Protein AF-0000000080062038 (afdb_homodimer)

Secondary structure (DSSP, 8-state):
---------PPP---PPPP-S--S-HHHHHHHHHHHHHHSPEEE-TTSPP-TTEEE--HHHHHHHHHHHHHHS-STTHHHHHHHHHH--GGG-HHHHHHHHHIIIIIS-HHHHHHHHHHHHHHHSHHHHHHHHSSSS-GGGS-HHHHHHHHHHHTT-SSHHHHHHHHHHHHHHHHHHHHH-TTHHHHHT--SS-SSS------------PPP-SSPEEEEEEEEEE--SHHHHHHHHHHHHTT--EEEE-SS----GGGPSPPHHHHHHHHBGGGGTEE-TTS-EEE--B-STTTHHHHS--B-PPPPHHHHHHHHHTT-GGGGSHHHHHHHHHHHHHHTEESTT----HHHHHHHHHHHHHT--EEEPPEESTTS----S-GGG--SSS-S-SGGGTHHHHHHHTT-EEE-SEEEEEEEEEEETTEEEEEEEEEEEE---TTSSSS-TT--EEEEEEEEEEEEE-S-TTTHHHHHHHTT---TTTTEEEB---EEEEEEE-SS---TTSS-S--EEE-TTS-SSSSS--EEEEE----HHHHGGGSPP--HHHHHHHHTTGGGEEEEEEEE--SS-EEEEE-TTT--EEEE----HHHHHHHHHHHHHHHHHHHHTT-SEEEESBTTSPPEE--GGG--TT-TTGGG-HHHHHHHHHHHT----TTTB-EEE---B-TT-B-S-TTT-SB-TTSBBTTEESEEE-SGGG-SS--SS-HHHHHHHHHHHHHHHHHHHHHHHHT-----/---------PPP---PPPP-S--S-HHHHHHHHHHHHHHSPEEE-TTSPP-TTEEE--HHHHHHHHHHHHHHS-STTHHHHHHHHHH--GGG-HHHHHHHHHIIIIIS-HHHHHHHHHHHHHHHSHHHHHHHHSSSS-GGGS-HHHHHHHHHHHTT-SSHHHHHHHHHHHHHHHHHHHHH-TTHHHHHT--SS-SSS------------PPP-SSPEEEEEEEEEE--SHHHHHHHHHHHHTT--EEEE-SS----GGG-SPPHHHHHHHHBGGGGTEE-TTS-EEE--B-STTTHHHHS--B-PPPPHHHHHHHHHTT-GGGGSHHHHHHHHHHHHHHTEESTT----HHHHHHHHHHHHHT--EEEPPEESTTS----S-GGG--SSS-S-SGGGTHHHHHHHTT-EEE-SEEEEEEEEEEETTEEEEEEEEEEEE---TTSSSS-TT--EEEEEEEEEEEEE-S-TTTHHHHHHHTT---TTTTEEEB---EEEEEEE-SS---TTSS-S--EEE-TTS-SSSSS--EEEEE----HHHHGGGSPP--HHHHHHHHHTGGGEEEEEEEE--SS-EEEEE-TTT--EEEE----HHHHHHHHHHHHHHHHHHHHTT-SEEEESBTTSPPEE--GGG--TT-TTGGG-HHHHHHHHHHHT----TTTB-EEE---B-TT-B-S-TTT-SB-TTSBBTTEESEEE-SGGG-SS--SS-HHHHHHHHHHHHHHHHHHHHHHHHT-----

Nearest PDB structures (foldseek):
  5zu2-assembly3_C  TM=6.791E-01  e=5.320E-19  Aspergillus oryzae RIB40
  8il4-assembly2_B  TM=6.746E-01  e=1.238E-18  Polyporus arcularius HHB13444
  8il5-assembly1_B  TM=6.485E-01  e=7.303E-19  Phanerodontia chrysosporium
  6ze4-assembly1_A  TM=6.541E-01  e=8.288E-18  Thermochaetoides thermophila DSM 1495
  6o9n-assembly1_A  TM=6.243E-01  e=1.929E-17  Thermothelomyces thermophilus

Radius of gyration: 37.62 Å; Cα contacts (8 Å, |Δi|>4): 3472; chains: 2; bounding box: 90×112×85 Å

Solvent-accessible surface area (backbone atoms only — not comparable to full-atom values): 74384 Å² total; per-residue (Å²): 128,82,73,74,68,74,89,74,78,49,47,85,64,65,61,54,70,65,75,81,72,81,84,64,53,71,68,40,46,48,40,53,43,43,50,34,16,48,61,35,26,14,47,42,37,73,86,51,79,88,50,66,48,38,48,69,39,57,55,68,57,44,52,49,53,40,50,55,46,21,72,68,21,81,66,93,55,15,59,61,46,31,49,51,44,40,44,43,30,38,72,76,37,76,58,39,62,53,51,51,50,35,44,47,69,72,44,40,52,66,70,54,43,52,51,51,49,50,52,42,51,32,34,68,30,50,70,37,8,28,73,75,61,72,35,56,64,35,61,60,75,38,52,34,74,57,39,42,52,43,54,58,50,23,63,73,41,92,49,63,68,43,28,51,47,37,51,51,52,53,44,53,44,46,35,43,46,58,50,58,49,83,44,54,42,70,47,44,63,57,66,88,53,76,81,51,81,60,78,32,82,53,75,86,82,69,62,67,80,77,80,89,63,94,62,72,45,76,48,79,38,46,30,38,29,40,20,40,12,46,13,22,11,36,27,43,20,53,34,10,66,70,70,46,49,33,35,39,31,22,56,35,50,78,77,61,24,60,37,22,44,35,54,63,71,41,27,27,55,56,36,18,39,55,45,49,60,35,45,22,74,81,63,28,32,45,37,50,42,43,36,24,57,10,16,45,42,42,36,44,64,42,61,46,42,72,66,40,32,70,50,24,50,52,47,22,75,59,60,37,59,59,52,57,14,35,48,41,39,51,26,41,48,53,53,36,58,71,20,21,50,40,52,87,44,65,70,72,27,59,48,40,43,42,53,53,51,17,26,57,58,58,28,43,50,62,44,73,38,23,28,21,24,60,65,41,69,62,54,46,29,52,28,65,33,26,47,25,43,50,43,59,31,27,18,61,62,35,33,41,47,50,9,47,77,41,63,35,41,33,31,54,22,30,43,75,51,31,56,37,69,42,85,47,98,90,39,40,28,33,40,23,39,33,29,41,33,40,50,54,12,82,80,71,27,62,44,51,62,77,36,50,68,37,45,37,36,39,37,15,60,29,35,35,41,15,54,34,35,69,40,36,33,49,37,44,45,61,41,70,56,75,63,84,37,52,12,29,51,24,31,39,40,51,20,50,44,32,38,30,32,39,89,57,79,45,49,43,44,49,20,40,38,37,48,35,38,34,55,65,45,34,50,73,71,82,74,57,33,21,21,33,40,34,41,40,58,47,45,63,54,78,43,54,51,48,43,70,80,87,44,36,68,58,43,55,55,54,62,55,41,50,34,19,24,31,45,35,32,25,42,21,24,48,84,75,62,23,31,42,46,56,36,90,84,81,51,49,75,38,34,48,57,74,88,44,73,73,48,35,54,40,40,50,53,43,50,51,53,48,49,42,23,38,41,50,63,45,32,42,32,40,41,44,15,30,67,80,42,74,63,48,70,59,53,79,93,62,64,57,48,80,44,49,46,39,64,63,35,64,70,58,46,52,50,49,55,54,50,67,72,54,68,71,49,60,92,47,21,39,32,35,26,72,47,59,26,7,9,35,13,35,26,73,43,67,90,78,11,33,14,33,84,70,28,35,32,62,85,48,41,47,31,31,50,36,28,37,12,33,32,76,55,58,62,66,47,58,56,60,44,48,25,28,17,53,13,45,52,38,27,52,50,51,47,53,57,51,25,69,70,67,72,47,83,72,84,124,126,81,74,74,70,74,90,73,78,51,48,85,64,63,60,53,70,65,76,79,70,81,83,65,52,72,68,40,48,48,41,53,42,42,50,32,17,48,61,34,27,14,48,42,36,72,86,50,78,88,49,66,47,37,47,68,40,58,54,68,58,45,53,49,52,40,50,57,45,22,72,68,19,82,67,94,55,16,57,61,46,32,48,51,44,40,45,44,31,39,73,76,37,76,61,38,60,53,50,48,49,36,46,47,70,72,45,40,53,66,68,54,43,51,50,50,48,49,52,41,51,32,35,68,31,51,69,37,9,28,74,77,61,72,34,56,64,33,61,58,75,38,54,33,74,58,40,43,51,44,54,58,49,22,61,74,40,91,50,62,70,43,28,51,47,37,51,52,54,52,43,54,43,46,34,44,45,58,50,58,49,84,43,54,42,70,47,46,63,56,66,88,52,74,82,53,82,61,77,31,83,54,75,87,82,69,61,67,80,78,79,89,61,95,62,72,45,76,47,80,40,47,30,37,30,40,20,42,13,46,12,23,11,35,27,43,20,52,33,9,65,72,69,47,49,32,37,39,30,22,56,35,51,78,76,60,26,59,37,22,43,36,54,63,71,39,27,28,58,55,36,18,40,54,46,51,58,35,46,23,72,79,64,27,32,44,37,49,43,43,35,23,56,8,16,47,42,44,38,46,64,41,60,48,42,72,66,40,31,71,51,24,50,52,46,22,75,59,60,36,59,59,52,56,14,35,47,42,40,51,25,41,47,52,53,36,57,72,20,22,50,39,53,85,42,65,71,72,27,60,47,40,43,43,52,54,51,16,26,56,56,59,29,43,50,63,46,72,38,24,28,22,24,59,68,41,69,63,55,46,28,51,27,66,33,27,47,24,43,48,43,58,31,26,20,60,60,35,34,40,47,51,8,49,78,41,63,37,42,35,31,53,22,30,44,75,51,30,57,36,69,43,84,48,96,92,40,40,28,31,40,23,38,31,29,41,33,39,49,55,13,82,79,71,26,62,43,49,62,77,36,49,68,36,46,39,35,40,37,15,60,27,33,35,40,14,54,35,34,68,40,36,34,49,38,45,46,62,40,69,56,75,64,85,38,52,12,28,52,24,33,40,41,51,20,50,43,32,38,30,32,39,89,58,79,46,48,43,44,50,20,38,37,37,46,34,37,34,55,65,45,34,50,74,71,81,75,56,34,21,22,31,40,31,42,40,58,48,45,63,55,76,44,56,51,47,43,70,80,86,46,35,66,60,42,56,55,55,62,55,42,49,32,19,24,33,46,35,32,25,40,21,24,48,84,76,61,25,32,42,46,58,35,91,84,79,52,49,74,37,34,46,56,75,87,46,73,72,50,36,56,40,40,50,53,44,50,51,53,49,48,42,22,38,41,51,64,43,33,43,31,38,40,45,15,30,66,80,42,75,63,47,71,60,53,79,93,60,65,58,48,81,43,50,46,38,65,63,35,65,69,56,45,52,49,50,55,54,48,68,73,53,68,70,48,57,93,46,22,40,30,35,25,71,48,59,28,7,9,35,14,33,26,73,42,70,90,77,12,33,14,33,87,70,27,34,31,61,84,48,42,46,32,30,51,35,28,38,12,32,31,77,58,58,63,68,49,59,53,61,44,47,25,27,15,53,13,45,52,38,28,53,52,50,47,52,56,52,26,70,71,67,74,49,81,72,84,124

pLDDT: mean 94.18, std 9.08, range [22.02, 98.94]

InterPro domains:
  IPR000172 Glucose-methanol-choline oxidoreductase, N-terminal [PF00732] (270-495)
  IPR002938 FAD-binding domain [PF01494] (220-254)
  IPR007867 Glucose-methanol-choline oxidoreductase, C-terminal [PF05199] (567-727)
  IPR012400 Long-chain-alcohol oxidase [PIRSF028937] (99-740)
  IPR036188 FAD/NAD(P)-binding domain superfamily [G3DSA:3.50.50.60] (213-525)
  IPR036188 FAD/NAD(P)-binding domain superfamily [G3DSA:3.50.50.60] (620-741)
  IPR036188 FAD/NAD(P)-binding domain superfamily [SSF51905] (209-738)

Organism: NCBI:txid656916

Structure (mmCIF, N/CA/C/O backbone):
data_AF-0000000080062038-model_v1
#
loop_
_entity.id
_entity.type
_entity.pdbx_description
1 polymer 'Long-chain-alcohol oxidase'
#
loop_
_atom_site.group_PDB
_atom_site.id
_atom_site.type_symbol
_atom_site.label_atom_id
_atom_site.label_alt_id
_atom_site.label_comp_id
_atom_site.label_asym_id
_atom_site.label_entity_id
_atom_site.label_seq_id
_atom_site.pdbx_PDB_ins_code
_atom_site.Cartn_x
_atom_site.Cartn_y
_atom_site.Cartn_z
_atom_site.occupancy
_atom_site.B_iso_or_equiv
_atom_site.auth_seq_id
_atom_site.auth_comp_id
_atom_site.auth_asym_id
_atom_site.auth_atom_id
_atom_site.pdbx_PDB_model_num
ATOM 1 N N . MET A 1 1 ? 12.812 -28.312 25.141 1 22.22 1 MET A N 1
ATOM 2 C CA . MET A 1 1 ? 12.453 -29.625 24.609 1 22.22 1 MET A CA 1
ATOM 3 C C . MET A 1 1 ? 12.125 -29.547 23.125 1 22.22 1 MET A C 1
ATOM 5 O O . MET A 1 1 ? 11.203 -28.828 22.719 1 22.22 1 MET A O 1
ATOM 9 N N . ALA A 1 2 ? 13.133 -29.703 22.344 1 32.88 2 ALA A N 1
ATOM 10 C CA . ALA A 1 2 ? 12.977 -29.859 20.891 1 32.88 2 ALA A CA 1
ATOM 11 C C . ALA A 1 2 ? 11.844 -30.828 20.562 1 32.88 2 ALA A C 1
ATOM 13 O O . ALA A 1 2 ? 11.875 -32 20.953 1 32.88 2 ALA A O 1
ATOM 14 N N . GLU A 1 3 ? 10.648 -30.344 20.516 1 35.5 3 GLU A N 1
ATOM 15 C CA . GLU A 1 3 ? 9.508 -31.203 20.203 1 35.5 3 GLU A CA 1
ATOM 16 C C . GLU A 1 3 ? 9.852 -32.188 19.094 1 35.5 3 GLU A C 1
ATOM 18 O O . GLU A 1 3 ? 10.32 -31.812 18.031 1 35.5 3 GLU A O 1
ATOM 23 N N . GLN A 1 4 ? 10.219 -33.375 19.406 1 35.22 4 GLN A N 1
ATOM 24 C CA . GLN A 1 4 ? 10.5 -34.469 18.5 1 35.22 4 GLN A CA 1
ATOM 25 C C . GLN A 1 4 ? 9.453 -34.562 17.391 1 35.22 4 GLN A C 1
ATOM 27 O O . GLN A 1 4 ? 8.258 -34.719 17.672 1 35.22 4 GLN A O 1
ATOM 32 N N . ALA A 1 5 ? 9.727 -34.062 16.25 1 48.53 5 ALA A N 1
ATOM 33 C CA . ALA A 1 5 ? 8.898 -34.188 15.062 1 48.53 5 ALA A CA 1
ATOM 34 C C . ALA A 1 5 ? 8.5 -35.656 14.844 1 48.53 5 ALA A C 1
ATOM 36 O O . ALA A 1 5 ? 9.359 -36.531 14.758 1 48.53 5 ALA A O 1
ATOM 37 N N . VAL A 1 6 ? 7.43 -36.219 15.484 1 49.5 6 VAL A N 1
ATOM 38 C CA . VAL A 1 6 ? 6.906 -37.531 15.172 1 49.5 6 VAL A CA 1
ATOM 39 C C . VAL A 1 6 ? 6.938 -37.781 13.656 1 49.5 6 VAL A C 1
ATOM 41 O O . VAL A 1 6 ? 6.508 -36.906 12.891 1 49.5 6 VAL A O 1
ATOM 44 N N . ALA A 1 7 ? 7.488 -38.938 13.203 1 63 7 ALA A N 1
ATOM 45 C CA . ALA A 1 7 ? 7.676 -39.406 11.836 1 63 7 ALA A CA 1
ATOM 46 C C . ALA A 1 7 ? 6.332 -39.688 11.164 1 63 7 ALA A C 1
ATOM 48 O O . ALA A 1 7 ? 5.516 -40.469 11.688 1 63 7 ALA A O 1
ATOM 49 N N . TYR A 1 8 ? 5.609 -38.938 10.523 1 83.19 8 TYR A N 1
ATOM 50 C CA . TYR A 1 8 ? 4.391 -39.062 9.734 1 83.19 8 TYR A CA 1
ATOM 51 C C . TYR A 1 8 ? 4.711 -39.406 8.289 1 83.19 8 TYR A C 1
ATOM 53 O O . TYR A 1 8 ? 5.621 -38.844 7.688 1 83.19 8 TYR A O 1
ATOM 61 N N . THR A 1 9 ? 4.156 -40.656 7.848 1 88.06 9 THR A N 1
ATOM 62 C CA . THR A 1 9 ? 4.262 -41.031 6.441 1 88.06 9 THR A CA 1
ATOM 63 C C . THR A 1 9 ? 2.883 -41.062 5.785 1 88.06 9 THR A C 1
ATOM 65 O O . THR A 1 9 ? 2.029 -41.875 6.152 1 88.06 9 THR A O 1
ATOM 68 N N . PRO A 1 10 ? 2.654 -40.281 4.859 1 93 10 PRO A N 1
ATOM 69 C CA . PRO A 1 10 ? 1.359 -40.281 4.172 1 93 10 PRO A CA 1
ATOM 70 C C . PRO A 1 10 ? 1.058 -41.594 3.479 1 93 10 PRO A C 1
ATOM 72 O O . PRO A 1 10 ? 1.977 -42.281 3.035 1 93 10 PRO A O 1
ATOM 75 N N . LEU A 1 11 ? -0.188 -41.844 3.369 1 91.88 11 LEU A N 1
ATOM 76 C CA . LEU A 1 11 ? -0.609 -43.031 2.605 1 91.88 11 LEU A CA 1
ATOM 77 C C . LEU A 1 11 ? -0.362 -42.812 1.115 1 91.88 11 LEU A C 1
ATOM 79 O O . LEU A 1 11 ? -0.391 -41.688 0.626 1 91.88 11 LEU A O 1
ATOM 83 N N . GLU A 1 12 ? -0.109 -43.906 0.468 1 89.62 12 GLU A N 1
ATOM 84 C CA . GLU A 1 12 ? 0.071 -43.844 -0.98 1 89.62 12 GLU A CA 1
ATOM 85 C C . GLU A 1 12 ? -1.267 -43.688 -1.695 1 89.62 12 GLU A C 1
ATOM 87 O O . GLU A 1 12 ? -2.275 -44.25 -1.28 1 89.62 12 GLU A O 1
ATOM 92 N N . VAL A 1 13 ? -1.263 -42.969 -2.725 1 90.69 13 VAL A N 1
ATOM 93 C CA . VAL A 1 13 ? -2.443 -42.781 -3.559 1 90.69 13 VAL A CA 1
ATOM 94 C C . VAL A 1 13 ? -2.297 -43.562 -4.855 1 90.69 13 VAL A C 1
ATOM 96 O O . VAL A 1 13 ? -1.428 -43.281 -5.676 1 90.69 13 VAL A O 1
ATOM 99 N N . PRO A 1 14 ? -3.045 -44.531 -4.977 1 85.38 14 PRO A N 1
ATOM 100 C CA . PRO A 1 14 ? -2.963 -45.281 -6.238 1 85.38 14 PRO A CA 1
ATOM 101 C C . PRO A 1 14 ? -3.422 -44.438 -7.438 1 85.38 14 PRO A C 1
ATOM 103 O O . PRO A 1 14 ? -4.438 -43.75 -7.359 1 85.38 14 PRO A O 1
ATOM 106 N N . ILE A 1 15 ? -2.617 -44.469 -8.523 1 86 15 ILE A N 1
ATOM 107 C CA . ILE A 1 15 ? -2.99 -43.781 -9.742 1 86 15 ILE A CA 1
ATOM 108 C C . ILE A 1 15 ? -3.34 -44.781 -10.836 1 86 15 ILE A C 1
ATOM 110 O O . ILE A 1 15 ? -2.955 -45.969 -10.75 1 86 15 ILE A O 1
ATOM 114 N N . PRO A 1 16 ? -4.121 -44.375 -11.852 1 83.5 16 PRO A N 1
ATOM 115 C CA . PRO A 1 16 ? -4.453 -45.281 -12.938 1 83.5 16 PRO A CA 1
ATOM 116 C C . PRO A 1 16 ? -3.217 -45.844 -13.641 1 83.5 16 PRO A C 1
ATOM 118 O O . PRO A 1 16 ? -2.209 -45.156 -13.773 1 83.5 16 PRO A O 1
ATOM 121 N N . PRO A 1 17 ? -3.275 -47 -14.023 1 84.06 17 PRO A N 1
ATOM 122 C CA . PRO A 1 17 ? -2.141 -47.562 -14.773 1 84.06 17 PRO A CA 1
ATOM 123 C C . PRO A 1 17 ? -1.902 -46.844 -16.094 1 84.06 17 PRO A C 1
ATOM 125 O O . PRO A 1 17 ? -2.836 -46.25 -16.672 1 84.06 17 PRO A O 1
ATOM 128 N N . VAL A 1 18 ? -0.682 -46.875 -16.516 1 86.12 18 VAL A N 1
ATOM 129 C CA . VAL A 1 18 ? -0.349 -46.312 -17.828 1 86.12 18 VAL A CA 1
ATOM 130 C C . VAL A 1 18 ? -1.056 -47.094 -18.922 1 86.12 18 VAL A C 1
ATOM 132 O O . VAL A 1 18 ? -1.022 -48.312 -18.938 1 86.12 18 VAL A O 1
ATOM 135 N N . PRO A 1 19 ? -1.763 -46.375 -19.766 1 81.75 19 PRO A N 1
ATOM 136 C CA . PRO A 1 19 ? -2.439 -47.094 -20.844 1 81.75 19 PRO A CA 1
ATOM 137 C C . PRO A 1 19 ? -1.49 -48 -21.641 1 81.75 19 PRO A C 1
ATOM 139 O O . PRO A 1 19 ? -0.349 -47.594 -21.906 1 81.75 19 PRO A O 1
ATOM 142 N N . THR A 1 20 ? -1.939 -49.094 -22.016 1 80.12 20 THR A N 1
ATOM 143 C CA . THR A 1 20 ? -1.121 -50.094 -22.719 1 80.12 20 THR A CA 1
ATOM 144 C C . THR A 1 20 ? -1.135 -49.844 -24.219 1 80.12 20 THR A C 1
ATOM 146 O O . THR A 1 20 ? -0.332 -50.406 -24.969 1 80.12 20 THR A O 1
ATOM 149 N N . LYS A 1 21 ? -1.999 -48.969 -24.562 1 81.81 21 LYS A N 1
ATOM 150 C CA . LYS A 1 21 ? -2.049 -48.688 -26 1 81.81 21 LYS A CA 1
ATOM 151 C C . LYS A 1 21 ? -0.702 -48.156 -26.5 1 81.81 21 LYS A C 1
ATOM 153 O O . LYS A 1 21 ? -0.078 -47.312 -25.859 1 81.81 21 LYS A O 1
ATOM 158 N N . GLU A 1 22 ? -0.311 -48.812 -27.609 1 85.5 22 GLU A N 1
ATOM 159 C CA . GLU A 1 22 ? 0.961 -48.406 -28.203 1 85.5 22 GLU A CA 1
ATOM 160 C C . GLU A 1 22 ? 0.854 -47.031 -28.859 1 85.5 22 GLU A C 1
ATOM 162 O O . GLU A 1 22 ? 0.123 -46.875 -29.844 1 85.5 22 GLU A O 1
ATOM 167 N N . ILE A 1 23 ? 1.526 -46.125 -28.375 1 88.69 23 ILE A N 1
ATOM 168 C CA . ILE A 1 23 ? 1.473 -44.781 -28.922 1 88.69 23 ILE A CA 1
ATOM 169 C C . ILE A 1 23 ? 2.686 -44.531 -29.828 1 88.69 23 ILE A C 1
ATOM 171 O O . ILE A 1 23 ? 2.641 -43.688 -30.719 1 88.69 23 ILE A O 1
ATOM 175 N N . PHE A 1 24 ? 3.809 -45.219 -29.547 1 94.19 24 PHE A N 1
ATOM 176 C CA . PHE A 1 24 ? 5.031 -45.125 -30.328 1 94.19 24 PHE A CA 1
ATOM 177 C C . PHE A 1 24 ? 5.625 -46.5 -30.594 1 94.19 24 PHE A C 1
ATOM 179 O O . PHE A 1 24 ? 5.461 -47.438 -29.781 1 94.19 24 PHE A O 1
ATOM 186 N N . SER A 1 25 ? 6.301 -46.688 -31.672 1 94.94 25 SER A N 1
ATOM 187 C CA . SER A 1 25 ? 7.074 -47.906 -31.938 1 94.94 25 SER A CA 1
ATOM 188 C C . SER A 1 25 ? 8.32 -47.938 -31.062 1 94.94 25 SER A C 1
ATOM 190 O O . SER A 1 25 ? 8.703 -46.938 -30.453 1 94.94 25 SER A O 1
ATOM 192 N N . GLU A 1 26 ? 8.891 -49.125 -30.984 1 94.94 26 GLU A N 1
ATOM 193 C CA . GLU A 1 26 ? 10.102 -49.281 -30.188 1 94.94 26 GLU A CA 1
ATOM 194 C C . GLU A 1 26 ? 11.227 -48.375 -30.703 1 94.94 26 GLU A C 1
ATOM 196 O O . GLU A 1 26 ? 12.039 -47.875 -29.922 1 94.94 26 GLU A O 1
ATOM 201 N N . LEU A 1 27 ? 11.273 -48.281 -32 1 95.69 27 LEU A N 1
ATOM 202 C CA . LEU A 1 27 ? 12.297 -47.406 -32.562 1 95.69 27 LEU A CA 1
ATOM 203 C C . LEU A 1 27 ? 12.047 -45.938 -32.188 1 95.69 27 LEU A C 1
ATOM 205 O O . LEU A 1 27 ? 12.984 -45.219 -31.906 1 95.69 27 LEU A O 1
ATOM 209 N N . GLN A 1 28 ? 10.789 -45.531 -32.25 1 96 28 GLN A N 1
ATOM 210 C CA . GLN A 1 28 ? 10.43 -44.188 -31.828 1 96 28 GLN A CA 1
ATOM 211 C C . GLN A 1 28 ? 10.797 -43.938 -30.359 1 96 28 GLN A C 1
ATOM 213 O O . GLN A 1 28 ? 11.328 -42.906 -30 1 96 28 GLN A O 1
ATOM 218 N N . TRP A 1 29 ? 10.523 -44.906 -29.5 1 95.69 29 TRP A N 1
ATOM 219 C CA . TRP A 1 29 ? 10.883 -44.812 -28.094 1 95.69 29 TRP A CA 1
ATOM 220 C C . TRP A 1 29 ? 12.398 -44.719 -27.922 1 95.69 29 TRP A C 1
ATOM 222 O O . TRP A 1 29 ? 12.883 -43.938 -27.078 1 95.69 29 TRP A O 1
ATOM 232 N N . ALA A 1 30 ? 13.07 -45.562 -28.688 1 95.69 30 ALA A N 1
ATOM 233 C CA . ALA A 1 30 ? 14.531 -45.531 -28.609 1 95.69 30 ALA A CA 1
ATOM 234 C C . ALA A 1 30 ? 15.062 -44.125 -28.938 1 95.69 30 ALA A C 1
ATOM 236 O O . ALA A 1 30 ? 15.984 -43.625 -28.281 1 95.69 30 ALA A O 1
ATOM 237 N N . THR A 1 31 ? 14.531 -43.562 -29.984 1 96.25 31 THR A N 1
ATOM 238 C CA . THR A 1 31 ? 14.922 -42.219 -30.375 1 96.25 31 THR A CA 1
ATOM 239 C C . THR A 1 31 ? 14.578 -41.219 -29.281 1 96.25 31 THR A C 1
ATOM 241 O O . THR A 1 31 ? 15.422 -40.406 -28.906 1 96.25 31 THR A O 1
ATOM 244 N N . LEU A 1 32 ? 13.344 -41.25 -28.734 1 96.56 32 LEU A N 1
ATOM 245 C CA . LEU A 1 32 ? 12.898 -40.344 -27.688 1 96.56 32 LEU A CA 1
ATOM 246 C C . LEU A 1 32 ? 13.758 -40.469 -26.438 1 96.56 32 LEU A C 1
ATOM 248 O O . LEU A 1 32 ? 14.148 -39.469 -25.828 1 96.56 32 LEU A O 1
ATOM 252 N N . MET A 1 33 ? 14.086 -41.656 -26.031 1 96.88 33 MET A N 1
ATOM 253 C CA . MET A 1 33 ? 14.883 -41.906 -24.828 1 96.88 33 MET A CA 1
ATOM 254 C C . MET A 1 33 ? 16.312 -41.438 -25.031 1 96.88 33 MET A C 1
ATOM 256 O O . MET A 1 33 ? 16.969 -41 -24.094 1 96.88 33 MET A O 1
ATOM 260 N N . SER A 1 34 ? 16.797 -41.594 -26.281 1 96.81 34 SER A N 1
ATOM 261 C CA . SER A 1 34 ? 18.141 -41.062 -26.562 1 96.81 34 SER A CA 1
ATOM 262 C C . SER A 1 34 ? 18.172 -39.531 -26.391 1 96.81 34 SER A C 1
ATOM 264 O O . SER A 1 34 ? 19.172 -38.969 -25.922 1 96.81 34 SER A O 1
ATOM 266 N N . ILE A 1 35 ? 17.156 -38.875 -26.812 1 96.56 35 ILE A N 1
ATOM 267 C CA . ILE A 1 35 ? 17.047 -37.438 -26.609 1 96.56 35 ILE A CA 1
ATOM 268 C C . ILE A 1 35 ? 16.922 -37.125 -25.125 1 96.56 35 ILE A C 1
ATOM 270 O O . ILE A 1 35 ? 17.531 -36.156 -24.625 1 96.56 35 ILE A O 1
ATOM 274 N N . ALA A 1 36 ? 16.078 -37.906 -24.406 1 98 36 ALA A N 1
ATOM 275 C CA . ALA A 1 36 ? 15.945 -37.75 -22.969 1 98 36 ALA A CA 1
ATOM 276 C C . ALA A 1 36 ? 17.297 -37.844 -22.266 1 98 36 ALA A C 1
ATOM 278 O O . ALA A 1 36 ? 17.594 -37.062 -21.359 1 98 36 ALA A O 1
ATOM 279 N N . ASP A 1 37 ? 18.109 -38.781 -22.719 1 97.88 37 ASP A N 1
ATOM 280 C CA . ASP A 1 37 ? 19.438 -38.969 -22.156 1 97.88 37 ASP A CA 1
ATOM 281 C C . ASP A 1 37 ? 20.359 -37.812 -22.531 1 97.88 37 ASP A C 1
ATOM 283 O O . ASP A 1 37 ? 21.391 -37.594 -21.891 1 97.88 37 ASP A O 1
ATOM 287 N N . THR A 1 38 ? 20.078 -37.156 -23.609 1 97.19 38 THR A N 1
ATOM 288 C CA . THR A 1 38 ? 20.812 -35.938 -23.969 1 97.19 38 THR A CA 1
ATOM 289 C C . THR A 1 38 ? 20.484 -34.812 -23.016 1 97.19 38 THR A C 1
ATOM 291 O O . THR A 1 38 ? 21.375 -34.062 -22.594 1 97.19 38 THR A O 1
ATOM 294 N N . VAL A 1 39 ? 19.234 -34.656 -22.656 1 97.94 39 VAL A N 1
ATOM 295 C CA . VAL A 1 39 ? 18.766 -33.625 -21.75 1 97.94 39 VAL A CA 1
ATOM 296 C C . VAL A 1 39 ? 19.234 -33.938 -20.328 1 97.94 39 VAL A C 1
ATOM 298 O O . VAL A 1 39 ? 19.672 -33.031 -19.594 1 97.94 39 VAL A O 1
ATOM 301 N N . ILE A 1 40 ? 19.094 -35.219 -19.938 1 98.19 40 ILE A N 1
ATOM 302 C CA . ILE A 1 40 ? 19.531 -35.688 -18.625 1 98.19 40 ILE A CA 1
ATOM 303 C C . ILE A 1 40 ? 20.594 -36.781 -18.781 1 98.19 40 ILE A C 1
ATOM 305 O O . ILE A 1 40 ? 20.328 -37.938 -18.562 1 98.19 40 ILE A O 1
ATOM 309 N N . PRO A 1 41 ? 21.797 -36.406 -19 1 97.81 41 PRO A N 1
ATOM 310 C CA . PRO A 1 41 ? 22.859 -37.406 -19.234 1 97.81 41 PRO A CA 1
ATOM 311 C C . PRO A 1 41 ? 23.516 -37.906 -17.953 1 97.81 41 PRO A C 1
ATOM 313 O O . PRO A 1 41 ? 23.375 -37.25 -16.906 1 97.81 41 PRO A O 1
ATOM 316 N N . SER A 1 42 ? 24.141 -39.031 -18.109 1 97.38 42 SER A N 1
ATOM 317 C CA . SER A 1 42 ? 25.125 -39.438 -17.109 1 97.38 42 SER A CA 1
ATOM 318 C C . SER A 1 42 ? 26.406 -38.594 -17.266 1 97.38 42 SER A C 1
ATOM 320 O O . SER A 1 42 ? 26.922 -38.438 -18.375 1 97.38 42 SER A O 1
ATOM 322 N N . ILE A 1 43 ? 26.875 -38.031 -16.25 1 97.69 43 ILE A N 1
ATOM 323 C CA . ILE A 1 43 ? 28.094 -37.219 -16.266 1 97.69 43 ILE A CA 1
ATOM 324 C C . ILE A 1 43 ? 29.25 -38.031 -15.664 1 97.69 43 ILE A C 1
ATOM 326 O O . ILE A 1 43 ? 29.172 -38.469 -14.508 1 97.69 43 ILE A O 1
ATOM 330 N N . ARG A 1 44 ? 30.312 -38.156 -16.391 1 95.94 44 ARG A N 1
ATOM 331 C CA . ARG A 1 44 ? 31.453 -38.938 -15.93 1 95.94 44 ARG A CA 1
ATOM 332 C C . ARG A 1 44 ? 32.781 -38.344 -16.422 1 95.94 44 ARG A C 1
ATOM 334 O O . ARG A 1 44 ? 32.781 -37.5 -17.312 1 95.94 44 ARG A O 1
ATOM 341 N N . GLY A 1 45 ? 33.844 -38.812 -15.766 1 94.25 45 GLY A N 1
ATOM 342 C CA . GLY A 1 45 ? 35.156 -38.438 -16.203 1 94.25 45 GLY A CA 1
ATOM 343 C C . GLY A 1 45 ? 35.656 -39.25 -17.375 1 94.25 45 GLY A C 1
ATOM 344 O O . GLY A 1 45 ? 35 -40.219 -17.812 1 94.25 45 GLY A O 1
ATOM 345 N N . PRO A 1 46 ? 36.875 -38.875 -17.875 1 92.88 46 PRO A N 1
ATOM 346 C CA . PRO A 1 46 ? 37.406 -39.469 -19.109 1 92.88 46 PRO A CA 1
ATOM 347 C C . PRO A 1 46 ? 37.75 -40.969 -18.938 1 92.88 46 PRO A C 1
ATOM 349 O O . PRO A 1 46 ? 37.812 -41.688 -19.922 1 92.88 46 PRO A O 1
ATOM 352 N N . ASN A 1 47 ? 37.938 -41.438 -17.781 1 88.88 47 ASN A N 1
ATOM 353 C CA . ASN A 1 47 ? 38.312 -42.812 -17.562 1 88.88 47 ASN A CA 1
ATOM 354 C C . ASN A 1 47 ? 37.094 -43.75 -17.5 1 88.88 47 ASN A C 1
ATOM 356 O O . ASN A 1 47 ? 37.25 -44.969 -17.375 1 88.88 47 ASN A O 1
ATOM 360 N N . ALA A 1 48 ? 35.969 -43.188 -17.594 1 85.5 48 ALA A N 1
ATOM 361 C CA . ALA A 1 48 ? 34.75 -44 -17.531 1 85.5 48 ALA A CA 1
ATOM 362 C C . ALA A 1 48 ? 34.531 -44.75 -18.844 1 85.5 48 ALA A C 1
ATOM 364 O O . ALA A 1 48 ? 34.969 -44.312 -19.906 1 85.5 48 ALA A O 1
ATOM 365 N N . PRO A 1 49 ? 33.906 -45.844 -18.75 1 84 49 PRO A N 1
ATOM 366 C CA . PRO A 1 49 ? 33.562 -46.562 -19.984 1 84 49 PRO A CA 1
ATOM 367 C C . PRO A 1 49 ? 32.719 -45.75 -20.938 1 84 49 PRO A C 1
ATOM 369 O O . PRO A 1 49 ? 31.859 -45 -20.516 1 84 49 PRO A O 1
ATOM 372 N N . LYS A 1 50 ? 33.062 -45.969 -22.156 1 82 50 LYS A N 1
ATOM 373 C CA . LYS A 1 50 ? 32.312 -45.281 -23.203 1 82 50 LYS A CA 1
ATOM 374 C C . LYS A 1 50 ? 30.828 -45.688 -23.203 1 82 50 LYS A C 1
ATOM 376 O O . LYS A 1 50 ? 30.516 -46.875 -23.047 1 82 50 LYS A O 1
ATOM 381 N N . SER A 1 51 ? 30.031 -44.812 -23.203 1 87.44 51 SER A N 1
ATOM 382 C CA . SER A 1 51 ? 28.594 -45.031 -23.219 1 87.44 51 SER A CA 1
ATOM 383 C C . SER A 1 51 ? 27.891 -43.938 -24.047 1 87.44 51 SER A C 1
ATOM 385 O O . SER A 1 51 ? 28.297 -42.781 -24.031 1 87.44 51 SER A O 1
ATOM 387 N N . PHE A 1 52 ? 26.781 -44.312 -24.75 1 89.12 52 PHE A N 1
ATOM 388 C CA . PHE A 1 52 ? 26.016 -43.406 -25.578 1 89.12 52 PHE A CA 1
ATOM 389 C C . PHE A 1 52 ? 25.188 -42.469 -24.719 1 89.12 52 PHE A C 1
ATOM 391 O O . PHE A 1 52 ? 24.672 -41.438 -25.219 1 89.12 52 PHE A O 1
ATOM 398 N N . THR A 1 53 ? 25.109 -42.719 -23.438 1 90.88 53 THR A N 1
ATOM 399 C CA . THR A 1 53 ? 24.25 -41.906 -22.578 1 90.88 53 THR A CA 1
ATOM 400 C C . THR A 1 53 ? 25.109 -41 -21.672 1 90.88 53 THR A C 1
ATOM 402 O O . THR A 1 53 ? 24.578 -40.312 -20.797 1 90.88 53 THR A O 1
ATOM 405 N N . THR A 1 54 ? 26.391 -41.031 -21.891 1 94.25 54 THR A N 1
ATOM 406 C CA . THR A 1 54 ? 27.297 -40.406 -20.953 1 94.25 54 THR A CA 1
ATOM 407 C C . THR A 1 54 ? 27.938 -39.156 -21.562 1 94.25 54 THR A C 1
ATOM 409 O O . THR A 1 54 ? 28.484 -39.188 -22.656 1 94.25 54 THR A O 1
ATOM 412 N N . LYS A 1 55 ? 27.781 -38.062 -20.938 1 96.56 55 LYS A N 1
ATOM 413 C CA . LYS A 1 55 ? 28.594 -36.906 -21.203 1 96.56 55 LYS A CA 1
ATOM 414 C C . LYS A 1 55 ? 29.938 -36.969 -20.484 1 96.56 55 LYS A C 1
ATOM 416 O O . LYS A 1 55 ? 30 -36.844 -19.266 1 96.56 55 LYS A O 1
ATOM 421 N N . VAL A 1 56 ? 30.969 -37.125 -21.188 1 95.56 56 VAL A N 1
ATOM 422 C CA . VAL A 1 56 ? 32.312 -37.188 -20.625 1 95.56 56 VAL A CA 1
ATOM 423 C C . VAL A 1 56 ? 32.906 -35.781 -20.516 1 95.56 56 VAL A C 1
ATOM 425 O O . VAL A 1 56 ? 32.906 -35 -21.484 1 95.56 56 VAL A O 1
ATOM 428 N N . ILE A 1 57 ? 33.344 -35.406 -19.344 1 95.69 57 ILE A N 1
ATOM 429 C CA . ILE A 1 57 ? 33.906 -34.094 -19.125 1 95.69 57 ILE A CA 1
ATOM 430 C C . ILE A 1 57 ? 35.312 -34.219 -18.562 1 95.69 57 ILE A C 1
ATOM 432 O O . ILE A 1 57 ? 35.719 -35.312 -18.125 1 95.69 57 ILE A O 1
ATOM 436 N N . PRO A 1 58 ? 36.094 -33.156 -18.641 1 96 58 PRO A N 1
ATOM 437 C CA . PRO A 1 58 ? 37.469 -33.219 -18.078 1 96 58 PRO A CA 1
ATOM 438 C C . PRO A 1 58 ? 37.469 -33.594 -16.609 1 96 58 PRO A C 1
ATOM 440 O O . PRO A 1 58 ? 36.594 -33.188 -15.852 1 96 58 PRO A O 1
ATOM 443 N N . GLN A 1 59 ? 38.5 -34.375 -16.25 1 95.62 59 GLN A N 1
ATOM 444 C CA . GLN A 1 59 ? 38.562 -34.906 -14.898 1 95.62 59 GLN A CA 1
ATOM 445 C C . GLN A 1 59 ? 38.5 -33.781 -13.867 1 95.62 59 GLN A C 1
ATOM 447 O O . GLN A 1 59 ? 37.844 -33.906 -12.828 1 95.62 59 GLN A O 1
ATOM 452 N N . ALA A 1 60 ? 39.125 -32.719 -14.141 1 95.88 60 ALA A N 1
ATOM 453 C CA . ALA A 1 60 ? 39.156 -31.594 -13.211 1 95.88 60 ALA A CA 1
ATOM 454 C C . ALA A 1 60 ? 37.75 -31.047 -12.984 1 95.88 60 ALA A C 1
ATOM 456 O O . ALA A 1 60 ? 37.375 -30.672 -11.859 1 95.88 60 ALA A O 1
ATOM 457 N N . GLN A 1 61 ? 37.062 -30.922 -13.984 1 95.88 61 GLN A N 1
ATOM 458 C CA . GLN A 1 61 ? 35.688 -30.422 -13.906 1 95.88 61 GLN A CA 1
ATOM 459 C C . GLN A 1 61 ? 34.781 -31.406 -13.148 1 95.88 61 GLN A C 1
ATOM 461 O O . GLN A 1 61 ? 33.938 -30.984 -12.359 1 95.88 61 GLN A O 1
ATOM 466 N N . PHE A 1 62 ? 34.969 -32.656 -13.438 1 95.75 62 PHE A N 1
ATOM 467 C CA . PHE A 1 62 ? 34.188 -33.688 -12.75 1 95.75 62 PHE A CA 1
ATOM 468 C C . PHE A 1 62 ? 34.469 -33.656 -11.25 1 95.75 62 PHE A C 1
ATOM 470 O O . PHE A 1 62 ? 33.531 -33.656 -10.445 1 95.75 62 PHE A O 1
ATOM 477 N N . ASP A 1 63 ? 35.781 -33.531 -10.875 1 95.62 63 ASP A N 1
ATOM 478 C CA . ASP A 1 63 ? 36.156 -33.5 -9.469 1 95.62 63 ASP A CA 1
ATOM 479 C C . ASP A 1 63 ? 35.625 -32.25 -8.773 1 95.62 63 ASP A C 1
ATOM 481 O O . ASP A 1 63 ? 35.156 -32.344 -7.629 1 95.62 63 ASP A O 1
ATOM 485 N N . ALA A 1 64 ? 35.656 -31.188 -9.5 1 95.31 64 ALA A N 1
ATOM 486 C CA . ALA A 1 64 ? 35.125 -29.953 -8.938 1 95.31 64 ALA A CA 1
ATOM 487 C C . ALA A 1 64 ? 33.625 -30.031 -8.711 1 95.31 64 ALA A C 1
ATOM 489 O O . ALA A 1 64 ? 33.125 -29.547 -7.699 1 95.31 64 ALA A O 1
ATOM 490 N N . SER A 1 65 ? 32.906 -30.547 -9.688 1 95.31 65 SER A N 1
ATOM 491 C CA . SER A 1 65 ? 31.469 -30.703 -9.57 1 95.31 65 SER A CA 1
ATOM 492 C C . SER A 1 65 ? 31.109 -31.656 -8.43 1 95.31 65 SER A C 1
ATOM 494 O O . SER A 1 65 ? 30.188 -31.375 -7.656 1 95.31 65 SER A O 1
ATOM 496 N N . LEU A 1 66 ? 31.844 -32.719 -8.352 1 95.5 66 LEU A N 1
ATOM 497 C CA . LEU A 1 66 ? 31.609 -33.719 -7.297 1 95.5 66 LEU A CA 1
ATOM 498 C C . LEU A 1 66 ? 31.875 -33.094 -5.922 1 95.5 66 LEU A C 1
ATOM 500 O O . LEU A 1 66 ? 31.078 -33.281 -4.996 1 95.5 66 LEU A O 1
ATOM 504 N N . SER A 1 67 ? 32.969 -32.406 -5.812 1 94.94 67 SER A N 1
ATOM 505 C CA . SER A 1 67 ? 33.344 -31.781 -4.543 1 94.94 67 SER A CA 1
ATOM 506 C C . SER A 1 67 ? 32.312 -30.734 -4.109 1 94.94 67 SER A C 1
ATOM 508 O O . SER A 1 67 ? 31.984 -30.656 -2.93 1 94.94 67 SER A O 1
ATOM 510 N N . SER A 1 68 ? 31.969 -29.922 -5.055 1 93.25 68 SER A N 1
ATOM 511 C CA . SER A 1 68 ? 30.984 -28.891 -4.766 1 93.25 68 SER A CA 1
ATOM 512 C C . SER A 1 68 ? 29.656 -29.484 -4.324 1 93.25 68 SER A C 1
ATOM 514 O O . SER A 1 68 ? 29.047 -29.016 -3.361 1 93.25 68 SER A O 1
ATOM 516 N N . LEU A 1 69 ? 29.172 -30.469 -4.988 1 95 69 LEU A N 1
ATOM 517 C CA . LEU A 1 69 ? 27.906 -31.141 -4.652 1 95 69 LEU A CA 1
ATOM 518 C C . LEU A 1 69 ? 28 -31.828 -3.295 1 95 69 LEU A C 1
ATOM 520 O O . LEU A 1 69 ? 27.094 -31.703 -2.473 1 95 69 LEU A O 1
ATOM 524 N N . ALA A 1 70 ? 29.109 -32.531 -3.088 1 94.62 70 ALA A N 1
ATOM 525 C CA . ALA A 1 70 ? 29.297 -33.281 -1.842 1 94.62 70 ALA A CA 1
ATOM 526 C C . ALA A 1 70 ? 29.312 -32.344 -0.642 1 94.62 70 ALA A C 1
ATOM 528 O O . ALA A 1 70 ? 28.844 -32.688 0.44 1 94.62 70 ALA A O 1
ATOM 529 N N . ALA A 1 71 ? 29.828 -31.203 -0.846 1 91.44 71 ALA A N 1
ATOM 530 C CA . ALA A 1 71 ? 29.922 -30.219 0.229 1 91.44 71 ALA A CA 1
ATOM 531 C C . ALA A 1 71 ? 28.547 -29.734 0.656 1 91.44 71 ALA A C 1
ATOM 533 O O . ALA A 1 71 ? 28.344 -29.328 1.804 1 91.44 71 ALA A O 1
ATOM 534 N N . SER A 1 72 ? 27.625 -29.812 -0.222 1 88.75 72 SER A N 1
ATOM 535 C CA . SER A 1 72 ? 26.297 -29.281 0.043 1 88.75 72 SER A CA 1
ATOM 536 C C . SER A 1 72 ? 25.344 -30.391 0.512 1 88.75 72 SER A C 1
ATOM 538 O O . SER A 1 72 ? 24.219 -30.109 0.932 1 88.75 72 SER A O 1
ATOM 540 N N . ILE A 1 73 ? 25.703 -31.625 0.431 1 89.38 73 ILE A N 1
ATOM 541 C CA . ILE A 1 73 ? 24.859 -32.75 0.82 1 89.38 73 ILE A CA 1
ATOM 542 C C . ILE A 1 73 ? 25.156 -33.125 2.268 1 89.38 73 ILE A C 1
ATOM 544 O O . ILE A 1 73 ? 26.312 -33.406 2.627 1 89.38 73 ILE A O 1
ATOM 548 N N . PRO A 1 74 ? 24.125 -33.125 3.008 1 78.19 74 PRO A N 1
ATOM 549 C CA . PRO A 1 74 ? 24.375 -33.5 4.402 1 78.19 74 PRO A CA 1
ATOM 550 C C . PRO A 1 74 ? 24.609 -35 4.57 1 78.19 74 PRO A C 1
ATOM 552 O O . PRO A 1 74 ? 24.047 -35.812 3.824 1 78.19 74 PRO A O 1
ATOM 555 N N . GLY A 1 75 ? 25.391 -35.375 5.48 1 78.94 75 GLY A N 1
ATOM 556 C CA . GLY A 1 75 ? 25.531 -36.75 5.867 1 78.94 75 GLY A CA 1
ATOM 557 C C . GLY A 1 75 ? 26.828 -37.375 5.41 1 78.94 75 GLY A C 1
ATOM 558 O O . GLY A 1 75 ? 27.609 -36.75 4.703 1 78.94 75 GLY A O 1
ATOM 559 N N . SER A 1 76 ? 27.094 -38.656 5.816 1 83 76 SER A N 1
ATOM 560 C CA . SER A 1 76 ? 28.359 -39.375 5.598 1 83 76 SER A CA 1
ATOM 561 C C . SER A 1 76 ? 28.438 -39.938 4.184 1 83 76 SER A C 1
ATOM 563 O O . SER A 1 76 ? 29.531 -40.188 3.68 1 83 76 SER A O 1
ATOM 565 N N . ASP A 1 77 ? 27.359 -40 3.547 1 90.12 77 ASP A N 1
ATOM 566 C CA . ASP A 1 77 ? 27.344 -40.594 2.211 1 90.12 77 ASP A CA 1
ATOM 567 C C . ASP A 1 77 ? 27.297 -39.5 1.133 1 90.12 77 ASP A C 1
ATOM 569 O O . ASP A 1 77 ? 26.812 -39.75 0.025 1 90.12 77 ASP A O 1
ATOM 573 N N . ALA A 1 78 ? 27.781 -38.375 1.409 1 93.69 78 ALA A N 1
ATOM 574 C CA . ALA A 1 78 ? 27.656 -37.219 0.54 1 93.69 78 ALA A CA 1
ATOM 575 C C . ALA A 1 78 ? 28.312 -37.438 -0.811 1 93.69 78 ALA A C 1
ATOM 577 O O . ALA A 1 78 ? 27.734 -37.156 -1.858 1 93.69 78 ALA A O 1
ATOM 578 N N . THR A 1 79 ? 29.516 -37.969 -0.808 1 94.94 79 THR A N 1
ATOM 579 C CA . THR A 1 79 ? 30.25 -38.188 -2.043 1 94.94 79 THR A CA 1
ATOM 580 C C . THR A 1 79 ? 29.578 -39.25 -2.904 1 94.94 79 THR A C 1
ATOM 582 O O . THR A 1 79 ? 29.484 -39.125 -4.125 1 94.94 79 THR A O 1
ATOM 585 N N . SER A 1 80 ? 29.141 -40.344 -2.26 1 95.44 80 SER A N 1
ATOM 586 C CA . SER A 1 80 ? 28.438 -41.406 -2.982 1 95.44 80 SER A CA 1
ATOM 587 C C . SER A 1 80 ? 27.141 -40.875 -3.605 1 95.44 80 SER A C 1
ATOM 589 O O . SER A 1 80 ? 26.844 -41.156 -4.766 1 95.44 80 SER A O 1
ATOM 591 N N . LEU A 1 81 ? 26.391 -40.156 -2.867 1 95.38 81 LEU A N 1
ATOM 592 C CA . LEU A 1 81 ? 25.141 -39.594 -3.367 1 95.38 81 LEU A CA 1
ATOM 593 C C . LEU A 1 81 ? 25.406 -38.625 -4.504 1 95.38 81 LEU A C 1
ATOM 595 O O . LEU A 1 81 ? 24.672 -38.594 -5.492 1 95.38 81 LEU A O 1
ATOM 599 N N . ALA A 1 82 ? 26.453 -37.812 -4.328 1 97 82 ALA A N 1
ATOM 600 C CA . ALA A 1 82 ? 26.812 -36.844 -5.375 1 97 82 ALA A CA 1
ATOM 601 C C . ALA A 1 82 ? 27.188 -37.594 -6.664 1 97 82 ALA A C 1
ATOM 603 O O . ALA A 1 82 ? 26.812 -37.156 -7.758 1 97 82 ALA A O 1
ATOM 604 N N . THR A 1 83 ? 27.922 -38.656 -6.523 1 95.81 83 THR A N 1
ATOM 605 C CA . THR A 1 83 ? 28.312 -39.438 -7.68 1 95.81 83 THR A CA 1
ATOM 606 C C . THR A 1 83 ? 27.078 -40.062 -8.359 1 95.81 83 THR A C 1
ATOM 608 O O . THR A 1 83 ? 26.953 -40 -9.578 1 95.81 83 THR A O 1
ATOM 611 N N . GLN A 1 84 ? 26.234 -40.656 -7.598 1 96.38 84 GLN A N 1
ATOM 612 C CA . GLN A 1 84 ? 25.016 -41.25 -8.141 1 96.38 84 GLN A CA 1
ATOM 613 C C . GLN A 1 84 ? 24.156 -40.188 -8.852 1 96.38 84 GLN A C 1
ATOM 615 O O . GLN A 1 84 ? 23.594 -40.469 -9.914 1 96.38 84 GLN A O 1
ATOM 620 N N . TYR A 1 85 ? 24.078 -39.094 -8.219 1 97 85 TYR A N 1
ATOM 621 C CA . TYR A 1 85 ? 23.312 -37.969 -8.797 1 97 85 TYR A CA 1
ATOM 622 C C . TYR A 1 85 ? 23.875 -37.562 -10.148 1 97 85 TYR A C 1
ATOM 624 O O . TYR A 1 85 ? 23.125 -37.438 -11.125 1 97 85 TYR A O 1
ATOM 632 N N . LEU A 1 86 ? 25.188 -37.375 -10.266 1 97.19 86 LEU A N 1
ATOM 633 C CA . LEU A 1 86 ? 25.828 -37 -11.516 1 97.19 86 LEU A CA 1
ATOM 634 C C . LEU A 1 86 ? 25.703 -38.094 -12.555 1 97.19 86 LEU A C 1
ATOM 636 O O . LEU A 1 86 ? 25.531 -37.844 -13.742 1 97.19 86 LEU A O 1
ATOM 640 N N . GLU A 1 87 ? 25.703 -39.312 -12.125 1 96.06 87 GLU A N 1
ATOM 641 C CA . GLU A 1 87 ? 25.75 -40.438 -13.055 1 96.06 87 GLU A CA 1
ATOM 642 C C . GLU A 1 87 ? 24.359 -40.906 -13.445 1 96.06 87 GLU A C 1
ATOM 644 O O . GLU A 1 87 ? 24.203 -41.719 -14.367 1 96.06 87 GLU A O 1
ATOM 649 N N . GLU A 1 88 ? 23.375 -40.438 -12.797 1 96.94 88 GLU A N 1
ATOM 650 C CA . GLU A 1 88 ? 22.016 -40.75 -13.188 1 96.94 88 GLU A CA 1
ATOM 651 C C . GLU A 1 88 ? 21.672 -40.188 -14.555 1 96.94 88 GLU A C 1
ATOM 653 O O . GLU A 1 88 ? 22.016 -39.031 -14.867 1 96.94 88 GLU A O 1
ATOM 658 N N . ASN A 1 89 ? 21.125 -40.969 -15.375 1 97.12 89 ASN A N 1
ATOM 659 C CA . ASN A 1 89 ? 20.578 -40.469 -16.641 1 97.12 89 ASN A CA 1
ATOM 660 C C . ASN A 1 89 ? 19.109 -40.875 -16.812 1 97.12 89 ASN A C 1
ATOM 662 O O . ASN A 1 89 ? 18.594 -41.688 -16.047 1 97.12 89 ASN A O 1
ATOM 666 N N . ALA A 1 90 ? 18.406 -40.375 -17.797 1 97 90 ALA A N 1
ATOM 667 C CA . ALA A 1 90 ? 16.969 -40.531 -17.969 1 97 90 ALA A CA 1
ATOM 668 C C . ALA A 1 90 ? 16.594 -42 -18.156 1 97 90 ALA A C 1
ATOM 670 O O . ALA A 1 90 ? 15.727 -42.5 -17.453 1 97 90 ALA A O 1
ATOM 671 N N . SER A 1 91 ? 17.266 -42.688 -18.969 1 95 91 SER A N 1
ATOM 672 C CA . SER A 1 91 ? 16.859 -44.031 -19.375 1 95 91 SER A CA 1
ATOM 673 C C . SER A 1 91 ? 17.219 -45.062 -18.297 1 95 91 SER A C 1
ATOM 675 O O . SER A 1 91 ? 16.688 -46.156 -18.312 1 95 91 SER A O 1
ATOM 677 N N . SER A 1 92 ? 18.094 -44.656 -17.422 1 92.94 92 SER A N 1
ATOM 678 C CA . SER A 1 92 ? 18.453 -45.594 -16.359 1 92.94 92 SER A CA 1
ATOM 679 C C . SER A 1 92 ? 17.359 -45.688 -15.305 1 92.94 92 SER A C 1
ATOM 681 O O . SER A 1 92 ? 17.344 -46.625 -14.508 1 92.94 92 SER A O 1
ATOM 683 N N . ASN A 1 93 ? 16.547 -44.719 -15.242 1 94.62 93 ASN A N 1
ATOM 684 C CA . ASN A 1 93 ? 15.398 -44.719 -14.328 1 94.62 93 ASN A CA 1
ATOM 685 C C . ASN A 1 93 ? 14.195 -45.438 -14.93 1 94.62 93 ASN A C 1
ATOM 687 O O . ASN A 1 93 ? 13.594 -44.938 -15.891 1 94.62 93 ASN A O 1
ATOM 691 N N . PRO A 1 94 ? 13.836 -46.5 -14.359 1 92.25 94 PRO A N 1
ATOM 692 C CA . PRO A 1 94 ? 12.734 -47.281 -14.953 1 92.25 94 PRO A CA 1
ATOM 693 C C . PRO A 1 94 ? 11.406 -46.531 -14.914 1 92.25 94 PRO A C 1
ATOM 695 O O . PRO A 1 94 ? 10.516 -46.812 -15.719 1 92.25 94 PRO A O 1
ATOM 698 N N . ARG A 1 95 ? 11.219 -45.656 -14.047 1 94.38 95 ARG A N 1
ATOM 699 C CA . ARG A 1 95 ? 9.969 -44.906 -13.93 1 94.38 95 ARG A CA 1
ATOM 700 C C . ARG A 1 95 ? 9.906 -43.781 -14.93 1 94.38 95 ARG A C 1
ATOM 702 O O . ARG A 1 95 ? 8.836 -43.219 -15.195 1 94.38 95 ARG A O 1
ATOM 709 N N . PHE A 1 96 ? 11.055 -43.406 -15.484 1 96.06 96 PHE A N 1
ATOM 710 C CA . PHE A 1 96 ? 11.125 -42.281 -16.375 1 96.06 96 PHE A CA 1
ATOM 711 C C . PHE A 1 96 ? 10.281 -42.5 -17.625 1 96.06 96 PHE A C 1
ATOM 713 O O . PHE A 1 96 ? 9.422 -41.688 -17.969 1 96.06 96 PHE A O 1
ATOM 720 N N . ARG A 1 97 ? 10.5 -43.594 -18.297 1 94.31 97 ARG A N 1
ATOM 721 C CA . ARG A 1 97 ? 9.766 -43.906 -19.516 1 94.31 97 ARG A CA 1
ATOM 722 C C . ARG A 1 97 ? 8.273 -44.031 -19.25 1 94.31 97 ARG A C 1
ATOM 724 O O . ARG A 1 97 ? 7.449 -43.562 -20.047 1 94.31 97 ARG A O 1
ATOM 731 N N . LEU A 1 98 ? 7.934 -44.688 -18.141 1 93.44 98 LEU A N 1
ATOM 732 C CA . LEU A 1 98 ? 6.531 -44.812 -17.766 1 93.44 98 LEU A CA 1
ATOM 733 C C . LEU A 1 98 ? 5.879 -43.469 -17.547 1 93.44 98 LEU A C 1
ATOM 735 O O . LEU A 1 98 ? 4.73 -43.25 -17.938 1 93.44 98 LEU A O 1
ATOM 739 N N . GLY A 1 99 ? 6.633 -42.656 -16.891 1 93.62 99 GLY A N 1
ATOM 740 C CA . GLY A 1 99 ? 6.141 -41.281 -16.672 1 93.62 99 GLY A CA 1
ATOM 741 C C . GLY A 1 99 ? 5.898 -40.531 -17.969 1 93.62 99 GLY A C 1
ATOM 742 O O . GLY A 1 99 ? 4.891 -39.844 -18.109 1 93.62 99 GLY A O 1
ATOM 743 N N . LEU A 1 100 ? 6.781 -40.656 -18.938 1 94.31 100 LEU A N 1
ATOM 744 C CA . LEU A 1 100 ? 6.629 -40 -20.234 1 94.31 100 LEU A CA 1
ATOM 745 C C . LEU A 1 100 ? 5.441 -40.594 -21 1 94.31 100 LEU A C 1
ATOM 747 O O . LEU A 1 100 ? 4.703 -39.875 -21.656 1 94.31 100 LEU A O 1
ATOM 751 N N . GLN A 1 101 ? 5.367 -41.875 -20.922 1 93.88 101 GLN A N 1
ATOM 752 C CA . GLN A 1 101 ? 4.266 -42.562 -21.594 1 93.88 101 GLN A CA 1
ATOM 753 C C . GLN A 1 101 ? 2.918 -42.062 -21.078 1 93.88 101 GLN A C 1
ATOM 755 O O . GLN A 1 101 ? 1.991 -41.812 -21.859 1 93.88 101 GLN A O 1
ATOM 760 N N . ARG A 1 102 ? 2.793 -41.969 -19.828 1 93.19 102 ARG A N 1
ATOM 761 C CA . ARG A 1 102 ? 1.56 -41.438 -19.234 1 93.19 102 ARG A CA 1
ATOM 762 C C . ARG A 1 102 ? 1.279 -40.031 -19.719 1 93.19 102 ARG A C 1
ATOM 764 O O . ARG A 1 102 ? 0.159 -39.719 -20.141 1 93.19 102 ARG A O 1
ATOM 771 N N . LEU A 1 103 ? 2.318 -39.219 -19.656 1 94 103 LEU A N 1
ATOM 772 C CA . LEU A 1 103 ? 2.174 -37.844 -20.062 1 94 103 LEU A CA 1
ATOM 773 C C . LEU A 1 103 ? 1.681 -37.719 -21.5 1 94 103 LEU A C 1
ATOM 775 O O . LEU A 1 103 ? 0.695 -37.031 -21.766 1 94 103 LEU A O 1
ATOM 779 N N . ILE A 1 104 ? 2.289 -38.438 -22.422 1 93.62 104 ILE A N 1
ATOM 780 C CA . ILE A 1 104 ? 2.023 -38.312 -23.859 1 93.62 104 ILE A CA 1
ATOM 781 C C . ILE A 1 104 ? 0.687 -38.969 -24.188 1 93.62 104 ILE A C 1
ATOM 783 O O . ILE A 1 104 ? -0.087 -38.438 -25 1 93.62 104 ILE A O 1
ATOM 787 N N . SER A 1 105 ? 0.399 -40.031 -23.531 1 92.88 105 SER A N 1
ATOM 788 C CA . SER A 1 105 ? -0.815 -40.781 -23.844 1 92.88 105 SER A CA 1
ATOM 789 C C . SER A 1 105 ? -2.047 -40.094 -23.25 1 92.88 105 SER A C 1
ATOM 791 O O . SER A 1 105 ? -3.105 -40.062 -23.875 1 92.88 105 SER A O 1
ATOM 793 N N . GLU A 1 106 ? -1.917 -39.594 -22.047 1 92.06 106 GLU A N 1
ATOM 794 C CA . GLU A 1 106 ? -3.1 -39.156 -21.312 1 92.06 106 GLU A CA 1
ATOM 795 C C . GLU A 1 106 ? -3.279 -37.656 -21.359 1 92.06 106 GLU A C 1
ATOM 797 O O . GLU A 1 106 ? -4.406 -37.156 -21.312 1 92.06 106 GLU A O 1
ATOM 802 N N . TYR A 1 107 ? -2.23 -36.969 -21.5 1 92.69 107 TYR A N 1
ATOM 803 C CA . TYR A 1 107 ? -2.375 -35.562 -21.188 1 92.69 107 TYR A CA 1
ATOM 804 C C . TYR A 1 107 ? -1.979 -34.688 -22.375 1 92.69 107 TYR A C 1
ATOM 806 O O . TYR A 1 107 ? -2.211 -33.5 -22.375 1 92.69 107 TYR A O 1
ATOM 814 N N . VAL A 1 108 ? -1.349 -35.25 -23.391 1 91.69 108 VAL A N 1
ATOM 815 C CA . VAL A 1 108 ? -1.045 -34.531 -24.609 1 91.69 108 VAL A CA 1
ATOM 816 C C . VAL A 1 108 ? -2.17 -34.719 -25.625 1 91.69 108 VAL A C 1
ATOM 818 O O . VAL A 1 108 ? -2.686 -35.844 -25.781 1 91.69 108 VAL A O 1
ATOM 821 N N . HIS A 1 109 ? -2.619 -33.625 -26.25 1 92.19 109 HIS A N 1
ATOM 822 C CA . HIS A 1 109 ? -3.643 -33.719 -27.297 1 92.19 109 HIS A CA 1
ATOM 823 C C . HIS A 1 109 ? -3.189 -34.594 -28.453 1 92.19 109 HIS A C 1
ATOM 825 O O . HIS A 1 109 ? -1.989 -34.719 -28.703 1 92.19 109 HIS A O 1
ATOM 831 N N . GLU A 1 110 ? -4.168 -35.062 -29.141 1 92.5 110 GLU A N 1
ATOM 832 C CA . GLU A 1 110 ? -3.865 -35.969 -30.266 1 92.5 110 GLU A CA 1
ATOM 833 C C . GLU A 1 110 ? -2.965 -35.281 -31.281 1 92.5 110 GLU A C 1
ATOM 835 O O . GLU A 1 110 ? -2.031 -35.875 -31.812 1 92.5 110 GLU A O 1
ATOM 840 N N . GLU A 1 111 ? -3.318 -34.094 -31.531 1 90.62 111 GLU A N 1
ATOM 841 C CA . GLU A 1 111 ? -2.502 -33.344 -32.469 1 90.62 111 GLU A CA 1
ATOM 842 C C . GLU A 1 111 ? -1.043 -33.281 -32.031 1 90.62 111 GLU A C 1
ATOM 844 O O . GLU A 1 111 ? -0.134 -33.469 -32.844 1 90.62 111 GLU A O 1
ATOM 849 N N . GLY A 1 112 ? -0.835 -33.094 -30.75 1 89.94 112 GLY A N 1
ATOM 850 C CA . GLY A 1 112 ? 0.514 -33.062 -30.203 1 89.94 112 GLY A CA 1
ATOM 851 C C . GLY A 1 112 ? 1.2 -34.438 -30.25 1 89.94 112 GLY A C 1
ATOM 852 O O . GLY A 1 112 ? 2.385 -34.5 -30.594 1 89.94 112 GLY A O 1
ATOM 853 N N . ARG A 1 113 ? 0.503 -35.406 -29.953 1 91.75 113 ARG A N 1
ATOM 854 C CA . ARG A 1 113 ? 1.039 -36.781 -29.984 1 91.75 113 ARG A CA 1
ATOM 855 C C . ARG A 1 113 ? 1.436 -37.156 -31.406 1 91.75 113 ARG A C 1
ATOM 857 O O . ARG A 1 113 ? 2.512 -37.719 -31.625 1 91.75 113 ARG A O 1
ATOM 864 N N . ASN A 1 114 ? 0.543 -36.844 -32.312 1 92.19 114 ASN A N 1
ATOM 865 C CA . ASN A 1 114 ? 0.828 -37.125 -33.719 1 92.19 114 ASN A CA 1
ATOM 866 C C . ASN A 1 114 ? 2.018 -36.344 -34.219 1 92.19 114 ASN A C 1
ATOM 868 O O . ASN A 1 114 ? 2.836 -36.844 -35 1 92.19 114 ASN A O 1
ATOM 872 N N . GLY A 1 115 ? 2.002 -35.125 -33.781 1 91.44 115 GLY A N 1
ATOM 873 C CA . GLY A 1 115 ? 3.146 -34.312 -34.156 1 91.44 115 GLY A CA 1
ATOM 874 C C . GLY A 1 115 ? 4.465 -34.875 -33.656 1 91.44 115 GLY A C 1
ATOM 875 O O . GLY A 1 115 ? 5.453 -34.875 -34.375 1 91.44 115 GLY A O 1
ATOM 876 N N . LEU A 1 116 ? 4.512 -35.312 -32.438 1 92.5 116 LEU A N 1
ATOM 877 C CA . LEU A 1 116 ? 5.703 -35.938 -31.875 1 92.5 116 LEU A CA 1
ATOM 878 C C . LEU A 1 116 ? 6.062 -37.219 -32.625 1 92.5 116 LEU A C 1
ATOM 880 O O . LEU A 1 116 ? 7.234 -37.469 -32.906 1 92.5 116 LEU A O 1
ATOM 884 N N . GLY A 1 117 ? 5.066 -37.969 -32.875 1 93.25 117 GLY A N 1
ATOM 885 C CA . GLY A 1 117 ? 5.297 -39.188 -33.656 1 93.25 117 GLY A CA 1
ATOM 886 C C . GLY A 1 117 ? 5.914 -38.906 -35 1 93.25 117 GLY A C 1
ATOM 887 O O . GLY A 1 117 ? 6.816 -39.625 -35.438 1 93.25 117 GLY A O 1
ATOM 888 N N . PHE A 1 118 ? 5.406 -37.938 -35.656 1 93.19 118 PHE A N 1
ATOM 889 C CA . PHE A 1 118 ? 5.914 -37.562 -36.969 1 93.19 118 PHE A CA 1
ATOM 890 C C . PHE A 1 118 ? 7.383 -37.156 -36.875 1 93.19 118 PHE A C 1
ATOM 892 O O . PHE A 1 118 ? 8.188 -37.594 -37.719 1 93.19 118 PHE A O 1
ATOM 899 N N . ILE A 1 119 ? 7.715 -36.406 -35.938 1 92.25 119 ILE A N 1
ATOM 900 C CA . ILE A 1 119 ? 9.086 -35.938 -35.781 1 92.25 119 ILE A CA 1
ATOM 901 C C . ILE A 1 119 ? 10.008 -37.125 -35.5 1 92.25 119 ILE A C 1
ATOM 903 O O . ILE A 1 119 ? 11.102 -37.219 -36.031 1 92.25 119 ILE A O 1
ATOM 907 N N . LEU A 1 120 ? 9.578 -38 -34.625 1 94.56 120 LEU A N 1
ATOM 908 C CA . LEU A 1 120 ? 10.367 -39.188 -34.281 1 94.56 120 LEU A CA 1
ATOM 909 C C . LEU A 1 120 ? 10.57 -40.094 -35.5 1 94.56 120 LEU A C 1
ATOM 911 O O . LEU A 1 120 ? 11.656 -40.625 -35.719 1 94.56 120 LEU A O 1
ATOM 915 N N . ASN A 1 121 ? 9.57 -40.188 -36.344 1 94.5 121 ASN A N 1
ATOM 916 C CA . ASN A 1 121 ? 9.68 -40.938 -37.562 1 94.5 121 ASN A CA 1
ATOM 917 C C . ASN A 1 121 ? 10.664 -40.281 -38.531 1 94.5 121 ASN A C 1
ATOM 919 O O . ASN A 1 121 ? 11.453 -40.969 -39.188 1 94.5 121 ASN A O 1
ATOM 923 N N . THR A 1 122 ? 10.523 -39.062 -38.625 1 94 122 THR A N 1
ATOM 924 C CA . THR A 1 122 ? 11.398 -38.312 -39.5 1 94 122 THR A CA 1
ATOM 925 C C . THR A 1 122 ? 12.859 -38.438 -39.094 1 94 122 THR A C 1
ATOM 927 O O . THR A 1 122 ? 13.742 -38.625 -39.906 1 94 122 THR A O 1
ATOM 930 N N . LEU A 1 123 ? 13.125 -38.438 -37.844 1 93.44 123 LEU A N 1
ATOM 931 C CA . LEU A 1 123 ? 14.469 -38.562 -37.281 1 93.44 123 LEU A CA 1
ATOM 932 C C . LEU A 1 123 ? 15.016 -39.969 -37.562 1 93.44 123 LEU A C 1
ATOM 934 O O . LEU A 1 123 ? 16.234 -40.188 -37.594 1 93.44 123 LEU A O 1
ATOM 938 N N . ASN A 1 124 ? 14.117 -40.906 -37.75 1 93.06 124 ASN A N 1
ATOM 939 C CA . ASN A 1 124 ? 14.5 -42.312 -37.938 1 93.06 124 ASN A CA 1
ATOM 940 C C . ASN A 1 124 ? 14.68 -42.656 -39.406 1 93.06 124 ASN A C 1
ATOM 942 O O . ASN A 1 124 ? 15.117 -43.75 -39.781 1 93.06 124 ASN A O 1
ATOM 946 N N . SER A 1 125 ? 14.344 -41.688 -40.281 1 92.62 125 SER A N 1
ATOM 947 C CA . SER A 1 125 ? 14.578 -41.875 -41.688 1 92.62 125 SER A CA 1
ATOM 948 C C . SER A 1 125 ? 15.883 -41.219 -42.125 1 92.62 125 SER A C 1
ATOM 950 O O . SER A 1 125 ? 16.312 -40.219 -41.531 1 92.62 125 SER A O 1
ATOM 952 N N . LYS A 1 126 ? 16.484 -41.781 -43.156 1 91.81 126 LYS A N 1
ATOM 953 C CA . LYS A 1 126 ? 17.75 -41.219 -43.625 1 91.81 126 LYS A CA 1
ATOM 954 C C . LYS A 1 126 ? 17.578 -39.781 -44.094 1 91.81 126 LYS A C 1
ATOM 956 O O . LYS A 1 126 ? 18.344 -38.906 -43.719 1 91.81 126 LYS A O 1
ATOM 961 N N . ALA A 1 127 ? 16.562 -39.594 -44.906 1 90.44 127 ALA A N 1
ATOM 962 C CA . ALA A 1 127 ? 16.297 -38.25 -45.469 1 90.44 127 ALA A CA 1
ATOM 963 C C . ALA A 1 127 ? 15.883 -37.281 -44.344 1 90.44 127 ALA A C 1
ATOM 965 O O . ALA A 1 127 ? 16.328 -36.125 -44.312 1 90.44 127 ALA A O 1
ATOM 966 N N . GLY A 1 128 ? 15.047 -37.688 -43.531 1 90.25 128 GLY A N 1
ATOM 967 C CA . GLY A 1 128 ? 14.586 -36.844 -42.438 1 90.25 128 GLY A CA 1
ATOM 968 C C . GLY A 1 128 ? 15.68 -36.5 -41.438 1 90.25 128 GLY A C 1
ATOM 969 O O . GLY A 1 128 ? 15.766 -35.375 -40.969 1 90.25 128 GLY A O 1
ATOM 970 N N . SER A 1 129 ? 16.406 -37.531 -41.094 1 92.5 129 SER A N 1
ATOM 971 C CA . SER A 1 129 ? 17.531 -37.312 -40.188 1 92.5 129 SER A CA 1
ATOM 972 C C . SER A 1 129 ? 18.484 -36.25 -40.75 1 92.5 129 SER A C 1
ATOM 974 O O . SER A 1 129 ? 18.969 -35.375 -40.031 1 92.5 129 SER A O 1
ATOM 976 N N . LEU A 1 130 ? 18.781 -36.375 -42.062 1 91.06 130 LEU A N 1
ATOM 977 C CA . LEU A 1 130 ? 19.656 -35.406 -42.719 1 91.06 130 LEU A CA 1
ATOM 978 C C . LEU A 1 130 ? 19.094 -34 -42.594 1 91.06 130 LEU A C 1
ATOM 980 O O . LEU A 1 130 ? 19.844 -33.062 -42.312 1 91.06 130 LEU A O 1
ATOM 984 N N . ILE A 1 131 ? 17.859 -33.781 -42.719 1 87.81 131 ILE A N 1
ATOM 985 C CA . ILE A 1 131 ? 17.203 -32.5 -42.719 1 87.81 131 ILE A CA 1
ATOM 986 C C . ILE A 1 131 ? 17.188 -31.906 -41.312 1 87.81 131 ILE A C 1
ATOM 988 O O . ILE A 1 131 ? 17.438 -30.719 -41.125 1 87.81 131 ILE A O 1
ATOM 992 N N . LEU A 1 132 ? 16.938 -32.781 -40.375 1 90.62 132 LEU A N 1
ATOM 993 C CA . LEU A 1 132 ? 16.703 -32.281 -39.031 1 90.62 132 LEU A CA 1
ATOM 994 C C . LEU A 1 132 ? 18.016 -32.219 -38.25 1 90.62 132 LEU A C 1
ATOM 996 O O . LEU A 1 132 ? 18.125 -31.484 -37.25 1 90.62 132 LEU A O 1
ATOM 1000 N N . THR A 1 133 ? 19.031 -33 -38.656 1 92.19 133 THR A N 1
ATOM 1001 C CA . THR A 1 133 ? 20.234 -33.094 -37.844 1 92.19 133 THR A CA 1
ATOM 1002 C C . THR A 1 133 ? 21.469 -32.75 -38.656 1 92.19 133 THR A C 1
ATOM 1004 O O . THR A 1 133 ? 22.547 -32.5 -38.094 1 92.19 133 THR A O 1
ATOM 1007 N N . GLY A 1 134 ? 21.391 -32.781 -39.969 1 88.5 134 GLY A N 1
ATOM 1008 C CA . GLY A 1 134 ? 22.547 -32.594 -40.844 1 88.5 134 GLY A CA 1
ATOM 1009 C C . GLY A 1 134 ? 23.297 -33.875 -41.125 1 88.5 134 GLY A C 1
ATOM 1010 O O . GLY A 1 134 ? 24.344 -33.875 -41.781 1 88.5 134 GLY A O 1
ATOM 1011 N N . SER A 1 135 ? 22.812 -35 -40.594 1 92.56 135 SER A N 1
ATOM 1012 C CA . SER A 1 135 ? 23.453 -36.312 -40.781 1 92.56 135 SER A CA 1
ATOM 1013 C C . SER A 1 135 ? 22.438 -37.375 -41.188 1 92.56 135 SER A C 1
ATOM 1015 O O . SER A 1 135 ? 21.266 -37.312 -40.781 1 92.56 135 SER A O 1
ATOM 1017 N N . THR A 1 136 ? 22.875 -38.375 -41.875 1 92.5 136 THR A N 1
ATOM 1018 C CA . THR A 1 136 ? 22 -39.469 -42.25 1 92.5 136 THR A CA 1
ATOM 1019 C C . THR A 1 136 ? 21.953 -40.5 -41.156 1 92.5 136 THR A C 1
ATOM 1021 O O . THR A 1 136 ? 21.078 -41.375 -41.156 1 92.5 136 THR A O 1
ATOM 1024 N N . THR A 1 137 ? 22.875 -40.438 -40.25 1 93.5 137 THR A N 1
ATOM 1025 C CA . THR A 1 137 ? 22.844 -41.312 -39.094 1 93.5 137 THR A CA 1
ATOM 1026 C C . THR A 1 137 ? 21.75 -40.906 -38.125 1 93.5 137 THR A C 1
ATOM 1028 O O . THR A 1 137 ? 21.688 -39.781 -37.688 1 93.5 137 THR A O 1
ATOM 1031 N N . PRO A 1 138 ? 20.891 -41.906 -37.844 1 94.06 138 PRO A N 1
ATOM 1032 C CA . PRO A 1 138 ? 19.844 -41.562 -36.906 1 94.06 138 PRO A CA 1
ATOM 1033 C C . PRO A 1 138 ? 20.391 -41.062 -35.562 1 94.06 138 PRO A C 1
ATOM 1035 O O . PRO A 1 138 ? 21.438 -41.531 -35.094 1 94.06 138 PRO A O 1
ATOM 1038 N N . ILE A 1 139 ? 19.656 -40.188 -34.906 1 94.38 139 ILE A N 1
ATOM 1039 C CA . ILE A 1 139 ? 20.125 -39.438 -33.75 1 94.38 139 ILE A CA 1
ATOM 1040 C C . ILE A 1 139 ? 20.422 -40.406 -32.625 1 94.38 139 ILE A C 1
ATOM 1042 O O . ILE A 1 139 ? 21.359 -40.219 -31.828 1 94.38 139 ILE A O 1
ATOM 1046 N N . GLN A 1 140 ? 19.656 -41.562 -32.406 1 94.12 140 GLN A N 1
ATOM 1047 C CA . GLN A 1 140 ? 19.859 -42.5 -31.328 1 94.12 140 GLN A CA 1
ATOM 1048 C C . GLN A 1 140 ? 21.156 -43.281 -31.516 1 94.12 140 GLN A C 1
ATOM 1050 O O . GLN A 1 140 ? 21.641 -43.938 -30.578 1 94.12 140 GLN A O 1
ATOM 1055 N N . ASP A 1 141 ? 21.656 -43.25 -32.719 1 94.06 141 ASP A N 1
ATOM 1056 C CA . ASP A 1 141 ? 22.891 -43.969 -33.031 1 94.06 141 ASP A CA 1
ATOM 1057 C C . ASP A 1 141 ? 24.094 -43.062 -33 1 94.06 141 ASP A C 1
ATOM 1059 O O . ASP A 1 141 ? 25.234 -43.5 -33.188 1 94.06 141 ASP A O 1
ATOM 1063 N N . GLN A 1 142 ? 23.859 -41.875 -32.75 1 94.44 142 GLN A N 1
ATOM 1064 C CA . GLN A 1 142 ? 24.953 -40.906 -32.688 1 94.44 142 GLN A CA 1
ATOM 1065 C C . GLN A 1 142 ? 25.641 -40.938 -31.328 1 94.44 142 GLN A C 1
ATOM 1067 O O . GLN A 1 142 ? 24.984 -41.188 -30.312 1 94.44 142 GLN A O 1
ATOM 1072 N N . PRO A 1 143 ? 26.969 -40.656 -31.312 1 94.19 143 PRO A N 1
ATOM 1073 C CA . PRO A 1 143 ? 27.609 -40.469 -30 1 94.19 143 PRO A CA 1
ATOM 1074 C C . PRO A 1 143 ? 27.016 -39.312 -29.234 1 94.19 143 PRO A C 1
ATOM 1076 O O . PRO A 1 143 ? 26.422 -38.406 -29.828 1 94.19 143 PRO A O 1
ATOM 1079 N N . PHE A 1 144 ? 27.172 -39.281 -27.953 1 95.06 144 PHE A N 1
ATOM 1080 C CA . PHE A 1 144 ? 26.531 -38.312 -27.078 1 95.06 144 PHE A CA 1
ATOM 1081 C C . PHE A 1 144 ? 26.859 -36.875 -27.531 1 95.06 144 PHE A C 1
ATOM 1083 O O . PHE A 1 144 ? 25.969 -36.031 -27.625 1 95.06 144 PHE A O 1
ATOM 1090 N N . HIS A 1 145 ? 28.172 -36.562 -27.781 1 93.69 145 HIS A N 1
ATOM 1091 C CA . HIS A 1 145 ? 28.594 -35.219 -28.078 1 93.69 145 HIS A CA 1
ATOM 1092 C C . HIS A 1 145 ? 27.938 -34.688 -29.359 1 93.69 145 HIS A C 1
ATOM 1094 O O . HIS A 1 145 ? 27.656 -33.5 -29.484 1 93.69 145 HIS A O 1
ATOM 1100 N N . VAL A 1 146 ? 27.703 -35.594 -30.312 1 95.38 146 VAL A N 1
ATOM 1101 C CA . VAL A 1 146 ? 27.047 -35.219 -31.547 1 95.38 146 VAL A CA 1
ATOM 1102 C C . VAL A 1 146 ? 25.562 -34.969 -31.297 1 95.38 146 VAL A C 1
ATOM 1104 O O . VAL A 1 146 ? 25 -34 -31.797 1 95.38 146 VAL A O 1
ATOM 1107 N N . ARG A 1 147 ? 24.938 -35.812 -30.516 1 95.56 147 ARG A N 1
ATOM 1108 C CA . ARG A 1 147 ? 23.531 -35.625 -30.188 1 95.56 147 ARG A CA 1
ATOM 1109 C C . ARG A 1 147 ? 23.297 -34.312 -29.438 1 95.56 147 ARG A C 1
ATOM 1111 O O . ARG A 1 147 ? 22.312 -33.625 -29.703 1 95.56 147 ARG A O 1
ATOM 1118 N N . GLU A 1 148 ? 24.141 -34.062 -28.469 1 96 148 GLU A N 1
ATOM 1119 C CA . GLU A 1 148 ? 24.031 -32.844 -27.703 1 96 148 GLU A CA 1
ATOM 1120 C C . GLU A 1 148 ? 24.141 -31.625 -28.625 1 96 148 GLU A C 1
ATOM 1122 O O . GLU A 1 148 ? 23.375 -30.656 -28.469 1 96 148 GLU A O 1
ATOM 1127 N N . ARG A 1 149 ? 25.062 -31.578 -29.516 1 95.31 149 ARG A N 1
ATOM 1128 C CA . ARG A 1 149 ? 25.234 -30.484 -30.453 1 95.31 149 ARG A CA 1
ATOM 1129 C C . ARG A 1 149 ? 24 -30.297 -31.328 1 95.31 149 ARG A C 1
ATOM 1131 O O . ARG A 1 149 ? 23.578 -29.172 -31.594 1 95.31 149 ARG A O 1
ATOM 1138 N N . ILE A 1 150 ? 23.531 -31.438 -31.828 1 94.81 150 ILE A N 1
ATOM 1139 C CA . ILE A 1 150 ? 22.328 -31.406 -32.656 1 94.81 150 ILE A CA 1
ATOM 1140 C C . ILE A 1 150 ? 21.172 -30.812 -31.875 1 94.81 150 ILE A C 1
ATOM 1142 O O . ILE A 1 150 ? 20.516 -29.875 -32.344 1 94.81 150 ILE A O 1
ATOM 1146 N N . PHE A 1 151 ? 20.922 -31.312 -30.703 1 95.25 151 PHE A N 1
ATOM 1147 C CA . PHE A 1 151 ? 19.812 -30.859 -29.875 1 95.25 151 PHE A CA 1
ATOM 1148 C C . PHE A 1 151 ? 19.938 -29.375 -29.562 1 95.25 151 PHE A C 1
ATOM 1150 O O . PHE A 1 151 ? 18.969 -28.625 -29.672 1 95.25 151 PHE A O 1
ATOM 1157 N N . CYS A 1 152 ? 21.109 -28.938 -29.203 1 95.12 152 CYS A N 1
ATOM 1158 C CA . CYS A 1 152 ? 21.359 -27.531 -28.875 1 95.12 152 CYS A CA 1
ATOM 1159 C C . CYS A 1 152 ? 21.109 -26.641 -30.078 1 95.12 152 CYS A C 1
ATOM 1161 O O . CYS A 1 152 ? 20.656 -25.5 -29.938 1 95.12 152 CYS A O 1
ATOM 1163 N N . SER A 1 153 ? 21.453 -27.125 -31.25 1 94.44 153 SER A N 1
ATOM 1164 C CA . SER A 1 153 ? 21.281 -26.328 -32.469 1 94.44 153 SER A CA 1
ATOM 1165 C C . SER A 1 153 ? 19.812 -26.062 -32.75 1 94.44 153 SER A C 1
ATOM 1167 O O . SER A 1 153 ? 19.484 -25.109 -33.469 1 94.44 153 SER A O 1
ATOM 1169 N N . TRP A 1 154 ? 18.953 -26.953 -32.281 1 94.88 154 TRP A N 1
ATOM 1170 C CA . TRP A 1 154 ? 17.516 -26.797 -32.531 1 94.88 154 TRP A CA 1
ATOM 1171 C C . TRP A 1 154 ? 16.984 -25.562 -31.797 1 94.88 154 TRP A C 1
ATOM 1173 O O . TRP A 1 154 ? 15.977 -24.984 -32.188 1 94.88 154 TRP A O 1
ATOM 1183 N N . GLU A 1 155 ? 17.625 -25.172 -30.734 1 93.62 155 GLU A N 1
ATOM 1184 C CA . GLU A 1 155 ? 17.188 -24.062 -29.906 1 93.62 155 GLU A CA 1
ATOM 1185 C C . GLU A 1 155 ? 17.094 -22.766 -30.719 1 93.62 155 GLU A C 1
ATOM 1187 O O . GLU A 1 155 ? 16.172 -21.969 -30.531 1 93.62 155 GLU A O 1
ATOM 1192 N N . THR A 1 156 ? 18.047 -22.516 -31.594 1 91.12 156 THR A N 1
ATOM 1193 C CA . THR A 1 156 ? 18.141 -21.266 -32.344 1 91.12 156 THR A CA 1
ATOM 1194 C C . THR A 1 156 ? 17.953 -21.516 -33.844 1 91.12 156 THR A C 1
ATOM 1196 O O . THR A 1 156 ? 18.406 -20.719 -34.656 1 91.12 156 THR A O 1
ATOM 1199 N N . SER A 1 157 ? 17.391 -22.562 -34.125 1 93.12 157 SER A N 1
ATOM 1200 C CA . SER A 1 157 ? 17.203 -22.906 -35.531 1 93.12 157 SER A CA 1
ATOM 1201 C C . SER A 1 157 ? 16.359 -21.844 -36.219 1 93.12 157 SER A C 1
ATOM 1203 O O . SER A 1 157 ? 15.484 -21.234 -35.625 1 93.12 157 SER A O 1
ATOM 1205 N N . ARG A 1 158 ? 16.562 -21.625 -37.562 1 91.81 158 ARG A N 1
ATOM 1206 C CA . ARG A 1 158 ? 15.75 -20.734 -38.375 1 91.81 158 ARG A CA 1
ATOM 1207 C C . ARG A 1 158 ? 14.367 -21.328 -38.625 1 91.81 158 ARG A C 1
ATOM 1209 O O . ARG A 1 158 ? 13.422 -20.609 -38.906 1 91.81 158 ARG A O 1
ATOM 1216 N N . LEU A 1 159 ? 14.344 -22.672 -38.469 1 90.06 159 LEU A N 1
ATOM 1217 C CA . LEU A 1 159 ? 13.078 -23.375 -38.656 1 90.06 159 LEU A CA 1
ATOM 1218 C C . LEU A 1 159 ? 12.273 -23.406 -37.375 1 90.06 159 LEU A C 1
ATOM 1220 O O . LEU A 1 159 ? 12.688 -24.031 -36.406 1 90.06 159 LEU A O 1
ATOM 1224 N N . LYS A 1 160 ? 11.117 -22.891 -37.375 1 90.06 160 LYS A N 1
ATOM 1225 C CA . LYS A 1 160 ? 10.266 -22.75 -36.219 1 90.06 160 LYS A CA 1
ATOM 1226 C C . LYS A 1 160 ? 9.898 -24.109 -35.625 1 90.06 160 LYS A C 1
ATOM 1228 O O . LYS A 1 160 ? 9.93 -24.297 -34.406 1 90.06 160 LYS A O 1
ATOM 1233 N N . PRO A 1 161 ? 9.625 -25.109 -36.406 1 87.5 161 PRO A N 1
ATOM 1234 C CA . PRO A 1 161 ? 9.25 -26.406 -35.844 1 87.5 161 PRO A CA 1
ATOM 1235 C C . PRO A 1 161 ? 10.367 -27.016 -35 1 87.5 161 PRO A C 1
ATOM 1237 O O . PRO A 1 161 ? 10.086 -27.688 -34 1 87.5 161 PRO A O 1
ATOM 1240 N N . LEU A 1 162 ? 11.602 -26.766 -35.375 1 91.62 162 LEU A N 1
ATOM 1241 C CA . LEU A 1 162 ? 12.711 -27.312 -34.594 1 91.62 162 LEU A CA 1
ATOM 1242 C C . LEU A 1 162 ? 12.812 -26.625 -33.25 1 91.62 162 LEU A C 1
ATOM 1244 O O . LEU A 1 162 ? 13.109 -27.266 -32.219 1 91.62 162 LEU A O 1
ATOM 1248 N N . ARG A 1 163 ? 12.539 -25.359 -33.25 1 93.38 163 ARG A N 1
ATOM 1249 C CA . ARG A 1 163 ? 12.555 -24.625 -31.984 1 93.38 163 ARG A CA 1
ATOM 1250 C C . ARG A 1 163 ? 11.438 -25.125 -31.078 1 93.38 163 ARG A C 1
ATOM 1252 O O . ARG A 1 163 ? 11.633 -25.219 -29.859 1 93.38 163 ARG A O 1
ATOM 1259 N N . VAL A 1 164 ? 10.328 -25.422 -31.656 1 90.5 164 VAL A N 1
ATOM 1260 C CA . VAL A 1 164 ? 9.18 -25.906 -30.906 1 90.5 164 VAL A CA 1
ATOM 1261 C C . VAL A 1 164 ? 9.508 -27.281 -30.297 1 90.5 164 VAL A C 1
ATOM 1263 O O . VAL A 1 164 ? 9.172 -27.547 -29.141 1 90.5 164 VAL A O 1
ATOM 1266 N N . ILE A 1 165 ? 10.148 -28.062 -31.078 1 90.06 165 ILE A N 1
ATOM 1267 C CA . ILE A 1 165 ? 10.5 -29.406 -30.625 1 90.06 165 ILE A CA 1
ATOM 1268 C C . ILE A 1 165 ? 11.523 -29.312 -29.5 1 90.06 165 ILE A C 1
ATOM 1270 O O . ILE A 1 165 ? 11.43 -30.047 -28.5 1 90.06 165 ILE A O 1
ATOM 1274 N N . TYR A 1 166 ? 12.484 -28.516 -29.703 1 94.31 166 TYR A N 1
ATOM 1275 C CA . TYR A 1 166 ? 13.484 -28.328 -28.656 1 94.31 166 TYR A CA 1
ATOM 1276 C C . TYR A 1 166 ? 12.82 -27.938 -27.328 1 94.31 166 TYR A C 1
ATOM 1278 O O . TYR A 1 166 ? 13.125 -28.531 -26.297 1 94.31 166 TYR A O 1
ATOM 1286 N N . ARG A 1 167 ? 11.93 -27.016 -27.375 1 93.69 167 ARG A N 1
ATOM 1287 C CA . ARG A 1 167 ? 11.258 -26.531 -26.172 1 93.69 167 ARG A CA 1
ATOM 1288 C C . ARG A 1 167 ? 10.414 -27.625 -25.531 1 93.69 167 ARG A C 1
ATOM 1290 O O . ARG A 1 167 ? 10.453 -27.812 -24.312 1 93.69 167 ARG A O 1
ATOM 1297 N N . ALA A 1 168 ? 9.672 -28.234 -26.312 1 92.38 168 ALA A N 1
ATOM 1298 C CA . ALA A 1 168 ? 8.758 -29.266 -25.812 1 92.38 168 ALA A CA 1
ATOM 1299 C C . ALA A 1 168 ? 9.523 -30.422 -25.188 1 92.38 168 ALA A C 1
ATOM 1301 O O . ALA A 1 168 ? 9.188 -30.875 -24.078 1 92.38 168 ALA A O 1
ATOM 1302 N N . LEU A 1 169 ? 10.555 -30.906 -25.859 1 94.62 169 LEU A N 1
ATOM 1303 C CA . LEU A 1 169 ? 11.297 -32.062 -25.391 1 94.62 169 LEU A CA 1
ATOM 1304 C C . LEU A 1 169 ? 12.133 -31.703 -24.156 1 94.62 169 LEU A C 1
ATOM 1306 O O . LEU A 1 169 ? 12.258 -32.5 -23.234 1 94.62 169 LEU A O 1
ATOM 1310 N N . SER A 1 170 ? 12.703 -30.5 -24.188 1 95.62 170 SER A N 1
ATOM 1311 C CA . SER A 1 170 ? 13.398 -30.062 -23 1 95.62 170 SER A CA 1
ATOM 1312 C C . SER A 1 170 ? 12.461 -30.016 -21.797 1 95.62 170 SER A C 1
ATOM 1314 O O . SER A 1 170 ? 12.812 -30.484 -20.703 1 95.62 170 SER A O 1
ATOM 1316 N N . ALA A 1 171 ? 11.289 -29.484 -22 1 94.62 171 ALA A N 1
ATOM 1317 C CA . ALA A 1 171 ? 10.328 -29.281 -20.906 1 94.62 171 ALA A CA 1
ATOM 1318 C C . ALA A 1 171 ? 9.859 -30.625 -20.359 1 94.62 171 ALA A C 1
ATOM 1320 O O . ALA A 1 171 ? 9.852 -30.828 -19.141 1 94.62 171 ALA A O 1
ATOM 1321 N N . ILE A 1 172 ? 9.484 -31.562 -21.188 1 94.5 172 ILE A N 1
ATOM 1322 C CA . ILE A 1 172 ? 8.891 -32.812 -20.703 1 94.5 172 ILE A CA 1
ATOM 1323 C C . ILE A 1 172 ? 9.969 -33.656 -20.062 1 94.5 172 ILE A C 1
ATOM 1325 O O . ILE A 1 172 ? 9.703 -34.375 -19.062 1 94.5 172 ILE A O 1
ATOM 1329 N N . CYS A 1 173 ? 11.195 -33.625 -20.594 1 96.94 173 CYS A N 1
ATOM 1330 C CA . CYS A 1 173 ? 12.273 -34.438 -20.016 1 96.94 173 CYS A CA 1
ATOM 1331 C C . CYS A 1 173 ? 12.664 -33.875 -18.641 1 96.94 173 CYS A C 1
ATOM 1333 O O . CYS A 1 173 ? 12.867 -34.656 -17.703 1 96.94 173 CYS A O 1
ATOM 1335 N N . LYS A 1 174 ? 12.766 -32.562 -18.547 1 97.38 174 LYS A N 1
ATOM 1336 C CA . LYS A 1 174 ? 13.086 -31.953 -17.266 1 97.38 174 LYS A CA 1
ATOM 1337 C C . LYS A 1 174 ? 12.016 -32.281 -16.219 1 97.38 174 LYS A C 1
ATOM 1339 O O . LYS A 1 174 ? 12.336 -32.719 -15.125 1 97.38 174 LYS A O 1
ATOM 1344 N N . ARG A 1 175 ? 10.82 -32.062 -16.562 1 96 175 ARG A N 1
ATOM 1345 C CA . ARG A 1 175 ? 9.719 -32.281 -15.633 1 96 175 ARG A CA 1
ATOM 1346 C C . ARG A 1 175 ? 9.656 -33.719 -15.18 1 96 175 ARG A C 1
ATOM 1348 O O . ARG A 1 175 ? 9.477 -34 -13.992 1 96 175 ARG A O 1
ATOM 1355 N N . THR A 1 176 ? 9.781 -34.594 -16.109 1 97 176 THR A N 1
ATOM 1356 C CA . THR A 1 176 ? 9.711 -36 -15.797 1 97 176 THR A CA 1
ATOM 1357 C C . THR A 1 176 ? 10.852 -36.406 -14.867 1 97 176 THR A C 1
ATOM 1359 O O . THR A 1 176 ? 10.633 -37.125 -13.891 1 97 176 THR A O 1
ATOM 1362 N N . TRP A 1 177 ? 12 -36 -15.195 1 97.94 177 TRP A N 1
ATOM 1363 C CA . TRP A 1 177 ? 13.148 -36.312 -14.352 1 97.94 177 TRP A CA 1
ATOM 1364 C C . TRP A 1 177 ? 12.961 -35.75 -12.945 1 97.94 177 TRP A C 1
ATOM 1366 O O . TRP A 1 177 ? 13.195 -36.438 -11.961 1 97.94 177 TRP A O 1
ATOM 1376 N N . LEU A 1 178 ? 12.523 -34.531 -12.797 1 97.69 178 LEU A N 1
ATOM 1377 C CA . LEU A 1 178 ? 12.328 -33.875 -11.508 1 97.69 178 LEU A CA 1
ATOM 1378 C C . LEU A 1 178 ? 11.266 -34.594 -10.688 1 97.69 178 LEU A C 1
ATOM 1380 O O . LEU A 1 178 ? 11.281 -34.531 -9.453 1 97.69 178 LEU A O 1
ATOM 1384 N N . THR A 1 179 ? 10.352 -35.25 -11.359 1 96.69 179 THR A N 1
ATOM 1385 C CA . THR A 1 179 ? 9.242 -35.938 -10.695 1 96.69 179 THR A CA 1
ATOM 1386 C C . THR A 1 179 ? 9.656 -37.312 -10.219 1 96.69 179 THR A C 1
ATOM 1388 O O . THR A 1 179 ? 9.211 -37.781 -9.156 1 96.69 179 THR A O 1
ATOM 1391 N N . TYR A 1 180 ? 10.641 -38 -10.977 1 96.25 180 TYR A N 1
ATOM 1392 C CA . TYR A 1 180 ? 10.797 -39.406 -10.75 1 96.25 180 TYR A CA 1
ATOM 1393 C C . TYR A 1 180 ? 12.227 -39.75 -10.344 1 96.25 180 TYR A C 1
ATOM 1395 O O . TYR A 1 180 ? 12.523 -40.875 -9.969 1 96.25 180 TYR A O 1
ATOM 1403 N N . SER A 1 181 ? 13.133 -38.844 -10.398 1 97 181 SER A N 1
ATOM 1404 C CA . SER A 1 181 ? 14.523 -39.125 -10.062 1 97 181 SER A CA 1
ATOM 1405 C C . SER A 1 181 ? 14.656 -39.656 -8.648 1 97 181 SER A C 1
ATOM 1407 O O . SER A 1 181 ? 14.172 -39.062 -7.691 1 97 181 SER A O 1
ATOM 1409 N N . PRO A 1 182 ? 15.297 -40.75 -8.477 1 95.25 182 PRO A N 1
ATOM 1410 C CA . PRO A 1 182 ? 15.508 -41.312 -7.129 1 95.25 182 PRO A CA 1
ATOM 1411 C C . PRO A 1 182 ? 16.641 -40.594 -6.383 1 95.25 182 PRO A C 1
ATOM 1413 O O . PRO A 1 182 ? 16.75 -40.719 -5.16 1 95.25 182 PRO A O 1
ATOM 1416 N N . THR A 1 183 ? 17.5 -39.906 -7.055 1 95.5 183 THR A N 1
ATOM 1417 C CA . THR A 1 183 ? 18.688 -39.312 -6.438 1 95.5 183 THR A CA 1
ATOM 1418 C C . THR A 1 183 ? 18.5 -37.844 -6.137 1 95.5 183 THR A C 1
ATOM 1420 O O . THR A 1 183 ? 19.219 -37.25 -5.316 1 95.5 183 THR A O 1
ATOM 1423 N N . LEU A 1 184 ? 17.531 -37.188 -6.762 1 95.75 184 LEU A N 1
ATOM 1424 C CA . LEU A 1 184 ? 17.391 -35.75 -6.68 1 95.75 184 LEU A CA 1
ATOM 1425 C C . LEU A 1 184 ? 17.094 -35.312 -5.246 1 95.75 184 LEU A C 1
ATOM 1427 O O . LEU A 1 184 ? 17.828 -34.5 -4.672 1 95.75 184 LEU A O 1
ATOM 1431 N N . CYS A 1 185 ? 16 -35.781 -4.613 1 94.94 185 CYS A N 1
ATOM 1432 C CA . CYS A 1 185 ? 15.539 -35.344 -3.309 1 94.94 185 CYS A CA 1
ATOM 1433 C C . CYS A 1 185 ? 16.578 -35.625 -2.23 1 94.94 185 CYS A C 1
ATOM 1435 O O . CYS A 1 185 ? 16.875 -34.75 -1.405 1 94.94 185 CYS A O 1
ATOM 1437 N N . PRO A 1 186 ? 17.234 -36.812 -2.242 1 93.94 186 PRO A N 1
ATOM 1438 C CA . PRO A 1 186 ? 18.312 -37.031 -1.28 1 93.94 186 PRO A CA 1
ATOM 1439 C C . PRO A 1 186 ? 19.484 -36.062 -1.474 1 93.94 186 PRO A C 1
ATOM 1441 O O . PRO A 1 186 ? 20.094 -35.625 -0.496 1 93.94 186 PRO A O 1
ATOM 1444 N N . THR A 1 187 ? 19.781 -35.75 -2.701 1 94.94 187 THR A N 1
ATOM 1445 C CA . THR A 1 187 ? 20.906 -34.875 -3.004 1 94.94 187 THR A CA 1
ATOM 1446 C C . THR A 1 187 ? 20.641 -33.469 -2.506 1 94.94 187 THR A C 1
ATOM 1448 O O . THR A 1 187 ? 21.516 -32.844 -1.92 1 94.94 187 THR A O 1
ATOM 1451 N N . ILE A 1 188 ? 19.453 -32.969 -2.703 1 94.94 188 ILE A N 1
ATOM 1452 C CA . ILE A 1 188 ? 19.188 -31.578 -2.344 1 94.94 188 ILE A CA 1
ATOM 1453 C C . ILE A 1 188 ? 18.672 -31.516 -0.904 1 94.94 188 ILE A C 1
ATOM 1455 O O . ILE A 1 188 ? 18.516 -30.422 -0.344 1 94.94 188 ILE A O 1
ATOM 1459 N N . GLY A 1 189 ? 18.422 -32.625 -0.32 1 92.88 189 GLY A N 1
ATOM 1460 C CA . GLY A 1 189 ? 17.953 -32.656 1.06 1 92.88 189 GLY A CA 1
ATOM 1461 C C . GLY A 1 189 ? 16.5 -32.281 1.215 1 92.88 189 GLY A C 1
ATOM 1462 O O . GLY A 1 189 ? 16.094 -31.766 2.264 1 92.88 189 GLY A O 1
ATOM 1463 N N . PHE A 1 190 ? 15.703 -32.438 0.177 1 94.75 190 PHE A N 1
ATOM 1464 C CA . PHE A 1 190 ? 14.273 -32.156 0.238 1 94.75 190 PHE A CA 1
ATOM 1465 C C . PHE A 1 190 ? 13.539 -33.25 1.019 1 94.75 190 PHE A C 1
ATOM 1467 O O . PHE A 1 190 ? 13.602 -34.438 0.66 1 94.75 190 PHE A O 1
ATOM 1474 N N . PRO A 1 191 ? 12.773 -32.812 2.045 1 93.62 191 PRO A N 1
ATOM 1475 C CA . PRO A 1 191 ? 12.062 -33.844 2.826 1 93.62 191 PRO A CA 1
ATOM 1476 C C . PRO A 1 191 ? 10.75 -34.281 2.18 1 93.62 191 PRO A C 1
ATOM 1478 O O . PRO A 1 191 ? 10.031 -33.438 1.628 1 93.62 191 PRO A O 1
ATOM 1481 N N . ARG A 1 192 ? 10.461 -35.5 2.303 1 91.69 192 ARG A N 1
ATOM 1482 C CA . ARG A 1 192 ? 9.227 -36.062 1.759 1 91.69 192 ARG A CA 1
ATOM 1483 C C . ARG A 1 192 ? 8 -35.438 2.402 1 91.69 192 ARG A C 1
ATOM 1485 O O . ARG A 1 192 ? 6.961 -35.281 1.758 1 91.69 192 ARG A O 1
ATOM 1492 N N . VAL A 1 193 ? 8.109 -35.125 3.645 1 92.62 193 VAL A N 1
ATOM 1493 C CA . VAL A 1 193 ? 7.035 -34.5 4.41 1 92.62 193 VAL A CA 1
ATOM 1494 C C . VAL A 1 193 ? 7.57 -33.281 5.141 1 92.62 193 VAL A C 1
ATOM 1496 O O . VAL A 1 193 ? 8.781 -33.156 5.367 1 92.62 193 VAL A O 1
ATOM 1499 N N . PRO A 1 194 ? 6.629 -32.344 5.492 1 91.5 194 PRO A N 1
ATOM 1500 C CA . PRO A 1 194 ? 7.105 -31.156 6.219 1 91.5 194 PRO A CA 1
ATOM 1501 C C . PRO A 1 194 ? 7.824 -31.516 7.516 1 91.5 194 PRO A C 1
ATOM 1503 O O . PRO A 1 194 ? 7.379 -32.406 8.25 1 91.5 194 PRO A O 1
ATOM 1506 N N . VAL A 1 195 ? 8.898 -30.734 7.77 1 89.56 195 VAL A N 1
ATOM 1507 C CA . VAL A 1 195 ? 9.688 -30.984 8.977 1 89.56 195 VAL A CA 1
ATOM 1508 C C . VAL A 1 195 ? 9.016 -30.312 10.172 1 89.56 195 VAL A C 1
ATOM 1510 O O . VAL A 1 195 ? 9.219 -30.719 11.32 1 89.56 195 VAL A O 1
ATOM 1513 N N . HIS A 1 196 ? 8.203 -29.344 9.812 1 86.56 196 HIS A N 1
ATOM 1514 C CA . HIS A 1 196 ? 7.496 -28.625 10.859 1 86.56 196 HIS A CA 1
ATOM 1515 C C . HIS A 1 196 ? 5.996 -28.906 10.812 1 86.56 196 HIS A C 1
ATOM 1517 O O . HIS A 1 196 ? 5.469 -29.297 9.766 1 86.56 196 HIS A O 1
ATOM 1523 N N . GLY A 1 197 ? 5.324 -28.781 11.922 1 82.75 197 GLY A N 1
ATOM 1524 C CA . GLY A 1 197 ? 3.885 -28.969 11.992 1 82.75 197 GLY A CA 1
ATOM 1525 C C . GLY A 1 197 ? 3.484 -30.391 12.359 1 82.75 197 GLY A C 1
ATOM 1526 O O . GLY A 1 197 ? 4.34 -31.266 12.508 1 82.75 197 GLY A O 1
ATOM 1527 N N . SER A 1 198 ? 2.164 -30.484 12.602 1 86.94 198 SER A N 1
ATOM 1528 C CA . SER A 1 198 ? 1.616 -31.781 12.969 1 86.94 198 SER A CA 1
ATOM 1529 C C . SER A 1 198 ? 0.419 -32.156 12.102 1 86.94 198 SER A C 1
ATOM 1531 O O . SER A 1 198 ? -0.457 -31.312 11.859 1 86.94 198 SER A O 1
ATOM 1533 N N . PRO A 1 199 ? 0.533 -33.375 11.617 1 91.38 199 PRO A N 1
ATOM 1534 C CA . PRO A 1 199 ? -0.641 -33.812 10.859 1 91.38 199 PRO A CA 1
ATOM 1535 C C . PRO A 1 199 ? -1.926 -33.75 11.688 1 91.38 199 PRO A C 1
ATOM 1537 O O . PRO A 1 199 ? -1.889 -33.938 12.906 1 91.38 199 PRO A O 1
ATOM 1540 N N . ALA A 1 200 ? -2.982 -33.469 11.07 1 93.12 200 ALA A N 1
ATOM 1541 C CA . ALA A 1 200 ? -4.309 -33.469 11.688 1 93.12 200 ALA A CA 1
ATOM 1542 C C . ALA A 1 200 ? -5.348 -34.062 10.734 1 93.12 200 ALA A C 1
ATOM 1544 O O . ALA A 1 200 ? -5.234 -33.938 9.516 1 93.12 200 ALA A O 1
ATOM 1545 N N . ASP A 1 201 ? -6.328 -34.719 11.344 1 93.25 201 ASP A N 1
ATOM 1546 C CA . ASP A 1 201 ? -7.41 -35.25 10.539 1 93.25 201 ASP A CA 1
ATOM 1547 C C . ASP A 1 201 ? -8.352 -34.156 10.047 1 93.25 201 ASP A C 1
ATOM 1549 O O . ASP A 1 201 ? -8.648 -33.219 10.781 1 93.25 201 ASP A O 1
ATOM 1553 N N . GLY A 1 202 ? -8.695 -34.281 8.797 1 93.31 202 GLY A N 1
ATOM 1554 C CA . GLY A 1 202 ? -9.734 -33.406 8.266 1 93.31 202 GLY A CA 1
ATOM 1555 C C . GLY A 1 202 ? -11.133 -33.938 8.5 1 93.31 202 GLY A C 1
ATOM 1556 O O . GLY A 1 202 ? -11.328 -34.875 9.281 1 93.31 202 GLY A O 1
ATOM 1557 N N . PHE A 1 203 ? -12.047 -33.25 7.922 1 95.81 203 PHE A N 1
ATOM 1558 C CA . PHE A 1 203 ? -13.445 -33.656 8.023 1 95.81 203 PHE A CA 1
ATOM 1559 C C . PHE A 1 203 ? -13.703 -34.938 7.285 1 95.81 203 PHE A C 1
ATOM 1561 O O . PHE A 1 203 ? -13.148 -35.188 6.207 1 95.81 203 PHE A O 1
ATOM 1568 N N . GLY A 1 204 ? -14.484 -35.812 7.863 1 96.19 204 GLY A N 1
ATOM 1569 C CA . GLY A 1 204 ? -14.852 -37.062 7.223 1 96.19 204 GLY A CA 1
ATOM 1570 C C . GLY A 1 204 ? -16.062 -36.938 6.316 1 96.19 204 GLY A C 1
ATOM 1571 O O . GLY A 1 204 ? -17.203 -37 6.781 1 96.19 204 GLY A O 1
ATOM 1572 N N . TYR A 1 205 ? -15.891 -36.875 5.062 1 97.06 205 TYR A N 1
ATOM 1573 C CA . TYR A 1 205 ? -16.969 -36.719 4.094 1 97.06 205 TYR A CA 1
ATOM 1574 C C . TYR A 1 205 ? -17.578 -38.094 3.74 1 97.0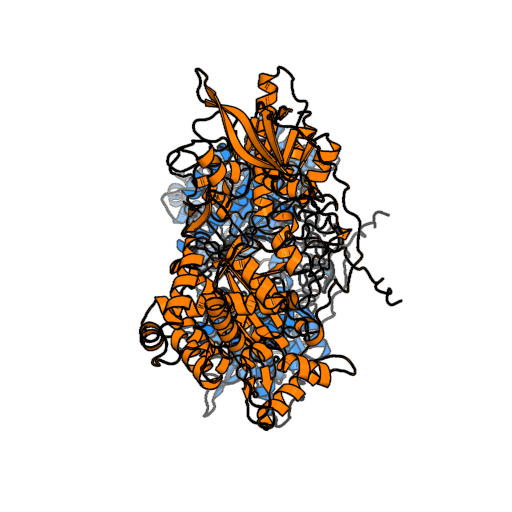6 205 TYR A C 1
ATOM 1576 O O . TYR A 1 205 ? -16.875 -39.094 3.723 1 97.06 205 TYR A O 1
ATOM 1584 N N . GLU A 1 206 ? -18.812 -38.062 3.494 1 96.38 206 GLU A N 1
ATOM 1585 C CA . GLU A 1 206 ? -19.531 -39.188 2.943 1 96.38 206 GLU A CA 1
ATOM 1586 C C . GLU A 1 206 ? -20.047 -38.906 1.539 1 96.38 206 GLU A C 1
ATOM 1588 O O . GLU A 1 206 ? -20.516 -37.812 1.266 1 96.38 206 GLU A O 1
ATOM 1593 N N . PHE A 1 207 ? -19.922 -39.906 0.689 1 96.94 207 PHE A N 1
ATOM 1594 C CA . PHE A 1 207 ? -20.328 -39.719 -0.697 1 96.94 207 PHE A CA 1
ATOM 1595 C C . PHE A 1 207 ? -21.391 -40.75 -1.093 1 96.94 207 PHE A C 1
ATOM 1597 O O . PHE A 1 207 ? -21.328 -41.906 -0.682 1 96.94 207 PHE A O 1
ATOM 1604 N N . LEU A 1 208 ? -22.312 -40.25 -1.834 1 95.88 208 LEU A N 1
ATOM 1605 C CA . LEU A 1 208 ? -23.375 -41.125 -2.336 1 95.88 208 LEU A CA 1
ATOM 1606 C C . LEU A 1 208 ? -22.812 -42.219 -3.244 1 95.88 208 LEU A C 1
ATOM 1608 O O . LEU A 1 208 ? -21.969 -41.938 -4.102 1 95.88 208 LEU A O 1
ATOM 1612 N N . GLN A 1 209 ? -23.234 -43.438 -3.049 1 93.06 209 GLN A N 1
ATOM 1613 C CA . GLN A 1 209 ? -22.891 -44.562 -3.912 1 93.06 209 GLN A CA 1
ATOM 1614 C C . GLN A 1 209 ? -24.062 -44.969 -4.805 1 93.06 209 GLN A C 1
ATOM 1616 O O . GLN A 1 209 ? -25.219 -44.969 -4.359 1 93.06 209 GLN A O 1
ATOM 1621 N N . ILE A 1 210 ? -23.75 -45.219 -6.031 1 92.38 210 ILE A N 1
ATOM 1622 C CA . ILE A 1 210 ? -24.766 -45.625 -6.984 1 92.38 210 ILE A CA 1
ATOM 1623 C C . ILE A 1 210 ? -24.703 -47.125 -7.211 1 92.38 210 ILE A C 1
ATOM 1625 O O . ILE A 1 210 ? -23.641 -47.656 -7.539 1 92.38 210 ILE A O 1
ATOM 1629 N N . PRO A 1 211 ? -25.781 -47.844 -7.043 1 87.81 211 PRO A N 1
ATOM 1630 C CA . PRO A 1 211 ? -25.781 -49.312 -7.27 1 87.81 211 PRO A CA 1
ATOM 1631 C C . PRO A 1 211 ? -25.422 -49.656 -8.703 1 87.81 211 PRO A C 1
ATOM 1633 O O . PRO A 1 211 ? -25.719 -48.906 -9.633 1 87.81 211 PRO A O 1
ATOM 1636 N N . PRO A 1 212 ? -24.719 -50.812 -8.82 1 86.31 212 PRO A N 1
ATOM 1637 C CA . PRO A 1 212 ? -24.438 -51.25 -10.195 1 86.31 212 PRO A CA 1
ATOM 1638 C C . PRO A 1 212 ? -25.719 -51.531 -10.992 1 86.31 212 PRO A C 1
ATOM 1640 O O . PRO A 1 212 ? -26.75 -51.844 -10.422 1 86.31 212 PRO A O 1
ATOM 1643 N N . GLY A 1 213 ? -25.719 -51.312 -12.344 1 85.19 213 GLY A N 1
ATOM 1644 C CA . GLY A 1 213 ? -26.859 -51.531 -13.219 1 85.19 213 GLY A CA 1
ATOM 1645 C C . GLY A 1 213 ? -26.625 -51 -14.625 1 85.19 213 GLY A C 1
ATOM 1646 O O . GLY A 1 213 ? -25.641 -50.312 -14.891 1 85.19 213 GLY A O 1
ATOM 1647 N N . ASP A 1 214 ? -27.484 -51.469 -15.617 1 83.38 214 ASP A N 1
ATOM 1648 C CA . ASP A 1 214 ? -27.312 -51.125 -17.031 1 83.38 214 ASP A CA 1
ATOM 1649 C C . ASP A 1 214 ? -28.016 -49.844 -17.375 1 83.38 214 ASP A C 1
ATOM 1651 O O . ASP A 1 214 ? -27.578 -49.094 -18.25 1 83.38 214 ASP A O 1
ATOM 1655 N N . GLY A 1 215 ? -29.109 -49.438 -16.656 1 86.81 215 GLY A N 1
ATOM 1656 C CA . GLY A 1 215 ? -29.844 -48.219 -16.984 1 86.81 215 GLY A CA 1
ATOM 1657 C C . GLY A 1 215 ? -29.469 -47.031 -16.141 1 86.81 215 GLY A C 1
ATOM 1658 O O . GLY A 1 215 ? -28.781 -47.188 -15.125 1 86.81 215 GLY A O 1
ATOM 1659 N N . PRO A 1 216 ? -29.781 -45.844 -16.719 1 92.62 216 PRO A N 1
ATOM 1660 C CA . PRO A 1 216 ? -29.5 -44.656 -15.938 1 92.62 216 PRO A CA 1
ATOM 1661 C C . PRO A 1 216 ? -30.188 -44.625 -14.578 1 92.62 216 PRO A C 1
ATOM 1663 O O . PRO A 1 216 ? -31.297 -45.156 -14.445 1 92.62 216 PRO A O 1
ATOM 1666 N N . GLU A 1 217 ? -29.453 -44.219 -13.555 1 95.25 217 GLU A N 1
ATOM 1667 C CA . GLU A 1 217 ? -30.031 -43.938 -12.242 1 95.25 217 GLU A CA 1
ATOM 1668 C C . GLU A 1 217 ? -30.469 -42.469 -12.141 1 95.25 217 GLU A C 1
ATOM 1670 O O . GLU A 1 217 ? -29.797 -41.562 -12.656 1 95.25 217 GLU A O 1
ATOM 1675 N N . THR A 1 218 ? -31.656 -42.219 -11.531 1 96.94 218 THR A N 1
ATOM 1676 C CA . THR A 1 218 ? -32.156 -40.875 -11.406 1 96.94 218 THR A CA 1
ATOM 1677 C C . THR A 1 218 ? -32.312 -40.469 -9.938 1 96.94 218 THR A C 1
ATOM 1679 O O . THR A 1 218 ? -32.844 -41.219 -9.133 1 96.94 218 THR A O 1
ATOM 1682 N N . ILE A 1 219 ? -31.797 -39.344 -9.625 1 96.31 219 ILE A N 1
ATOM 1683 C CA . ILE A 1 219 ? -32 -38.781 -8.305 1 96.31 219 ILE A CA 1
ATOM 1684 C C . ILE A 1 219 ? -32.594 -37.375 -8.43 1 96.31 219 ILE A C 1
ATOM 1686 O O . ILE A 1 219 ? -32.469 -36.75 -9.477 1 96.31 219 ILE A O 1
ATOM 1690 N N . GLU A 1 220 ? -33.312 -36.906 -7.375 1 97.75 220 GLU A N 1
ATOM 1691 C CA . GLU A 1 220 ? -33.969 -35.625 -7.387 1 97.75 220 GLU A CA 1
ATOM 1692 C C . GLU A 1 220 ? -33.469 -34.719 -6.242 1 97.75 220 GLU A C 1
ATOM 1694 O O . GLU A 1 220 ? -33.219 -35.219 -5.137 1 97.75 220 GLU A O 1
ATOM 1699 N N . THR A 1 221 ? -33.312 -33.5 -6.484 1 98.38 221 THR A N 1
ATOM 1700 C CA . THR A 1 221 ? -32.875 -32.5 -5.508 1 98.38 221 THR A CA 1
ATOM 1701 C C . THR A 1 221 ? -33.438 -31.125 -5.84 1 98.38 221 THR A C 1
ATOM 1703 O O . THR A 1 221 ? -34.062 -30.953 -6.887 1 98.38 221 THR A O 1
ATOM 1706 N N . ASP A 1 222 ? -33.406 -30.156 -4.914 1 98.12 222 ASP A N 1
ATOM 1707 C CA . ASP A 1 222 ? -33.781 -28.781 -5.211 1 98.12 222 ASP A CA 1
ATOM 1708 C C . ASP A 1 222 ? -32.719 -28.094 -6.059 1 98.12 222 ASP A C 1
ATOM 1710 O O . ASP A 1 222 ? -33.062 -27.375 -7.012 1 98.12 222 ASP A O 1
ATOM 1714 N N . VAL A 1 223 ? -31.453 -28.281 -5.668 1 98.75 223 VAL A N 1
ATOM 1715 C CA . VAL A 1 223 ? -30.344 -27.641 -6.363 1 98.75 223 VAL A CA 1
ATOM 1716 C C . VAL A 1 223 ? -29.219 -28.641 -6.598 1 98.75 223 VAL A C 1
ATOM 1718 O O . VAL A 1 223 ? -28.812 -29.359 -5.68 1 98.75 223 VAL A O 1
ATOM 1721 N N . VAL A 1 224 ? -28.703 -28.766 -7.773 1 98.88 224 VAL A N 1
ATOM 1722 C CA . VAL A 1 224 ? -27.484 -29.5 -8.062 1 98.88 224 VAL A CA 1
ATOM 1723 C C . VAL A 1 224 ? -26.359 -28.531 -8.375 1 98.88 224 VAL A C 1
ATOM 1725 O O . VAL A 1 224 ? -26.547 -27.562 -9.133 1 98.88 224 VAL A O 1
ATOM 1728 N N . ILE A 1 225 ? -25.281 -28.656 -7.699 1 98.94 225 ILE A N 1
ATOM 1729 C CA . ILE A 1 225 ? -24.078 -27.844 -7.902 1 98.94 225 ILE A CA 1
ATOM 1730 C C . ILE A 1 225 ? -23 -28.688 -8.555 1 98.94 225 ILE A C 1
ATOM 1732 O O . ILE A 1 225 ? -22.562 -29.703 -7.996 1 98.94 225 ILE A O 1
ATOM 1736 N N . VAL A 1 226 ? -22.531 -28.328 -9.766 1 98.94 226 VAL A N 1
ATOM 1737 C CA . VAL A 1 226 ? -21.5 -29.062 -10.477 1 98.94 226 VAL A CA 1
ATOM 1738 C C . VAL A 1 226 ? -20.141 -28.438 -10.195 1 98.94 226 VAL A C 1
ATOM 1740 O O . VAL A 1 226 ? -19.734 -27.469 -10.844 1 98.94 226 VAL A O 1
ATOM 1743 N N . GLY A 1 227 ? -19.328 -29.078 -9.359 1 98.81 227 GLY A N 1
ATOM 1744 C CA . GLY A 1 227 ? -18.047 -28.578 -8.898 1 98.81 227 GLY A CA 1
ATOM 1745 C C . GLY A 1 227 ? -18.031 -28.25 -7.422 1 98.81 227 GLY A C 1
ATOM 1746 O O . GLY A 1 227 ? -18.938 -27.594 -6.914 1 98.81 227 GLY A O 1
ATOM 1747 N N . SER A 1 228 ? -17 -28.656 -6.719 1 98.81 228 SER A N 1
ATOM 1748 C CA . SER A 1 228 ? -16.906 -28.516 -5.27 1 98.81 228 SER A CA 1
ATOM 1749 C C . SER A 1 228 ? -15.891 -27.438 -4.887 1 98.81 228 SER A C 1
ATOM 1751 O O . SER A 1 228 ? -15.516 -27.312 -3.719 1 98.81 228 SER A O 1
ATOM 1753 N N . GLY A 1 229 ? -15.414 -26.641 -5.832 1 98.5 229 GLY A N 1
ATOM 1754 C CA . GLY A 1 229 ? -14.359 -25.656 -5.613 1 98.5 229 GLY A CA 1
ATOM 1755 C C . GLY A 1 229 ? -14.805 -24.469 -4.801 1 98.5 229 GLY A C 1
ATOM 1756 O O . GLY A 1 229 ? -15.773 -24.547 -4.043 1 98.5 229 GLY A O 1
ATOM 1757 N N . CYS A 1 230 ? -14.141 -23.344 -4.938 1 98.56 230 CYS A N 1
ATOM 1758 C CA . CYS A 1 230 ? -14.32 -22.156 -4.121 1 98.56 230 CYS A CA 1
ATOM 1759 C C . CYS A 1 230 ? -15.742 -21.609 -4.242 1 98.56 230 CYS A C 1
ATOM 1761 O O . CYS A 1 230 ? -16.391 -21.328 -3.236 1 98.56 230 CYS A O 1
ATOM 1763 N N . GLY A 1 231 ? -16.203 -21.453 -5.441 1 98.69 231 GLY A N 1
ATOM 1764 C CA . GLY A 1 231 ? -17.547 -20.953 -5.645 1 98.69 231 GLY A CA 1
ATOM 1765 C C . GLY A 1 231 ? -18.625 -21.969 -5.238 1 98.69 231 GLY A C 1
ATOM 1766 O O . GLY A 1 231 ? -19.562 -21.609 -4.527 1 98.69 231 GLY A O 1
ATOM 1767 N N . GLY A 1 232 ? -18.438 -23.234 -5.652 1 98.88 232 GLY A N 1
ATOM 1768 C CA . GLY A 1 232 ? -19.406 -24.281 -5.363 1 98.88 232 GLY A CA 1
ATOM 1769 C C . GLY A 1 232 ? -19.562 -24.547 -3.881 1 98.88 232 GLY A C 1
ATOM 1770 O O . GLY A 1 232 ? -20.672 -24.828 -3.412 1 98.88 232 GLY A O 1
ATOM 1771 N N . SER A 1 233 ? -18.516 -24.469 -3.164 1 98.88 233 SER A N 1
ATOM 1772 C CA . SER A 1 233 ? -18.547 -24.797 -1.741 1 98.88 233 SER A CA 1
ATOM 1773 C C . SER A 1 233 ? -19.359 -23.766 -0.962 1 98.88 233 SER A C 1
ATOM 1775 O O . SER A 1 233 ? -20.172 -24.141 -0.114 1 98.88 233 SER A O 1
ATOM 1777 N N . VAL A 1 234 ? -19.125 -22.484 -1.269 1 98.88 234 VAL A N 1
ATOM 1778 C CA . VAL A 1 234 ? -19.875 -21.422 -0.596 1 98.88 234 VAL A CA 1
ATOM 1779 C C . VAL A 1 234 ? -21.359 -21.531 -0.958 1 98.88 234 VAL A C 1
ATOM 1781 O O . VAL A 1 234 ? -22.219 -21.391 -0.094 1 98.88 234 VAL A O 1
ATOM 1784 N N . THR A 1 235 ? -21.656 -21.781 -2.223 1 98.94 235 THR A N 1
ATOM 1785 C CA . THR A 1 235 ? -23.016 -21.953 -2.703 1 98.94 235 THR A CA 1
ATOM 1786 C C . THR A 1 235 ? -23.703 -23.109 -1.979 1 98.94 235 THR A C 1
ATOM 1788 O O . THR A 1 235 ? -24.844 -22.984 -1.534 1 98.94 235 THR A O 1
ATOM 1791 N N . ALA A 1 236 ? -23 -24.219 -1.878 1 98.94 236 ALA A N 1
ATOM 1792 C CA . ALA A 1 236 ? -23.531 -25.406 -1.21 1 98.94 236 ALA A CA 1
ATOM 1793 C C . ALA A 1 236 ? -23.875 -25.109 0.246 1 98.94 236 ALA A C 1
ATOM 1795 O O . ALA A 1 236 ? -24.953 -25.469 0.725 1 98.94 236 ALA A O 1
ATOM 1796 N N . LYS A 1 237 ? -22.969 -24.469 0.935 1 98.88 237 LYS A N 1
ATOM 1797 C CA . LYS A 1 237 ? -23.188 -24.109 2.33 1 98.88 237 LYS A CA 1
ATOM 1798 C C . LYS A 1 237 ? -24.438 -23.25 2.48 1 98.88 237 LYS A C 1
ATOM 1800 O O . LYS A 1 237 ? -25.344 -23.578 3.262 1 98.88 237 LYS A O 1
ATOM 1805 N N . ASN A 1 238 ? -24.484 -22.141 1.748 1 98.81 238 ASN A N 1
ATOM 1806 C CA . ASN A 1 238 ? -25.562 -21.172 1.912 1 98.81 238 ASN A CA 1
ATOM 1807 C C . ASN A 1 238 ? -26.922 -21.797 1.591 1 98.81 238 ASN A C 1
ATOM 1809 O O . ASN A 1 238 ? -27.891 -21.578 2.316 1 98.81 238 ASN A O 1
ATOM 1813 N N . LEU A 1 239 ? -27.062 -22.578 0.536 1 98.75 239 LEU A N 1
ATOM 1814 C CA . LEU A 1 239 ? -28.328 -23.156 0.113 1 98.75 239 LEU A CA 1
ATOM 1815 C C . LEU A 1 239 ? -28.75 -24.266 1.056 1 98.75 239 LEU A C 1
ATOM 1817 O O . LEU A 1 239 ? -29.938 -24.406 1.362 1 98.75 239 LEU A O 1
ATOM 1821 N N . ALA A 1 240 ? -27.766 -25.109 1.47 1 98.75 240 ALA A N 1
ATOM 1822 C CA . ALA A 1 240 ? -28.078 -26.156 2.438 1 98.75 240 ALA A CA 1
ATOM 1823 C C . ALA A 1 240 ? -28.562 -25.562 3.756 1 98.75 240 ALA A C 1
ATOM 1825 O O . ALA A 1 240 ? -29.547 -26.031 4.336 1 98.75 240 ALA A O 1
ATOM 1826 N N . GLU A 1 241 ? -27.875 -24.562 4.23 1 98.44 241 GLU A N 1
ATOM 1827 C CA . GLU A 1 241 ? -28.25 -23.906 5.48 1 98.44 241 GLU A CA 1
ATOM 1828 C C . GLU A 1 241 ? -29.609 -23.219 5.363 1 98.44 241 GLU A C 1
ATOM 1830 O O . GLU A 1 241 ? -30.312 -23.047 6.359 1 98.44 241 GLU A O 1
ATOM 1835 N N . ALA A 1 242 ? -29.938 -22.797 4.168 1 98.06 242 ALA A N 1
ATOM 1836 C CA . ALA A 1 242 ? -31.234 -22.203 3.93 1 98.06 242 ALA A CA 1
ATOM 1837 C C . ALA A 1 242 ? -32.344 -23.25 3.938 1 98.06 242 ALA A C 1
ATOM 1839 O O . ALA A 1 242 ? -33.531 -22.922 3.85 1 98.06 242 ALA A O 1
ATOM 1840 N N . GLY A 1 243 ? -32.031 -24.531 3.967 1 97.38 243 GLY A N 1
ATOM 1841 C CA . GLY A 1 243 ? -33.031 -25.594 4.141 1 97.38 243 GLY A CA 1
ATOM 1842 C C . GLY A 1 243 ? -33.344 -26.344 2.852 1 97.38 243 GLY A C 1
ATOM 1843 O O . GLY A 1 243 ? -34.219 -27.203 2.822 1 97.38 243 GLY A O 1
ATOM 1844 N N . TYR A 1 244 ? -32.625 -26.156 1.811 1 98.38 244 TYR A N 1
ATOM 1845 C CA . TYR A 1 244 ? -32.906 -26.797 0.531 1 98.38 244 TYR A CA 1
ATOM 1846 C C . TYR A 1 244 ? -32.125 -28.094 0.398 1 98.38 244 TYR A C 1
ATOM 1848 O O . TYR A 1 244 ? -31.078 -28.266 1.023 1 98.38 244 TYR A O 1
ATOM 1856 N N . LYS A 1 245 ? -32.625 -29 -0.35 1 98.44 245 LYS A N 1
ATOM 1857 C CA . LYS A 1 245 ? -31.906 -30.219 -0.71 1 98.44 245 LYS A CA 1
ATOM 1858 C C . LYS A 1 245 ? -30.844 -29.906 -1.767 1 98.44 245 LYS A C 1
ATOM 1860 O O . LYS A 1 245 ? -31.172 -29.531 -2.891 1 98.44 245 LYS A O 1
ATOM 1865 N N . VAL A 1 246 ? -29.594 -30.109 -1.383 1 98.81 246 VAL A N 1
ATOM 1866 C CA . VAL A 1 246 ? -28.484 -29.75 -2.254 1 98.81 246 VAL A CA 1
ATOM 1867 C C . VAL A 1 246 ? -27.641 -30.984 -2.561 1 98.81 246 VAL A C 1
ATOM 1869 O O . VAL A 1 246 ? -27.281 -31.734 -1.652 1 98.81 246 VAL A O 1
ATOM 1872 N N . VAL A 1 247 ? -27.312 -31.234 -3.82 1 98.81 247 VAL A N 1
ATOM 1873 C CA . VAL A 1 247 ? -26.359 -32.25 -4.246 1 98.81 247 VAL A CA 1
ATOM 1874 C C . VAL A 1 247 ? -25.156 -31.578 -4.906 1 98.81 247 VAL A C 1
ATOM 1876 O O . VAL A 1 247 ? -25.297 -30.828 -5.867 1 98.81 247 VAL A O 1
ATOM 1879 N N . VAL A 1 248 ? -23.984 -31.812 -4.336 1 98.94 248 VAL A N 1
ATOM 1880 C CA . VAL A 1 248 ? -22.734 -31.344 -4.934 1 98.94 248 VAL A CA 1
ATOM 1881 C C . VAL A 1 248 ? -22.047 -32.5 -5.66 1 98.94 248 VAL A C 1
ATOM 1883 O O . VAL A 1 248 ? -21.766 -33.531 -5.062 1 98.94 248 VAL A O 1
ATOM 1886 N N . VAL A 1 249 ? -21.75 -32.281 -6.926 1 98.75 249 VAL A N 1
ATOM 1887 C CA . VAL A 1 249 ? -21.094 -33.344 -7.691 1 98.75 249 VAL A CA 1
ATOM 1888 C C . VAL A 1 249 ? -19.703 -32.875 -8.117 1 98.75 249 VAL A C 1
ATOM 1890 O O . VAL A 1 249 ? -19.484 -31.688 -8.383 1 98.75 249 VAL A O 1
ATOM 1893 N N . GLU A 1 250 ? -18.766 -33.781 -8.117 1 98.44 250 GLU A N 1
ATOM 1894 C CA . GLU A 1 250 ? -17.359 -33.531 -8.453 1 98.44 250 GLU A CA 1
ATOM 1895 C C . GLU A 1 250 ? -16.812 -34.625 -9.352 1 98.44 250 GLU A C 1
ATOM 1897 O O . GLU A 1 250 ? -17.031 -35.812 -9.102 1 98.44 250 GLU A O 1
ATOM 1902 N N . LYS A 1 251 ? -16.141 -34.188 -10.422 1 97.31 251 LYS A N 1
ATOM 1903 C CA . LYS A 1 251 ? -15.594 -35.188 -11.344 1 97.31 251 LYS A CA 1
ATOM 1904 C C . LYS A 1 251 ? -14.43 -35.938 -10.719 1 97.31 251 LYS A C 1
ATOM 1906 O O . LYS A 1 251 ? -14.164 -37.094 -11.07 1 97.31 251 LYS A O 1
ATOM 1911 N N . ALA A 1 252 ? -13.711 -35.281 -9.867 1 96.12 252 ALA A N 1
ATOM 1912 C CA . ALA A 1 252 ? -12.555 -35.875 -9.195 1 96.12 252 ALA A CA 1
ATOM 1913 C C . ALA A 1 252 ? -12.961 -36.531 -7.883 1 96.12 252 ALA A C 1
ATOM 1915 O O . ALA A 1 252 ? -14.141 -36.812 -7.668 1 96.12 252 ALA A O 1
ATOM 1916 N N . TYR A 1 253 ? -11.969 -36.844 -7.031 1 95.56 253 TYR A N 1
ATOM 1917 C CA . TYR A 1 253 ? -12.227 -37.625 -5.82 1 95.56 253 TYR A CA 1
ATOM 1918 C C . TYR A 1 253 ? -11.68 -36.906 -4.59 1 95.56 253 TYR A C 1
ATOM 1920 O O . TYR A 1 253 ? -10.836 -36 -4.707 1 95.56 253 TYR A O 1
ATOM 1928 N N . GLN A 1 254 ? -12.281 -37.219 -3.484 1 96.19 254 GLN A N 1
ATOM 1929 C CA . GLN A 1 254 ? -11.836 -36.688 -2.197 1 96.19 254 GLN A CA 1
ATOM 1930 C C . GLN A 1 254 ? -10.711 -37.562 -1.616 1 96.19 254 GLN A C 1
ATOM 1932 O O . GLN A 1 254 ? -10.75 -38.781 -1.698 1 96.19 254 GLN A O 1
ATOM 1937 N N . TYR A 1 255 ? -9.703 -36.906 -1.055 1 95 255 TYR A N 1
ATOM 1938 C CA . TYR A 1 255 ? -8.648 -37.562 -0.294 1 95 255 TYR A CA 1
ATOM 1939 C C . TYR A 1 255 ? -8.523 -36.969 1.1 1 95 255 TYR A C 1
ATOM 1941 O O . TYR A 1 255 ? -8.484 -35.75 1.252 1 95 255 TYR A O 1
ATOM 1949 N N . SER A 1 256 ? -8.484 -37.812 2.09 1 93.38 256 SER A N 1
ATOM 1950 C CA . SER A 1 256 ? -8.312 -37.312 3.451 1 93.38 256 SER A CA 1
ATOM 1951 C C . SER A 1 256 ? -6.883 -36.875 3.695 1 93.38 256 SER A C 1
ATOM 1953 O O . SER A 1 256 ? -5.988 -37.156 2.895 1 93.38 256 SER A O 1
ATOM 1955 N N . THR A 1 257 ? -6.707 -36.219 4.84 1 94.5 257 THR A N 1
ATOM 1956 C CA . THR A 1 257 ? -5.402 -35.656 5.172 1 94.5 257 THR A CA 1
ATOM 1957 C C . THR A 1 257 ? -4.363 -36.75 5.355 1 94.5 257 THR A C 1
ATOM 1959 O O . THR A 1 257 ? -3.16 -36.5 5.293 1 94.5 257 THR A O 1
ATOM 1962 N N . LYS A 1 258 ? -4.734 -37.969 5.48 1 93.88 258 LYS A N 1
ATOM 1963 C CA . LYS A 1 258 ? -3.816 -39.094 5.652 1 93.88 258 LYS A CA 1
ATOM 1964 C C . LYS A 1 258 ? -3.004 -39.312 4.383 1 93.88 258 LYS A C 1
ATOM 1966 O O . LYS A 1 258 ? -1.954 -39.969 4.43 1 93.88 258 LYS A O 1
ATOM 1971 N N . TYR A 1 259 ? -3.549 -38.812 3.287 1 94.25 259 TYR A N 1
ATOM 1972 C CA . TYR A 1 259 ? -2.859 -39 2.016 1 94.25 259 TYR A CA 1
ATOM 1973 C C . TYR A 1 259 ? -1.944 -37.844 1.712 1 94.25 259 TYR A C 1
ATOM 1975 O O . TYR A 1 259 ? -1.197 -37.844 0.731 1 94.25 259 TYR A O 1
ATOM 1983 N N . PHE A 1 260 ? -1.995 -36.781 2.51 1 95.44 260 PHE A N 1
ATOM 1984 C CA . PHE A 1 260 ? -1.288 -35.531 2.197 1 95.44 260 PHE A CA 1
ATOM 1985 C C . PHE A 1 260 ? -0.035 -35.406 3.055 1 95.44 260 PHE A C 1
ATOM 1987 O O . PHE A 1 260 ? -0.01 -35.844 4.203 1 95.44 260 PHE A O 1
ATOM 1994 N N . PRO A 1 261 ? 1.092 -34.781 2.557 1 96 261 PRO A N 1
ATOM 1995 C CA . PRO A 1 261 ? 1.175 -34.375 1.15 1 96 261 PRO A CA 1
ATOM 1996 C C . PRO A 1 261 ? 1.42 -35.562 0.213 1 96 261 PRO A C 1
ATOM 1998 O O . PRO A 1 261 ? 2.143 -36.5 0.567 1 96 261 PRO A O 1
ATOM 2001 N N . MET A 1 262 ? 0.886 -35.469 -0.967 1 96.19 262 MET A N 1
ATOM 2002 C CA . MET A 1 262 ? 1.106 -36.531 -1.949 1 96.19 262 MET A CA 1
ATOM 2003 C C . MET A 1 262 ? 2.498 -36.406 -2.562 1 96.19 262 MET A C 1
ATOM 2005 O O . MET A 1 262 ? 3.092 -35.344 -2.578 1 96.19 262 MET A O 1
ATOM 2009 N N . ASN A 1 263 ? 2.941 -37.656 -3.014 1 93.94 263 ASN A N 1
ATOM 2010 C CA . ASN A 1 263 ? 4.125 -37.594 -3.863 1 93.94 263 ASN A CA 1
ATOM 2011 C C . ASN A 1 263 ? 3.848 -36.875 -5.176 1 93.94 263 ASN A C 1
ATOM 2013 O O . ASN A 1 263 ? 2.709 -36.844 -5.645 1 93.94 263 ASN A O 1
ATOM 2017 N N . PHE A 1 264 ? 4.914 -36.438 -5.766 1 93.62 264 PHE A N 1
ATOM 2018 C CA . PHE A 1 264 ? 4.773 -35.594 -6.945 1 93.62 264 PHE A CA 1
ATOM 2019 C C . PHE A 1 264 ? 4.086 -36.344 -8.07 1 93.62 264 PHE A C 1
ATOM 2021 O O . PHE A 1 264 ? 3.25 -35.812 -8.789 1 93.62 264 PHE A O 1
ATOM 2028 N N . SER A 1 265 ? 4.426 -37.594 -8.242 1 91.94 265 SER A N 1
ATOM 2029 C CA . SER A 1 265 ? 3.869 -38.406 -9.312 1 91.94 265 SER A CA 1
ATOM 2030 C C . SER A 1 265 ? 2.393 -38.688 -9.07 1 91.94 265 SER A C 1
ATOM 2032 O O . SER A 1 265 ? 1.611 -38.781 -10.023 1 91.94 265 SER A O 1
ATOM 2034 N N . GLU A 1 266 ? 1.982 -38.781 -7.84 1 92.94 266 GLU A N 1
ATOM 2035 C CA . GLU A 1 266 ? 0.597 -39.062 -7.465 1 92.94 266 GLU A CA 1
ATOM 2036 C C . GLU A 1 266 ? -0.234 -37.781 -7.477 1 92.94 266 GLU A C 1
ATOM 2038 O O . GLU A 1 266 ? -1.339 -37.75 -8.023 1 92.94 266 GLU A O 1
ATOM 2043 N N . GLY A 1 267 ? 0.321 -36.781 -6.859 1 95.12 267 GLY A N 1
ATOM 2044 C CA . GLY A 1 267 ? -0.399 -35.531 -6.691 1 95.12 267 GLY A CA 1
ATOM 2045 C C . GLY A 1 267 ? -0.723 -34.844 -8.008 1 95.12 267 GLY A C 1
ATOM 2046 O O . GLY A 1 267 ? -1.804 -34.281 -8.164 1 95.12 267 GLY A O 1
ATOM 2047 N N . SER A 1 268 ? 0.221 -34.906 -8.938 1 94.75 268 SER A N 1
ATOM 2048 C CA . SER A 1 268 ? -0.017 -34.281 -10.234 1 94.75 268 SER A CA 1
ATOM 2049 C C . SER A 1 268 ? -1.208 -34.906 -10.945 1 94.75 268 SER A C 1
ATOM 2051 O O . SER A 1 268 ? -2.025 -34.219 -11.547 1 94.75 268 SER A O 1
ATOM 2053 N N . VAL A 1 269 ? -1.363 -36.188 -10.797 1 93.44 269 VAL A N 1
ATOM 2054 C CA . VAL A 1 269 ? -2.406 -36.938 -11.477 1 93.44 269 VAL A CA 1
ATOM 2055 C C . VAL A 1 269 ? -3.73 -36.781 -10.734 1 93.44 269 VAL A C 1
ATOM 2057 O O . VAL A 1 269 ? -4.781 -36.594 -11.352 1 93.44 269 VAL A O 1
ATOM 2060 N N . SER A 1 270 ? -3.688 -36.75 -9.453 1 94.94 270 SER A N 1
ATOM 2061 C CA . SER A 1 270 ? -4.891 -36.875 -8.641 1 94.94 270 SER A CA 1
ATOM 2062 C C . SER A 1 270 ? -5.477 -35.531 -8.289 1 94.94 270 SER A C 1
ATOM 2064 O O . SER A 1 270 ? -6.668 -35.406 -7.98 1 94.94 270 SER A O 1
ATOM 2066 N N . MET A 1 271 ? -4.641 -34.5 -8.391 1 97 271 MET A N 1
ATOM 2067 C CA . MET A 1 271 ? -5.133 -33.281 -7.789 1 97 271 MET A CA 1
ATOM 2068 C C . MET A 1 271 ? -5.121 -32.125 -8.805 1 97 271 MET A C 1
ATOM 2070 O O . MET A 1 271 ? -5.633 -31.047 -8.531 1 97 271 MET A O 1
ATOM 2074 N N . PHE A 1 272 ? -4.594 -32.344 -10.039 1 97.06 272 PHE A N 1
ATOM 2075 C CA . PHE A 1 272 ? -4.477 -31.25 -10.992 1 97.06 272 PHE A CA 1
ATOM 2076 C C . PHE A 1 272 ? -5.125 -31.609 -12.32 1 97.06 272 PHE A C 1
ATOM 2078 O O . PHE A 1 272 ? -5.125 -32.781 -12.719 1 97.06 272 PHE A O 1
ATOM 2085 N N . GLU A 1 273 ? -5.68 -30.547 -12.992 1 96.88 273 GLU A N 1
ATOM 2086 C CA . GLU A 1 273 ? -6.242 -30.703 -14.328 1 96.88 273 GLU A CA 1
ATOM 2087 C C . GLU A 1 273 ? -5.18 -31.156 -15.328 1 96.88 273 GLU A C 1
ATOM 2089 O O . GLU A 1 273 ? -4.082 -30.609 -15.367 1 96.88 273 GLU A O 1
ATOM 2094 N N . GLY A 1 274 ? -5.453 -32.156 -16.078 1 94.12 274 GLY A N 1
ATOM 2095 C CA . GLY A 1 274 ? -4.527 -32.688 -17.078 1 94.12 274 GLY A CA 1
ATOM 2096 C C . GLY A 1 274 ? -3.236 -33.219 -16.484 1 94.12 274 GLY A C 1
ATOM 2097 O O . GLY A 1 274 ? -2.176 -33.125 -17.109 1 94.12 274 GLY A O 1
ATOM 2098 N N . GLY A 1 275 ? -3.277 -33.656 -15.219 1 92.88 275 GLY A N 1
ATOM 2099 C CA . GLY A 1 275 ? -2.074 -34.156 -14.57 1 92.88 275 GLY A CA 1
ATOM 2100 C C . GLY A 1 275 ? -1.045 -33.062 -14.312 1 92.88 275 GLY A C 1
ATOM 2101 O O . GLY A 1 275 ? 0.146 -33.344 -14.18 1 92.88 275 GLY A O 1
ATOM 2102 N N . GLY A 1 276 ? -1.496 -31.859 -14.359 1 92.81 276 GLY A N 1
ATOM 2103 C CA . GLY A 1 276 ? -0.594 -30.734 -14.164 1 92.81 276 GLY A CA 1
ATOM 2104 C C . GLY A 1 276 ? 0.124 -30.328 -15.438 1 92.81 276 GLY A C 1
ATOM 2105 O O . GLY A 1 276 ? 1.096 -29.562 -15.383 1 92.81 276 GLY A O 1
ATOM 2106 N N . ALA A 1 277 ? -0.349 -30.75 -16.578 1 91.81 277 ALA A N 1
ATOM 2107 C CA . ALA A 1 277 ? 0.37 -30.516 -17.828 1 91.81 277 ALA A CA 1
ATOM 2108 C C . ALA A 1 277 ? -0.451 -29.656 -18.781 1 91.81 277 ALA A C 1
ATOM 2110 O O . ALA A 1 277 ? -0.186 -29.625 -19.984 1 91.81 277 ALA A O 1
ATOM 2111 N N . VAL A 1 278 ? -1.461 -28.922 -18.219 1 95.81 278 VAL A N 1
ATOM 2112 C CA . VAL A 1 278 ? -2.25 -28.047 -19.062 1 95.81 278 VAL A CA 1
ATOM 2113 C C . VAL A 1 278 ? -1.398 -26.844 -19.5 1 95.81 278 VAL A C 1
ATOM 2115 O O . VAL A 1 278 ? -0.677 -26.266 -18.688 1 95.81 278 VAL A O 1
ATOM 2118 N N . SER A 1 279 ? -1.385 -26.547 -20.828 1 96.31 279 SER A N 1
ATOM 2119 C CA . SER A 1 279 ? -0.632 -25.422 -21.375 1 96.31 279 SER A CA 1
ATOM 2120 C C . SER A 1 279 ? -1.43 -24.688 -22.453 1 96.31 279 SER A C 1
ATOM 2122 O O . SER A 1 279 ? -2.428 -25.203 -22.953 1 96.31 279 SER A O 1
ATOM 2124 N N . THR A 1 280 ? -1.067 -23.484 -22.703 1 97.56 280 THR A N 1
ATOM 2125 C CA . THR A 1 280 ? -1.672 -22.766 -23.812 1 97.56 280 THR A CA 1
ATOM 2126 C C . THR A 1 280 ? -1.309 -23.422 -25.141 1 97.56 280 THR A C 1
ATOM 2128 O O . THR A 1 280 ? -0.345 -24.188 -25.219 1 97.56 280 THR A O 1
ATOM 2131 N N . ASN A 1 281 ? -2.053 -23.062 -26.172 1 95.81 281 ASN A N 1
ATOM 2132 C CA . ASN A 1 281 ? -1.86 -23.656 -27.484 1 95.81 281 ASN A CA 1
ATOM 2133 C C . ASN A 1 281 ? -0.456 -23.391 -28.016 1 95.81 281 ASN A C 1
ATOM 2135 O O . ASN A 1 281 ? 0.128 -24.234 -28.703 1 95.81 281 ASN A O 1
ATOM 2139 N N . ASP A 1 282 ? 0.093 -22.25 -27.688 1 94.19 282 ASP A N 1
ATOM 2140 C CA . ASP A 1 282 ? 1.416 -21.906 -28.188 1 94.19 282 ASP A CA 1
ATOM 2141 C C . ASP A 1 282 ? 2.514 -22.453 -27.281 1 94.19 282 ASP A C 1
ATOM 2143 O O . ASP A 1 282 ? 3.701 -22.234 -27.531 1 94.19 282 ASP A O 1
ATOM 2147 N N . GLY A 1 283 ? 2.129 -23.094 -26.188 1 94.12 283 GLY A N 1
ATOM 2148 C CA . GLY A 1 283 ? 3.074 -23.75 -25.297 1 94.12 283 GLY A CA 1
ATOM 2149 C C . GLY A 1 283 ? 3.838 -22.797 -24.406 1 94.12 283 GLY A C 1
ATOM 2150 O O . GLY A 1 283 ? 4.762 -23.188 -23.703 1 94.12 283 GLY A O 1
ATOM 2151 N N . SER A 1 284 ? 3.422 -21.547 -24.328 1 96 284 SER A N 1
ATOM 2152 C CA . SER A 1 284 ? 4.215 -20.547 -23.625 1 96 284 SER A CA 1
ATOM 2153 C C . SER A 1 284 ? 3.84 -20.469 -22.141 1 96 284 SER A C 1
ATOM 2155 O O . SER A 1 284 ? 4.625 -20 -21.328 1 96 284 SER A O 1
ATOM 2157 N N . ILE A 1 285 ? 2.65 -20.953 -21.812 1 97.88 285 ILE A N 1
ATOM 2158 C CA . ILE A 1 285 ? 2.209 -20.828 -20.422 1 97.88 285 ILE A CA 1
ATOM 2159 C C . ILE A 1 285 ? 1.837 -22.203 -19.875 1 97.88 285 ILE A C 1
ATOM 2161 O O . ILE A 1 285 ? 0.982 -22.891 -20.438 1 97.88 285 ILE A O 1
ATOM 2165 N N . GLY A 1 286 ? 2.578 -22.641 -18.797 1 97.31 286 GLY A N 1
ATOM 2166 C CA . GLY A 1 286 ? 2.092 -23.75 -18 1 97.31 286 GLY A CA 1
ATOM 2167 C C . GLY A 1 286 ? 0.988 -23.375 -17.031 1 97.31 286 GLY A C 1
ATOM 2168 O O . GLY A 1 286 ? 1.138 -22.422 -16.266 1 97.31 286 GLY A O 1
ATOM 2169 N N . ILE A 1 287 ? -0.166 -24.047 -17.078 1 97.88 287 ILE A N 1
ATOM 2170 C CA . ILE A 1 287 ? -1.333 -23.688 -16.281 1 97.88 287 ILE A CA 1
ATOM 2171 C C . ILE A 1 287 ? -1.53 -24.703 -15.156 1 97.88 287 ILE A C 1
ATOM 2173 O O . ILE A 1 287 ? -1.716 -25.891 -15.414 1 97.88 287 ILE A O 1
ATOM 2177 N N . PHE A 1 288 ? -1.478 -24.234 -13.938 1 96.38 288 PHE A N 1
ATOM 2178 C CA . PHE A 1 288 ? -1.765 -25.047 -12.766 1 96.38 288 PHE A CA 1
ATOM 2179 C C . PHE A 1 288 ? -3.207 -24.859 -12.312 1 96.38 288 PHE A C 1
ATOM 2181 O O . PHE A 1 288 ? -3.564 -23.797 -11.789 1 96.38 288 PHE A O 1
ATOM 2188 N N . ALA A 1 289 ? -4.012 -25.828 -12.492 1 97.38 289 ALA A N 1
ATOM 2189 C CA . ALA A 1 289 ? -5.418 -25.797 -12.102 1 97.38 289 ALA A CA 1
ATOM 2190 C C . ALA A 1 289 ? -5.781 -27.016 -11.258 1 97.38 289 ALA A C 1
ATOM 2192 O O . ALA A 1 289 ? -5.527 -28.156 -11.664 1 97.38 289 ALA A O 1
ATOM 2193 N N . GLY A 1 290 ? -6.355 -26.797 -10.141 1 97 290 GLY A N 1
ATOM 2194 C CA . GLY A 1 290 ? -6.762 -27.891 -9.273 1 97 290 GLY A CA 1
ATOM 2195 C C . GLY A 1 290 ? -7.953 -28.656 -9.812 1 97 290 GLY A C 1
ATOM 2196 O O . GLY A 1 290 ? -8.891 -28.062 -10.359 1 97 290 GLY A O 1
ATOM 2197 N N . ALA A 1 291 ? -7.879 -29.906 -9.781 1 96.81 291 ALA A N 1
ATOM 2198 C CA . ALA A 1 291 ? -8.961 -30.828 -10.117 1 96.81 291 ALA A CA 1
ATOM 2199 C C . ALA A 1 291 ? -9.078 -31.938 -9.07 1 96.81 291 ALA A C 1
ATOM 2201 O O . ALA A 1 291 ? -8.578 -33.062 -9.273 1 96.81 291 ALA A O 1
ATOM 2202 N N . THR A 1 292 ? -9.648 -31.672 -8.023 1 97.38 292 THR A N 1
ATOM 2203 C CA . THR A 1 292 ? -9.852 -32.5 -6.855 1 97.38 292 THR A CA 1
ATOM 2204 C C . THR A 1 292 ? -11 -31.984 -6 1 97.38 292 THR A C 1
ATOM 2206 O O . THR A 1 292 ? -11.531 -30.906 -6.266 1 97.38 292 THR A O 1
ATOM 2209 N N . TRP A 1 293 ? -11.477 -32.812 -5.039 1 97.94 293 TRP A N 1
ATOM 2210 C CA . TRP A 1 293 ? -12.492 -32.344 -4.098 1 97.94 293 TRP A CA 1
ATOM 2211 C C . TRP A 1 293 ? -12.039 -31.047 -3.418 1 97.94 293 TRP A C 1
ATOM 2213 O O . TRP A 1 293 ? -10.945 -30.969 -2.863 1 97.94 293 TRP A O 1
ATOM 2223 N N . GLY A 1 294 ? -12.766 -29.984 -3.578 1 98 294 GLY A N 1
ATOM 2224 C CA . GLY A 1 294 ? -12.406 -28.672 -3.068 1 98 294 GLY A CA 1
ATOM 2225 C C . GLY A 1 294 ? -11.789 -27.781 -4.125 1 98 294 GLY A C 1
ATOM 2226 O O . GLY A 1 294 ? -11.633 -26.578 -3.908 1 98 294 GLY A O 1
ATOM 2227 N N . GLY A 1 295 ? -11.414 -28.391 -5.266 1 97.56 295 GLY A N 1
ATOM 2228 C CA . GLY A 1 295 ? -10.898 -27.641 -6.406 1 97.56 295 GLY A CA 1
ATOM 2229 C C . GLY A 1 295 ? -9.602 -26.906 -6.109 1 97.56 295 GLY A C 1
ATOM 2230 O O . GLY A 1 295 ? -8.734 -27.438 -5.418 1 97.56 295 GLY A O 1
ATOM 2231 N N . GLY A 1 296 ? -9.438 -25.703 -6.691 1 96.75 296 GLY A N 1
ATOM 2232 C CA . GLY A 1 296 ? -8.234 -24.906 -6.531 1 96.75 296 GLY A CA 1
ATOM 2233 C C . GLY A 1 296 ? -7.949 -24.531 -5.086 1 96.75 296 GLY A C 1
ATOM 2234 O O . GLY A 1 296 ? -6.793 -24.359 -4.703 1 96.75 296 GLY A O 1
ATOM 2235 N N . GLY A 1 297 ? -8.969 -24.469 -4.266 1 96.75 297 GLY A N 1
ATOM 2236 C CA . GLY A 1 297 ? -8.797 -24.125 -2.859 1 96.75 297 GLY A CA 1
ATOM 2237 C C . GLY A 1 297 ? -8.062 -25.203 -2.074 1 96.75 297 GLY A C 1
ATOM 2238 O O . GLY A 1 297 ? -7.516 -24.938 -1.006 1 96.75 297 GLY A O 1
ATOM 2239 N N . THR A 1 298 ? -8.055 -26.406 -2.607 1 97.12 298 THR A N 1
ATOM 2240 C CA . THR A 1 298 ? -7.375 -27.531 -1.962 1 97.12 298 THR A CA 1
ATOM 2241 C C . THR A 1 298 ? -5.871 -27.469 -2.219 1 97.12 298 THR A C 1
ATOM 2243 O O . THR A 1 298 ? -5.074 -27.828 -1.354 1 97.12 298 THR A O 1
ATOM 2246 N N . VAL A 1 299 ? -5.48 -26.922 -3.357 1 96.94 299 VAL A N 1
ATOM 2247 C CA . VAL A 1 299 ? -4.074 -27.031 -3.742 1 96.94 299 VAL A CA 1
ATOM 2248 C C . VAL A 1 299 ? -3.406 -25.656 -3.645 1 96.94 299 VAL A C 1
ATOM 2250 O O . VAL A 1 299 ? -2.197 -25.531 -3.852 1 96.94 299 VAL A O 1
ATOM 2253 N N . ASN A 1 300 ? -4.145 -24.562 -3.332 1 96.75 300 ASN A N 1
ATOM 2254 C CA . ASN A 1 300 ? -3.566 -23.234 -3.303 1 96.75 300 ASN A CA 1
ATOM 2255 C C . ASN A 1 300 ? -2.691 -23.031 -2.068 1 96.75 300 ASN A C 1
ATOM 2257 O O . ASN A 1 300 ? -2.41 -23.984 -1.337 1 96.75 300 ASN A O 1
ATOM 2261 N N . TRP A 1 301 ? -2.16 -21.812 -1.856 1 96.5 301 TRP A N 1
ATOM 2262 C CA . TRP A 1 301 ? -1.126 -21.562 -0.857 1 96.5 301 TRP A CA 1
ATOM 2263 C C . TRP A 1 301 ? -1.642 -20.641 0.239 1 96.5 301 TRP A C 1
ATOM 2265 O O . TRP A 1 301 ? -0.876 -19.859 0.812 1 96.5 301 TRP A O 1
ATOM 2275 N N . SER A 1 302 ? -2.918 -20.516 0.393 1 96.69 302 SER A N 1
ATOM 2276 C CA . SER A 1 302 ? -3.582 -19.875 1.527 1 96.69 302 SER A CA 1
ATOM 2277 C C . SER A 1 302 ? -3.594 -18.359 1.382 1 96.69 302 SER A C 1
ATOM 2279 O O . SER A 1 302 ? -4.074 -17.656 2.268 1 96.69 302 SER A O 1
ATOM 2281 N N . ALA A 1 303 ? -3.088 -17.797 0.309 1 97.5 303 ALA A N 1
ATOM 2282 C CA . ALA A 1 303 ? -3.141 -16.359 0.114 1 97.5 303 ALA A CA 1
ATOM 2283 C C . ALA A 1 303 ? -4.582 -15.867 -0.02 1 97.5 303 ALA A C 1
ATOM 2285 O O . ALA A 1 303 ? -5.348 -16.406 -0.829 1 97.5 303 ALA A O 1
ATOM 2286 N N . ALA A 1 304 ? -4.965 -14.93 0.798 1 98.19 304 ALA A N 1
ATOM 2287 C CA . ALA A 1 304 ? -6.344 -14.453 0.823 1 98.19 304 ALA A CA 1
ATOM 2288 C C . ALA A 1 304 ? -6.398 -12.93 0.749 1 98.19 304 ALA A C 1
ATOM 2290 O O . ALA A 1 304 ? -6.539 -12.258 1.773 1 98.19 304 ALA A O 1
ATOM 2291 N N . LEU A 1 305 ? -6.336 -12.367 -0.4 1 98.06 305 LEU A N 1
ATOM 2292 C CA . LEU A 1 305 ? -6.402 -10.93 -0.634 1 98.06 305 LEU A CA 1
ATOM 2293 C C . LEU A 1 305 ? -7.777 -10.523 -1.145 1 98.06 305 LEU A C 1
ATOM 2295 O O . LEU A 1 305 ? -8.367 -11.227 -1.971 1 98.06 305 LEU A O 1
ATOM 2299 N N . GLN A 1 306 ? -8.297 -9.461 -0.665 1 98.12 306 GLN A N 1
ATOM 2300 C CA . GLN A 1 306 ? -9.586 -8.953 -1.121 1 98.12 306 GLN A CA 1
ATOM 2301 C C . GLN A 1 306 ? -9.43 -8.141 -2.404 1 98.12 306 GLN A C 1
ATOM 2303 O O . GLN A 1 306 ? -8.336 -7.656 -2.711 1 98.12 306 GLN A O 1
ATOM 2308 N N . THR A 1 307 ? -10.531 -8.055 -3.168 1 98.31 307 THR A N 1
ATOM 2309 C CA . THR A 1 307 ? -10.562 -7.281 -4.402 1 98.31 307 THR A CA 1
ATOM 2310 C C . THR A 1 307 ? -10.344 -5.801 -4.117 1 98.31 307 THR A C 1
ATOM 2312 O O . THR A 1 307 ? -11.039 -5.215 -3.285 1 98.31 307 THR A O 1
ATOM 2315 N N . GLN A 1 308 ? -9.461 -5.176 -4.797 1 97.38 308 GLN A N 1
ATOM 2316 C CA . GLN A 1 308 ? -9.078 -3.795 -4.531 1 97.38 308 GLN A CA 1
ATOM 2317 C C . GLN A 1 308 ? -10.023 -2.818 -5.227 1 97.38 308 GLN A C 1
ATOM 2319 O O . GLN A 1 308 ? -10.719 -3.189 -6.172 1 97.38 308 GLN A O 1
ATOM 2324 N N . ASN A 1 309 ? -10.031 -1.558 -4.836 1 96.56 309 ASN A N 1
ATOM 2325 C CA . ASN A 1 309 ? -10.984 -0.53 -5.242 1 96.56 309 ASN A CA 1
ATOM 2326 C C . ASN A 1 309 ? -10.953 -0.301 -6.75 1 96.56 309 ASN A C 1
ATOM 2328 O O . ASN A 1 309 ? -12 -0.135 -7.379 1 96.56 309 ASN A O 1
ATOM 2332 N N . TYR A 1 310 ? -9.789 -0.212 -7.309 1 95.38 310 TYR A N 1
ATOM 2333 C CA . TYR A 1 310 ? -9.727 0.152 -8.719 1 95.38 310 TYR A CA 1
ATOM 2334 C C . TYR A 1 310 ? -10.375 -0.92 -9.586 1 95.38 310 TYR A C 1
ATOM 2336 O O . TYR A 1 310 ? -10.938 -0.618 -10.648 1 95.38 310 TYR A O 1
ATOM 2344 N N . VAL A 1 311 ? -10.352 -2.197 -9.141 1 97.94 311 VAL A N 1
ATOM 2345 C CA . VAL A 1 311 ? -11.031 -3.27 -9.852 1 97.94 311 VAL A CA 1
ATOM 2346 C C . VAL A 1 311 ? -12.539 -3.188 -9.594 1 97.94 311 VAL A C 1
ATOM 2348 O O . VAL A 1 311 ? -13.344 -3.367 -10.516 1 97.94 311 VAL A O 1
ATOM 2351 N N . ARG A 1 312 ? -12.906 -2.943 -8.352 1 98.12 312 ARG A N 1
ATOM 2352 C CA . ARG A 1 312 ? -14.32 -2.773 -8.016 1 98.12 312 ARG A CA 1
ATOM 2353 C C . ARG A 1 312 ? -14.953 -1.679 -8.867 1 98.12 312 ARG A C 1
ATOM 2355 O O . ARG A 1 312 ? -16.047 -1.861 -9.406 1 98.12 312 ARG A O 1
ATOM 2362 N N . GLU A 1 313 ? -14.25 -0.54 -8.977 1 96.81 313 GLU A N 1
ATOM 2363 C CA . GLU A 1 313 ? -14.734 0.591 -9.758 1 96.81 313 GLU A CA 1
ATOM 2364 C C . GLU A 1 313 ? -14.836 0.23 -11.242 1 96.81 313 GLU A C 1
ATOM 2366 O O . GLU A 1 313 ? -15.781 0.638 -11.922 1 96.81 313 GLU A O 1
ATOM 2371 N N . GLU A 1 314 ? -13.852 -0.502 -11.734 1 97.25 314 GLU A N 1
ATOM 2372 C CA . GLU A 1 314 ? -13.867 -0.954 -13.125 1 97.25 314 GLU A CA 1
ATOM 2373 C C . GLU A 1 314 ? -15.109 -1.785 -13.414 1 97.25 314 GLU A C 1
ATOM 2375 O O . GLU A 1 314 ? -15.797 -1.553 -14.414 1 97.25 314 GLU A O 1
ATOM 2380 N N . TRP A 1 315 ? -15.383 -2.756 -12.578 1 98.25 315 TRP A N 1
ATOM 2381 C CA . TRP A 1 315 ? -16.516 -3.645 -12.773 1 98.25 315 TRP A CA 1
ATOM 2382 C C . TRP A 1 315 ? -17.828 -2.881 -12.641 1 98.25 315 TRP A C 1
ATOM 2384 O O . TRP A 1 315 ? -18.766 -3.1 -13.414 1 98.25 315 TRP A O 1
ATOM 2394 N N . ALA A 1 316 ? -17.875 -1.957 -11.703 1 97.88 316 ALA A N 1
ATOM 2395 C CA . ALA A 1 316 ? -19.078 -1.144 -11.523 1 97.88 316 ALA A CA 1
ATOM 2396 C C . ALA A 1 316 ? -19.328 -0.266 -12.742 1 97.88 316 ALA A C 1
ATOM 2398 O O . ALA A 1 316 ? -20.469 -0.129 -13.188 1 97.88 316 ALA A O 1
ATOM 2399 N N . LYS A 1 317 ? -18.344 0.352 -13.281 1 96.31 317 LYS A N 1
ATOM 2400 C CA . LYS A 1 317 ? -18.438 1.188 -14.477 1 96.31 317 LYS A CA 1
ATOM 2401 C C . LYS A 1 317 ? -18.938 0.379 -15.664 1 96.31 317 LYS A C 1
ATOM 2403 O O . LYS A 1 317 ? -19.562 0.928 -16.578 1 96.31 317 LYS A O 1
ATOM 2408 N N . GLY A 1 318 ? -18.672 -0.939 -15.57 1 95.88 318 GLY A N 1
ATOM 2409 C CA . GLY A 1 318 ? -19.141 -1.83 -16.625 1 95.88 318 GLY A CA 1
ATOM 2410 C C . GLY A 1 318 ? -20.594 -2.242 -16.453 1 95.88 318 GLY A C 1
ATOM 2411 O O . GLY A 1 318 ? -21.094 -3.102 -17.172 1 95.88 318 GLY A O 1
ATOM 2412 N N . GLY A 1 319 ? -21.25 -1.662 -15.555 1 96.81 319 GLY A N 1
ATOM 2413 C CA . GLY A 1 319 ? -22.672 -1.914 -15.391 1 96.81 319 GLY A CA 1
ATOM 2414 C C . GLY A 1 319 ? -22.969 -2.867 -14.25 1 96.81 319 GLY A C 1
ATOM 2415 O O . GLY A 1 319 ? -24.031 -3.486 -14.227 1 96.81 319 GLY A O 1
ATOM 2416 N N . LEU A 1 320 ? -22.047 -3.025 -13.336 1 98.19 320 LEU A N 1
ATOM 2417 C CA . LEU A 1 320 ? -22.234 -3.93 -12.211 1 98.19 320 LEU A CA 1
ATOM 2418 C C . LEU A 1 320 ? -22.031 -3.201 -10.891 1 98.19 320 LEU A C 1
ATOM 2420 O O . LEU A 1 320 ? -21.062 -3.455 -10.18 1 98.19 320 LEU A O 1
ATOM 2424 N N . PRO A 1 321 ? -22.984 -2.367 -10.422 1 97.25 321 PRO A N 1
ATOM 2425 C CA . PRO A 1 321 ? -22.828 -1.505 -9.242 1 97.25 321 PRO A CA 1
ATOM 2426 C C . PRO A 1 321 ? -22.688 -2.297 -7.949 1 97.25 321 PRO A C 1
ATOM 2428 O O . PRO A 1 321 ? -22.266 -1.744 -6.93 1 97.25 321 PRO A O 1
ATOM 2431 N N . PHE A 1 322 ? -23 -3.641 -7.977 1 97.5 322 PHE A N 1
ATOM 2432 C CA . PHE A 1 322 ? -22.797 -4.52 -6.828 1 97.5 322 PHE A CA 1
ATOM 2433 C C . PHE A 1 322 ? -21.391 -4.379 -6.266 1 97.5 322 PHE A C 1
ATOM 2435 O O . PHE A 1 322 ? -21.203 -4.352 -5.047 1 97.5 322 PHE A O 1
ATOM 2442 N N . PHE A 1 323 ? -20.422 -4.176 -7.121 1 98.56 323 PHE A N 1
ATOM 2443 C CA . PHE A 1 323 ? -19.016 -4.305 -6.73 1 98.56 323 PHE A CA 1
ATOM 2444 C C . PHE A 1 323 ? -18.547 -3.057 -5.996 1 98.56 323 PHE A C 1
ATOM 2446 O O . PHE A 1 323 ? -17.5 -3.074 -5.344 1 98.56 323 PHE A O 1
ATOM 2453 N N . THR A 1 324 ? -19.219 -1.898 -6.078 1 97.62 324 THR A N 1
ATOM 2454 C CA . THR A 1 324 ? -18.891 -0.716 -5.289 1 97.62 324 THR A CA 1
ATOM 2455 C C . THR A 1 324 ? -19.891 -0.537 -4.145 1 97.62 324 THR A C 1
ATOM 2457 O O . THR A 1 324 ? -19.891 0.495 -3.473 1 97.62 324 THR A O 1
ATOM 2460 N N . SER A 1 325 ? -20.75 -1.535 -3.92 1 97.56 325 SER A N 1
ATOM 2461 C CA . SER A 1 325 ? -21.734 -1.479 -2.844 1 97.56 325 SER A CA 1
ATOM 2462 C C . SER A 1 325 ? -21.156 -1.989 -1.532 1 97.56 325 SER A C 1
ATOM 2464 O O . SER A 1 325 ? -20.094 -2.627 -1.523 1 97.56 325 SER A O 1
ATOM 2466 N N . LEU A 1 326 ? -21.812 -1.687 -0.436 1 97.25 326 LEU A N 1
ATOM 2467 C CA . LEU A 1 326 ? -21.438 -2.236 0.861 1 97.25 326 LEU A CA 1
ATOM 2468 C C . LEU A 1 326 ? -21.75 -3.729 0.931 1 97.25 326 LEU A C 1
ATOM 2470 O O . LEU A 1 326 ? -21.062 -4.477 1.64 1 97.25 326 LEU A O 1
ATOM 2474 N N . GLU A 1 327 ? -22.734 -4.156 0.127 1 97 327 GLU A N 1
ATOM 2475 C CA . GLU A 1 327 ? -23.094 -5.57 0.074 1 97 327 GLU A CA 1
ATOM 2476 C C . GLU A 1 327 ? -21.922 -6.43 -0.375 1 97 327 GLU A C 1
ATOM 2478 O O . GLU A 1 327 ? -21.703 -7.52 0.155 1 97 327 GLU A O 1
ATOM 2483 N N . PHE A 1 328 ? -21.219 -5.965 -1.328 1 98.38 328 PHE A N 1
ATOM 2484 C CA . PHE A 1 328 ? -20.047 -6.711 -1.799 1 98.38 328 PHE A CA 1
ATOM 2485 C C . PHE A 1 328 ? -19.016 -6.844 -0.696 1 98.38 328 PHE A C 1
ATOM 2487 O O . PHE A 1 328 ? -18.453 -7.926 -0.486 1 98.38 328 PHE A O 1
ATOM 2494 N N . GLN A 1 329 ? -18.703 -5.742 -0.041 1 98.44 329 GLN A N 1
ATOM 2495 C CA . GLN A 1 329 ? -17.75 -5.793 1.057 1 98.44 329 GLN A CA 1
ATOM 2496 C C . GLN A 1 329 ? -18.219 -6.742 2.156 1 98.44 329 GLN A C 1
ATOM 2498 O O . GLN A 1 329 ? -17.406 -7.473 2.736 1 98.44 329 GLN A O 1
ATOM 2503 N N . ASN A 1 330 ? -19.5 -6.66 2.465 1 98.19 330 ASN A N 1
ATOM 2504 C CA . ASN A 1 330 ? -20.047 -7.582 3.459 1 98.19 330 ASN A CA 1
ATOM 2505 C C . ASN A 1 330 ? -19.797 -9.039 3.064 1 98.19 330 ASN A C 1
ATOM 2507 O O . ASN A 1 330 ? -19.5 -9.875 3.916 1 98.19 330 ASN A O 1
ATOM 2511 N N . SER A 1 331 ? -19.953 -9.352 1.784 1 98.69 331 SER A N 1
ATOM 2512 C CA . SER A 1 331 ? -19.703 -10.703 1.297 1 98.69 331 SER A CA 1
ATOM 2513 C C . SER A 1 331 ? -18.234 -11.07 1.449 1 98.69 331 SER A C 1
ATOM 2515 O O . SER A 1 331 ? -17.906 -12.188 1.864 1 98.69 331 SER A O 1
ATOM 2517 N N . LEU A 1 332 ? -17.328 -10.125 1.084 1 98.75 332 LEU A N 1
ATOM 2518 C CA . LEU A 1 332 ? -15.898 -10.344 1.268 1 98.75 332 LEU A CA 1
ATOM 2519 C C . LEU A 1 332 ? -15.578 -10.625 2.729 1 98.75 332 LEU A C 1
ATOM 2521 O O . LEU A 1 332 ? -14.812 -11.547 3.031 1 98.75 332 LEU A O 1
ATOM 2525 N N . ASP A 1 333 ? -16.172 -9.883 3.627 1 98.5 333 ASP A N 1
ATOM 2526 C CA . ASP A 1 333 ? -15.891 -10.016 5.055 1 98.5 333 ASP A CA 1
ATOM 2527 C C . ASP A 1 333 ? -16.438 -11.336 5.598 1 98.5 333 ASP A C 1
ATOM 2529 O O . ASP A 1 333 ? -15.781 -11.992 6.41 1 98.5 333 ASP A O 1
ATOM 2533 N N . ARG A 1 334 ? -17.641 -11.719 5.172 1 98.44 334 ARG A N 1
ATOM 2534 C CA . ARG A 1 334 ? -18.234 -12.969 5.641 1 98.44 334 ARG A CA 1
ATOM 2535 C C . ARG A 1 334 ? -17.359 -14.164 5.273 1 98.44 334 ARG A C 1
ATOM 2537 O O . ARG A 1 334 ? -17.125 -15.047 6.098 1 98.44 334 ARG A O 1
ATOM 2544 N N . VAL A 1 335 ? -16.891 -14.188 4.055 1 98.69 335 VAL A N 1
ATOM 2545 C CA . VAL A 1 335 ? -16.078 -15.297 3.586 1 98.69 335 VAL A CA 1
ATOM 2546 C C . VAL A 1 335 ? -14.742 -15.305 4.324 1 98.69 335 VAL A C 1
ATOM 2548 O O . VAL A 1 335 ? -14.273 -16.359 4.766 1 98.69 335 VAL A O 1
ATOM 2551 N N . CYS A 1 336 ? -14.125 -14.141 4.484 1 98.69 336 CYS A N 1
ATOM 2552 C CA . CYS A 1 336 ? -12.844 -14.039 5.176 1 98.69 336 CYS A CA 1
ATOM 2553 C C . CYS A 1 336 ? -12.984 -14.422 6.645 1 98.69 336 CYS A C 1
ATOM 2555 O O . CYS A 1 336 ? -12.117 -15.102 7.199 1 98.69 336 CYS A O 1
ATOM 2557 N N . ASP A 1 337 ? -14.086 -13.969 7.25 1 98.5 337 ASP A N 1
ATOM 2558 C CA . ASP A 1 337 ? -14.328 -14.289 8.656 1 98.5 337 ASP A CA 1
ATOM 2559 C C . ASP A 1 337 ? -14.477 -15.797 8.859 1 98.5 337 ASP A C 1
ATOM 2561 O O . ASP A 1 337 ? -13.914 -16.359 9.805 1 98.5 337 ASP A O 1
ATOM 2565 N N . ARG A 1 338 ? -15.164 -16.438 7.988 1 98.56 338 ARG A N 1
ATOM 2566 C CA . ARG A 1 338 ? -15.398 -17.875 8.117 1 98.56 338 ARG A CA 1
ATOM 2567 C C . ARG A 1 338 ? -14.086 -18.656 8.008 1 98.56 338 ARG A C 1
ATOM 2569 O O . ARG A 1 338 ? -13.914 -19.688 8.672 1 98.56 338 ARG A O 1
ATOM 2576 N N . MET A 1 339 ? -13.195 -18.172 7.203 1 98.62 339 MET A N 1
ATOM 2577 C CA . MET A 1 339 ? -11.938 -18.891 6.98 1 98.62 339 MET A CA 1
ATOM 2578 C C . MET A 1 339 ? -10.875 -18.438 7.973 1 98.62 339 MET A C 1
ATOM 2580 O O . MET A 1 339 ? -9.766 -18.969 7.98 1 98.62 339 MET A O 1
ATOM 2584 N N . GLY A 1 340 ? -11.219 -17.453 8.828 1 98.38 340 GLY A N 1
ATOM 2585 C CA . GLY A 1 340 ? -10.25 -16.922 9.773 1 98.38 340 GLY A CA 1
ATOM 2586 C C . GLY A 1 340 ? -9.078 -16.234 9.094 1 98.38 340 GLY A C 1
ATOM 2587 O O . GLY A 1 340 ? -7.926 -16.438 9.484 1 98.38 340 GLY A O 1
ATOM 2588 N N . VAL A 1 341 ? -9.312 -15.461 8.062 1 98.5 341 VAL A N 1
ATOM 2589 C CA . VAL A 1 341 ? -8.273 -14.805 7.273 1 98.5 341 VAL A CA 1
ATOM 2590 C C . VAL A 1 341 ? -7.586 -13.734 8.117 1 98.5 341 VAL A C 1
ATOM 2592 O O . VAL A 1 341 ? -8.25 -12.883 8.711 1 98.5 341 VAL A O 1
ATOM 2595 N N . SER A 1 342 ? -6.289 -13.805 8.227 1 97.44 342 SER A N 1
ATOM 2596 C CA . SER A 1 342 ? -5.527 -12.828 8.992 1 97.44 342 SER A CA 1
ATOM 2597 C C . SER A 1 342 ? -4.051 -12.852 8.617 1 97.44 342 SER A C 1
ATOM 2599 O O . SER A 1 342 ? -3.531 -13.883 8.188 1 97.44 342 SER A O 1
ATOM 2601 N N . ALA A 1 343 ? -3.4 -11.781 8.75 1 96.12 343 ALA A N 1
ATOM 2602 C CA . ALA A 1 343 ? -1.951 -11.703 8.578 1 96.12 343 ALA A CA 1
ATOM 2603 C C . ALA A 1 343 ? -1.238 -11.75 9.93 1 96.12 343 ALA A C 1
ATOM 2605 O O . ALA A 1 343 ? -0.008 -11.812 9.984 1 96.12 343 ALA A O 1
ATOM 2606 N N . ASP A 1 344 ? -1.933 -11.734 11.016 1 93.81 344 ASP A N 1
ATOM 2607 C CA . ASP A 1 344 ? -1.39 -11.5 12.344 1 93.81 344 ASP A CA 1
ATOM 2608 C C . ASP A 1 344 ? -0.677 -12.742 12.875 1 93.81 344 ASP A C 1
ATOM 2610 O O . ASP A 1 344 ? 0.136 -12.656 13.797 1 93.81 344 ASP A O 1
ATOM 2614 N N . HIS A 1 345 ? -0.949 -13.914 12.289 1 94.69 345 HIS A N 1
ATOM 2615 C CA . HIS A 1 345 ? -0.422 -15.164 12.82 1 94.69 345 HIS A CA 1
ATOM 2616 C C . HIS A 1 345 ? 0.572 -15.797 11.859 1 94.69 345 HIS A C 1
ATOM 2618 O O . HIS A 1 345 ? 0.703 -17.031 11.812 1 94.69 345 HIS A O 1
ATOM 2624 N N . THR A 1 346 ? 1.233 -15 11.141 1 95.69 346 THR A N 1
ATOM 2625 C CA . THR A 1 346 ? 2.098 -15.523 10.086 1 95.69 346 THR A CA 1
ATOM 2626 C C . THR A 1 346 ? 3.562 -15.469 10.508 1 95.69 346 THR A C 1
ATOM 2628 O O . THR A 1 346 ? 4.047 -14.43 10.953 1 95.69 346 THR A O 1
ATOM 2631 N N . THR A 1 347 ? 4.211 -16.547 10.469 1 96.31 347 THR A N 1
ATOM 2632 C CA . THR A 1 347 ? 5.668 -16.578 10.508 1 96.31 347 THR A CA 1
ATOM 2633 C C . THR A 1 347 ? 6.242 -16.656 9.094 1 96.31 347 THR A C 1
ATOM 2635 O O . THR A 1 347 ? 6.078 -17.656 8.398 1 96.31 347 THR A O 1
ATOM 2638 N N . HIS A 1 348 ? 6.891 -15.625 8.672 1 97.44 348 HIS A N 1
ATOM 2639 C CA . HIS A 1 348 ? 7.469 -15.586 7.332 1 97.44 348 HIS A CA 1
ATOM 2640 C C . HIS A 1 348 ? 8.695 -16.484 7.23 1 97.44 348 HIS A C 1
ATOM 2642 O O . HIS A 1 348 ? 9.578 -16.438 8.094 1 97.44 348 HIS A O 1
ATOM 2648 N N . ASN A 1 349 ? 8.789 -17.328 6.258 1 96.88 349 ASN A N 1
ATOM 2649 C CA . ASN A 1 349 ? 10 -18.094 6.012 1 96.88 349 ASN A CA 1
ATOM 2650 C C . ASN A 1 349 ? 11.078 -17.234 5.359 1 96.88 349 ASN A C 1
ATOM 2652 O O . ASN A 1 349 ? 10.891 -16.031 5.172 1 96.88 349 ASN A O 1
ATOM 2656 N N . LYS A 1 350 ? 12.195 -17.797 5.027 1 96 350 LYS A N 1
ATOM 2657 C CA . LYS A 1 350 ? 13.344 -17.047 4.543 1 96 350 LYS A CA 1
ATOM 2658 C C . LYS A 1 350 ? 13.016 -16.328 3.236 1 96 350 LYS A C 1
ATOM 2660 O O . LYS A 1 350 ? 13.383 -15.164 3.051 1 96 350 LYS A O 1
ATOM 2665 N N . GLN A 1 351 ? 12.43 -17 2.301 1 96.56 351 GLN A N 1
ATOM 2666 C CA . GLN A 1 351 ? 12.172 -16.391 1.002 1 96.56 351 GLN A CA 1
ATOM 2667 C C . GLN A 1 351 ? 11.266 -15.164 1.138 1 96.56 351 GLN A C 1
ATOM 2669 O O . GLN A 1 351 ? 11.523 -14.125 0.53 1 96.56 351 GLN A O 1
ATOM 2674 N N . ASN A 1 352 ? 10.18 -15.266 1.921 1 98.25 352 ASN A N 1
ATOM 2675 C CA . ASN A 1 352 ? 9.281 -14.141 2.121 1 98.25 352 ASN A CA 1
ATOM 2676 C C . ASN A 1 352 ? 9.961 -13.008 2.895 1 98.25 352 ASN A C 1
ATOM 2678 O O . ASN A 1 352 ? 9.672 -11.836 2.666 1 98.25 352 ASN A O 1
ATOM 2682 N N . ARG A 1 353 ? 10.828 -13.312 3.783 1 98 353 ARG A N 1
ATOM 2683 C CA . ARG A 1 353 ? 11.609 -12.289 4.48 1 98 353 ARG A CA 1
ATOM 2684 C C . ARG A 1 353 ? 12.523 -11.539 3.514 1 98 353 ARG A C 1
ATOM 2686 O O . ARG A 1 353 ? 12.695 -10.328 3.637 1 98 353 ARG A O 1
ATOM 2693 N N . VAL A 1 354 ? 13.117 -12.336 2.598 1 97.88 354 VAL A N 1
ATOM 2694 C CA . VAL A 1 354 ? 13.961 -11.711 1.583 1 97.88 354 VAL A CA 1
ATOM 2695 C C . VAL A 1 354 ? 13.148 -10.695 0.791 1 97.88 354 VAL A C 1
ATOM 2697 O O . VAL A 1 354 ? 13.633 -9.594 0.499 1 97.88 354 VAL A O 1
ATOM 2700 N N . LEU A 1 355 ? 11.953 -11.078 0.471 1 98.25 355 LEU A N 1
ATOM 2701 C CA . LEU A 1 355 ? 11.07 -10.188 -0.275 1 98.25 355 LEU A CA 1
ATOM 2702 C C . LEU A 1 355 ? 10.75 -8.938 0.536 1 98.25 355 LEU A C 1
ATOM 2704 O O . LEU A 1 355 ? 10.898 -7.82 0.044 1 98.25 355 LEU A O 1
ATOM 2708 N N . LEU A 1 356 ? 10.344 -9.062 1.801 1 98.12 356 LEU A N 1
ATOM 2709 C CA . LEU A 1 356 ? 9.953 -7.953 2.66 1 98.12 356 LEU A CA 1
ATOM 2710 C C . LEU A 1 356 ? 11.156 -7.07 2.98 1 98.12 356 LEU A C 1
ATOM 2712 O O . LEU A 1 356 ? 11.062 -5.84 2.922 1 98.12 356 LEU A O 1
ATOM 2716 N N . GLU A 1 357 ? 12.258 -7.668 3.311 1 97.38 357 GLU A N 1
ATOM 2717 C CA . GLU A 1 357 ? 13.453 -6.914 3.664 1 97.38 357 GLU A CA 1
ATOM 2718 C C . GLU A 1 357 ? 14.016 -6.168 2.455 1 97.38 357 GLU A C 1
ATOM 2720 O O . GLU A 1 357 ? 14.453 -5.023 2.574 1 97.38 357 GLU A O 1
ATOM 2725 N N . GLY A 1 358 ? 14.062 -6.914 1.359 1 98.12 358 GLY A N 1
ATOM 2726 C CA . GLY A 1 358 ? 14.5 -6.242 0.144 1 98.12 358 GLY A CA 1
ATOM 2727 C C . GLY A 1 358 ? 13.641 -5.043 -0.212 1 98.12 358 GLY A C 1
ATOM 2728 O O . GLY A 1 358 ? 14.164 -3.992 -0.594 1 98.12 358 GLY A O 1
ATOM 2729 N N . ALA A 1 359 ? 12.328 -5.203 -0.101 1 98.56 359 ALA A N 1
ATOM 2730 C CA . ALA A 1 359 ? 11.406 -4.098 -0.363 1 98.56 359 ALA A CA 1
ATOM 2731 C C . ALA A 1 359 ? 11.664 -2.928 0.579 1 98.56 359 ALA A C 1
ATOM 2733 O O . ALA A 1 359 ? 11.664 -1.77 0.155 1 98.56 359 ALA A O 1
ATOM 2734 N N . HIS A 1 360 ? 11.898 -3.227 1.812 1 97.88 360 HIS A N 1
ATOM 2735 C CA . HIS A 1 360 ? 12.203 -2.203 2.805 1 97.88 360 HIS A CA 1
ATOM 2736 C C . HIS A 1 360 ? 13.461 -1.423 2.426 1 97.88 360 HIS A C 1
ATOM 2738 O O . HIS A 1 360 ? 13.453 -0.189 2.428 1 97.88 360 HIS A O 1
ATOM 2744 N N . LYS A 1 361 ? 14.492 -2.105 2.078 1 97.88 361 LYS A N 1
ATOM 2745 C CA . LYS A 1 361 ? 15.781 -1.484 1.774 1 97.88 361 LYS A CA 1
ATOM 2746 C C . LYS A 1 361 ? 15.68 -0.59 0.542 1 97.88 361 LYS A C 1
ATOM 2748 O O . LYS A 1 361 ? 16.453 0.364 0.398 1 97.88 361 LYS A O 1
ATOM 2753 N N . LEU A 1 362 ? 14.727 -0.893 -0.305 1 98 362 LEU A N 1
ATOM 2754 C CA . LEU A 1 362 ? 14.617 -0.158 -1.561 1 98 362 LEU A CA 1
ATOM 2755 C C . LEU A 1 362 ? 13.492 0.87 -1.494 1 98 362 LEU A C 1
ATOM 2757 O O . LEU A 1 362 ? 13.312 1.658 -2.424 1 98 362 LEU A O 1
ATOM 2761 N N . GLY A 1 363 ? 12.695 0.853 -0.411 1 97.44 363 GLY A N 1
ATOM 2762 C CA . GLY A 1 363 ? 11.57 1.767 -0.277 1 97.44 363 GLY A CA 1
ATOM 2763 C C . GLY A 1 363 ? 10.359 1.346 -1.087 1 97.44 363 GLY A C 1
ATOM 2764 O O . GLY A 1 363 ? 9.555 2.188 -1.491 1 97.44 363 GLY A O 1
ATOM 2765 N N . TYR A 1 364 ? 10.227 0.068 -1.407 1 98.06 364 TYR A N 1
ATOM 2766 C CA . TYR A 1 364 ? 9.078 -0.449 -2.137 1 98.06 364 TYR A CA 1
ATOM 2767 C C . TYR A 1 364 ? 7.887 -0.657 -1.202 1 98.06 364 TYR A C 1
ATOM 2769 O O . TYR A 1 364 ? 8.062 -1.065 -0.051 1 98.06 364 TYR A O 1
ATOM 2777 N N . ALA A 1 365 ? 6.695 -0.341 -1.748 1 96.88 365 ALA A N 1
ATOM 2778 C CA . ALA A 1 365 ? 5.484 -0.73 -1.027 1 96.88 365 ALA A CA 1
ATOM 2779 C C . ALA A 1 365 ? 5.367 -2.248 -0.936 1 96.88 365 ALA A C 1
ATOM 2781 O O . ALA A 1 365 ? 5.484 -2.949 -1.944 1 96.88 365 ALA A O 1
ATOM 2782 N N . ALA A 1 366 ? 5.219 -2.789 0.265 1 97.69 366 ALA A N 1
ATOM 2783 C CA . ALA A 1 366 ? 5.074 -4.223 0.514 1 97.69 366 ALA A CA 1
ATOM 2784 C C . ALA A 1 366 ? 4.191 -4.48 1.732 1 97.69 366 ALA A C 1
ATOM 2786 O O . ALA A 1 366 ? 4.07 -3.621 2.609 1 97.69 366 ALA A O 1
ATOM 2787 N N . ASN A 1 367 ? 3.549 -5.641 1.743 1 96.75 367 ASN A N 1
ATOM 2788 C CA . ASN A 1 367 ? 2.656 -6.004 2.838 1 96.75 367 ASN A CA 1
ATOM 2789 C C . ASN A 1 367 ? 2.672 -7.508 3.096 1 96.75 367 ASN A C 1
ATOM 2791 O O . ASN A 1 367 ? 2.939 -8.297 2.188 1 96.75 367 ASN A O 1
ATOM 2795 N N . PRO A 1 368 ? 2.418 -7.875 4.422 1 97.5 368 PRO A N 1
ATOM 2796 C CA . PRO A 1 368 ? 2.059 -9.281 4.629 1 97.5 368 PRO A CA 1
ATOM 2797 C C . PRO A 1 368 ? 0.761 -9.672 3.924 1 97.5 368 PRO A C 1
ATOM 2799 O O . PRO A 1 368 ? -0.158 -8.852 3.822 1 97.5 368 PRO A O 1
ATOM 2802 N N . VAL A 1 369 ? 0.706 -10.812 3.451 1 98.19 369 VAL A N 1
ATOM 2803 C CA . VAL A 1 369 ? -0.493 -11.336 2.805 1 98.19 369 VAL A CA 1
ATOM 2804 C C . VAL A 1 369 ? -1.346 -12.086 3.826 1 98.19 369 VAL A C 1
ATOM 2806 O O . VAL A 1 369 ? -0.879 -13.039 4.453 1 98.19 369 VAL A O 1
ATOM 2809 N N . PRO A 1 370 ? -2.619 -11.688 4.027 1 98.19 370 PRO A N 1
ATOM 2810 C CA . PRO A 1 370 ? -3.48 -12.477 4.91 1 98.19 370 PRO A CA 1
ATOM 2811 C C . PRO A 1 370 ? -3.613 -13.93 4.453 1 98.19 370 PRO A C 1
ATOM 2813 O O . PRO A 1 370 ? -3.646 -14.203 3.252 1 98.19 370 PRO A O 1
ATOM 2816 N N . GLN A 1 371 ? -3.668 -14.828 5.438 1 98.25 371 GLN A N 1
ATOM 2817 C CA . GLN A 1 371 ? -3.754 -16.266 5.184 1 98.25 371 GLN A CA 1
ATOM 2818 C C . GLN A 1 371 ? -5.082 -16.828 5.672 1 98.25 371 GLN A C 1
ATOM 2820 O O . GLN A 1 371 ? -5.578 -16.438 6.734 1 98.25 371 GLN A O 1
ATOM 2825 N N . ASN A 1 372 ? -5.691 -17.656 4.945 1 98.19 372 ASN A N 1
ATOM 2826 C CA . ASN A 1 372 ? -6.902 -18.328 5.402 1 98.19 372 ASN A CA 1
ATOM 2827 C C . ASN A 1 372 ? -6.57 -19.562 6.238 1 98.19 372 ASN A C 1
ATOM 2829 O O . ASN A 1 372 ? -6.781 -20.703 5.793 1 98.19 372 ASN A O 1
ATOM 2833 N N . THR A 1 373 ? -6.129 -19.391 7.484 1 97.62 373 THR A N 1
ATOM 2834 C CA . THR A 1 373 ? -5.645 -20.484 8.32 1 97.62 373 THR A CA 1
ATOM 2835 C C . THR A 1 373 ? -6.41 -20.547 9.633 1 97.62 373 THR A C 1
ATOM 2837 O O . THR A 1 373 ? -5.852 -20.906 10.672 1 97.62 373 THR A O 1
ATOM 2840 N N . GLY A 1 374 ? -7.609 -19.984 9.672 1 97.12 374 GLY A N 1
ATOM 2841 C CA . GLY A 1 374 ? -8.477 -20.109 10.828 1 97.12 374 GLY A CA 1
ATOM 2842 C C . GLY A 1 374 ? -8.039 -19.25 12 1 97.12 374 GLY A C 1
ATOM 2843 O O . GLY A 1 374 ? -8.352 -19.562 13.156 1 97.12 374 GLY A O 1
ATOM 2844 N N . GLY A 1 375 ? -7.23 -18.25 11.68 1 95.38 375 GLY A N 1
ATOM 2845 C CA . GLY A 1 375 ? -6.723 -17.391 12.734 1 95.38 375 GLY A CA 1
ATOM 2846 C C . GLY A 1 375 ? -5.594 -18.016 13.523 1 95.38 375 GLY A C 1
ATOM 2847 O O . GLY A 1 375 ? -5.379 -17.672 14.688 1 95.38 375 GLY A O 1
ATOM 2848 N N . THR A 1 376 ? -4.945 -18.953 12.875 1 94.88 376 THR A N 1
ATOM 2849 C CA . THR A 1 376 ? -3.832 -19.625 13.531 1 94.88 376 THR A CA 1
ATOM 2850 C C . THR A 1 376 ? -2.604 -19.641 12.625 1 94.88 376 THR A C 1
ATOM 2852 O O . THR A 1 376 ? -2.695 -19.312 11.438 1 94.88 376 THR A O 1
ATOM 2855 N N . GLU A 1 377 ? -1.507 -20.031 13.242 1 93.81 377 GLU A N 1
ATOM 2856 C CA . GLU A 1 377 ? -0.271 -20.141 12.469 1 93.81 377 GLU A CA 1
ATOM 2857 C C . GLU A 1 377 ? -0.281 -21.375 11.578 1 93.81 377 GLU A C 1
ATOM 2859 O O . GLU A 1 377 ? -0.761 -22.438 11.992 1 93.81 377 GLU A O 1
ATOM 2864 N N . HIS A 1 378 ? 0.197 -21.266 10.414 1 93.56 378 HIS A N 1
ATOM 2865 C CA . HIS A 1 378 ? 0.388 -22.344 9.453 1 93.56 378 HIS A CA 1
ATOM 2866 C C . HIS A 1 378 ? 1.747 -22.234 8.766 1 93.56 378 HIS A C 1
ATOM 2868 O O . HIS A 1 378 ? 1.964 -21.344 7.941 1 93.56 378 HIS A O 1
ATOM 2874 N N . TYR A 1 379 ? 2.682 -23.078 9.148 1 93.69 379 TYR A N 1
ATOM 2875 C CA . TYR A 1 379 ? 4.047 -23.047 8.641 1 93.69 379 TYR A CA 1
ATOM 2876 C C . TYR A 1 379 ? 4.363 -24.297 7.832 1 93.69 379 TYR A C 1
ATOM 2878 O O . TYR A 1 379 ? 5.078 -25.188 8.312 1 93.69 379 TYR A O 1
ATOM 2886 N N . CYS A 1 380 ? 3.812 -24.375 6.551 1 92.56 380 CYS A N 1
ATOM 2887 C CA . CYS A 1 380 ? 3.969 -25.547 5.711 1 92.56 380 CYS A CA 1
ATOM 2888 C C . CYS A 1 380 ? 4.266 -25.156 4.266 1 92.56 380 CYS A C 1
ATOM 2890 O O . CYS A 1 380 ? 3.553 -24.344 3.684 1 92.56 380 CYS A O 1
ATOM 2892 N N . GLY A 1 381 ? 5.273 -25.797 3.695 1 93.81 381 GLY A N 1
ATOM 2893 C CA . GLY A 1 381 ? 5.633 -25.516 2.314 1 93.81 381 GLY A CA 1
ATOM 2894 C C . GLY A 1 381 ? 5.148 -26.578 1.342 1 93.81 381 GLY A C 1
ATOM 2895 O O . GLY A 1 381 ? 5.352 -26.453 0.132 1 93.81 381 GLY A O 1
ATOM 2896 N N . HIS A 1 382 ? 4.363 -27.578 1.771 1 95.25 382 HIS A N 1
ATOM 2897 C CA . HIS A 1 382 ? 3.988 -28.719 0.959 1 95.25 382 HIS A CA 1
ATOM 2898 C C . HIS A 1 382 ? 2.518 -28.656 0.561 1 95.25 382 HIS A C 1
ATOM 2900 O O . HIS A 1 382 ? 1.996 -29.594 -0.051 1 95.25 382 HIS A O 1
ATOM 2906 N N . CYS A 1 383 ? 1.846 -27.547 0.746 1 94.38 383 CYS A N 1
ATOM 2907 C CA . CYS A 1 383 ? 0.398 -27.453 0.6 1 94.38 383 CYS A CA 1
ATOM 2908 C C . CYS A 1 383 ? -0.023 -27.703 -0.843 1 94.38 383 CYS A C 1
ATOM 2910 O O . CYS A 1 383 ? -1.161 -28.094 -1.104 1 94.38 383 CYS A O 1
ATOM 2912 N N . THR A 1 384 ? 0.881 -27.516 -1.751 1 96.12 384 THR A N 1
ATOM 2913 C CA . THR A 1 384 ? 0.568 -27.734 -3.16 1 96.12 384 THR A CA 1
ATOM 2914 C C . THR A 1 384 ? 0.143 -29.172 -3.404 1 96.12 384 THR A C 1
ATOM 2916 O O . THR A 1 384 ? -0.659 -29.453 -4.301 1 96.12 384 THR A O 1
ATOM 2919 N N . MET A 1 385 ? 0.677 -30.062 -2.584 1 96.56 385 MET A N 1
ATOM 2920 C CA . MET A 1 385 ? 0.376 -31.484 -2.725 1 96.56 385 MET A CA 1
ATOM 2921 C C . MET A 1 385 ? -0.59 -31.938 -1.638 1 96.56 385 MET A C 1
ATOM 2923 O O . MET A 1 385 ? -0.633 -33.125 -1.301 1 96.56 385 MET A O 1
ATOM 2927 N N . GLY A 1 386 ? -1.302 -30.984 -1.117 1 95.44 386 GLY A N 1
ATOM 2928 C CA . GLY A 1 386 ? -2.262 -31.266 -0.06 1 95.44 386 GLY A CA 1
ATOM 2929 C C . GLY A 1 386 ? -1.749 -30.906 1.32 1 95.44 386 GLY A C 1
ATOM 2930 O O . GLY A 1 386 ? -0.572 -31.109 1.626 1 95.44 386 GLY A O 1
ATOM 2931 N N . CYS A 1 387 ? -2.627 -30.406 2.094 1 94.62 387 CYS A N 1
ATOM 2932 C CA . CYS A 1 387 ? -2.256 -29.953 3.432 1 94.62 387 CYS A CA 1
ATOM 2933 C C . CYS A 1 387 ? -2.453 -31.078 4.453 1 94.62 387 CYS A C 1
ATOM 2935 O O . CYS A 1 387 ? -3.572 -31.547 4.656 1 94.62 387 CYS A O 1
ATOM 2937 N N . HIS A 1 388 ? -1.451 -31.391 5.188 1 93.38 388 HIS A N 1
ATOM 2938 C CA . HIS A 1 388 ? -1.52 -32.531 6.102 1 93.38 388 HIS A CA 1
ATOM 2939 C C . HIS A 1 388 ? -2.096 -32.125 7.453 1 93.38 388 HIS A C 1
ATOM 2941 O O . HIS A 1 388 ? -2.529 -32.969 8.234 1 93.38 388 HIS A O 1
ATOM 2947 N N . SER A 1 389 ? -2.1 -30.812 7.68 1 92.75 389 SER A N 1
ATOM 2948 C CA . SER A 1 389 ? -2.498 -30.359 9.008 1 92.75 389 SER A CA 1
ATOM 2949 C C . SER A 1 389 ? -3.945 -29.875 9.016 1 92.75 389 SER A C 1
ATOM 2951 O O . SER A 1 389 ? -4.496 -29.578 10.07 1 92.75 389 SER A O 1
ATOM 2953 N N . ALA A 1 390 ? -4.559 -29.75 7.875 1 93.44 390 ALA A N 1
ATOM 2954 C CA . ALA A 1 390 ? -5.898 -29.188 7.75 1 93.44 390 ALA A CA 1
ATOM 2955 C C . ALA A 1 390 ? -5.922 -27.734 8.227 1 93.44 390 ALA A C 1
ATOM 2957 O O . ALA A 1 390 ? -6.988 -27.188 8.523 1 93.44 390 ALA A O 1
ATOM 2958 N N . GLY A 1 391 ? -4.734 -27.188 8.352 1 94.12 391 GLY A N 1
ATOM 2959 C CA . GLY A 1 391 ? -4.625 -25.812 8.789 1 94.12 391 GLY A CA 1
ATOM 2960 C C . GLY A 1 391 ? -5.094 -24.812 7.75 1 94.12 391 GLY A C 1
ATOM 2961 O O . GLY A 1 391 ? -5.59 -23.734 8.094 1 94.12 391 GLY A O 1
ATOM 2962 N N . LYS A 1 392 ? -4.852 -25.078 6.516 1 96.12 392 LYS A N 1
ATOM 2963 C CA . LYS A 1 392 ? -5.395 -24.25 5.441 1 96.12 392 LYS A CA 1
ATOM 2964 C C . LYS A 1 392 ? -6.906 -24.406 5.34 1 96.12 392 LYS A C 1
ATOM 2966 O O . LYS A 1 392 ? -7.414 -25.516 5.121 1 96.12 392 LYS A O 1
ATOM 2971 N N . LYS A 1 393 ? -7.586 -23.297 5.535 1 97.62 393 LYS A N 1
ATOM 2972 C CA . LYS A 1 393 ? -9.047 -23.344 5.574 1 97.62 393 LYS A CA 1
ATOM 2973 C C . LYS A 1 393 ? -9.641 -23.031 4.207 1 97.62 393 LYS A C 1
ATOM 2975 O O . LYS A 1 393 ? -10.375 -22.047 4.055 1 97.62 393 LYS A O 1
ATOM 2980 N N . GLY A 1 394 ? -9.391 -23.953 3.244 1 96.31 394 GLY A N 1
ATOM 2981 C CA . GLY A 1 394 ? -10.039 -23.891 1.944 1 96.31 394 GLY A CA 1
ATOM 2982 C C . GLY A 1 394 ? -11.43 -24.5 1.947 1 96.31 394 GLY A C 1
ATOM 2983 O O . GLY A 1 394 ? -12.023 -24.703 3.01 1 96.31 394 GLY A O 1
ATOM 2984 N N . PRO A 1 395 ? -12.016 -24.781 0.777 1 98.12 395 PRO A N 1
ATOM 2985 C CA . PRO A 1 395 ? -13.375 -25.328 0.687 1 98.12 395 PRO A CA 1
ATOM 2986 C C . PRO A 1 395 ? -13.555 -26.578 1.528 1 98.12 395 PRO A C 1
ATOM 2988 O O . PRO A 1 395 ? -14.578 -26.734 2.207 1 98.12 395 PRO A O 1
ATOM 2991 N N . THR A 1 396 ? -12.562 -27.484 1.604 1 97.94 396 THR A N 1
ATOM 2992 C CA . THR A 1 396 ? -12.695 -28.797 2.225 1 97.94 396 THR A CA 1
ATOM 2993 C C . THR A 1 396 ? -12.664 -28.688 3.744 1 97.94 396 THR A C 1
ATOM 2995 O O . THR A 1 396 ? -13.109 -29.594 4.449 1 97.94 396 THR A O 1
ATOM 2998 N N . GLU A 1 397 ? -12.125 -27.594 4.227 1 97.75 397 GLU A N 1
ATOM 2999 C CA . GLU A 1 397 ? -11.961 -27.453 5.672 1 97.75 397 GLU A CA 1
ATOM 3000 C C . GLU A 1 397 ? -12.867 -26.359 6.223 1 97.75 397 GLU A C 1
ATOM 3002 O O . GLU A 1 397 ? -12.789 -26.016 7.406 1 97.75 397 GLU A O 1
ATOM 3007 N N . SER A 1 398 ? -13.688 -25.781 5.41 1 98.06 398 SER A N 1
ATOM 3008 C CA . SER A 1 398 ? -14.57 -24.719 5.863 1 98.06 398 SER A CA 1
ATOM 3009 C C . SER A 1 398 ? -15.977 -24.891 5.289 1 98.06 398 SER A C 1
ATOM 3011 O O . SER A 1 398 ? -16.797 -25.609 5.855 1 98.06 398 SER A O 1
ATOM 3013 N N . PHE A 1 399 ? -16.219 -24.5 4.082 1 98.75 399 PHE A N 1
ATOM 3014 C CA . PHE A 1 399 ? -17.562 -24.312 3.541 1 98.75 399 PHE A CA 1
ATOM 3015 C C . PHE A 1 399 ? -18.203 -25.672 3.215 1 98.75 399 PHE A C 1
ATOM 3017 O O . PHE A 1 399 ? -19.406 -25.859 3.4 1 98.75 399 PHE A O 1
ATOM 3024 N N . LEU A 1 400 ? -17.438 -26.594 2.693 1 98.81 400 LEU A N 1
ATOM 3025 C CA . LEU A 1 400 ? -17.984 -27.922 2.412 1 98.81 400 LEU A CA 1
ATOM 3026 C C . LEU A 1 400 ? -18.328 -28.656 3.703 1 98.81 400 LEU A C 1
ATOM 3028 O O . LEU A 1 400 ? -19.266 -29.453 3.736 1 98.81 400 LEU A O 1
ATOM 3032 N N . VAL A 1 401 ? -17.547 -28.391 4.758 1 98.69 401 VAL A N 1
ATOM 3033 C CA . VAL A 1 401 ? -17.875 -28.922 6.07 1 98.69 401 VAL A CA 1
ATOM 3034 C C . VAL A 1 401 ? -19.25 -28.406 6.512 1 98.69 401 VAL A C 1
ATOM 3036 O O . VAL A 1 401 ? -20.094 -29.188 6.957 1 98.69 401 VAL A O 1
ATOM 3039 N N . ASP A 1 402 ? -19.406 -27.125 6.395 1 98.81 402 ASP A N 1
ATOM 3040 C CA . ASP A 1 402 ? -20.672 -26.5 6.762 1 98.81 402 ASP A CA 1
ATOM 3041 C C . ASP A 1 402 ? -21.828 -27.078 5.941 1 98.81 402 ASP A C 1
ATOM 3043 O O . ASP A 1 402 ? -22.922 -27.312 6.473 1 98.81 402 ASP A O 1
ATOM 3047 N N . ALA A 1 403 ? -21.594 -27.25 4.656 1 98.81 403 ALA A N 1
ATOM 3048 C CA . ALA A 1 403 ? -22.625 -27.828 3.789 1 98.81 403 ALA A CA 1
ATOM 3049 C C . ALA A 1 403 ? -23 -29.25 4.242 1 98.81 403 ALA A C 1
ATOM 3051 O O . ALA A 1 403 ? -24.172 -29.594 4.293 1 98.81 403 ALA A O 1
ATOM 3052 N N . ALA A 1 404 ? -21.984 -30.031 4.555 1 98.75 404 ALA A N 1
ATOM 3053 C CA . ALA A 1 404 ? -22.203 -31.391 5.035 1 98.75 404 ALA A CA 1
ATOM 3054 C C . ALA A 1 404 ? -23.047 -31.391 6.305 1 98.75 404 ALA A C 1
ATOM 3056 O O . ALA A 1 404 ? -24 -32.156 6.43 1 98.75 404 ALA A O 1
ATOM 3057 N N . GLN A 1 405 ? -22.688 -30.562 7.207 1 98.56 405 GLN A N 1
ATOM 3058 C CA . GLN A 1 405 ? -23.375 -30.469 8.492 1 98.56 405 GLN A CA 1
ATOM 3059 C C . GLN A 1 405 ? -24.812 -29.984 8.305 1 98.56 405 GLN A C 1
ATOM 3061 O O . GLN A 1 405 ? -25.688 -30.312 9.117 1 98.56 405 GLN A O 1
ATOM 3066 N N . ALA A 1 406 ? -25.031 -29.266 7.172 1 98.56 406 ALA A N 1
ATOM 3067 C CA . ALA A 1 406 ? -26.359 -28.734 6.891 1 98.56 406 ALA A CA 1
ATOM 3068 C C . ALA A 1 406 ? -27.172 -29.719 6.062 1 98.56 406 ALA A C 1
ATOM 3070 O O . ALA A 1 406 ? -28.312 -29.438 5.684 1 98.56 406 ALA A O 1
ATOM 3071 N N . GLY A 1 407 ? -26.625 -30.859 5.699 1 98.19 407 GLY A N 1
ATOM 3072 C CA . GLY A 1 407 ? -27.406 -31.938 5.105 1 98.19 407 GLY A CA 1
ATOM 3073 C C . GLY A 1 407 ? -27.172 -32.094 3.613 1 98.19 407 GLY A C 1
ATOM 3074 O O . GLY A 1 407 ? -27.891 -32.844 2.945 1 98.19 407 GLY A O 1
ATOM 3075 N N . ALA A 1 408 ? -26.219 -31.438 3.049 1 98.69 408 ALA A N 1
ATOM 3076 C CA . ALA A 1 408 ? -25.938 -31.578 1.624 1 98.69 408 ALA A CA 1
ATOM 3077 C C . ALA A 1 408 ? -25.453 -32.969 1.3 1 98.69 408 ALA A C 1
ATOM 3079 O O . ALA A 1 408 ? -24.781 -33.625 2.121 1 98.69 408 ALA A O 1
ATOM 3080 N N . THR A 1 409 ? -25.75 -33.406 0.132 1 98.5 409 THR A N 1
ATOM 3081 C CA . THR A 1 409 ? -25.281 -34.688 -0.38 1 98.5 409 THR A CA 1
ATOM 3082 C C . THR A 1 409 ? -24.141 -34.5 -1.38 1 98.5 409 THR A C 1
ATOM 3084 O O . THR A 1 409 ? -24.172 -33.562 -2.174 1 98.5 409 THR A O 1
ATOM 3087 N N . PHE A 1 410 ? -23.219 -35.438 -1.276 1 98.75 410 PHE A N 1
ATOM 3088 C CA . PHE A 1 410 ? -22.031 -35.312 -2.121 1 98.75 410 PHE A CA 1
ATOM 3089 C C . PHE A 1 410 ? -21.859 -36.5 -3.029 1 98.75 410 PHE A C 1
ATOM 3091 O O . PHE A 1 410 ? -22.141 -37.625 -2.623 1 98.75 410 PHE A O 1
ATOM 3098 N N . VAL A 1 411 ? -21.438 -36.219 -4.273 1 98.25 411 VAL A N 1
ATOM 3099 C CA . VAL A 1 411 ? -21.109 -37.281 -5.238 1 98.25 411 VAL A CA 1
ATOM 3100 C C . VAL A 1 411 ? -19.734 -37 -5.844 1 98.25 411 VAL A C 1
ATOM 3102 O O . VAL A 1 411 ? -19.547 -36 -6.539 1 98.25 411 VAL A O 1
ATOM 3105 N N . GLU A 1 412 ? -18.734 -37.844 -5.551 1 97.44 412 GLU A N 1
ATOM 3106 C CA . GLU A 1 412 ? -17.453 -37.781 -6.23 1 97.44 412 GLU A CA 1
ATOM 3107 C C . GLU A 1 412 ? -17.438 -38.688 -7.457 1 97.44 412 GLU A C 1
ATOM 3109 O O . GLU A 1 412 ? -18.312 -39.531 -7.621 1 97.44 412 GLU A O 1
ATOM 3114 N N . GLY A 1 413 ? -16.531 -38.438 -8.406 1 96.19 413 GLY A N 1
ATOM 3115 C CA . GLY A 1 413 ? -16.375 -39.281 -9.578 1 96.19 413 GLY A CA 1
ATOM 3116 C C . GLY A 1 413 ? -17.469 -39.062 -10.609 1 96.19 413 GLY A C 1
ATOM 3117 O O . GLY A 1 413 ? -17.688 -39.938 -11.477 1 96.19 413 GLY A O 1
ATOM 3118 N N . PHE A 1 414 ? -18.203 -38 -10.508 1 97.62 414 PHE A N 1
ATOM 3119 C CA . PHE A 1 414 ? -19.281 -37.75 -11.453 1 97.62 414 PHE A CA 1
ATOM 3120 C C . PHE A 1 414 ? -18.844 -36.719 -12.484 1 97.62 414 PHE A C 1
ATOM 3122 O O . PHE A 1 414 ? -18.672 -35.531 -12.164 1 97.62 414 PHE A O 1
ATOM 3129 N N . ARG A 1 415 ? -18.688 -37.094 -13.68 1 97.38 415 ARG A N 1
ATOM 3130 C CA . ARG A 1 415 ? -18.406 -36.188 -14.789 1 97.38 415 ARG A CA 1
ATOM 3131 C C . ARG A 1 415 ? -19.703 -35.719 -15.453 1 97.38 415 ARG A C 1
ATOM 3133 O O . ARG A 1 415 ? -20.328 -36.5 -16.188 1 97.38 415 ARG A O 1
ATOM 3140 N N . ALA A 1 416 ? -20.094 -34.469 -15.211 1 98.38 416 ALA A N 1
ATOM 3141 C CA . ALA A 1 416 ? -21.281 -33.906 -15.844 1 98.38 416 ALA A CA 1
ATOM 3142 C C . ALA A 1 416 ? -21.078 -33.75 -17.344 1 98.38 416 ALA A C 1
ATOM 3144 O O . ALA A 1 416 ? -20.109 -33.125 -17.797 1 98.38 416 ALA A O 1
ATOM 3145 N N . GLU A 1 417 ? -22.016 -34.219 -18.109 1 97.75 417 GLU A N 1
ATOM 3146 C CA . GLU A 1 417 ? -21.906 -34.156 -19.562 1 97.75 417 GLU A CA 1
ATOM 3147 C C . GLU A 1 417 ? -22.734 -33 -20.125 1 97.75 417 GLU A C 1
ATOM 3149 O O . GLU A 1 417 ? -22.281 -32.312 -21.031 1 97.75 417 GLU A O 1
ATOM 3154 N N . LYS A 1 418 ? -23.953 -32.906 -19.625 1 97.75 418 LYS A N 1
ATOM 3155 C CA . LYS A 1 418 ? -24.766 -31.781 -20.125 1 97.75 418 LYS A CA 1
ATOM 3156 C C . LYS A 1 418 ? -25.828 -31.391 -19.109 1 97.75 418 LYS A C 1
ATOM 3158 O O . LYS A 1 418 ? -26.234 -32.219 -18.281 1 97.75 418 LYS A O 1
ATOM 3163 N N . VAL A 1 419 ? -26.219 -30.156 -19.172 1 98.69 419 VAL A N 1
ATOM 3164 C CA . VAL A 1 419 ? -27.359 -29.641 -18.438 1 98.69 419 VAL A CA 1
ATOM 3165 C C . VAL A 1 419 ? -28.656 -29.984 -19.188 1 98.69 419 VAL A C 1
ATOM 3167 O O . VAL A 1 419 ? -28.703 -29.891 -20.406 1 98.69 419 VAL A O 1
ATOM 3170 N N . LEU A 1 420 ? -29.641 -30.344 -18.422 1 98.19 420 LEU A N 1
ATOM 3171 C CA . LEU A 1 420 ? -30.938 -30.656 -19 1 98.19 420 LEU A CA 1
ATOM 3172 C C . LEU A 1 420 ? -31.875 -29.453 -18.922 1 98.19 420 LEU A C 1
ATOM 3174 O O . LEU A 1 420 ? -31.828 -28.688 -17.953 1 98.19 420 LEU A O 1
ATOM 3178 N N . PHE A 1 421 ? -32.719 -29.328 -20 1 97.81 421 PHE A N 1
ATOM 3179 C CA . PHE A 1 421 ? -33.625 -28.203 -20.062 1 97.81 421 PHE A CA 1
ATOM 3180 C C . PHE A 1 421 ? -35.062 -28.672 -20.328 1 97.81 421 PHE A C 1
ATOM 3182 O O . PHE A 1 421 ? -35.25 -29.672 -21 1 97.81 421 PHE A O 1
ATOM 3189 N N . THR A 1 422 ? -35.938 -28 -19.734 1 95.94 422 THR A N 1
ATOM 3190 C CA . THR A 1 422 ? -37.344 -28.094 -20.109 1 95.94 422 THR A CA 1
ATOM 3191 C C . THR A 1 422 ? -37.812 -26.828 -20.844 1 95.94 422 THR A C 1
ATOM 3193 O O . THR A 1 422 ? -37.562 -25.719 -20.375 1 95.94 422 THR A O 1
ATOM 3196 N N . GLU A 1 423 ? -38.406 -27.062 -21.969 1 92.56 423 GLU A N 1
ATOM 3197 C CA . GLU A 1 423 ? -38.938 -25.922 -22.734 1 92.56 423 GLU A CA 1
ATOM 3198 C C . GLU A 1 423 ? -40.281 -25.469 -22.203 1 92.56 423 GLU A C 1
ATOM 3200 O O . GLU A 1 423 ? -41.188 -26.281 -22.047 1 92.56 423 GLU A O 1
ATOM 3205 N N . THR A 1 424 ? -40.25 -24.234 -21.859 1 90.12 424 THR A N 1
ATOM 3206 C CA . THR A 1 424 ? -41.5 -23.656 -21.391 1 90.12 424 THR A CA 1
ATOM 3207 C C . THR A 1 424 ? -41.875 -22.438 -22.234 1 90.12 424 THR A C 1
ATOM 3209 O O . THR A 1 424 ? -41.094 -21.984 -23.062 1 90.12 424 THR A O 1
ATOM 3212 N N . LYS A 1 425 ? -43.094 -21.891 -22.031 1 84.88 425 LYS A N 1
ATOM 3213 C CA . LYS A 1 425 ? -43.562 -20.672 -22.719 1 84.88 425 LYS A CA 1
ATOM 3214 C C . LYS A 1 425 ? -42.656 -19.5 -22.391 1 84.88 425 LYS A C 1
ATOM 3216 O O . LYS A 1 425 ? -42.469 -18.594 -23.219 1 84.88 425 LYS A O 1
ATOM 3221 N N . GLY A 1 426 ? -42.062 -19.516 -21.25 1 81.06 426 GLY A N 1
ATOM 3222 C CA . GLY A 1 426 ? -41.188 -18.438 -20.812 1 81.06 426 GLY A CA 1
ATOM 3223 C C . GLY A 1 426 ? -39.719 -18.656 -21.172 1 81.06 426 GLY A C 1
ATOM 3224 O O . GLY A 1 426 ? -38.875 -17.844 -20.812 1 81.06 426 GLY A O 1
ATOM 3225 N N . GLY A 1 427 ? -39.5 -19.75 -21.859 1 85.56 427 GLY A N 1
ATOM 3226 C CA . GLY A 1 427 ? -38.125 -19.984 -22.281 1 85.56 427 GLY A CA 1
ATOM 3227 C C . GLY A 1 427 ? -37.531 -21.266 -21.734 1 85.56 427 GLY A C 1
ATOM 3228 O O . GLY A 1 427 ? -38.25 -22.109 -21.203 1 85.56 427 GLY A O 1
ATOM 3229 N N . ARG A 1 428 ? -36.312 -21.453 -21.859 1 94 428 ARG A N 1
ATOM 3230 C CA . ARG A 1 428 ? -35.562 -22.656 -21.469 1 94 428 ARG A CA 1
ATOM 3231 C C . ARG A 1 428 ? -35.281 -22.656 -19.969 1 94 428 ARG A C 1
ATOM 3233 O O . ARG A 1 428 ? -34.625 -21.75 -19.453 1 94 428 ARG A O 1
ATOM 3240 N N . VAL A 1 429 ? -35.812 -23.703 -19.297 1 96.88 429 VAL A N 1
ATOM 3241 C CA . VAL A 1 429 ? -35.625 -23.812 -17.859 1 96.88 429 VAL A CA 1
ATOM 3242 C C . VAL A 1 429 ? -34.719 -25.016 -17.547 1 96.88 429 VAL A C 1
ATOM 3244 O O . VAL A 1 429 ? -35 -26.125 -18 1 96.88 429 VAL A O 1
ATOM 3247 N N . ALA A 1 430 ? -33.656 -24.781 -16.812 1 98.12 430 ALA A N 1
ATOM 3248 C CA . ALA A 1 430 ? -32.781 -25.875 -16.391 1 98.12 430 ALA A CA 1
ATOM 3249 C C . ALA A 1 430 ? -33.531 -26.859 -15.5 1 98.12 430 ALA A C 1
ATOM 3251 O O . ALA A 1 430 ? -34.281 -26.438 -14.602 1 98.12 430 ALA A O 1
ATOM 3252 N N . SER A 1 431 ? -33.375 -28.141 -15.758 1 98.19 431 SER A N 1
ATOM 3253 C CA . SER A 1 431 ? -34.156 -29.125 -15.023 1 98.19 431 SER A CA 1
ATOM 3254 C C . SER A 1 431 ? -33.25 -30.203 -14.43 1 98.19 431 SER A C 1
ATOM 3256 O O . SER A 1 431 ? -33.75 -31.188 -13.867 1 98.19 431 SER A O 1
ATOM 3258 N N . GLY A 1 432 ? -31.984 -30.109 -14.562 1 98.5 432 GLY A N 1
ATOM 3259 C CA . GLY A 1 432 ? -31.047 -31.078 -13.984 1 98.5 432 GLY A CA 1
ATOM 3260 C C . GLY A 1 432 ? -29.766 -31.234 -14.797 1 98.5 432 GLY A C 1
ATOM 3261 O O . GLY A 1 432 ? -29.438 -30.359 -15.609 1 98.5 432 GLY A O 1
ATOM 3262 N N . VAL A 1 433 ? -29 -32.312 -14.438 1 98.81 433 VAL A N 1
ATOM 3263 C CA . VAL A 1 433 ? -27.766 -32.625 -15.148 1 98.81 433 VAL A CA 1
ATOM 3264 C C . VAL A 1 433 ? -27.688 -34.125 -15.391 1 98.81 433 VAL A C 1
ATOM 3266 O O . VAL A 1 433 ? -28.266 -34.906 -14.633 1 98.81 433 VAL A O 1
ATOM 3269 N N . GLU A 1 434 ? -27.078 -34.469 -16.406 1 98.38 434 GLU A N 1
ATOM 3270 C CA . GLU A 1 434 ? -26.781 -35.875 -16.672 1 98.38 434 GLU A CA 1
ATOM 3271 C C . GLU A 1 434 ? -25.281 -36.062 -16.875 1 98.38 434 GLU A C 1
ATOM 3273 O O . GLU A 1 434 ? -24.562 -35.156 -17.297 1 98.38 434 GLU A O 1
ATOM 3278 N N . GLY A 1 435 ? -24.828 -37.25 -16.469 1 97.81 435 GLY A N 1
ATOM 3279 C CA . GLY A 1 435 ? -23.406 -37.562 -16.609 1 97.81 435 GLY A CA 1
ATOM 3280 C C . GLY A 1 435 ? -23.078 -39 -16.25 1 97.81 435 GLY A C 1
ATOM 3281 O O . GLY A 1 435 ? -23.969 -39.844 -16.219 1 97.81 435 GLY A O 1
ATOM 3282 N N . THR A 1 436 ? -21.844 -39.188 -16.125 1 96.25 436 THR A N 1
ATOM 3283 C CA . THR A 1 436 ? -21.344 -40.531 -15.812 1 96.25 436 THR A CA 1
ATOM 3284 C C . THR A 1 436 ? -20.672 -40.531 -14.445 1 96.25 436 THR A C 1
ATOM 3286 O O . THR A 1 436 ? -19.812 -39.719 -14.156 1 96.25 436 THR A O 1
ATOM 3289 N N . TRP A 1 437 ? -21.109 -41.406 -13.578 1 96.31 437 TRP A N 1
ATOM 3290 C CA . TRP A 1 437 ? -20.5 -41.656 -12.273 1 96.31 437 TRP A CA 1
ATOM 3291 C C . TRP A 1 437 ? -19.562 -42.844 -12.328 1 96.31 437 TRP A C 1
ATOM 3293 O O . TRP A 1 437 ? -19.906 -43.906 -12.891 1 96.31 437 TRP A O 1
ATOM 3303 N N . THR A 1 438 ? -18.359 -42.688 -11.891 1 93.88 438 THR A N 1
ATOM 3304 C CA . THR A 1 438 ? -17.391 -43.781 -11.773 1 93.88 438 THR A CA 1
ATOM 3305 C C . THR A 1 438 ? -17.016 -44 -10.312 1 93.88 438 THR A C 1
ATOM 3307 O O . THR A 1 438 ? -16.516 -43.094 -9.648 1 93.88 438 THR A O 1
ATOM 3310 N N . SER A 1 439 ? -17.219 -45.188 -9.812 1 91.88 439 SER A N 1
ATOM 3311 C CA . SER A 1 439 ? -16.891 -45.531 -8.43 1 91.88 439 SER A CA 1
ATOM 3312 C C . SER A 1 439 ? -15.391 -45.656 -8.219 1 91.88 439 SER A C 1
ATOM 3314 O O . SER A 1 439 ? -14.633 -45.75 -9.188 1 91.88 439 SER A O 1
ATOM 3316 N N . ARG A 1 440 ? -15.016 -45.531 -6.98 1 89.81 440 ARG A N 1
ATOM 3317 C CA . ARG A 1 440 ? -13.656 -45.969 -6.652 1 89.81 440 ARG A CA 1
ATOM 3318 C C . ARG A 1 440 ? -13.461 -47.469 -6.938 1 89.81 440 ARG A C 1
ATOM 3320 O O . ARG A 1 440 ? -14.438 -48.219 -7.004 1 89.81 440 ARG A O 1
ATOM 3327 N N . ASP A 1 441 ? -12.18 -47.781 -7.121 1 82.19 441 ASP A N 1
ATOM 3328 C CA . ASP A 1 441 ? -11.906 -49.188 -7.426 1 82.19 441 ASP A CA 1
ATOM 3329 C C . ASP A 1 441 ? -11.945 -50.031 -6.16 1 82.19 441 ASP A C 1
ATOM 3331 O O . ASP A 1 441 ? -12.312 -49.562 -5.09 1 82.19 441 ASP A O 1
ATOM 3335 N N . ALA A 1 442 ? -11.625 -51.312 -6.344 1 68.25 442 ALA A N 1
ATOM 3336 C CA . ALA A 1 442 ? -11.781 -52.281 -5.281 1 68.25 442 ALA A CA 1
ATOM 3337 C C . ALA A 1 442 ? -10.875 -51.969 -4.094 1 68.25 442 ALA A C 1
ATOM 3339 O O . ALA A 1 442 ? -11.141 -52.406 -2.971 1 68.25 442 ALA A O 1
ATOM 3340 N N . TYR A 1 443 ? -9.953 -51.219 -4.418 1 63.34 443 TYR A N 1
ATOM 3341 C CA . TYR A 1 443 ? -9.023 -50.875 -3.35 1 63.34 443 TYR A CA 1
ATOM 3342 C C . TYR A 1 443 ? -9.195 -49.406 -2.924 1 63.34 443 TYR A C 1
ATOM 3344 O O . TYR A 1 443 ? -8.25 -48.781 -2.43 1 63.34 443 TYR A O 1
ATOM 3352 N N . LEU A 1 444 ? -10.273 -48.938 -3.289 1 62.78 444 LEU A N 1
ATOM 3353 C CA . LEU A 1 444 ? -10.711 -47.594 -2.877 1 62.78 444 LEU A CA 1
ATOM 3354 C C . LEU A 1 444 ? -9.852 -46.531 -3.525 1 62.78 444 LEU A C 1
ATOM 3356 O O . LEU A 1 444 ? -9.742 -45.406 -3.002 1 62.78 444 LEU A O 1
ATOM 3360 N N . GLY A 1 445 ? -9.234 -47.062 -4.574 1 71.44 445 GLY A N 1
ATOM 3361 C CA . GLY A 1 445 ? -8.461 -46.125 -5.363 1 71.44 445 GLY A CA 1
ATOM 3362 C C . GLY A 1 445 ? -9.141 -45.75 -6.668 1 71.44 445 GLY A C 1
ATOM 3363 O O . GLY A 1 445 ? -10.359 -45.875 -6.801 1 71.44 445 GLY A O 1
ATOM 3364 N N . VAL A 1 446 ? -8.461 -45.094 -7.508 1 73 446 VAL A N 1
ATOM 3365 C CA . VAL A 1 446 ? -9.008 -44.594 -8.773 1 73 446 VAL A CA 1
ATOM 3366 C C . VAL A 1 446 ? -8.297 -45.281 -9.938 1 73 446 VAL A C 1
ATOM 3368 O O . VAL A 1 446 ? -8.219 -44.75 -11.039 1 73 446 VAL A O 1
ATOM 3371 N N . SER A 1 447 ? -7.699 -46.438 -9.656 1 68.25 447 SER A N 1
ATOM 3372 C CA . SER A 1 447 ? -6.902 -47.156 -10.648 1 68.25 447 SER A CA 1
ATOM 3373 C C . SER A 1 447 ? -7.789 -47.781 -11.711 1 68.25 447 SER A C 1
ATOM 3375 O O . SER A 1 447 ? -7.312 -48.156 -12.789 1 68.25 447 SER A O 1
ATOM 3377 N N . GLY A 1 448 ? -9.039 -47.938 -11.5 1 67.06 448 GLY A N 1
ATOM 3378 C CA . GLY A 1 448 ? -10 -48.406 -12.5 1 67.06 448 GLY A CA 1
ATOM 3379 C C . GLY A 1 448 ? -10.344 -49.875 -12.391 1 67.06 448 GLY A C 1
ATOM 3380 O O . GLY A 1 448 ? -11.391 -50.312 -12.875 1 67.06 448 GLY A O 1
ATOM 3381 N N . VAL A 1 449 ? -9.43 -50.562 -11.797 1 69.62 449 VAL A N 1
ATOM 3382 C CA . VAL A 1 449 ? -9.719 -52 -11.75 1 69.62 449 VAL A CA 1
ATOM 3383 C C . VAL A 1 449 ? -10.945 -52.25 -10.883 1 69.62 449 VAL A C 1
ATOM 3385 O O . VAL A 1 449 ? -10.938 -51.938 -9.688 1 69.62 449 VAL A O 1
ATOM 3388 N N . GLY A 1 450 ? -12.008 -52.688 -11.555 1 74.56 450 GLY A N 1
ATOM 3389 C CA . GLY A 1 450 ? -13.211 -53.031 -10.805 1 74.56 450 GLY A CA 1
ATOM 3390 C C . GLY A 1 450 ? -14.133 -51.844 -10.578 1 74.56 450 GLY A C 1
ATOM 3391 O O . GLY A 1 450 ? -15.148 -51.969 -9.898 1 74.56 450 GLY A O 1
ATOM 3392 N N . ALA A 1 451 ? -13.766 -50.719 -11.062 1 85.25 451 ALA A N 1
ATOM 3393 C CA . ALA A 1 451 ? -14.625 -49.562 -10.922 1 85.25 451 ALA A CA 1
ATOM 3394 C C . ALA A 1 451 ? -15.93 -49.719 -11.695 1 85.25 451 ALA A C 1
ATOM 3396 O O . ALA A 1 451 ? -15.938 -50.312 -12.789 1 85.25 451 ALA A O 1
ATOM 3397 N N . VAL A 1 452 ? -16.984 -49.312 -11.094 1 87.94 452 VAL A N 1
ATOM 3398 C CA . VAL A 1 452 ? -18.312 -49.344 -11.711 1 87.94 452 VAL A CA 1
ATOM 3399 C C . VAL A 1 452 ? -18.609 -47.969 -12.336 1 87.94 452 VAL A C 1
ATOM 3401 O O . VAL A 1 452 ? -18.344 -46.938 -11.734 1 87.94 452 VAL A O 1
ATOM 3404 N N . LYS A 1 453 ? -19.031 -48.031 -13.57 1 91.81 453 LYS A N 1
ATOM 3405 C CA . LYS A 1 453 ? -19.484 -46.812 -14.258 1 91.81 453 LYS A CA 1
ATOM 3406 C C . LYS A 1 453 ? -21 -46.844 -14.469 1 91.81 453 LYS A C 1
ATOM 3408 O O . LYS A 1 453 ? -21.562 -47.875 -14.852 1 91.81 453 LYS A O 1
ATOM 3413 N N . ARG A 1 454 ? -21.641 -45.75 -14.094 1 93.81 454 ARG A N 1
ATOM 3414 C CA . ARG A 1 454 ? -23.094 -45.656 -14.219 1 93.81 454 ARG A CA 1
ATOM 3415 C C . ARG A 1 454 ? -23.5 -44.281 -14.773 1 93.81 454 ARG A C 1
ATOM 3417 O O . ARG A 1 454 ? -22.922 -43.281 -14.406 1 93.81 454 ARG A O 1
ATOM 3424 N N . LYS A 1 455 ? -24.469 -44.344 -15.742 1 96.12 455 LYS A N 1
ATOM 3425 C CA . LYS A 1 455 ? -25.094 -43.094 -16.125 1 96.12 455 LYS A CA 1
ATOM 3426 C C . LYS A 1 455 ? -26.016 -42.562 -15.016 1 96.12 455 LYS A C 1
ATOM 3428 O O . LYS A 1 455 ? -26.781 -43.344 -14.445 1 96.12 455 LYS A O 1
ATOM 3433 N N . LEU A 1 456 ? -25.875 -41.344 -14.664 1 97.12 456 LEU A N 1
ATOM 3434 C CA . LEU A 1 456 ? -26.641 -40.75 -13.578 1 97.12 456 LEU A CA 1
ATOM 3435 C C . LEU A 1 456 ? -27.344 -39.469 -14.039 1 97.12 456 LEU A C 1
ATOM 3437 O O . LEU A 1 456 ? -26.734 -38.625 -14.695 1 97.12 456 LEU A O 1
ATOM 3441 N N . ILE A 1 457 ? -28.672 -39.406 -13.836 1 98.19 457 ILE A N 1
ATOM 3442 C CA . ILE A 1 457 ? -29.484 -38.219 -14.078 1 98.19 457 ILE A CA 1
ATOM 3443 C C . ILE A 1 457 ? -29.891 -37.594 -12.75 1 98.19 457 ILE A C 1
ATOM 3445 O O . ILE A 1 457 ? -30.5 -38.25 -11.906 1 98.19 457 ILE A O 1
ATOM 3449 N N . ILE A 1 458 ? -29.547 -36.344 -12.547 1 98.62 458 ILE A N 1
ATOM 3450 C CA . ILE A 1 458 ? -29.938 -35.625 -11.352 1 98.62 458 ILE A CA 1
ATOM 3451 C C . ILE A 1 458 ? -30.938 -34.531 -11.719 1 98.62 458 ILE A C 1
ATOM 3453 O O . ILE A 1 458 ? -30.578 -33.531 -12.305 1 98.62 458 ILE A O 1
ATOM 3457 N N . LYS A 1 459 ? -32.156 -34.688 -11.383 1 98.44 459 LYS A N 1
ATOM 3458 C CA . LYS A 1 459 ? -33.188 -33.656 -11.602 1 98.44 459 LYS A CA 1
ATOM 3459 C C . LYS A 1 459 ? -33.156 -32.594 -10.508 1 98.44 459 LYS A C 1
ATOM 3461 O O . LYS A 1 459 ? -33 -32.906 -9.328 1 98.44 459 LYS A O 1
ATOM 3466 N N . ALA A 1 460 ? -33.25 -31.391 -10.906 1 98.44 460 ALA A N 1
ATOM 3467 C CA . ALA A 1 460 ? -33.156 -30.297 -9.938 1 98.44 460 ALA A CA 1
ATOM 3468 C C . ALA A 1 460 ? -33.906 -29.062 -10.422 1 98.44 460 ALA A C 1
ATOM 3470 O O . ALA A 1 460 ? -34.031 -28.844 -11.625 1 98.44 460 ALA A O 1
ATOM 3471 N N . LYS A 1 461 ? -34.406 -28.219 -9.508 1 96.88 461 LYS A N 1
ATOM 3472 C CA . LYS A 1 461 ? -35.094 -26.969 -9.82 1 96.88 461 LYS A CA 1
ATOM 3473 C C . LYS A 1 461 ? -34.094 -25.906 -10.289 1 96.88 461 LYS A C 1
ATOM 3475 O O . LYS A 1 461 ? -34.469 -25.031 -11.086 1 96.88 461 LYS A O 1
ATOM 3480 N N . ARG A 1 462 ? -32.938 -25.906 -9.695 1 98.19 462 ARG A N 1
ATOM 3481 C CA . ARG A 1 462 ? -31.859 -25 -10.078 1 98.19 462 ARG A CA 1
ATOM 3482 C C . ARG A 1 462 ? -30.578 -25.781 -10.352 1 98.19 462 ARG A C 1
ATOM 3484 O O . ARG A 1 462 ? -30.281 -26.766 -9.664 1 98.19 462 ARG A O 1
ATOM 3491 N N . VAL A 1 463 ? -29.875 -25.359 -11.328 1 98.88 463 VAL A N 1
ATOM 3492 C CA . VAL A 1 463 ? -28.562 -25.906 -11.664 1 98.88 463 VAL A CA 1
ATOM 3493 C C . VAL A 1 463 ? -27.484 -24.828 -11.516 1 98.88 463 VAL A C 1
ATOM 3495 O O . VAL A 1 463 ? -27.609 -23.75 -12.086 1 98.88 463 VAL A O 1
ATOM 3498 N N . VAL A 1 464 ? -26.484 -25.094 -10.695 1 98.94 464 VAL A N 1
ATOM 3499 C CA . VAL A 1 464 ? -25.359 -24.188 -10.523 1 98.94 464 VAL A CA 1
ATOM 3500 C C . VAL A 1 464 ? -24.094 -24.812 -11.109 1 98.94 464 VAL A C 1
ATOM 3502 O O . VAL A 1 464 ? -23.641 -25.844 -10.633 1 98.94 464 VAL A O 1
ATOM 3505 N N . VAL A 1 465 ? -23.578 -24.203 -12.117 1 98.94 465 VAL A N 1
ATOM 3506 C CA . VAL A 1 465 ? -22.328 -24.625 -12.742 1 98.94 465 VAL A CA 1
ATOM 3507 C C . VAL A 1 465 ? -21.156 -23.953 -12.031 1 98.94 465 VAL A C 1
ATOM 3509 O O . VAL A 1 465 ? -21.047 -22.734 -12.023 1 98.94 465 VAL A O 1
ATOM 3512 N N . SER A 1 466 ? -20.297 -24.719 -11.43 1 98.88 466 SER A N 1
ATOM 3513 C CA . SER A 1 466 ? -19.094 -24.281 -10.727 1 98.88 466 SER A CA 1
ATOM 3514 C C . SER A 1 466 ? -17.906 -25.172 -11.047 1 98.88 466 SER A C 1
ATOM 3516 O O . SER A 1 466 ? -17.203 -25.625 -10.141 1 98.88 466 SER A O 1
ATOM 3518 N N . CYS A 1 467 ? -17.703 -25.453 -12.312 1 98.38 467 CYS A N 1
ATOM 3519 C CA . CYS A 1 467 ? -16.672 -26.375 -12.781 1 98.38 467 CYS A CA 1
ATOM 3520 C C . CYS A 1 467 ? -15.32 -25.703 -12.883 1 98.38 467 CYS A C 1
ATOM 3522 O O . CYS A 1 467 ? -14.297 -26.359 -13.062 1 98.38 467 CYS A O 1
ATOM 3524 N N . GLY A 1 468 ? -15.266 -24.406 -12.75 1 98.25 468 GLY A N 1
ATOM 3525 C CA . GLY A 1 468 ? -14.039 -23.641 -12.93 1 98.25 468 GLY A CA 1
ATOM 3526 C C . GLY A 1 468 ? -13.93 -23.016 -14.305 1 98.25 468 GLY A C 1
ATOM 3527 O O . GLY A 1 468 ? -14.609 -23.438 -15.242 1 98.25 468 GLY A O 1
ATOM 3528 N N . THR A 1 469 ? -13.016 -22.109 -14.477 1 98.69 469 THR A N 1
ATOM 3529 C CA . THR A 1 469 ? -12.867 -21.25 -15.648 1 98.69 469 THR A CA 1
ATOM 3530 C C . THR A 1 469 ? -12.516 -22.078 -16.891 1 98.69 469 THR A C 1
ATOM 3532 O O . THR A 1 469 ? -12.883 -21.719 -18 1 98.69 469 THR A O 1
ATOM 3535 N N . LEU A 1 470 ? -11.891 -23.219 -16.703 1 98.56 470 LEU A N 1
ATOM 3536 C CA . LEU A 1 470 ? -11.477 -24.047 -17.828 1 98.56 470 LEU A CA 1
ATOM 3537 C C . LEU A 1 470 ? -12.609 -24.969 -18.266 1 98.56 470 LEU A C 1
ATOM 3539 O O . LEU A 1 470 ? -12.688 -25.359 -19.422 1 98.56 470 LEU A O 1
ATOM 3543 N N . GLN A 1 471 ? -13.531 -25.281 -17.344 1 98.5 471 GLN A N 1
ATOM 3544 C CA . GLN A 1 471 ? -14.469 -26.359 -17.625 1 98.5 471 GLN A CA 1
ATOM 3545 C C . GLN A 1 471 ? -15.898 -25.844 -17.703 1 98.5 471 GLN A C 1
ATOM 3547 O O . GLN A 1 471 ? -16.734 -26.406 -18.438 1 98.5 471 GLN A O 1
ATOM 3552 N N . SER A 1 472 ? -16.266 -24.719 -17.016 1 98.88 472 SER A N 1
ATOM 3553 C CA . SER A 1 472 ? -17.625 -24.203 -17 1 98.88 472 SER A CA 1
ATOM 3554 C C . SER A 1 472 ? -18.094 -23.859 -18.406 1 98.88 472 SER A C 1
ATOM 3556 O O . SER A 1 472 ? -19.203 -24.234 -18.812 1 98.88 472 SER A O 1
ATOM 3558 N N . PRO A 1 473 ? -17.25 -23.141 -19.203 1 98.81 473 PRO A N 1
ATOM 3559 C CA . PRO A 1 473 ? -17.734 -22.844 -20.562 1 98.81 473 PRO A CA 1
ATOM 3560 C C . PRO A 1 473 ? -17.953 -24.094 -21.391 1 98.81 473 PRO A C 1
ATOM 3562 O O . PRO A 1 473 ? -18.875 -24.156 -22.219 1 98.81 473 PRO A O 1
ATOM 3565 N N . LEU A 1 474 ? -17.125 -25.109 -21.188 1 98.62 474 LEU A N 1
ATOM 3566 C CA . LEU A 1 474 ? -17.25 -26.344 -21.969 1 98.62 474 LEU A CA 1
ATOM 3567 C C . LEU A 1 474 ? -18.547 -27.062 -21.625 1 98.62 474 LEU A C 1
ATOM 3569 O O . LEU A 1 474 ? -19.203 -27.625 -22.5 1 98.62 474 LEU A O 1
ATOM 3573 N N . LEU A 1 475 ? -18.891 -27.078 -20.328 1 98.75 475 LEU A N 1
ATOM 3574 C CA . LEU A 1 475 ? -20.156 -27.688 -19.938 1 98.75 475 LEU A CA 1
ATOM 3575 C C . LEU A 1 475 ? -21.328 -26.938 -20.578 1 98.75 475 LEU A C 1
ATOM 3577 O O . LEU A 1 475 ? -22.281 -27.547 -21.062 1 98.75 475 LEU A O 1
ATOM 3581 N N . LEU A 1 476 ? -21.281 -25.594 -20.562 1 98.81 476 LEU A N 1
ATOM 3582 C CA . LEU A 1 476 ? -22.344 -24.797 -21.172 1 98.81 476 LEU A CA 1
ATOM 3583 C C . LEU A 1 476 ? -22.453 -25.094 -22.656 1 98.81 476 LEU A C 1
ATOM 3585 O O . LEU A 1 476 ? -23.562 -25.234 -23.188 1 98.81 476 LEU A O 1
ATOM 3589 N N . LEU A 1 477 ? -21.312 -25.203 -23.312 1 98.5 477 LEU A N 1
ATOM 3590 C CA . LEU A 1 477 ? -21.312 -25.469 -24.75 1 98.5 477 LEU A CA 1
ATOM 3591 C C . LEU A 1 477 ? -21.875 -26.844 -25.047 1 98.5 477 LEU A C 1
ATOM 3593 O O . LEU A 1 477 ? -22.703 -27 -25.953 1 98.5 477 LEU A O 1
ATOM 3597 N N . ARG A 1 478 ? -21.5 -27.891 -24.266 1 97.69 478 ARG A N 1
ATOM 3598 C CA . ARG A 1 478 ? -22.016 -29.25 -24.438 1 97.69 478 ARG A CA 1
ATOM 3599 C C . ARG A 1 478 ? -23.516 -29.297 -24.172 1 97.69 478 ARG A C 1
ATOM 3601 O O . ARG A 1 478 ? -24.203 -30.219 -24.609 1 97.69 478 ARG A O 1
ATOM 3608 N N . SER A 1 479 ? -24.016 -28.312 -23.484 1 98.25 479 SER A N 1
ATOM 3609 C CA . SER A 1 479 ? -25.438 -28.25 -23.109 1 98.25 479 SER A CA 1
ATOM 3610 C C . SER A 1 479 ? -26.266 -27.547 -24.188 1 98.25 479 SER A C 1
ATOM 3612 O O . SER A 1 479 ? -27.453 -27.297 -23.984 1 98.25 479 SER A O 1
ATOM 3614 N N . GLY A 1 480 ? -25.641 -27.109 -25.25 1 96.56 480 GLY A N 1
ATOM 3615 C CA . GLY A 1 480 ? -26.344 -26.578 -26.406 1 96.56 480 GLY A CA 1
ATOM 3616 C C . GLY A 1 480 ? -26.5 -25.062 -26.359 1 96.56 480 GLY A C 1
ATOM 3617 O O . GLY A 1 480 ? -27.234 -24.484 -27.172 1 96.56 480 GLY A O 1
ATOM 3618 N N . LEU A 1 481 ? -25.875 -24.375 -25.438 1 97.62 481 LEU A N 1
ATOM 3619 C CA . LEU A 1 481 ? -25.953 -22.922 -25.359 1 97.62 481 LEU A CA 1
ATOM 3620 C C . LEU A 1 481 ? -25.062 -22.281 -26.406 1 97.62 481 LEU A C 1
ATOM 3622 O O . LEU A 1 481 ? -23.969 -22.766 -26.688 1 97.62 481 LEU A O 1
ATOM 3626 N N . LYS A 1 482 ? -25.484 -21.109 -27 1 95.94 482 LYS A N 1
ATOM 3627 C CA . LYS A 1 482 ? -24.844 -20.578 -28.203 1 95.94 482 LYS A CA 1
ATOM 3628 C C . LYS A 1 482 ? -24.328 -19.156 -27.984 1 95.94 482 LYS A C 1
ATOM 3630 O O . LYS A 1 482 ? -23.844 -18.516 -28.922 1 95.94 482 LYS A O 1
ATOM 3635 N N . ASN A 1 483 ? -24.469 -18.625 -26.781 1 97.62 483 ASN A N 1
ATOM 3636 C CA . ASN A 1 483 ? -23.922 -17.297 -26.484 1 97.62 483 ASN A CA 1
ATOM 3637 C C . ASN A 1 483 ? -22.469 -17.203 -26.938 1 97.62 483 ASN A C 1
ATOM 3639 O O . ASN A 1 483 ? -21.625 -17.984 -26.5 1 97.62 483 ASN A O 1
ATOM 3643 N N . PRO A 1 484 ? -22.109 -16.219 -27.828 1 97.56 484 PRO A N 1
ATOM 3644 C CA . PRO A 1 484 ? -20.766 -16.156 -28.422 1 97.56 484 PRO A CA 1
ATOM 3645 C C . PRO A 1 484 ? -19.688 -15.805 -27.406 1 97.56 484 PRO A C 1
ATOM 3647 O O . PRO A 1 484 ? -18.484 -15.945 -27.688 1 97.56 484 PRO A O 1
ATOM 3650 N N . GLN A 1 485 ? -20.109 -15.367 -26.234 1 98.62 485 GLN A N 1
ATOM 3651 C CA . GLN A 1 485 ? -19.141 -14.945 -25.234 1 98.62 485 GLN A CA 1
ATOM 3652 C C . GLN A 1 485 ? -18.656 -16.141 -24.406 1 98.62 485 GLN A C 1
ATOM 3654 O O . GLN A 1 485 ? -17.656 -16.031 -23.688 1 98.62 485 GLN A O 1
ATOM 3659 N N . ILE A 1 486 ? -19.281 -17.297 -24.531 1 98.88 486 ILE A N 1
ATOM 3660 C CA . ILE A 1 486 ? -18.875 -18.484 -23.781 1 98.88 486 ILE A CA 1
ATOM 3661 C C . ILE A 1 486 ? -17.469 -18.891 -24.172 1 98.88 486 ILE A C 1
ATOM 3663 O O . ILE A 1 486 ? -17.172 -19.094 -25.359 1 98.88 486 ILE A O 1
ATOM 3667 N N . GLY A 1 487 ? -16.562 -18.984 -23.203 1 98.81 487 GLY A N 1
ATOM 3668 C CA . GLY A 1 487 ? -15.195 -19.406 -23.438 1 98.81 487 GLY A CA 1
ATOM 3669 C C . GLY A 1 487 ? -14.266 -18.25 -23.75 1 98.81 487 GLY A C 1
ATOM 3670 O O . GLY A 1 487 ? -13.039 -18.422 -23.797 1 98.81 487 GLY A O 1
ATOM 3671 N N . ARG A 1 488 ? -14.805 -17.047 -23.906 1 98.62 488 ARG A N 1
ATOM 3672 C CA . ARG A 1 488 ? -14 -15.875 -24.234 1 98.62 488 ARG A CA 1
ATOM 3673 C C . ARG A 1 488 ? -13.641 -15.086 -22.984 1 98.62 488 ARG A C 1
ATOM 3675 O O . ARG A 1 488 ? -14.125 -15.383 -21.891 1 98.62 488 ARG A O 1
ATOM 3682 N N . ASN A 1 489 ? -12.695 -14.125 -23.125 1 98.69 489 ASN A N 1
ATOM 3683 C CA . ASN A 1 489 ? -12.281 -13.195 -22.078 1 98.69 489 ASN A CA 1
ATOM 3684 C C . ASN A 1 489 ? -11.484 -13.906 -20.984 1 98.69 489 ASN A C 1
ATOM 3686 O O . ASN A 1 489 ? -11.609 -13.578 -19.797 1 98.69 489 ASN A O 1
ATOM 3690 N N . LEU A 1 490 ? -10.719 -14.898 -21.375 1 98.88 490 LEU A N 1
ATOM 3691 C CA . LEU A 1 490 ? -9.867 -15.625 -20.438 1 98.88 490 LEU A CA 1
ATOM 3692 C C . LEU A 1 490 ? -8.75 -14.734 -19.922 1 98.88 490 LEU A C 1
ATOM 3694 O O . LEU A 1 490 ? -8.023 -14.109 -20.703 1 98.88 490 LEU A O 1
ATOM 3698 N N . HIS A 1 491 ? -8.633 -14.617 -18.656 1 98.81 491 HIS A N 1
ATOM 3699 C CA . HIS A 1 491 ? -7.492 -14 -17.984 1 98.81 491 HIS A CA 1
ATOM 3700 C C . HIS A 1 491 ? -6.746 -15.016 -17.125 1 98.81 491 HIS A C 1
ATOM 3702 O O . HIS A 1 491 ? -7.363 -15.906 -16.531 1 98.81 491 HIS A O 1
ATOM 3708 N N . LEU A 1 492 ? -5.355 -14.812 -16.984 1 98.81 492 LEU A N 1
ATOM 3709 C CA . LEU A 1 492 ? -4.586 -15.898 -16.391 1 98.81 492 LEU A CA 1
ATOM 3710 C C . LEU A 1 492 ? -3.623 -15.375 -15.336 1 98.81 492 LEU A C 1
ATOM 3712 O O . LEU A 1 492 ? -2.953 -16.156 -14.656 1 98.81 492 LEU A O 1
ATOM 3716 N N . HIS A 1 493 ? -3.479 -14.062 -15.125 1 98.62 493 HIS A N 1
ATOM 3717 C CA . HIS A 1 493 ? -2.398 -13.547 -14.297 1 98.62 493 HIS A CA 1
ATOM 3718 C C . HIS A 1 493 ? -1.066 -14.195 -14.648 1 98.62 493 HIS A C 1
ATOM 3720 O O . HIS A 1 493 ? -0.41 -14.789 -13.789 1 98.62 493 HIS A O 1
ATOM 3726 N N . PRO A 1 494 ? -0.573 -14 -15.836 1 98.69 494 PRO A N 1
ATOM 3727 C CA . PRO A 1 494 ? 0.667 -14.695 -16.203 1 98.69 494 PRO A CA 1
ATOM 3728 C C . PRO A 1 494 ? 1.862 -14.234 -15.367 1 98.69 494 PRO A C 1
ATOM 3730 O O . PRO A 1 494 ? 1.96 -13.055 -15.016 1 98.69 494 PRO A O 1
ATOM 3733 N N . VAL A 1 495 ? 2.744 -15.18 -15.086 1 98.5 495 VAL A N 1
ATOM 3734 C CA . VAL A 1 495 ? 3.926 -14.852 -14.297 1 98.5 495 VAL A CA 1
ATOM 3735 C C . VAL A 1 495 ? 5.18 -15.336 -15.016 1 98.5 495 VAL A C 1
ATOM 3737 O O . VAL A 1 495 ? 5.133 -16.312 -15.773 1 98.5 495 VAL A O 1
ATOM 3740 N N . VAL A 1 496 ? 6.266 -14.625 -14.812 1 98.62 496 VAL A N 1
ATOM 3741 C CA . VAL A 1 496 ? 7.609 -15.148 -15.023 1 98.62 496 VAL A CA 1
ATOM 3742 C C . VAL A 1 496 ? 8.219 -15.57 -13.688 1 98.62 496 VAL A C 1
ATOM 3744 O O . VAL A 1 496 ? 8.086 -14.859 -12.688 1 98.62 496 VAL A O 1
ATOM 374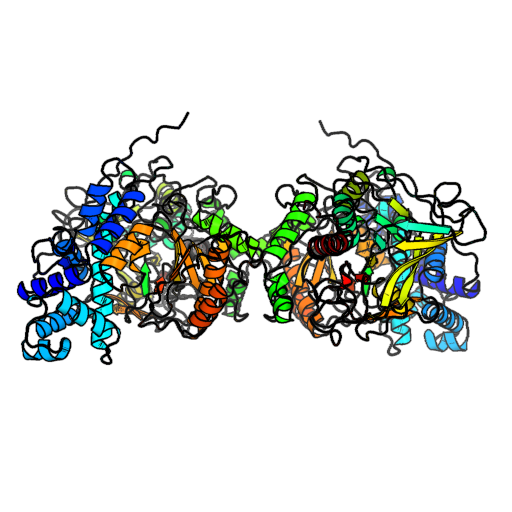7 N N . ILE A 1 497 ? 8.781 -16.719 -13.688 1 98.56 497 ILE A N 1
ATOM 3748 C CA . ILE A 1 497 ? 9.398 -17.266 -12.484 1 98.56 497 ILE A CA 1
ATOM 3749 C C . ILE A 1 497 ? 10.867 -16.828 -12.414 1 98.56 497 ILE A C 1
ATOM 3751 O O . ILE A 1 497 ? 11.555 -16.797 -13.438 1 98.56 497 ILE A O 1
ATOM 3755 N N . SER A 1 498 ? 11.281 -16.469 -11.234 1 98.75 498 SER A N 1
ATOM 3756 C CA . SER A 1 498 ? 12.688 -16.141 -11.016 1 98.75 498 SER A CA 1
ATOM 3757 C C . SER A 1 498 ? 13.211 -16.766 -9.727 1 98.75 498 SER A C 1
ATOM 3759 O O . SER A 1 498 ? 12.43 -17.141 -8.852 1 98.75 498 SER A O 1
ATOM 3761 N N . GLY A 1 499 ? 14.508 -17 -9.727 1 98.69 499 GLY A N 1
ATOM 3762 C CA . GLY A 1 499 ? 15.172 -17.594 -8.57 1 98.69 499 GLY A CA 1
ATOM 3763 C C . GLY A 1 499 ? 16.484 -16.906 -8.227 1 98.69 499 GLY A C 1
ATOM 3764 O O . GLY A 1 499 ? 17.281 -16.594 -9.109 1 98.69 499 GLY A O 1
ATOM 3765 N N . ALA A 1 500 ? 16.625 -16.578 -6.938 1 98.75 500 ALA A N 1
ATOM 3766 C CA . ALA A 1 500 ? 17.875 -16.062 -6.402 1 98.75 500 ALA A CA 1
ATOM 3767 C C . ALA A 1 500 ? 18.641 -17.141 -5.641 1 98.75 500 ALA A C 1
ATOM 3769 O O . ALA A 1 500 ? 18.031 -17.969 -4.945 1 98.75 500 ALA A O 1
ATOM 3770 N N . VAL A 1 501 ? 19.969 -17.172 -5.781 1 98.19 501 VAL A N 1
ATOM 3771 C CA . VAL A 1 501 ? 20.812 -18.141 -5.082 1 98.19 501 VAL A CA 1
ATOM 3772 C C . VAL A 1 501 ? 21.656 -17.422 -4.023 1 98.19 501 VAL A C 1
ATOM 3774 O O . VAL A 1 501 ? 22.25 -16.375 -4.301 1 98.19 501 VAL A O 1
ATOM 3777 N N . PHE A 1 502 ? 21.641 -17.953 -2.885 1 97.19 502 PHE A N 1
ATOM 3778 C CA . PHE A 1 502 ? 22.406 -17.406 -1.771 1 97.19 502 PHE A CA 1
ATOM 3779 C C . PHE A 1 502 ? 23.516 -18.359 -1.351 1 97.19 502 PHE A C 1
ATOM 3781 O O . PHE A 1 502 ? 23.5 -19.531 -1.719 1 97.19 502 PHE A O 1
ATOM 3788 N N . ASP A 1 503 ? 24.5 -17.812 -0.579 1 94.38 503 ASP A N 1
ATOM 3789 C CA . ASP A 1 503 ? 25.562 -18.641 -0.012 1 94.38 503 ASP A CA 1
ATOM 3790 C C . ASP A 1 503 ? 25.016 -19.516 1.115 1 94.38 503 ASP A C 1
ATOM 3792 O O . ASP A 1 503 ? 25.375 -20.688 1.224 1 94.38 503 ASP A O 1
ATOM 3796 N N . GLU A 1 504 ? 24.188 -18.969 1.845 1 94.19 504 GLU A N 1
ATOM 3797 C CA . GLU A 1 504 ? 23.609 -19.703 2.965 1 94.19 504 GLU A CA 1
ATOM 3798 C C . GLU A 1 504 ? 22.453 -20.578 2.508 1 94.19 504 GLU A C 1
ATOM 3800 O O . GLU A 1 504 ? 21.781 -20.266 1.527 1 94.19 504 GLU A O 1
ATOM 3805 N N . GLN A 1 505 ? 22.234 -21.688 3.229 1 95.19 505 GLN A N 1
ATOM 3806 C CA . GLN A 1 505 ? 21.078 -22.531 2.967 1 95.19 505 GLN A CA 1
ATOM 3807 C C . GLN A 1 505 ? 19.781 -21.844 3.383 1 95.19 505 GLN A C 1
ATOM 3809 O O . GLN A 1 505 ? 19.672 -21.359 4.508 1 95.19 505 GLN A O 1
ATOM 3814 N N . THR A 1 506 ? 18.828 -21.797 2.461 1 96.44 506 THR A N 1
ATOM 3815 C CA . THR A 1 506 ? 17.547 -21.156 2.721 1 96.44 506 THR A CA 1
ATOM 3816 C C . THR A 1 506 ? 16.469 -22.188 3.018 1 96.44 506 THR A C 1
ATOM 3818 O O . THR A 1 506 ? 15.43 -21.859 3.602 1 96.44 506 THR A O 1
ATOM 3821 N N . ARG A 1 507 ? 16.609 -23.469 2.572 1 95.44 507 ARG A N 1
ATOM 3822 C CA . ARG A 1 507 ? 15.578 -24.484 2.678 1 95.44 507 ARG A CA 1
ATOM 3823 C C . ARG A 1 507 ? 14.211 -23.938 2.303 1 95.44 507 ARG A C 1
ATOM 3825 O O . ARG A 1 507 ? 13.273 -23.969 3.105 1 95.44 507 ARG A O 1
ATOM 3832 N N . PRO A 1 508 ? 14.133 -23.5 1.03 1 95.94 508 PRO A N 1
ATOM 3833 C CA . PRO A 1 508 ? 13 -22.672 0.628 1 95.94 508 PRO A CA 1
ATOM 3834 C C . PRO A 1 508 ? 11.672 -23.422 0.66 1 95.94 508 PRO A C 1
ATOM 3836 O O . PRO A 1 508 ? 10.609 -22.812 0.577 1 95.94 508 PRO A O 1
ATOM 3839 N N . TRP A 1 509 ? 11.688 -24.766 0.884 1 96.06 509 TRP A N 1
ATOM 3840 C CA . TRP A 1 509 ? 10.484 -25.594 0.952 1 96.06 509 TRP A CA 1
ATOM 3841 C C . TRP A 1 509 ? 9.883 -25.562 2.355 1 96.06 509 TRP A C 1
ATOM 3843 O O . TRP A 1 509 ? 8.828 -26.156 2.598 1 96.06 509 TRP A O 1
ATOM 3853 N N . GLU A 1 510 ? 10.523 -24.922 3.279 1 95.38 510 GLU A N 1
ATOM 3854 C CA . GLU A 1 510 ? 10.008 -24.828 4.641 1 95.38 510 GLU A CA 1
ATOM 3855 C C . GLU A 1 510 ? 9.148 -23.578 4.816 1 95.38 510 GLU A C 1
ATOM 3857 O O . GLU A 1 510 ? 9.508 -22.5 4.348 1 95.38 510 GLU A O 1
ATOM 3862 N N . GLY A 1 511 ? 8.008 -23.781 5.488 1 95 511 GLY A N 1
ATOM 3863 C CA . GLY A 1 511 ? 7.113 -22.656 5.77 1 95 511 GLY A CA 1
ATOM 3864 C C . GLY A 1 511 ? 6.16 -22.359 4.629 1 95 511 GLY A C 1
ATOM 3865 O O . GLY A 1 511 ? 6.27 -22.953 3.547 1 95 511 GLY A O 1
ATOM 3866 N N . ALA A 1 512 ? 5.23 -21.484 4.871 1 95.06 512 ALA A N 1
ATOM 3867 C CA . ALA A 1 512 ? 4.215 -21.125 3.883 1 95.06 512 ALA A CA 1
ATOM 3868 C C . ALA A 1 512 ? 4.852 -20.484 2.65 1 95.06 512 ALA A C 1
ATOM 3870 O O . ALA A 1 512 ? 5.77 -19.672 2.77 1 95.06 512 ALA A O 1
ATOM 3871 N N . ALA A 1 513 ? 4.402 -20.844 1.508 1 94.81 513 ALA A N 1
ATOM 3872 C CA . ALA A 1 513 ? 5.012 -20.453 0.239 1 94.81 513 ALA A CA 1
ATOM 3873 C C . ALA A 1 513 ? 4.836 -18.953 -0.02 1 94.81 513 ALA A C 1
ATOM 3875 O O . ALA A 1 513 ? 5.73 -18.312 -0.565 1 94.81 513 ALA A O 1
ATOM 3876 N N . LEU A 1 514 ? 3.73 -18.422 0.328 1 97.75 514 LEU A N 1
ATOM 3877 C CA . LEU A 1 514 ? 3.365 -17.062 -0.067 1 97.75 514 LEU A CA 1
ATOM 3878 C C . LEU A 1 514 ? 2.73 -16.312 1.098 1 97.75 514 LEU A C 1
ATOM 3880 O O . LEU A 1 514 ? 1.538 -16.469 1.369 1 97.75 514 LEU A O 1
ATOM 3884 N N . THR A 1 515 ? 3.498 -15.438 1.774 1 98.25 515 THR A N 1
ATOM 3885 C CA . THR A 1 515 ? 2.982 -14.711 2.93 1 98.25 515 THR A CA 1
ATOM 3886 C C . THR A 1 515 ? 3.322 -13.227 2.828 1 98.25 515 THR A C 1
ATOM 3888 O O . THR A 1 515 ? 3.082 -12.469 3.768 1 98.25 515 THR A O 1
ATOM 3891 N N . ALA A 1 516 ? 3.9 -12.812 1.705 1 98.25 516 ALA A N 1
ATOM 3892 C CA . ALA A 1 516 ? 4.262 -11.414 1.483 1 98.25 516 ALA A CA 1
ATOM 3893 C C . ALA A 1 516 ? 3.988 -10.992 0.041 1 98.25 516 ALA A C 1
ATOM 3895 O O . ALA A 1 516 ? 3.953 -11.836 -0.858 1 98.25 516 ALA A O 1
ATOM 3896 N N . VAL A 1 517 ? 3.752 -9.703 -0.169 1 98.56 517 VAL A N 1
ATOM 3897 C CA . VAL A 1 517 ? 3.51 -9.18 -1.511 1 98.56 517 VAL A CA 1
ATOM 3898 C C . VAL A 1 517 ? 4.133 -7.789 -1.644 1 98.56 517 VAL A C 1
ATO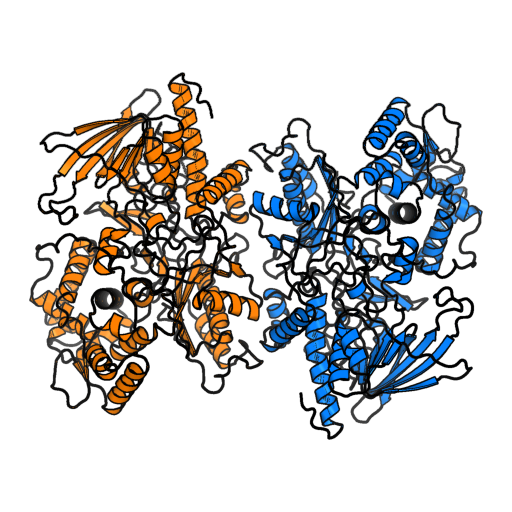M 3900 O O . VAL A 1 517 ? 4.086 -6.988 -0.706 1 98.56 517 VAL A O 1
ATOM 3903 N N . VAL A 1 518 ? 4.891 -7.539 -2.699 1 98.5 518 VAL A N 1
ATOM 3904 C CA . VAL A 1 518 ? 5.324 -6.203 -3.1 1 98.5 518 VAL A CA 1
ATOM 3905 C C . VAL A 1 518 ? 4.359 -5.637 -4.137 1 98.5 518 VAL A C 1
ATOM 3907 O O . VAL A 1 518 ? 4.254 -6.16 -5.25 1 98.5 518 VAL A O 1
ATOM 3910 N N . ASN A 1 519 ? 3.631 -4.621 -3.785 1 96.75 519 ASN A N 1
ATOM 3911 C CA . ASN A 1 519 ? 2.611 -4.062 -4.668 1 96.75 519 ASN A CA 1
ATOM 3912 C C . ASN A 1 519 ? 3.021 -2.693 -5.203 1 96.75 519 ASN A C 1
ATOM 3914 O O . ASN A 1 519 ? 2.172 -1.903 -5.617 1 96.75 519 ASN A O 1
ATOM 3918 N N . GLU A 1 520 ? 4.316 -2.414 -5.184 1 95.81 520 GLU A N 1
ATOM 3919 C CA . GLU A 1 520 ? 4.898 -1.175 -5.691 1 95.81 520 GLU A CA 1
ATOM 3920 C C . GLU A 1 520 ? 4.547 -0.964 -7.16 1 95.81 520 GLU A C 1
ATOM 3922 O O . GLU A 1 520 ? 4.387 0.173 -7.609 1 95.81 520 GLU A O 1
ATOM 3927 N N . PHE A 1 521 ? 4.348 -2.012 -7.957 1 96.38 521 PHE A N 1
ATOM 3928 C CA . PHE A 1 521 ? 4.238 -1.944 -9.406 1 96.38 521 PHE A CA 1
ATOM 3929 C C . PHE A 1 521 ? 2.865 -2.408 -9.867 1 96.38 521 PHE A C 1
ATOM 3931 O O . PHE A 1 521 ? 2.693 -2.807 -11.023 1 96.38 521 PHE A O 1
ATOM 3938 N N . GLU A 1 522 ? 1.875 -2.393 -9.023 1 95.56 522 GLU A N 1
ATOM 3939 C CA . GLU A 1 522 ? 0.599 -3.045 -9.297 1 95.56 522 GLU A CA 1
ATOM 3940 C C . GLU A 1 522 ? -0.246 -2.219 -10.266 1 95.56 522 GLU A C 1
ATOM 3942 O O . GLU A 1 522 ? -1.209 -2.725 -10.844 1 95.56 522 GLU A O 1
ATOM 3947 N N . ASN A 1 523 ? 0.065 -0.946 -10.516 1 93.31 523 ASN A N 1
ATOM 3948 C CA . ASN A 1 523 ? -0.696 -0.07 -11.398 1 93.31 523 ASN A CA 1
ATOM 3949 C C . ASN A 1 523 ? 0.222 0.794 -12.258 1 93.31 523 ASN A C 1
ATOM 3951 O O . ASN A 1 523 ? 0.29 2.01 -12.078 1 93.31 523 ASN A O 1
ATOM 3955 N N . LEU A 1 524 ? 0.764 0.205 -13.328 1 93.25 524 LEU A N 1
ATOM 3956 C CA . LEU A 1 524 ? 1.807 0.851 -14.117 1 93.25 524 LEU A CA 1
ATOM 3957 C C . LEU A 1 524 ? 1.2 1.65 -15.266 1 93.25 524 LEU A C 1
ATOM 3959 O O . LEU A 1 524 ? 1.888 2.457 -15.898 1 93.25 524 LEU A O 1
ATOM 3963 N N . ASP A 1 525 ? -0.175 1.501 -15.555 1 90.88 525 ASP A N 1
ATOM 3964 C CA . ASP A 1 525 ? -0.798 2.24 -16.656 1 90.88 525 ASP A CA 1
ATOM 3965 C C . ASP A 1 525 ? -1.879 3.184 -16.125 1 90.88 525 ASP A C 1
ATOM 3967 O O . ASP A 1 525 ? -2.633 3.766 -16.906 1 90.88 525 ASP A O 1
ATOM 3971 N N . LYS A 1 526 ? -2.123 3.277 -14.812 1 83.44 526 LYS A N 1
ATOM 3972 C CA . LYS A 1 526 ? -3.119 4.094 -14.125 1 83.44 526 LYS A CA 1
ATOM 3973 C C . LYS A 1 526 ? -4.531 3.572 -14.383 1 83.44 526 LYS A C 1
ATOM 3975 O O . LYS A 1 526 ? -5.512 4.266 -14.117 1 83.44 526 LYS A O 1
ATOM 3980 N N . GLN A 1 527 ? -4.59 2.41 -14.984 1 88.94 527 GLN A N 1
ATOM 3981 C CA . GLN A 1 527 ? -5.875 1.749 -15.203 1 88.94 527 GLN A CA 1
ATOM 3982 C C . GLN A 1 527 ? -5.938 0.411 -14.477 1 88.94 527 GLN A C 1
ATOM 3984 O O . GLN A 1 527 ? -6.746 -0.453 -14.82 1 88.94 527 GLN A O 1
ATOM 3989 N N . GLY A 1 528 ? -4.98 0.269 -13.578 1 91.94 528 GLY A N 1
ATOM 3990 C CA . GLY A 1 528 ? -5.02 -0.903 -12.719 1 91.94 528 GLY A CA 1
ATOM 3991 C C . GLY A 1 528 ? -4.211 -2.066 -13.266 1 91.94 528 GLY A C 1
ATOM 3992 O O . GLY A 1 528 ? -4.23 -3.16 -12.695 1 91.94 528 GLY A O 1
ATOM 3993 N N . HIS A 1 529 ? -3.494 -1.88 -14.391 1 97 529 HIS A N 1
ATOM 3994 C CA . HIS A 1 529 ? -2.66 -2.951 -14.922 1 97 529 HIS A CA 1
ATOM 3995 C C . HIS A 1 529 ? -1.216 -2.809 -14.453 1 97 529 HIS A C 1
ATOM 3997 O O . HIS A 1 529 ? -0.65 -1.714 -14.492 1 97 529 HIS A O 1
ATOM 4003 N N . GLY A 1 530 ? -0.661 -3.852 -13.953 1 97.19 530 GLY A N 1
ATOM 4004 C CA . GLY A 1 530 ? 0.685 -3.943 -13.414 1 97.19 530 GLY A CA 1
ATOM 4005 C C . GLY A 1 530 ? 1.01 -5.312 -12.852 1 97.19 530 GLY A C 1
ATOM 4006 O O . GLY A 1 530 ? 0.52 -6.328 -13.352 1 97.19 530 GLY A O 1
ATOM 4007 N N . VAL A 1 531 ? 2.006 -5.293 -11.891 1 98.31 531 VAL A N 1
ATOM 4008 C CA . VAL A 1 531 ? 2.5 -6.586 -11.438 1 98.31 531 VAL A CA 1
ATOM 4009 C C . VAL A 1 531 ? 2.682 -6.566 -9.914 1 98.31 531 VAL A C 1
ATOM 4011 O O . VAL A 1 531 ? 3.076 -5.543 -9.344 1 98.31 531 VAL A O 1
ATOM 4014 N N . LYS A 1 532 ? 2.303 -7.574 -9.305 1 98.56 532 LYS A N 1
ATOM 4015 C CA . LYS A 1 532 ? 2.668 -7.855 -7.922 1 98.56 532 LYS A CA 1
ATOM 4016 C C . LYS A 1 532 ? 3.791 -8.891 -7.848 1 98.56 532 LYS A C 1
ATOM 4018 O O . LYS A 1 532 ? 3.799 -9.859 -8.602 1 98.56 532 LYS A O 1
ATOM 4023 N N . ILE A 1 533 ? 4.758 -8.711 -6.961 1 98.75 533 ILE A N 1
ATOM 4024 C CA . ILE A 1 533 ? 5.84 -9.664 -6.758 1 98.75 533 ILE A CA 1
ATOM 4025 C C . ILE A 1 533 ? 5.57 -10.5 -5.504 1 98.75 533 ILE A C 1
ATOM 4027 O O . ILE A 1 533 ? 5.355 -9.945 -4.422 1 98.75 533 ILE A O 1
ATOM 4031 N N . GLU A 1 534 ? 5.508 -11.758 -5.664 1 98.62 534 GLU A N 1
ATOM 4032 C CA . GLU A 1 534 ? 5.25 -12.703 -4.586 1 98.62 534 GLU A CA 1
ATOM 4033 C C . GLU A 1 534 ? 6.238 -13.867 -4.621 1 98.62 534 GLU A C 1
ATOM 4035 O O . GLU A 1 534 ? 7.039 -13.977 -5.551 1 98.62 534 GLU A O 1
ATOM 4040 N N . CYS A 1 535 ? 6.234 -14.625 -3.564 1 98.25 535 CYS A N 1
ATOM 4041 C CA . CYS A 1 535 ? 7.023 -15.852 -3.537 1 98.25 535 CYS A CA 1
ATOM 4042 C C . CYS A 1 535 ? 6.203 -17.047 -4.023 1 98.25 535 CYS A C 1
ATOM 4044 O O . CYS A 1 535 ? 4.988 -16.922 -4.207 1 98.25 535 CYS A O 1
ATOM 4046 N N . VAL A 1 536 ? 6.859 -18.094 -4.297 1 97.62 536 VAL A N 1
ATOM 4047 C CA . VAL A 1 536 ? 6.219 -19.234 -4.953 1 97.62 536 VAL A CA 1
ATOM 4048 C C . VAL A 1 536 ? 6.586 -20.531 -4.227 1 97.62 536 VAL A C 1
ATOM 4050 O O . VAL A 1 536 ? 7.504 -20.547 -3.402 1 97.62 536 VAL A O 1
ATOM 4053 N N . THR A 1 537 ? 5.84 -21.594 -4.492 1 97.31 537 THR A N 1
ATOM 4054 C CA . THR A 1 537 ? 6.164 -22.906 -3.961 1 97.31 537 THR A CA 1
ATOM 4055 C C . THR A 1 537 ? 7.535 -23.359 -4.445 1 97.31 537 THR A C 1
ATOM 4057 O O . THR A 1 537 ? 7.914 -23.109 -5.59 1 97.31 537 THR A O 1
ATOM 4060 N N . MET A 1 538 ? 8.234 -23.984 -3.555 1 97.88 538 MET A N 1
ATOM 4061 C CA . MET A 1 538 ? 9.594 -24.406 -3.889 1 97.88 538 MET A CA 1
ATOM 4062 C C . MET A 1 538 ? 9.719 -25.922 -3.908 1 97.88 538 MET A C 1
ATOM 4064 O O . MET A 1 538 ? 10.758 -26.469 -3.557 1 97.88 538 MET A O 1
ATOM 4068 N N . LEU A 1 539 ? 8.57 -26.562 -4.207 1 97.19 539 LEU A N 1
ATOM 4069 C CA . LEU A 1 539 ? 8.656 -27.969 -4.539 1 97.19 539 LEU A CA 1
ATOM 4070 C C . LEU A 1 539 ? 9.422 -28.172 -5.844 1 97.19 539 LEU A C 1
ATOM 4072 O O . LEU A 1 539 ? 9.164 -27.5 -6.836 1 97.19 539 LEU A O 1
ATOM 4076 N N . PRO A 1 540 ? 10.305 -29.125 -5.902 1 97.06 540 PRO A N 1
ATOM 4077 C CA . PRO A 1 540 ? 11.219 -29.219 -7.039 1 97.06 540 PRO A CA 1
ATOM 4078 C C . PRO A 1 540 ? 10.492 -29.328 -8.375 1 97.06 540 PRO A C 1
ATOM 4080 O O . PRO A 1 540 ? 10.758 -28.547 -9.289 1 97.06 540 PRO A O 1
ATOM 4083 N N . PRO A 1 541 ? 9.539 -30.203 -8.562 1 96.38 541 PRO A N 1
ATOM 4084 C CA . PRO A 1 541 ? 8.922 -30.297 -9.883 1 96.38 541 PRO A CA 1
ATOM 4085 C C . PRO A 1 541 ? 7.957 -29.156 -10.172 1 96.38 541 PRO A C 1
ATOM 4087 O O . PRO A 1 541 ? 7.5 -29 -11.305 1 96.38 541 PRO A O 1
ATOM 4090 N N . ALA A 1 542 ? 7.574 -28.391 -9.156 1 95.88 542 ALA A N 1
ATOM 4091 C CA . ALA A 1 542 ? 6.672 -27.266 -9.367 1 95.88 542 ALA A CA 1
ATOM 4092 C C . ALA A 1 542 ? 7.441 -26 -9.758 1 95.88 542 ALA A C 1
ATOM 4094 O O . ALA A 1 542 ? 6.957 -25.188 -10.539 1 95.88 542 ALA A O 1
ATOM 4095 N N . PHE A 1 543 ? 8.656 -25.875 -9.297 1 97.56 543 PHE A N 1
ATOM 4096 C CA . PHE A 1 543 ? 9.43 -24.641 -9.43 1 97.56 543 PHE A CA 1
ATOM 4097 C C . PHE A 1 543 ? 10.469 -24.766 -10.531 1 97.56 543 PHE A C 1
ATOM 4099 O O . PHE A 1 543 ? 10.562 -23.906 -11.414 1 97.56 543 PHE A O 1
ATOM 4106 N N . LEU A 1 544 ? 11.188 -25.766 -10.617 1 98.06 544 LEU A N 1
ATOM 4107 C CA . LEU A 1 544 ? 12.445 -25.859 -11.352 1 98.06 544 LEU A CA 1
ATOM 4108 C C . LEU A 1 544 ? 12.188 -26.031 -12.844 1 98.06 544 LEU A C 1
ATOM 4110 O O . LEU A 1 544 ? 12.977 -25.562 -13.672 1 98.06 544 LEU A O 1
ATOM 4114 N N . PRO A 1 545 ? 11.133 -26.703 -13.25 1 96.75 545 PRO A N 1
ATOM 4115 C CA . PRO A 1 545 ? 10.969 -26.969 -14.68 1 96.75 545 PRO A CA 1
ATOM 4116 C C . PRO A 1 545 ? 10.93 -25.703 -15.516 1 96.75 545 PRO A C 1
ATOM 4118 O O . PRO A 1 545 ? 11.219 -25.734 -16.719 1 96.75 545 PRO A O 1
ATOM 4121 N N . ALA A 1 546 ? 10.602 -24.641 -14.969 1 95.75 546 ALA A N 1
ATOM 4122 C CA . ALA A 1 546 ? 10.391 -23.391 -15.703 1 95.75 546 ALA A CA 1
ATOM 4123 C C . ALA A 1 546 ? 11.719 -22.828 -16.203 1 95.75 546 ALA A C 1
ATOM 4125 O O . ALA A 1 546 ? 11.742 -22.047 -17.156 1 95.75 546 ALA A O 1
ATOM 4126 N N . PHE A 1 547 ? 12.805 -23.156 -15.641 1 97.88 547 PHE A N 1
ATOM 4127 C CA . PHE A 1 547 ? 14.078 -22.516 -15.938 1 97.88 547 PHE A CA 1
ATOM 4128 C C . PHE A 1 547 ? 14.711 -23.109 -17.188 1 97.88 547 PHE A C 1
ATOM 4130 O O . PHE A 1 547 ? 14.484 -24.281 -17.516 1 97.88 547 PHE A O 1
ATOM 4137 N N . PRO A 1 548 ? 15.508 -22.375 -17.875 1 95.62 548 PRO A N 1
ATOM 4138 C CA . PRO A 1 548 ? 16.094 -22.812 -19.141 1 95.62 548 PRO A CA 1
ATOM 4139 C C . PRO A 1 548 ? 17.125 -23.938 -18.969 1 95.62 548 PRO A C 1
ATOM 4141 O O . PRO A 1 548 ? 17.844 -23.953 -17.969 1 95.62 548 PRO A O 1
ATOM 4144 N N . TRP A 1 549 ? 17.141 -24.797 -19.969 1 95.88 549 TRP A N 1
ATOM 4145 C CA . TRP A 1 549 ? 18.172 -25.812 -20.125 1 95.88 549 TRP A CA 1
ATOM 4146 C C . TRP A 1 549 ? 19.234 -25.359 -21.109 1 95.88 549 TRP A C 1
ATOM 4148 O O . TRP A 1 549 ? 18.922 -24.891 -22.203 1 95.88 549 TRP A O 1
ATOM 4158 N N . ARG A 1 550 ? 20.484 -25.516 -20.703 1 89.88 550 ARG A N 1
ATOM 4159 C CA . ARG A 1 550 ? 21.578 -25.172 -21.609 1 89.88 550 ARG A CA 1
ATOM 4160 C C . ARG A 1 550 ? 22.453 -26.391 -21.891 1 89.88 550 ARG A C 1
ATOM 4162 O O . ARG A 1 550 ? 22.875 -26.594 -23.031 1 89.88 550 ARG A O 1
ATOM 4169 N N . ASP A 1 551 ? 22.812 -27.141 -20.906 1 92.56 551 ASP A N 1
ATOM 4170 C CA . ASP A 1 551 ? 23.5 -28.406 -21 1 92.56 551 ASP A CA 1
ATOM 4171 C C . ASP A 1 551 ? 23.203 -29.297 -19.781 1 92.56 551 ASP A C 1
ATOM 4173 O O . ASP A 1 551 ? 22.734 -28.797 -18.75 1 92.56 551 ASP A O 1
ATOM 4177 N N . GLY A 1 552 ? 23.422 -30.562 -19.984 1 95.69 552 GLY A N 1
ATOM 4178 C CA . GLY A 1 552 ? 23.047 -31.531 -18.953 1 95.69 552 GLY A CA 1
ATOM 4179 C C . GLY A 1 552 ? 23.766 -31.297 -17.641 1 95.69 552 GLY A C 1
ATOM 4180 O O . GLY A 1 552 ? 23.156 -31.453 -16.562 1 95.69 552 GLY A O 1
ATOM 4181 N N . LEU A 1 553 ? 25.078 -31 -17.656 1 96.12 553 LEU A N 1
ATOM 4182 C CA . LEU A 1 553 ? 25.844 -30.781 -16.438 1 96.12 553 LEU A CA 1
ATOM 4183 C C . LEU A 1 553 ? 25.375 -29.516 -15.734 1 96.12 553 LEU A C 1
ATOM 4185 O O . LEU A 1 553 ? 25.156 -29.516 -14.523 1 96.12 553 LEU A O 1
ATOM 4189 N N . GLU A 1 554 ? 25.234 -28.438 -16.5 1 95.62 554 GLU A N 1
ATOM 4190 C CA . GLU A 1 554 ? 24.781 -27.172 -15.922 1 95.62 554 GLU A CA 1
ATOM 4191 C C . GLU A 1 554 ? 23.391 -27.328 -15.297 1 95.62 554 GLU A C 1
ATOM 4193 O O . GLU A 1 554 ? 23.125 -26.75 -14.234 1 95.62 554 GLU A O 1
ATOM 4198 N N . TRP A 1 555 ? 22.531 -28.031 -15.961 1 97.25 555 TRP A N 1
ATOM 4199 C CA . TRP A 1 555 ? 21.188 -28.25 -15.445 1 97.25 555 TRP A CA 1
ATOM 4200 C C . TRP A 1 555 ? 21.234 -28.969 -14.094 1 97.25 555 TRP A C 1
ATOM 4202 O O . TRP A 1 555 ? 20.578 -28.531 -13.141 1 97.25 555 TRP A O 1
ATOM 4212 N N . LYS A 1 556 ? 21.984 -30.047 -14.016 1 97.44 556 LYS A N 1
ATOM 4213 C CA . LYS A 1 556 ? 22.094 -30.812 -12.773 1 97.44 556 LYS A CA 1
ATOM 4214 C C . LYS A 1 556 ? 22.688 -29.953 -11.656 1 97.44 556 LYS A C 1
ATOM 4216 O O . LYS A 1 556 ? 22.25 -30.047 -10.5 1 97.44 556 LYS A O 1
ATOM 4221 N N . ARG A 1 557 ? 23.656 -29.125 -12.008 1 96.56 557 ARG A N 1
ATOM 4222 C CA . ARG A 1 557 ? 24.266 -28.234 -11.023 1 96.56 557 ARG A CA 1
ATOM 4223 C C . ARG A 1 557 ? 23.266 -27.188 -10.555 1 96.56 557 ARG A C 1
ATOM 4225 O O . ARG A 1 557 ? 23.203 -26.875 -9.359 1 96.56 557 ARG A O 1
ATOM 4232 N N . PHE A 1 558 ? 22.562 -26.641 -11.469 1 96.94 558 PHE A N 1
ATOM 4233 C CA . PHE A 1 558 ? 21.547 -25.641 -11.148 1 96.94 558 PHE A CA 1
ATOM 4234 C C . PHE A 1 558 ? 20.5 -26.203 -10.203 1 96.94 558 PHE A C 1
ATOM 4236 O O . PHE A 1 558 ? 20.172 -25.578 -9.188 1 96.94 558 PHE A O 1
ATOM 4243 N N . VAL A 1 559 ? 19.938 -27.328 -10.539 1 97.75 559 VAL A N 1
ATOM 4244 C CA . VAL A 1 559 ? 18.891 -27.969 -9.75 1 97.75 559 VAL A CA 1
ATOM 4245 C C . VAL A 1 559 ? 19.391 -28.234 -8.336 1 97.75 559 VAL A C 1
ATOM 4247 O O . VAL A 1 559 ? 18.656 -28.078 -7.367 1 97.75 559 VAL A O 1
ATOM 4250 N N . ALA A 1 560 ? 20.656 -28.578 -8.203 1 96.88 560 ALA A N 1
ATOM 4251 C CA . ALA A 1 560 ? 21.25 -28.922 -6.906 1 96.88 560 ALA A CA 1
ATOM 4252 C C . ALA A 1 560 ? 21.391 -27.672 -6.027 1 96.88 560 ALA A C 1
ATOM 4254 O O . ALA A 1 560 ? 21.609 -27.781 -4.816 1 96.88 560 ALA A O 1
ATOM 4255 N N . LYS A 1 561 ? 21.188 -26.5 -6.547 1 96.94 561 LYS A N 1
ATOM 4256 C CA . LYS A 1 561 ? 21.297 -25.25 -5.781 1 96.94 561 LYS A CA 1
ATOM 4257 C C . LYS A 1 561 ? 19.984 -24.953 -5.062 1 96.94 561 LYS A C 1
ATOM 4259 O O . LYS A 1 561 ? 19.906 -24 -4.273 1 96.94 561 LYS A O 1
ATOM 4264 N N . LEU A 1 562 ? 18.938 -25.719 -5.258 1 97.81 562 LEU A N 1
ATOM 4265 C CA . LEU A 1 562 ? 17.609 -25.438 -4.758 1 97.81 562 LEU A CA 1
ATOM 4266 C C . LEU A 1 562 ? 17.625 -25.156 -3.26 1 97.81 562 LEU A C 1
ATOM 4268 O O . LEU A 1 562 ? 16.969 -24.234 -2.785 1 97.81 562 LEU A O 1
ATOM 4272 N N . PRO A 1 563 ? 18.406 -25.859 -2.434 1 97 563 PRO A N 1
ATOM 4273 C CA . PRO A 1 563 ? 18.406 -25.594 -0.991 1 97 563 PRO A CA 1
ATOM 4274 C C . PRO A 1 563 ? 18.891 -24.203 -0.64 1 97 563 PRO A C 1
ATOM 4276 O O . PRO A 1 563 ? 18.703 -23.734 0.491 1 97 563 PRO A O 1
ATOM 4279 N N . HIS A 1 564 ? 19.5 -23.516 -1.624 1 97.31 564 HIS A N 1
ATOM 4280 C CA . HIS A 1 564 ? 20.062 -22.188 -1.396 1 97.31 564 HIS A CA 1
ATOM 4281 C C . HIS A 1 564 ? 19.266 -21.125 -2.148 1 97.31 564 HIS A C 1
ATOM 4283 O O . HIS A 1 564 ? 19.719 -19.984 -2.271 1 97.31 564 HIS A O 1
ATOM 4289 N N . MET A 1 565 ? 18.109 -21.484 -2.613 1 98.31 565 MET A N 1
ATOM 4290 C CA . MET A 1 565 ? 17.375 -20.562 -3.482 1 98.31 565 MET A CA 1
ATOM 4291 C C . MET A 1 565 ? 16.219 -19.922 -2.736 1 98.31 565 MET A C 1
ATOM 4293 O O . MET A 1 565 ? 15.805 -20.391 -1.676 1 98.31 565 MET A O 1
ATOM 4297 N N . THR A 1 566 ? 15.828 -18.797 -3.211 1 98.44 566 THR A N 1
ATOM 4298 C CA . THR A 1 566 ? 14.5 -18.219 -3.016 1 98.44 566 THR A CA 1
ATOM 4299 C C . THR A 1 566 ? 13.797 -18.016 -4.355 1 98.44 566 THR A C 1
ATOM 4301 O O . THR A 1 566 ? 14.43 -17.688 -5.352 1 98.44 566 THR A O 1
ATOM 4304 N N . GLY A 1 567 ? 12.531 -18.375 -4.395 1 98.56 567 GLY A N 1
ATOM 4305 C CA . GLY A 1 567 ? 11.773 -18.281 -5.633 1 98.56 567 GLY A CA 1
ATOM 4306 C C . GLY A 1 567 ? 10.719 -17.188 -5.602 1 98.56 567 GLY A C 1
ATOM 4307 O O . GLY A 1 567 ? 10.094 -16.953 -4.566 1 98.56 567 GLY A O 1
ATOM 4308 N N . PHE A 1 568 ? 10.57 -16.5 -6.781 1 98.56 568 PHE A N 1
ATOM 4309 C CA . PHE A 1 568 ? 9.656 -15.375 -6.91 1 98.56 568 PHE A CA 1
ATOM 4310 C C . PHE A 1 568 ? 8.789 -15.516 -8.156 1 98.56 568 PHE A C 1
ATOM 4312 O O . PHE A 1 568 ? 9.148 -16.25 -9.086 1 98.56 568 PHE A O 1
ATOM 4319 N N . ILE A 1 569 ? 7.621 -14.812 -8.078 1 98.44 569 ILE A N 1
ATOM 4320 C CA . ILE A 1 569 ? 6.785 -14.688 -9.266 1 98.44 569 ILE A CA 1
ATOM 4321 C C . ILE A 1 569 ? 6.383 -13.227 -9.461 1 98.44 569 ILE A C 1
ATOM 4323 O O . ILE A 1 569 ? 6.266 -12.477 -8.492 1 98.44 569 ILE A O 1
ATOM 4327 N N . SER A 1 570 ? 6.238 -12.812 -10.688 1 97.94 570 SER A N 1
ATOM 4328 C CA . SER A 1 570 ? 5.68 -11.523 -11.094 1 97.94 570 SER A CA 1
ATOM 4329 C C . SER A 1 570 ? 4.23 -11.672 -11.547 1 97.94 570 SER A C 1
ATOM 4331 O O . SER A 1 570 ? 3.957 -11.812 -12.742 1 97.94 570 SER A O 1
ATOM 4333 N N . LEU A 1 571 ? 3.318 -11.609 -10.609 1 98.12 571 LEU A N 1
ATOM 4334 C CA . LEU A 1 571 ? 1.901 -11.82 -10.891 1 98.12 571 LEU A CA 1
ATOM 4335 C C . LEU A 1 571 ? 1.307 -10.617 -11.609 1 98.12 571 LEU A C 1
ATOM 4337 O O . LEU A 1 571 ? 1.156 -9.539 -11.023 1 98.12 571 LEU A O 1
ATOM 4341 N N . THR A 1 572 ? 0.852 -10.797 -12.844 1 98.56 572 THR A N 1
ATOM 4342 C CA . THR A 1 572 ? 0.448 -9.695 -13.719 1 98.56 572 THR A CA 1
ATOM 4343 C C . THR A 1 572 ? -1.07 -9.648 -13.859 1 98.56 572 THR A C 1
ATOM 4345 O O . THR A 1 572 ? -1.703 -10.648 -14.195 1 98.56 572 THR A O 1
ATOM 4348 N N . LYS A 1 573 ? -1.654 -8.516 -13.5 1 98.62 573 LYS A N 1
ATOM 4349 C CA . LYS A 1 573 ? -3.037 -8.297 -13.914 1 98.62 573 LYS A CA 1
ATOM 4350 C C . LYS A 1 573 ? -3.127 -8.016 -15.414 1 98.62 573 LYS A C 1
ATOM 4352 O O . LYS A 1 573 ? -3.027 -6.867 -15.844 1 98.62 573 LYS A O 1
ATOM 4357 N N . ASP A 1 574 ? -3.355 -9.023 -16.188 1 98.44 574 ASP A N 1
ATOM 4358 C CA . ASP A 1 574 ? -3.27 -8.938 -17.641 1 98.44 574 ASP A CA 1
ATOM 4359 C C . ASP A 1 574 ? -4.434 -8.133 -18.219 1 98.44 574 ASP A C 1
ATOM 4361 O O . ASP A 1 574 ? -5.559 -8.219 -17.719 1 98.44 574 ASP A O 1
ATOM 4365 N N . ARG A 1 575 ? -4.102 -7.371 -19.188 1 98.06 575 ARG A N 1
ATOM 4366 C CA . ARG A 1 575 ? -5.074 -6.531 -19.875 1 98.06 575 ARG A CA 1
ATOM 4367 C C . ARG A 1 575 ? -5.766 -7.305 -21 1 98.06 575 ARG A C 1
ATOM 4369 O O . ARG A 1 575 ? -6.98 -7.203 -21.172 1 98.06 575 ARG A O 1
ATOM 4376 N N . ASP A 1 576 ? -4.988 -8.07 -21.828 1 97.88 576 ASP A N 1
ATOM 4377 C CA . ASP A 1 576 ? -5.496 -8.742 -23.016 1 97.88 576 ASP A CA 1
ATOM 4378 C C . ASP A 1 576 ? -5.902 -10.18 -22.703 1 97.88 576 ASP A C 1
ATOM 4380 O O . ASP A 1 576 ? -5.223 -10.875 -21.953 1 97.88 576 ASP A O 1
ATOM 4384 N N . SER A 1 577 ? -6.992 -10.602 -23.281 1 98.06 577 SER A N 1
ATOM 4385 C CA . SER A 1 577 ? -7.605 -11.867 -22.875 1 98.06 577 SER A CA 1
ATOM 4386 C C . SER A 1 577 ? -7.422 -12.938 -23.953 1 98.06 577 SER A C 1
ATOM 4388 O O . SER A 1 577 ? -6.934 -12.648 -25.047 1 98.06 577 SER A O 1
ATOM 4390 N N . GLY A 1 578 ? -7.68 -14.195 -23.547 1 98.62 578 GLY A N 1
ATOM 4391 C CA . GLY A 1 578 ? -7.742 -15.344 -24.438 1 98.62 578 GLY A CA 1
ATOM 4392 C C . GLY A 1 578 ? -9.078 -16.062 -24.391 1 98.62 578 GLY A C 1
ATOM 4393 O O . GLY A 1 578 ? -10.117 -15.422 -24.188 1 98.62 578 GLY A O 1
ATOM 4394 N N . ARG A 1 579 ? -9.023 -17.312 -24.781 1 98.56 579 ARG A N 1
ATOM 4395 C CA . ARG A 1 579 ? -10.266 -18.078 -24.766 1 98.56 579 ARG A CA 1
ATOM 4396 C C . ARG A 1 579 ? -10 -19.547 -24.469 1 98.56 579 ARG A C 1
ATOM 4398 O O . ARG A 1 579 ? -8.867 -20.016 -24.594 1 98.56 579 ARG A O 1
ATOM 4405 N N . VAL A 1 580 ? -11.016 -20.219 -23.984 1 98.75 580 VAL A N 1
ATOM 4406 C CA . VAL A 1 580 ? -11.07 -21.672 -23.781 1 98.75 580 VAL A CA 1
ATOM 4407 C C . VAL A 1 580 ? -12.133 -22.281 -24.688 1 98.75 580 VAL A C 1
ATOM 4409 O O . VAL A 1 580 ? -13.219 -21.734 -24.844 1 98.75 580 VAL A O 1
ATOM 4412 N N . TYR A 1 581 ? -11.805 -23.328 -25.312 1 98.31 581 TYR A N 1
ATOM 4413 C CA . TYR A 1 581 ? -12.727 -24.016 -26.203 1 98.31 581 TYR A CA 1
ATOM 4414 C C . TYR A 1 581 ? -12.453 -25.516 -26.219 1 98.31 581 TYR A C 1
ATOM 4416 O O . TYR A 1 581 ? -11.375 -25.953 -25.797 1 98.31 581 TYR A O 1
ATOM 4424 N N . PRO A 1 582 ? -13.438 -26.344 -26.5 1 97.56 582 PRO A N 1
ATOM 4425 C CA . PRO A 1 582 ? -13.25 -27.797 -26.484 1 97.56 582 PRO A CA 1
ATOM 4426 C C . PRO A 1 582 ? -12.391 -28.312 -27.625 1 97.56 582 PRO A C 1
ATOM 4428 O O . PRO A 1 582 ? -12.555 -27.875 -28.766 1 97.56 582 PRO A O 1
ATOM 4431 N N . ASP A 1 583 ? -11.477 -29.203 -27.281 1 97.19 583 ASP A N 1
ATOM 4432 C CA . ASP A 1 583 ? -10.719 -29.906 -28.312 1 97.19 583 ASP A CA 1
ATOM 4433 C C . ASP A 1 583 ? -11.656 -30.641 -29.266 1 97.19 583 ASP A C 1
ATOM 4435 O O . ASP A 1 583 ? -12.609 -31.297 -28.828 1 97.19 583 ASP A O 1
ATOM 4439 N N . PRO A 1 584 ? -11.43 -30.562 -30.516 1 94.88 584 PRO A N 1
ATOM 4440 C CA . PRO A 1 584 ? -12.359 -31.156 -31.469 1 94.88 584 PRO A CA 1
ATOM 4441 C C . PRO A 1 584 ? -12.375 -32.688 -31.406 1 94.88 584 PRO A C 1
ATOM 4443 O O . PRO A 1 584 ? -13.336 -33.312 -31.859 1 94.88 584 PRO A O 1
ATOM 4446 N N . VAL A 1 585 ? -11.367 -33.25 -30.859 1 94.25 585 VAL A N 1
ATOM 4447 C CA . VAL A 1 585 ? -11.242 -34.719 -30.891 1 94.25 585 VAL A CA 1
ATOM 4448 C C . VAL A 1 585 ? -11.828 -35.312 -29.609 1 94.25 585 VAL A C 1
ATOM 4450 O O . VAL A 1 585 ? -12.648 -36.219 -29.672 1 94.25 585 VAL A O 1
ATOM 4453 N N . ASP A 1 586 ? -11.445 -34.781 -28.5 1 93.5 586 ASP A N 1
ATOM 4454 C CA . ASP A 1 586 ? -11.867 -35.469 -27.281 1 93.5 586 ASP A CA 1
ATOM 4455 C C . ASP A 1 586 ? -12.57 -34.5 -26.312 1 93.5 586 ASP A C 1
ATOM 4457 O O . ASP A 1 586 ? -12.938 -34.906 -25.203 1 93.5 586 ASP A O 1
ATOM 4461 N N . GLY A 1 587 ? -12.656 -33.312 -26.609 1 95.5 587 GLY A N 1
ATOM 4462 C CA . GLY A 1 587 ? -13.484 -32.375 -25.875 1 95.5 587 GLY A CA 1
ATOM 4463 C C . GLY A 1 587 ? -12.773 -31.766 -24.688 1 95.5 587 GLY A C 1
ATOM 4464 O O . GLY A 1 587 ? -13.328 -30.906 -24 1 95.5 587 GLY A O 1
ATOM 4465 N N . ARG A 1 588 ? -11.555 -32.125 -24.422 1 95.44 588 ARG A N 1
ATOM 4466 C CA . ARG A 1 588 ? -10.828 -31.531 -23.297 1 95.44 588 ARG A CA 1
ATOM 4467 C C . ARG A 1 588 ? -10.547 -30.062 -23.562 1 95.44 588 ARG A C 1
ATOM 4469 O O . ARG A 1 588 ? -10.656 -29.594 -24.703 1 95.44 588 ARG A O 1
ATOM 4476 N N . PRO A 1 589 ? -10.234 -29.312 -22.578 1 96.94 589 PRO A N 1
ATOM 4477 C CA . PRO A 1 589 ? -10.055 -27.875 -22.766 1 96.94 589 PRO A CA 1
ATOM 4478 C C . PRO A 1 589 ? -8.82 -27.531 -23.609 1 96.94 589 PRO A C 1
ATOM 4480 O O . PRO A 1 589 ? -7.758 -28.141 -23.422 1 96.94 589 PRO A O 1
ATOM 4483 N N . ARG A 1 590 ? -8.977 -26.672 -24.547 1 97.75 590 ARG A N 1
ATOM 4484 C CA . ARG A 1 590 ? -7.914 -25.969 -25.25 1 97.75 590 ARG A CA 1
ATOM 4485 C C . ARG A 1 590 ? -7.824 -24.516 -24.797 1 97.75 590 ARG A C 1
ATOM 4487 O O . ARG A 1 590 ? -8.852 -23.859 -24.562 1 97.75 590 ARG A O 1
ATOM 4494 N N . VAL A 1 591 ? -6.656 -24.062 -24.625 1 98.5 591 VAL A N 1
ATOM 4495 C CA . VAL A 1 591 ? -6.469 -22.703 -24.125 1 98.5 591 VAL A CA 1
ATOM 4496 C C . VAL A 1 591 ? -5.707 -21.875 -25.156 1 98.5 591 VAL A C 1
ATOM 4498 O O . VAL A 1 591 ? -4.543 -22.156 -25.453 1 98.5 591 VAL A O 1
ATOM 4501 N N . ASP A 1 592 ? -6.383 -20.922 -25.719 1 98.62 592 ASP A N 1
ATOM 4502 C CA . ASP A 1 592 ? -5.773 -19.938 -26.625 1 98.62 592 ASP A CA 1
ATOM 4503 C C . ASP A 1 592 ? -5.465 -18.641 -25.891 1 98.62 592 ASP A C 1
ATOM 4505 O O . ASP A 1 592 ? -6.367 -17.844 -25.641 1 98.62 592 ASP A O 1
ATOM 4509 N N . TYR A 1 593 ? -4.238 -18.438 -25.562 1 98.62 593 TYR A N 1
ATOM 4510 C CA . TYR A 1 593 ? -3.775 -17.297 -24.781 1 98.62 593 TYR A CA 1
ATOM 4511 C C . TYR A 1 593 ? -2.277 -17.078 -24.984 1 98.62 593 TYR A C 1
ATOM 4513 O O . TYR A 1 593 ? -1.492 -18.016 -24.875 1 98.62 593 TYR A O 1
ATOM 4521 N N . THR A 1 594 ? -1.837 -15.875 -25.312 1 98.44 594 THR A N 1
ATOM 4522 C CA . THR A 1 594 ? -0.444 -15.438 -25.359 1 98.44 594 THR A CA 1
ATOM 4523 C C . THR A 1 594 ? -0.255 -14.133 -24.594 1 98.44 594 THR A C 1
ATOM 4525 O O . THR A 1 594 ? -1.021 -13.188 -24.781 1 98.44 594 THR A O 1
ATOM 4528 N N . VAL A 1 595 ? 0.712 -14.094 -23.766 1 98.56 595 VAL A N 1
ATOM 4529 C CA . VAL A 1 595 ? 0.952 -12.859 -23.016 1 98.56 595 VAL A CA 1
ATOM 4530 C C . VAL A 1 595 ? 1.252 -11.719 -23.984 1 98.56 595 VAL A C 1
ATOM 4532 O O . VAL A 1 595 ? 2.152 -11.82 -24.812 1 98.56 595 VAL A O 1
ATOM 4535 N N . SER A 1 596 ? 0.571 -10.633 -23.906 1 98.5 596 SER A N 1
ATOM 4536 C CA . SER A 1 596 ? 0.716 -9.508 -24.828 1 98.5 596 SER A CA 1
ATOM 4537 C C . SER A 1 596 ? 2.02 -8.758 -24.578 1 98.5 596 SER A C 1
ATOM 4539 O O . SER A 1 596 ? 2.613 -8.867 -23.5 1 98.5 596 SER A O 1
ATOM 4541 N N . ALA A 1 597 ? 2.471 -8.016 -25.609 1 98.31 597 ALA A N 1
ATOM 4542 C CA . ALA A 1 597 ? 3.643 -7.16 -25.453 1 98.31 597 ALA A CA 1
ATOM 4543 C C . ALA A 1 597 ? 3.434 -6.16 -24.312 1 98.31 597 ALA A C 1
ATOM 4545 O O . ALA A 1 597 ? 4.379 -5.816 -23.594 1 98.31 597 ALA A O 1
ATOM 4546 N N . PHE A 1 598 ? 2.199 -5.691 -24.219 1 98.12 598 PHE A N 1
ATOM 4547 C CA . PHE A 1 598 ? 1.824 -4.762 -23.156 1 98.12 598 PHE A CA 1
ATOM 4548 C C . PHE A 1 598 ? 2.117 -5.359 -21.781 1 98.12 598 PHE A C 1
ATOM 4550 O O . PHE A 1 598 ? 2.785 -4.73 -20.953 1 98.12 598 PHE A O 1
ATOM 4557 N N . ASP A 1 599 ? 1.653 -6.52 -21.516 1 98.5 599 ASP A N 1
ATOM 4558 C CA . ASP A 1 599 ? 1.806 -7.176 -20.219 1 98.5 599 ASP A CA 1
ATOM 4559 C C . ASP A 1 599 ? 3.256 -7.594 -19.984 1 98.5 599 ASP A C 1
ATOM 4561 O O . ASP A 1 599 ? 3.738 -7.566 -18.859 1 98.5 599 ASP A O 1
ATOM 4565 N N . ARG A 1 600 ? 3.982 -8 -21.031 1 98.62 600 ARG A N 1
ATOM 4566 C CA . ARG A 1 600 ? 5.371 -8.43 -20.891 1 98.62 600 ARG A CA 1
ATOM 4567 C C . ARG A 1 600 ? 6.258 -7.27 -20.453 1 98.62 600 ARG A C 1
ATOM 4569 O O . ARG A 1 600 ? 7.227 -7.469 -19.703 1 98.62 600 ARG A O 1
ATOM 4576 N N . LYS A 1 601 ? 5.953 -6.09 -20.859 1 98.12 601 LYS A N 1
ATOM 4577 C CA . LYS A 1 601 ? 6.711 -4.922 -20.422 1 98.12 601 LYS A CA 1
ATOM 4578 C C . LYS A 1 601 ? 6.582 -4.719 -18.906 1 98.12 601 LYS A C 1
ATOM 4580 O O . LYS A 1 601 ? 7.551 -4.359 -18.25 1 98.12 601 LYS A O 1
ATOM 4585 N N . HIS A 1 602 ? 5.387 -4.914 -18.438 1 98 602 HIS A N 1
ATOM 4586 C CA . HIS A 1 602 ? 5.164 -4.801 -17 1 98 602 HIS A CA 1
ATOM 4587 C C . HIS A 1 602 ? 5.906 -5.895 -16.234 1 98 602 HIS A C 1
ATOM 4589 O O . HIS A 1 602 ? 6.484 -5.637 -15.172 1 98 602 HIS A O 1
ATOM 4595 N N . ILE A 1 603 ? 5.902 -7.086 -16.75 1 98.75 603 ILE A N 1
ATOM 4596 C CA . ILE A 1 603 ? 6.59 -8.211 -16.125 1 98.75 603 ILE A CA 1
ATOM 4597 C C . ILE A 1 603 ? 8.086 -7.918 -16.047 1 98.75 603 ILE A C 1
ATOM 4599 O O . ILE A 1 603 ? 8.727 -8.203 -15.031 1 98.75 603 ILE A O 1
ATOM 4603 N N . LEU A 1 604 ? 8.609 -7.359 -17.078 1 98.56 604 LEU A N 1
ATOM 4604 C CA . LEU A 1 604 ? 10.039 -7.051 -17.125 1 98.56 604 LEU A CA 1
ATOM 4605 C C . LEU A 1 604 ? 10.422 -6.082 -16 1 98.56 604 LEU A C 1
ATOM 4607 O O . LEU A 1 604 ? 11.453 -6.254 -15.359 1 98.56 604 LEU A O 1
ATOM 4611 N N . GLU A 1 605 ? 9.578 -5.121 -15.766 1 97.38 605 GLU A N 1
ATOM 4612 C CA . GLU A 1 605 ? 9.852 -4.172 -14.688 1 97.38 605 GLU A CA 1
ATOM 4613 C C . GLU A 1 605 ? 9.859 -4.859 -13.328 1 97.38 605 GLU A C 1
ATOM 4615 O O . GLU A 1 605 ? 10.68 -4.543 -12.469 1 97.38 605 GLU A O 1
ATOM 4620 N N . ALA A 1 606 ? 8.969 -5.723 -13.164 1 98.12 606 ALA A N 1
ATOM 4621 C CA . ALA A 1 606 ? 8.898 -6.465 -11.906 1 98.12 606 ALA A CA 1
ATOM 4622 C C . ALA A 1 606 ? 10.109 -7.383 -11.75 1 98.12 606 ALA A C 1
ATOM 4624 O O . ALA A 1 606 ? 10.594 -7.598 -10.633 1 98.12 606 ALA A O 1
ATOM 4625 N N . LEU A 1 607 ? 10.578 -7.949 -12.836 1 98.62 607 LEU A N 1
ATOM 4626 C CA . LEU A 1 607 ? 11.758 -8.805 -12.773 1 98.62 607 LEU A CA 1
ATOM 4627 C C . LEU A 1 607 ? 12.984 -8 -12.336 1 98.62 607 LEU A C 1
ATOM 4629 O O . LEU A 1 607 ? 13.789 -8.477 -11.531 1 98.62 607 LEU A O 1
ATOM 4633 N N . VAL A 1 608 ? 13.094 -6.812 -12.875 1 98.56 608 VAL A N 1
ATOM 4634 C CA . VAL A 1 608 ? 14.195 -5.934 -12.508 1 98.56 608 VAL A CA 1
ATOM 4635 C C . VAL A 1 608 ? 14.109 -5.594 -11.023 1 98.56 608 VAL A C 1
ATOM 4637 O O . VAL A 1 608 ? 15.109 -5.652 -10.305 1 98.56 608 VAL A O 1
ATOM 4640 N N . ALA A 1 609 ? 12.93 -5.238 -10.602 1 98.62 609 ALA A N 1
ATOM 4641 C CA . ALA A 1 609 ? 12.727 -4.941 -9.18 1 98.62 609 ALA A CA 1
ATOM 4642 C C . ALA A 1 609 ? 13.078 -6.148 -8.312 1 98.62 609 ALA A C 1
ATOM 4644 O O . ALA A 1 609 ? 13.664 -6 -7.242 1 98.62 609 ALA A O 1
ATOM 4645 N N . THR A 1 610 ? 12.688 -7.332 -8.758 1 98.81 610 THR A N 1
ATOM 4646 C CA . THR A 1 610 ? 12.977 -8.562 -8.023 1 98.81 610 THR A CA 1
ATOM 4647 C C . THR A 1 610 ? 14.477 -8.789 -7.922 1 98.81 610 THR A C 1
ATOM 4649 O O . THR A 1 610 ? 14.984 -9.164 -6.863 1 98.81 610 THR A O 1
ATOM 4652 N N . ALA A 1 611 ? 15.133 -8.555 -8.977 1 98.75 611 ALA A N 1
ATOM 4653 C CA . ALA A 1 611 ? 16.578 -8.711 -8.984 1 98.75 611 ALA A CA 1
ATOM 4654 C C . ALA A 1 611 ? 17.25 -7.754 -8.008 1 98.75 611 ALA A C 1
ATOM 4656 O O . ALA A 1 611 ? 18.203 -8.125 -7.309 1 98.75 611 ALA A O 1
ATOM 4657 N N . LYS A 1 612 ? 16.766 -6.535 -7.984 1 98.44 612 LYS A N 1
ATOM 4658 C CA . LYS A 1 612 ? 17.297 -5.555 -7.043 1 98.44 612 LYS A CA 1
ATOM 4659 C C . LYS A 1 612 ? 17.094 -6.008 -5.602 1 98.44 612 LYS A C 1
ATOM 4661 O O . LYS A 1 612 ? 18.016 -5.91 -4.777 1 98.44 612 LYS A O 1
ATOM 4666 N N . MET A 1 613 ? 15.922 -6.461 -5.289 1 98.5 613 MET A N 1
ATOM 4667 C CA . MET A 1 613 ? 15.625 -6.926 -3.938 1 98.5 613 MET A CA 1
ATOM 4668 C C . MET A 1 613 ? 16.5 -8.117 -3.572 1 98.5 613 MET A C 1
ATOM 4670 O O . MET A 1 613 ? 17.016 -8.203 -2.453 1 98.5 613 MET A O 1
ATOM 4674 N N . ALA A 1 614 ? 16.672 -9.047 -4.531 1 98.06 614 ALA A N 1
ATOM 4675 C CA . ALA A 1 614 ? 17.531 -10.203 -4.293 1 98.06 614 ALA A CA 1
ATOM 4676 C C . ALA A 1 614 ? 18.969 -9.766 -4.055 1 98.06 614 ALA A C 1
ATOM 4678 O O . ALA A 1 614 ? 19.625 -10.242 -3.121 1 98.06 614 ALA A O 1
ATOM 4679 N N . TYR A 1 615 ? 19.469 -8.867 -4.855 1 97.94 615 TYR A N 1
ATOM 4680 C CA . TYR A 1 615 ? 20.844 -8.391 -4.781 1 97.94 615 TYR A CA 1
ATOM 4681 C C . TYR A 1 615 ? 21.125 -7.746 -3.43 1 97.94 615 TYR A C 1
ATOM 4683 O O . TYR A 1 615 ? 22.109 -8.07 -2.775 1 97.94 615 TYR A O 1
ATOM 4691 N N . ILE A 1 616 ? 20.234 -6.836 -3.082 1 97.25 616 ILE A N 1
ATOM 4692 C CA . ILE A 1 616 ? 20.484 -6.059 -1.875 1 97.25 616 ILE A CA 1
ATOM 4693 C C . ILE A 1 616 ? 20.344 -6.953 -0.645 1 97.25 616 ILE A C 1
ATOM 4695 O O . ILE A 1 616 ? 20.812 -6.598 0.441 1 97.25 616 ILE A O 1
ATOM 4699 N N . SER A 1 617 ? 19.719 -8.125 -0.852 1 96.62 617 SER A N 1
ATOM 4700 C CA . SER A 1 617 ? 19.562 -9.086 0.232 1 96.62 617 SER A CA 1
ATOM 4701 C C . SER A 1 617 ? 20.703 -10.094 0.247 1 96.62 617 SER A C 1
ATOM 4703 O O . SER A 1 617 ? 20.719 -11.023 1.054 1 96.62 617 SER A O 1
ATOM 4705 N N . GLY A 1 618 ? 21.625 -9.992 -0.679 1 96.25 618 GLY A N 1
ATOM 4706 C CA . GLY A 1 618 ? 22.844 -10.781 -0.601 1 96.25 618 GLY A CA 1
ATOM 4707 C C . GLY A 1 618 ? 22.891 -11.914 -1.605 1 96.25 618 GLY A C 1
ATOM 4708 O O . GLY A 1 618 ? 23.781 -12.766 -1.548 1 96.25 618 GLY A O 1
ATOM 4709 N N . ALA A 1 619 ? 22.031 -11.961 -2.57 1 97.62 619 ALA A N 1
ATOM 4710 C CA . ALA A 1 619 ? 22.016 -13.039 -3.559 1 97.62 619 ALA A CA 1
ATOM 4711 C C . ALA A 1 619 ? 23.297 -13.031 -4.395 1 97.62 619 ALA A C 1
ATOM 4713 O O . ALA A 1 619 ? 23.797 -11.969 -4.762 1 97.62 619 ALA A O 1
ATOM 4714 N N . LYS A 1 620 ? 23.75 -14.234 -4.738 1 97.19 620 LYS A N 1
ATOM 4715 C CA . LYS A 1 620 ? 24.938 -14.406 -5.566 1 97.19 620 LYS A CA 1
ATOM 4716 C C . LYS A 1 620 ? 24.562 -14.547 -7.039 1 97.19 620 LYS A C 1
ATOM 4718 O O . LYS A 1 620 ? 25.359 -14.219 -7.918 1 97.19 620 LYS A O 1
ATOM 4723 N N . GLU A 1 621 ? 23.453 -15.086 -7.227 1 98.06 621 GLU A N 1
ATOM 4724 C CA . GLU A 1 621 ? 22.938 -15.289 -8.578 1 98.06 621 GLU A CA 1
ATOM 4725 C C . GLU A 1 621 ? 21.469 -14.93 -8.664 1 98.06 621 GLU A C 1
ATOM 4727 O O . GLU A 1 621 ? 20.75 -14.945 -7.66 1 98.06 621 GLU A O 1
ATOM 4732 N N . PHE A 1 622 ? 21.047 -14.492 -9.852 1 98.56 622 PHE A N 1
ATOM 4733 C CA . PHE A 1 622 ? 19.641 -14.281 -10.164 1 98.56 622 PHE A CA 1
ATOM 4734 C C . PHE A 1 622 ? 19.281 -14.875 -11.523 1 98.56 622 PHE A C 1
ATOM 4736 O O . PHE A 1 622 ? 19.906 -14.555 -12.531 1 98.56 622 PHE A O 1
ATOM 4743 N N . HIS A 1 623 ? 18.312 -15.82 -11.508 1 98.56 623 HIS A N 1
ATOM 4744 C CA . HIS A 1 623 ? 17.875 -16.547 -12.695 1 98.56 623 HIS A CA 1
ATOM 4745 C C . HIS A 1 623 ? 16.406 -16.25 -13 1 98.56 623 HIS A C 1
ATOM 4747 O O . HIS A 1 623 ? 15.633 -15.938 -12.102 1 98.56 623 HIS A O 1
ATOM 4753 N N . THR A 1 624 ? 16.047 -16.297 -14.266 1 98.56 624 THR A N 1
ATOM 4754 C CA . THR A 1 624 ? 14.656 -16.172 -14.695 1 98.56 624 THR A CA 1
ATOM 4755 C C . THR A 1 624 ? 14.25 -17.328 -15.602 1 98.56 624 THR A C 1
ATOM 4757 O O . THR A 1 624 ? 15.109 -18.078 -16.078 1 98.56 624 THR A O 1
ATOM 4760 N N . SER A 1 625 ? 12.953 -17.469 -15.836 1 98.31 625 SER A N 1
ATOM 4761 C CA . SER A 1 625 ? 12.453 -18.516 -16.719 1 98.31 625 SER A CA 1
ATOM 4762 C C . SER A 1 625 ? 12.523 -18.094 -18.172 1 98.31 625 SER A C 1
ATOM 4764 O O . SER A 1 625 ? 11.93 -18.734 -19.047 1 98.31 625 SER A O 1
ATOM 4766 N N . SER A 1 626 ? 13.227 -17 -18.438 1 97.81 626 SER A N 1
ATOM 4767 C CA . SER A 1 626 ? 13.43 -16.547 -19.797 1 97.81 626 SER A CA 1
ATOM 4768 C C . SER A 1 626 ? 14.844 -16.859 -20.281 1 97.81 626 SER A C 1
ATOM 4770 O O . SER A 1 626 ? 15.82 -16.484 -19.641 1 97.81 626 SER A O 1
ATOM 4772 N N . ARG A 1 627 ? 14.914 -17.453 -21.406 1 94.44 627 ARG A N 1
ATOM 4773 C CA . ARG A 1 627 ? 16.203 -17.766 -22 1 94.44 627 ARG A CA 1
ATOM 4774 C C . ARG A 1 627 ? 16.859 -16.531 -22.594 1 94.44 627 ARG A C 1
ATOM 4776 O O . ARG A 1 627 ? 18.047 -16.547 -22.938 1 94.44 627 ARG A O 1
ATOM 4783 N N . GLU A 1 628 ? 16.062 -15.477 -22.75 1 94.62 628 GLU A N 1
ATOM 4784 C CA . GLU A 1 628 ? 16.594 -14.234 -23.312 1 94.62 628 GLU A CA 1
ATOM 4785 C C . GLU A 1 628 ? 17.438 -13.477 -22.297 1 94.62 628 GLU A C 1
ATOM 4787 O O . GLU A 1 628 ? 18.328 -12.703 -22.688 1 94.62 628 GLU A O 1
ATOM 4792 N N . ILE A 1 629 ? 17.125 -13.703 -21.109 1 97.12 629 ILE A N 1
ATOM 4793 C CA . ILE A 1 629 ? 17.812 -12.953 -20.062 1 97.12 629 ILE A CA 1
ATOM 4794 C C . ILE A 1 629 ? 18.891 -13.836 -19.422 1 97.12 629 ILE A C 1
ATOM 4796 O O . ILE A 1 629 ? 18.562 -14.805 -18.719 1 97.12 629 ILE A O 1
ATOM 4800 N N . PRO A 1 630 ? 20.156 -13.523 -19.609 1 96.5 630 PRO A N 1
ATOM 4801 C CA . PRO A 1 630 ? 21.188 -14.305 -18.922 1 96.5 630 PRO A CA 1
ATOM 4802 C C . PRO A 1 630 ? 21.109 -14.172 -17.406 1 96.5 630 PRO A C 1
ATOM 4804 O O . PRO A 1 630 ? 20.672 -13.141 -16.891 1 96.5 630 PRO A O 1
ATOM 4807 N N . PRO A 1 631 ? 21.516 -15.18 -16.703 1 97.56 631 PRO A N 1
ATOM 4808 C CA . PRO A 1 631 ? 21.547 -15.023 -15.242 1 97.56 631 PRO A CA 1
ATOM 4809 C C . PRO A 1 631 ? 22.516 -13.93 -14.789 1 97.56 631 PRO A C 1
ATOM 4811 O O . PRO A 1 631 ? 23.5 -13.664 -15.469 1 97.56 631 PRO A O 1
ATOM 4814 N N . PHE A 1 632 ? 22.203 -13.25 -13.711 1 98.12 632 PHE A N 1
ATOM 4815 C CA . PHE A 1 632 ? 23.156 -12.359 -13.055 1 98.12 632 PHE A CA 1
ATOM 4816 C C . PHE A 1 632 ? 24.047 -13.125 -12.086 1 98.12 632 PHE A C 1
ATOM 4818 O O . PHE A 1 632 ? 23.547 -13.875 -11.242 1 98.12 632 PHE A O 1
ATOM 4825 N N . ILE A 1 633 ? 25.312 -13.039 -12.234 1 97.25 633 ILE A N 1
ATOM 4826 C CA . ILE A 1 633 ? 26.297 -13.609 -11.32 1 97.25 633 ILE A CA 1
ATOM 4827 C C . ILE A 1 633 ? 27.047 -12.484 -10.609 1 97.25 633 ILE A C 1
ATOM 4829 O O . ILE A 1 633 ? 27.766 -11.703 -11.242 1 97.25 633 ILE A O 1
ATOM 4833 N N . ARG A 1 634 ? 26.828 -12.414 -9.344 1 95.62 634 ARG A N 1
ATOM 4834 C CA . ARG A 1 634 ? 27.438 -11.359 -8.547 1 95.62 634 ARG A CA 1
ATOM 4835 C C . ARG A 1 634 ? 28.953 -11.43 -8.602 1 95.62 634 ARG A C 1
ATOM 4837 O O . ARG A 1 634 ? 29.547 -12.492 -8.359 1 95.62 634 ARG A O 1
ATOM 4844 N N . PRO A 1 635 ? 29.672 -10.305 -8.844 1 93.62 635 PRO A N 1
ATOM 4845 C CA . PRO A 1 635 ? 31.141 -10.32 -8.859 1 93.62 635 PRO A CA 1
ATOM 4846 C C . PRO A 1 635 ? 31.734 -10.508 -7.469 1 93.62 635 PRO A C 1
ATOM 4848 O O . PRO A 1 635 ? 31.125 -10.117 -6.469 1 93.62 635 PRO A O 1
ATOM 4851 N N . GLU A 1 636 ? 32.906 -11.023 -7.438 1 87.38 636 GLU A N 1
ATOM 4852 C CA . GLU A 1 636 ? 33.594 -11.297 -6.184 1 87.38 636 GLU A CA 1
ATOM 4853 C C . GLU A 1 636 ? 33.875 -10.008 -5.41 1 87.38 636 GLU A C 1
ATOM 4855 O O . GLU A 1 636 ? 33.844 -10 -4.18 1 87.38 636 GLU A O 1
ATOM 4860 N N . ASP A 1 637 ? 34.156 -8.938 -6.055 1 82.44 637 ASP A N 1
ATOM 4861 C CA . ASP A 1 637 ? 34.5 -7.672 -5.414 1 82.44 637 ASP A CA 1
ATOM 4862 C C . ASP A 1 637 ? 33.25 -6.988 -4.844 1 82.44 637 ASP A C 1
ATOM 4864 O O . ASP A 1 637 ? 33.375 -6.004 -4.105 1 82.44 637 ASP A O 1
ATOM 4868 N N . ALA A 1 638 ? 32.156 -7.504 -5.09 1 78.56 638 ALA A N 1
ATOM 4869 C CA . ALA A 1 638 ? 30.875 -6.969 -4.582 1 78.56 638 ALA A CA 1
ATOM 4870 C C . ALA A 1 638 ? 30.172 -7.984 -3.684 1 78.56 638 ALA A C 1
ATOM 4872 O O . ALA A 1 638 ? 28.953 -8 -3.598 1 78.56 638 ALA A O 1
ATOM 4873 N N . SER A 1 639 ? 30.938 -8.742 -3.076 1 80.06 639 SER A N 1
ATOM 4874 C CA . SER A 1 639 ? 30.375 -9.883 -2.348 1 80.06 639 SER A CA 1
ATOM 4875 C C . SER A 1 639 ? 29.766 -9.445 -1.023 1 80.06 639 SER A C 1
ATOM 4877 O O . SER A 1 639 ? 28.938 -10.156 -0.458 1 80.06 639 SER A O 1
ATOM 4879 N N . ASP A 1 640 ? 30.156 -8.258 -0.62 1 81.69 640 ASP A N 1
ATOM 4880 C CA . ASP A 1 640 ? 29.594 -7.754 0.63 1 81.69 640 ASP A CA 1
ATOM 4881 C C . ASP A 1 640 ? 28.25 -7.059 0.392 1 81.69 640 ASP A C 1
ATOM 4883 O O . ASP A 1 640 ? 28.203 -5.984 -0.212 1 81.69 640 ASP A O 1
ATOM 4887 N N . ALA A 1 641 ? 27.25 -7.641 0.928 1 80.94 641 ALA A N 1
ATOM 4888 C CA . ALA A 1 641 ? 25.906 -7.109 0.735 1 80.94 641 ALA A CA 1
ATOM 4889 C C . ALA A 1 641 ? 25.719 -5.812 1.514 1 80.94 641 ALA A C 1
ATOM 4891 O O . ALA A 1 641 ? 24.766 -5.066 1.264 1 80.94 641 ALA A O 1
ATOM 4892 N N . ALA A 1 642 ? 26.578 -5.492 2.363 1 83 642 ALA A N 1
ATOM 4893 C CA . ALA A 1 642 ? 26.438 -4.316 3.219 1 83 642 ALA A CA 1
ATOM 4894 C C . ALA A 1 642 ? 27.156 -3.113 2.602 1 83 642 ALA A C 1
ATOM 4896 O O . ALA A 1 642 ? 27.203 -2.037 3.203 1 83 642 ALA A O 1
ATOM 4897 N N . LEU A 1 643 ? 27.609 -3.316 1.386 1 85.81 643 LEU A N 1
ATOM 4898 C CA . LEU A 1 643 ? 28.25 -2.189 0.723 1 85.81 643 LEU A CA 1
ATOM 4899 C C . LEU A 1 643 ? 27.281 -1.032 0.54 1 85.81 643 LEU A C 1
ATOM 4901 O O . LEU A 1 643 ? 26.109 -1.246 0.187 1 85.81 643 LEU A O 1
ATOM 4905 N N . ALA A 1 644 ? 27.734 0.143 0.607 1 86.19 644 ALA A N 1
ATOM 4906 C CA . ALA A 1 644 ? 26.938 1.361 0.696 1 86.19 644 ALA A CA 1
ATOM 4907 C C . ALA A 1 644 ? 26.203 1.639 -0.617 1 86.19 644 ALA A C 1
ATOM 4909 O O . ALA A 1 644 ? 25.109 2.213 -0.621 1 86.19 644 ALA A O 1
ATOM 4910 N N . GLU A 1 645 ? 26.688 1.174 -1.671 1 90.75 645 GLU A N 1
ATOM 4911 C CA . GLU A 1 645 ? 26.109 1.504 -2.967 1 90.75 645 GLU A CA 1
ATOM 4912 C C . GLU A 1 645 ? 24.812 0.747 -3.193 1 90.75 645 GLU A C 1
ATOM 4914 O O . GLU A 1 645 ? 23.938 1.212 -3.926 1 90.75 645 GLU A O 1
ATOM 4919 N N . GLY A 1 646 ? 24.688 -0.492 -2.605 1 94.31 646 GLY A N 1
ATOM 4920 C CA . GLY A 1 646 ? 23.5 -1.294 -2.797 1 94.31 646 GLY A CA 1
ATOM 4921 C C . GLY A 1 646 ? 23.234 -1.64 -4.25 1 94.31 646 GLY A C 1
ATOM 4922 O O . GLY A 1 646 ? 24.125 -2.141 -4.945 1 94.31 646 GLY A O 1
ATOM 4923 N N . THR A 1 647 ? 22.078 -1.28 -4.773 1 95.25 647 THR A N 1
ATOM 4924 C CA . THR A 1 647 ? 21.672 -1.676 -6.117 1 95.25 647 THR A CA 1
ATOM 4925 C C . THR A 1 647 ? 22.234 -0.719 -7.16 1 95.25 647 THR A C 1
ATOM 4927 O O . THR A 1 647 ? 21.984 -0.871 -8.359 1 95.25 647 THR A O 1
ATOM 4930 N N . ASN A 1 648 ? 22.969 0.333 -6.691 1 96.31 648 ASN A N 1
ATOM 4931 C CA . ASN A 1 648 ? 23.672 1.204 -7.621 1 96.31 648 ASN A CA 1
ATOM 4932 C C . ASN A 1 648 ? 24.938 0.534 -8.172 1 96.31 648 ASN A C 1
ATOM 4934 O O . ASN A 1 648 ? 25.625 1.101 -9.023 1 96.31 648 ASN A O 1
ATOM 4938 N N . ASN A 1 649 ? 25.25 -0.64 -7.758 1 96.56 649 ASN A N 1
ATOM 4939 C CA . ASN A 1 649 ? 26.406 -1.387 -8.234 1 96.56 649 ASN A CA 1
ATOM 4940 C C . ASN A 1 649 ? 26.469 -1.419 -9.758 1 96.56 649 ASN A C 1
ATOM 4942 O O . ASN A 1 649 ? 25.469 -1.675 -10.414 1 96.56 649 ASN A O 1
ATOM 4946 N N . ALA A 1 650 ? 27.641 -1.229 -10.25 1 96 650 ALA A N 1
ATOM 4947 C CA . ALA A 1 650 ? 27.812 -1.059 -11.688 1 96 650 ALA A CA 1
ATOM 4948 C C . ALA A 1 650 ? 27.484 -2.35 -12.438 1 96 650 ALA A C 1
ATOM 4950 O O . ALA A 1 650 ? 26.906 -2.318 -13.523 1 96 650 ALA A O 1
ATOM 4951 N N . ALA A 1 651 ? 27.906 -3.5 -11.883 1 96.81 651 ALA A N 1
ATOM 4952 C CA . ALA A 1 651 ? 27.641 -4.785 -12.531 1 96.81 651 ALA A CA 1
ATOM 4953 C C . ALA A 1 651 ? 26.156 -5.078 -12.586 1 96.81 651 ALA A C 1
ATOM 4955 O O . ALA A 1 651 ? 25.641 -5.566 -13.602 1 96.81 651 ALA A O 1
ATOM 4956 N N . LEU A 1 652 ? 25.5 -4.836 -11.5 1 97.62 652 LEU A N 1
ATOM 4957 C CA . LEU A 1 652 ? 24.062 -5.031 -11.469 1 97.62 652 LEU A CA 1
ATOM 4958 C C . LEU A 1 652 ? 23.359 -4.102 -12.453 1 97.62 652 LEU A C 1
ATOM 4960 O O . LEU A 1 652 ? 22.438 -4.516 -13.164 1 97.62 652 LEU A O 1
ATOM 4964 N N . GLN A 1 653 ? 23.812 -2.857 -12.492 1 97.62 653 GLN A N 1
ATOM 4965 C CA . GLN A 1 653 ? 23.203 -1.885 -13.391 1 97.62 653 GLN A CA 1
ATOM 4966 C C . GLN A 1 653 ? 23.406 -2.285 -14.852 1 97.62 653 GLN A C 1
ATOM 4968 O O . GLN A 1 653 ? 22.516 -2.078 -15.68 1 97.62 653 GLN A O 1
ATOM 4973 N N . ALA A 1 654 ? 24.547 -2.768 -15.141 1 98.06 654 ALA A N 1
ATOM 4974 C CA . ALA A 1 654 ? 24.797 -3.256 -16.484 1 98.06 654 ALA A CA 1
ATOM 4975 C C . ALA A 1 654 ? 23.875 -4.414 -16.844 1 98.06 654 ALA A C 1
ATOM 4977 O O . ALA A 1 654 ? 23.359 -4.484 -17.953 1 98.06 654 ALA A O 1
ATOM 4978 N N . TRP A 1 655 ? 23.719 -5.336 -15.961 1 98.38 655 TRP A N 1
ATOM 4979 C CA . TRP A 1 655 ? 22.797 -6.457 -16.172 1 98.38 655 TRP A CA 1
ATOM 4980 C C . TRP A 1 655 ? 21.375 -5.969 -16.359 1 98.38 655 TRP A C 1
ATOM 4982 O O . TRP A 1 655 ? 20.641 -6.48 -17.219 1 98.38 655 TRP A O 1
ATOM 4992 N N . ILE A 1 656 ? 20.953 -5.012 -15.555 1 98.5 656 ILE A N 1
ATOM 4993 C CA . ILE A 1 656 ? 19.609 -4.445 -15.648 1 98.5 656 ILE A CA 1
ATOM 4994 C C . ILE A 1 656 ? 19.406 -3.85 -17.031 1 98.5 656 ILE A C 1
ATOM 4996 O O . ILE A 1 656 ? 18.344 -4.039 -17.641 1 98.5 656 ILE A O 1
ATOM 5000 N N . ALA A 1 657 ? 20.406 -3.141 -17.516 1 98.25 657 ALA A N 1
ATOM 5001 C CA . ALA A 1 657 ? 20.328 -2.564 -18.859 1 98.25 657 ALA A CA 1
ATOM 5002 C C . ALA A 1 657 ? 20.156 -3.654 -19.922 1 98.25 657 ALA A C 1
ATOM 5004 O O . ALA A 1 657 ? 19.359 -3.5 -20.859 1 98.25 657 ALA A O 1
ATOM 5005 N N . GLU A 1 658 ? 20.812 -4.719 -19.734 1 98.12 658 GLU A N 1
ATOM 5006 C CA . GLU A 1 658 ? 20.688 -5.844 -20.656 1 98.12 658 GLU A CA 1
ATOM 5007 C C . GLU A 1 658 ? 19.297 -6.48 -20.578 1 98.12 658 GLU A C 1
ATOM 5009 O O . GLU A 1 658 ? 18.688 -6.766 -21.609 1 98.12 658 GLU A O 1
ATOM 5014 N N . ALA A 1 659 ? 18.859 -6.727 -19.406 1 98.06 659 ALA A N 1
ATOM 5015 C CA . ALA A 1 659 ? 17.531 -7.305 -19.219 1 98.06 659 ALA A CA 1
ATOM 5016 C C . ALA A 1 659 ? 16.453 -6.441 -19.859 1 98.06 659 ALA A C 1
ATOM 5018 O O . ALA A 1 659 ? 15.555 -6.957 -20.531 1 98.06 659 ALA A O 1
ATOM 5019 N N . ARG A 1 660 ? 16.578 -5.133 -19.703 1 97.5 660 ARG A N 1
ATOM 5020 C CA . ARG A 1 660 ? 15.57 -4.203 -20.203 1 97.5 660 ARG A CA 1
ATOM 5021 C C . ARG A 1 660 ? 15.594 -4.148 -21.734 1 97.5 660 ARG A C 1
ATOM 5023 O O . ARG A 1 660 ? 14.633 -3.688 -22.359 1 97.5 660 ARG A O 1
ATOM 5030 N N . SER A 1 661 ? 16.656 -4.566 -22.312 1 97.75 661 SER A N 1
ATOM 5031 C CA . SER A 1 661 ? 16.734 -4.59 -23.766 1 97.75 661 SER A CA 1
ATOM 5032 C C . SER A 1 661 ? 15.984 -5.777 -24.344 1 97.75 661 SER A C 1
ATOM 5034 O O . SER A 1 661 ? 15.742 -5.836 -25.547 1 97.75 661 SER A O 1
ATOM 5036 N N . LYS A 1 662 ? 15.492 -6.711 -23.516 1 97.75 662 LYS A N 1
ATOM 5037 C CA . LYS A 1 662 ? 14.773 -7.902 -23.969 1 97.75 662 LYS A CA 1
ATOM 5038 C C . LYS A 1 662 ? 13.266 -7.676 -23.953 1 97.75 662 LYS A C 1
ATOM 5040 O O . LYS A 1 662 ? 12.797 -6.656 -23.453 1 97.75 662 LYS A O 1
ATOM 5045 N N . THR A 1 663 ? 12.508 -8.609 -24.562 1 97.12 663 THR A N 1
ATOM 5046 C CA . THR A 1 663 ? 11.078 -8.391 -24.719 1 97.12 663 THR A CA 1
ATOM 5047 C C . THR A 1 663 ? 10.281 -9.516 -24.062 1 97.12 663 THR A C 1
ATOM 5049 O O . THR A 1 663 ? 9.055 -9.523 -24.109 1 97.12 663 THR A O 1
ATOM 5052 N N . LEU A 1 664 ? 10.953 -10.5 -23.484 1 98 664 LEU A N 1
ATOM 5053 C CA . LEU A 1 664 ? 10.297 -11.68 -22.953 1 98 664 LEU A CA 1
ATOM 5054 C C . LEU A 1 664 ? 9.438 -12.359 -24 1 98 664 LEU A C 1
ATOM 5056 O O . LEU A 1 664 ? 8.25 -12.617 -23.781 1 98 664 LEU A O 1
ATOM 5060 N N . ASP A 1 665 ? 10.078 -12.688 -25.109 1 96.5 665 ASP A N 1
ATOM 5061 C CA . ASP A 1 665 ? 9.43 -13.359 -26.234 1 96.5 665 ASP A CA 1
ATOM 5062 C C . ASP A 1 665 ? 8.797 -14.68 -25.781 1 96.5 665 ASP A C 1
ATOM 5064 O O . ASP A 1 665 ? 9.469 -15.531 -25.203 1 96.5 665 ASP A O 1
ATOM 5068 N N . PRO A 1 666 ? 7.523 -14.883 -26.141 1 95.88 666 PRO A N 1
ATOM 5069 C CA . PRO A 1 666 ? 6.836 -16.094 -25.688 1 95.88 666 PRO A CA 1
ATOM 5070 C C . PRO A 1 666 ? 7.496 -17.375 -26.203 1 95.88 666 PRO A C 1
ATOM 5072 O O . PRO A 1 666 ? 7.305 -18.453 -25.625 1 95.88 666 PRO A O 1
ATOM 5075 N N . GLU A 1 667 ? 8.258 -17.375 -27.234 1 94.25 667 GLU A N 1
ATOM 5076 C CA . GLU A 1 667 ? 8.977 -18.547 -27.734 1 94.25 667 GLU A CA 1
ATOM 5077 C C . GLU A 1 667 ? 10.211 -18.828 -26.875 1 94.25 667 GLU A C 1
ATOM 5079 O O . GLU A 1 667 ? 10.734 -19.953 -26.906 1 94.25 667 GLU A O 1
ATOM 5084 N N . LYS A 1 668 ? 10.625 -17.812 -26.188 1 95.62 668 LYS A N 1
ATOM 5085 C CA . LYS A 1 668 ? 11.883 -17.953 -25.453 1 95.62 668 LYS A CA 1
ATOM 5086 C C . LYS A 1 668 ? 11.664 -17.812 -23.953 1 95.62 668 LYS A C 1
ATOM 5088 O O . LYS A 1 668 ? 12.625 -17.812 -23.188 1 95.62 668 LYS A O 1
ATOM 5093 N N . THR A 1 669 ? 10.453 -17.609 -23.594 1 97.38 669 THR A N 1
ATOM 5094 C CA . THR A 1 669 ? 10.125 -17.422 -22.188 1 97.38 669 THR A CA 1
ATOM 5095 C C . THR A 1 669 ? 9.047 -18.422 -21.75 1 97.38 669 THR A C 1
ATOM 5097 O O . THR A 1 669 ? 8.055 -18.609 -22.453 1 97.38 669 THR A O 1
ATOM 5100 N N . THR A 1 670 ? 9.289 -19.062 -20.641 1 97.44 670 THR A N 1
ATOM 5101 C CA . THR A 1 670 ? 8.273 -19.922 -20.031 1 97.44 670 THR A CA 1
ATOM 5102 C C . THR A 1 670 ? 7.48 -19.172 -18.969 1 97.44 670 THR A C 1
ATOM 5104 O O . THR A 1 670 ? 8.039 -18.734 -17.969 1 97.44 670 THR A O 1
ATOM 5107 N N . PHE A 1 671 ? 6.207 -18.953 -19.266 1 98.31 671 PHE A N 1
ATOM 5108 C CA . PHE A 1 671 ? 5.293 -18.344 -18.297 1 98.31 671 PHE A CA 1
ATOM 5109 C C . PHE A 1 671 ? 4.527 -19.422 -17.531 1 98.31 671 PHE A C 1
ATOM 5111 O O . PHE A 1 671 ? 4.539 -20.594 -17.922 1 98.31 671 PHE A O 1
ATOM 5118 N N . ALA A 1 672 ? 3.969 -19.016 -16.453 1 98.19 672 ALA A N 1
ATOM 5119 C CA . ALA A 1 672 ? 3.09 -19.891 -15.664 1 98.19 672 ALA A CA 1
ATOM 5120 C C . ALA A 1 672 ? 1.845 -19.125 -15.203 1 98.19 672 ALA A C 1
ATOM 5122 O O . ALA A 1 672 ? 1.814 -17.906 -15.227 1 98.19 672 ALA A O 1
ATOM 5123 N N . ALA A 1 673 ? 0.827 -19.859 -14.891 1 98.06 673 ALA A N 1
ATOM 5124 C CA . ALA A 1 673 ? -0.405 -19.297 -14.344 1 98.06 673 ALA A CA 1
ATOM 5125 C C . ALA A 1 673 ? -1.082 -20.281 -13.391 1 98.06 673 ALA A C 1
ATOM 5127 O O . ALA A 1 673 ? -1.104 -21.484 -13.641 1 98.06 673 ALA A O 1
ATOM 5128 N N . ALA A 1 674 ? -1.511 -19.75 -12.297 1 97.38 674 ALA A N 1
ATOM 5129 C CA . ALA A 1 674 ? -2.277 -20.547 -11.344 1 97.38 674 ALA A CA 1
ATOM 5130 C C . ALA A 1 674 ? -3.699 -20.016 -11.195 1 97.38 674 ALA A C 1
ATOM 5132 O O . ALA A 1 674 ? -4.512 -20.578 -10.469 1 97.38 674 ALA A O 1
ATOM 5133 N N . HIS A 1 675 ? -4 -18.953 -11.875 1 98.44 675 HIS A N 1
ATOM 5134 C CA . HIS A 1 675 ? -5.305 -18.312 -11.797 1 98.44 675 HIS A CA 1
ATOM 5135 C C . HIS A 1 675 ? -5.996 -18.312 -13.156 1 98.44 675 HIS A C 1
ATOM 5137 O O . HIS A 1 675 ? -5.402 -17.906 -14.164 1 98.44 675 HIS A O 1
ATOM 5143 N N . GLN A 1 676 ? -7.195 -18.797 -13.195 1 98.5 676 GLN A N 1
ATOM 5144 C CA . GLN A 1 676 ? -8.031 -18.734 -14.391 1 98.5 676 GLN A CA 1
ATOM 5145 C C . GLN A 1 676 ? -9.344 -18 -14.109 1 98.5 676 GLN A C 1
ATOM 5147 O O . GLN A 1 676 ? -10.039 -18.328 -13.141 1 98.5 676 GLN A O 1
ATOM 5152 N N . MET A 1 677 ? -9.648 -17.047 -15 1 98.62 677 MET A N 1
ATOM 5153 C CA . MET A 1 677 ? -10.805 -16.188 -14.75 1 98.62 677 MET A CA 1
ATOM 5154 C C . MET A 1 677 ? -11.477 -15.789 -16.062 1 98.62 677 MET A C 1
ATOM 5156 O O . MET A 1 677 ? -10.828 -15.75 -17.109 1 98.62 677 MET A O 1
ATOM 5160 N N . GLY A 1 678 ? -12.805 -15.57 -16.078 1 98.75 678 GLY A N 1
ATOM 5161 C CA . GLY A 1 678 ? -13.445 -14.641 -16.984 1 98.75 678 GLY A CA 1
ATOM 5162 C C . GLY A 1 678 ? -14.172 -15.328 -18.125 1 98.75 678 GLY A C 1
ATOM 5163 O O . GLY A 1 678 ? -14.867 -14.672 -18.906 1 98.75 678 GLY A O 1
ATOM 5164 N N . THR A 1 679 ? -14.211 -16.672 -18.281 1 98.88 679 THR A N 1
ATOM 5165 C CA . THR A 1 679 ? -14.641 -17.344 -19.5 1 98.88 679 THR A CA 1
ATOM 5166 C C . THR A 1 679 ? -16.156 -17.5 -19.531 1 98.88 679 THR A C 1
ATOM 5168 O O . THR A 1 679 ? -16.719 -17.969 -20.531 1 98.88 679 THR A O 1
ATOM 5171 N N . CYS A 1 680 ? -16.859 -17.125 -18.484 1 98.94 680 CYS A N 1
ATOM 5172 C CA . CYS A 1 680 ? -18.297 -16.953 -18.406 1 98.94 680 CYS A CA 1
ATOM 5173 C C . CYS A 1 680 ? -18.672 -15.625 -17.766 1 98.94 680 CYS A C 1
ATOM 5175 O O . CYS A 1 680 ? -19.531 -15.562 -16.891 1 98.94 680 CYS A O 1
ATOM 5177 N N . ARG A 1 681 ? -18.109 -14.594 -18.25 1 98.56 681 ARG A N 1
ATOM 5178 C CA . ARG A 1 681 ? -18.094 -13.312 -17.547 1 98.56 681 ARG A CA 1
ATOM 5179 C C . ARG A 1 681 ? -19.516 -12.773 -17.359 1 98.56 681 ARG A C 1
ATOM 5181 O O . ARG A 1 681 ? -20.359 -12.93 -18.234 1 98.56 681 ARG A O 1
ATOM 5188 N N . MET A 1 682 ? -19.703 -12.172 -16.234 1 98.62 682 MET A N 1
ATOM 5189 C CA . MET A 1 682 ? -20.953 -11.484 -15.938 1 98.62 682 MET A CA 1
ATOM 5190 C C . MET A 1 682 ? -20.969 -10.086 -16.547 1 98.62 682 MET A C 1
ATOM 5192 O O . MET A 1 682 ? -19.906 -9.492 -16.766 1 98.62 682 MET A O 1
ATOM 5196 N N . GLY A 1 683 ? -22.078 -9.609 -16.859 1 98.25 683 GLY A N 1
ATOM 5197 C CA . GLY A 1 683 ? -22.25 -8.281 -17.422 1 98.25 683 GLY A CA 1
ATOM 5198 C C . GLY A 1 683 ? -23.703 -7.828 -17.469 1 98.25 683 GLY A C 1
ATOM 5199 O O . GLY A 1 683 ? -24.594 -8.562 -17.047 1 98.25 683 GLY A O 1
ATOM 5200 N N . SER A 1 684 ? -23.891 -6.676 -18.031 1 97.56 684 SER A N 1
ATOM 5201 C CA . SER A 1 684 ? -25.219 -6.059 -18.047 1 97.56 684 SER A CA 1
ATOM 5202 C C . SER A 1 684 ? -25.969 -6.387 -19.328 1 97.56 684 SER A C 1
ATOM 5204 O O . SER A 1 684 ? -27.141 -6.031 -19.484 1 97.56 684 SER A O 1
ATOM 5206 N N . SER A 1 685 ? -25.25 -7.121 -20.266 1 97.88 685 SER A N 1
ATOM 5207 C CA . SER A 1 685 ? -25.875 -7.434 -21.547 1 97.88 685 SER A CA 1
ATOM 5208 C C . SER A 1 685 ? -25.422 -8.797 -22.062 1 97.88 685 SER A C 1
ATOM 5210 O O . SER A 1 685 ? -24.25 -9.164 -21.906 1 97.88 685 SER A O 1
ATOM 5212 N N . PRO A 1 686 ? -26.297 -9.562 -22.719 1 97.12 686 PRO A N 1
ATOM 5213 C CA . PRO A 1 686 ? -25.906 -10.852 -23.297 1 97.12 686 PRO A CA 1
ATOM 5214 C C . PRO A 1 686 ? -24.922 -10.695 -24.469 1 97.12 686 PRO A C 1
ATOM 5216 O O . PRO A 1 686 ? -24.281 -11.664 -24.875 1 97.12 686 PRO A O 1
ATOM 5219 N N . ARG A 1 687 ? -24.797 -9.461 -25 1 97.5 687 ARG A N 1
ATOM 5220 C CA . ARG A 1 687 ? -23.906 -9.211 -26.109 1 97.5 687 ARG A CA 1
ATOM 5221 C C . ARG A 1 687 ? -22.438 -9.281 -25.672 1 97.5 687 ARG A C 1
ATOM 5223 O O . ARG A 1 687 ? -21.562 -9.594 -26.469 1 97.5 687 ARG A O 1
ATOM 5230 N N . THR A 1 688 ? -22.234 -9.016 -24.406 1 97.81 688 THR A N 1
ATOM 5231 C CA . THR A 1 688 ? -20.859 -8.883 -23.953 1 97.81 688 THR A CA 1
ATOM 5232 C C . THR A 1 688 ? -20.578 -9.828 -22.797 1 97.81 688 THR A C 1
ATOM 5234 O O . THR A 1 688 ? -19.484 -9.797 -22.203 1 97.81 688 THR A O 1
ATOM 5237 N N . SER A 1 689 ? -21.562 -10.625 -22.406 1 98.69 689 SER A N 1
ATOM 5238 C CA . SER A 1 689 ? -21.391 -11.461 -21.234 1 98.69 689 SER A CA 1
ATOM 5239 C C . SER A 1 689 ? -22.172 -12.766 -21.359 1 98.69 689 SER A C 1
ATOM 5241 O O . SER A 1 689 ? -22.969 -12.938 -22.281 1 98.69 689 SER A O 1
ATOM 5243 N N . VAL A 1 690 ? -21.875 -13.688 -20.5 1 98.88 690 VAL A N 1
ATOM 5244 C CA . VAL A 1 690 ? -22.484 -15.008 -20.516 1 98.88 690 VAL A CA 1
ATOM 5245 C C . VAL A 1 690 ? -23.578 -15.086 -19.469 1 98.88 690 VAL A C 1
ATOM 5247 O O . VAL A 1 690 ? -24.609 -15.727 -19.688 1 98.88 690 VAL A O 1
ATOM 5250 N N . VAL A 1 691 ? -23.344 -14.461 -18.312 1 98.81 691 VAL A N 1
ATOM 5251 C CA . VAL A 1 691 ? -24.328 -14.469 -17.25 1 98.81 691 VAL A CA 1
ATOM 5252 C C . VAL A 1 691 ? -24.719 -13.031 -16.906 1 98.81 691 VAL A C 1
ATOM 5254 O O . VAL A 1 691 ? -23.969 -12.094 -17.172 1 98.81 691 VAL A O 1
ATOM 5257 N N . ASP A 1 692 ? -25.891 -12.852 -16.422 1 98.44 692 ASP A N 1
ATOM 5258 C CA . ASP A 1 692 ? -26.375 -11.539 -16 1 98.44 692 ASP A CA 1
ATOM 5259 C C . ASP A 1 692 ? -25.797 -11.164 -14.633 1 98.44 692 ASP A C 1
ATOM 5261 O O . ASP A 1 692 ? -24.969 -11.883 -14.086 1 98.44 692 ASP A O 1
ATOM 5265 N N . PRO A 1 693 ? -26.125 -10.047 -14.055 1 97.75 693 PRO A N 1
ATOM 5266 C CA . PRO A 1 693 ? -25.531 -9.586 -12.797 1 97.75 693 PRO A CA 1
ATOM 5267 C C . PRO A 1 693 ? -25.828 -10.516 -11.625 1 97.75 693 PRO A C 1
ATOM 5269 O O . PRO A 1 693 ? -25.156 -10.445 -10.594 1 97.75 693 PRO A O 1
ATOM 5272 N N . ASP A 1 694 ? -26.781 -11.383 -11.75 1 97.12 694 ASP A N 1
ATOM 5273 C CA . ASP A 1 694 ? -27.125 -12.32 -10.688 1 97.12 694 ASP A CA 1
ATOM 5274 C C . ASP A 1 694 ? -26.5 -13.688 -10.938 1 97.12 694 ASP A C 1
ATOM 5276 O O . ASP A 1 694 ? -26.859 -14.672 -10.273 1 97.12 694 ASP A O 1
ATOM 5280 N N . CYS A 1 695 ? -25.688 -13.867 -11.945 1 98.5 695 CYS A N 1
ATOM 5281 C CA . CYS A 1 695 ? -24.938 -15.062 -12.305 1 98.5 695 CYS A CA 1
ATOM 5282 C C . CYS A 1 695 ? -25.812 -16.078 -13.016 1 98.5 695 CYS A C 1
ATOM 5284 O O . CYS A 1 695 ? -25.438 -17.25 -13.141 1 98.5 695 CYS A O 1
ATOM 5286 N N . GLN A 1 696 ? -27.062 -15.641 -13.43 1 98.31 696 GLN A N 1
ATOM 5287 C CA . GLN A 1 696 ? -27.891 -16.516 -14.242 1 98.31 696 GLN A CA 1
ATOM 5288 C C . GLN A 1 696 ? -27.5 -16.438 -15.719 1 98.31 696 GLN A C 1
ATOM 5290 O O . GLN A 1 696 ? -27.219 -15.359 -16.234 1 98.31 696 GLN A O 1
ATOM 5295 N N . VAL A 1 697 ? -27.438 -17.594 -16.375 1 98.69 697 VAL A N 1
ATOM 5296 C CA . VAL A 1 697 ? -27.047 -17.656 -17.781 1 98.69 697 VAL A CA 1
ATOM 5297 C C . VAL A 1 697 ? -28.094 -16.969 -18.641 1 98.69 697 VAL A C 1
ATOM 5299 O O . VAL A 1 697 ? -29.281 -17.281 -18.547 1 98.69 697 VAL A O 1
ATOM 5302 N N . TRP A 1 698 ? -27.656 -15.969 -19.484 1 97.88 698 TRP A N 1
ATOM 5303 C CA . TRP A 1 698 ? -28.578 -15.266 -20.359 1 97.88 698 TRP A CA 1
ATOM 5304 C C . TRP A 1 698 ? -29.375 -16.25 -21.203 1 97.88 698 TRP A C 1
ATOM 5306 O O . TRP A 1 698 ? -28.828 -17.266 -21.672 1 97.88 698 TRP A O 1
ATOM 5316 N N . GLY A 1 699 ? -30.641 -15.984 -21.344 1 95.19 699 GLY A N 1
ATOM 5317 C CA . GLY A 1 699 ? -31.484 -16.812 -22.203 1 95.19 699 GLY A CA 1
ATOM 5318 C C . GLY A 1 699 ? -32 -18.047 -21.516 1 95.19 699 GLY A C 1
ATOM 5319 O O . GLY A 1 699 ? -32.688 -18.891 -22.125 1 95.19 699 GLY A O 1
ATOM 5320 N N . THR A 1 700 ? -31.719 -18.281 -20.266 1 96.94 700 THR A N 1
ATOM 5321 C CA . THR A 1 700 ? -32.188 -19.438 -19.5 1 96.94 700 THR A CA 1
ATOM 5322 C C . THR A 1 700 ? -32.781 -18.984 -18.156 1 96.94 700 THR A C 1
ATOM 5324 O O . THR A 1 700 ? -32.562 -17.844 -17.734 1 96.94 700 THR A O 1
ATOM 5327 N N . ARG A 1 701 ? -33.562 -19.844 -17.609 1 96.06 701 ARG A N 1
ATOM 5328 C CA . ARG A 1 701 ? -34 -19.703 -16.219 1 96.06 701 ARG A CA 1
ATOM 5329 C C . ARG A 1 701 ? -33.531 -20.875 -15.367 1 96.06 701 ARG A C 1
ATOM 5331 O O . ARG A 1 701 ? -33.531 -22.016 -15.836 1 96.06 701 ARG A O 1
ATOM 5338 N N . GLY A 1 702 ? -33.031 -20.547 -14.219 1 96.94 702 GLY A N 1
ATOM 5339 C CA . GLY A 1 702 ? -32.688 -21.609 -13.281 1 96.94 702 GLY A CA 1
ATOM 5340 C C . GLY A 1 702 ? -31.281 -22.141 -13.477 1 96.94 702 GLY A C 1
ATOM 5341 O O . GLY A 1 702 ? -30.875 -23.094 -12.797 1 96.94 702 GLY A O 1
ATOM 5342 N N . LEU A 1 703 ? -30.562 -21.641 -14.438 1 98.62 703 LEU A N 1
ATOM 5343 C CA . LEU A 1 703 ? -29.188 -22.016 -14.672 1 98.62 703 LEU A CA 1
ATOM 5344 C C . LEU A 1 703 ? -28.234 -20.891 -14.266 1 98.62 703 LEU A C 1
ATOM 5346 O O . LEU A 1 703 ? -28.344 -19.781 -14.773 1 98.62 703 LEU A O 1
ATOM 5350 N N . TYR A 1 704 ? -27.312 -21.219 -13.359 1 98.81 704 TYR A N 1
ATOM 5351 C CA . TYR A 1 704 ? -26.359 -20.219 -12.844 1 98.81 704 TYR A CA 1
ATOM 5352 C C . TYR A 1 704 ? -24.922 -20.688 -13.031 1 98.81 704 TYR A C 1
ATOM 5354 O O . TYR A 1 704 ? -24.672 -21.891 -13.109 1 98.81 704 TYR A O 1
ATOM 5362 N N . VAL A 1 705 ? -24 -19.781 -13.211 1 98.94 705 VAL A N 1
ATOM 5363 C CA . VAL A 1 705 ? -22.562 -20.047 -13.125 1 98.94 705 VAL A CA 1
ATOM 5364 C C . VAL A 1 705 ? -21.969 -19.312 -11.922 1 98.94 705 VAL A C 1
ATOM 5366 O O . VAL A 1 705 ? -22.125 -18.094 -11.797 1 98.94 705 VAL A O 1
ATOM 5369 N N . VAL A 1 706 ? -21.344 -20.062 -11 1 98.88 706 VAL A N 1
ATOM 5370 C CA . VAL A 1 706 ? -20.797 -19.469 -9.789 1 98.88 706 VAL A CA 1
ATOM 5371 C C . VAL A 1 706 ? -19.375 -19.969 -9.57 1 98.88 706 VAL A C 1
ATOM 5373 O O . VAL A 1 706 ? -19.125 -20.812 -8.703 1 98.88 706 VAL A O 1
ATOM 5376 N N . ASP A 1 707 ? -18.438 -19.516 -10.211 1 98.75 707 ASP A N 1
ATOM 5377 C CA . ASP A 1 707 ? -17 -19.719 -10.055 1 98.75 707 ASP A CA 1
ATOM 5378 C C . ASP A 1 707 ? -16.219 -18.547 -10.672 1 98.75 707 ASP A C 1
ATOM 5380 O O . ASP A 1 707 ? -16.797 -17.516 -11.008 1 98.75 707 ASP A O 1
ATOM 5384 N N . ALA A 1 708 ? -14.914 -18.672 -10.766 1 98.75 708 ALA A N 1
ATOM 5385 C CA . ALA A 1 708 ? -14.07 -17.547 -11.164 1 98.75 708 ALA A CA 1
ATOM 5386 C C . ALA A 1 708 ? -14.289 -17.172 -12.625 1 98.75 708 ALA 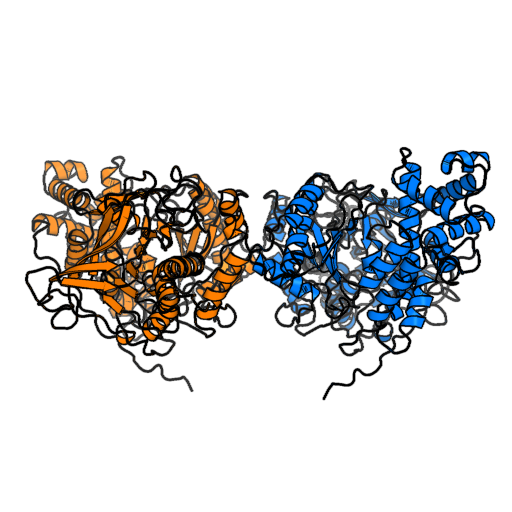A C 1
ATOM 5388 O O . ALA A 1 708 ? -13.883 -16.109 -13.078 1 98.75 708 ALA A O 1
ATOM 5389 N N . SER A 1 709 ? -14.984 -18.016 -13.406 1 98.88 709 SER A N 1
ATOM 5390 C CA . SER A 1 709 ? -15.242 -17.734 -14.82 1 98.88 709 SER A CA 1
ATOM 5391 C C . SER A 1 709 ? -16.203 -16.562 -14.977 1 98.88 709 SER A C 1
ATOM 5393 O O . SER A 1 709 ? -16.297 -15.977 -16.062 1 98.88 709 SER A O 1
ATOM 5395 N N . VAL A 1 710 ? -16.844 -16.094 -13.93 1 98.88 710 VAL A N 1
ATOM 5396 C CA . VAL A 1 710 ? -17.844 -15.039 -14.055 1 98.88 710 VAL A CA 1
ATOM 5397 C C . VAL A 1 710 ? -17.172 -13.672 -13.922 1 98.88 710 VAL A C 1
ATOM 5399 O O . VAL A 1 710 ? -17.812 -12.633 -14.094 1 98.88 710 VAL A O 1
ATOM 5402 N N . PHE A 1 711 ? -15.859 -13.625 -13.602 1 98.88 711 PHE A N 1
ATOM 5403 C CA . PHE A 1 711 ? -15.18 -12.344 -13.43 1 98.88 711 PHE A CA 1
ATOM 5404 C C . PHE A 1 711 ? -15.266 -11.508 -14.703 1 98.88 711 PHE A C 1
ATOM 5406 O O . PHE A 1 711 ? -15.047 -12.023 -15.805 1 98.88 711 PHE A O 1
ATOM 5413 N N . PRO A 1 712 ? -15.57 -10.203 -14.57 1 98.38 712 PRO A N 1
ATOM 5414 C CA . PRO A 1 712 ? -15.594 -9.344 -15.758 1 98.38 712 PRO A CA 1
ATOM 5415 C C . PRO A 1 712 ? -14.211 -9.164 -16.391 1 98.38 712 PRO A C 1
ATOM 5417 O O . PRO A 1 712 ? -14.102 -8.984 -17.594 1 98.38 712 PRO A O 1
ATOM 5420 N N . SER A 1 713 ? -13.195 -9.125 -15.625 1 98.12 713 SER A N 1
ATOM 5421 C CA . SER A 1 713 ? -11.789 -9.031 -16.016 1 98.12 713 SER A CA 1
ATOM 5422 C C . SER A 1 713 ? -10.875 -9.594 -14.93 1 98.12 713 SER A C 1
ATOM 5424 O O . SER A 1 713 ? -11.359 -10.172 -13.945 1 98.12 713 SER A O 1
ATOM 5426 N N . ALA A 1 714 ? -9.562 -9.5 -15.141 1 98.56 714 ALA A N 1
ATOM 5427 C CA . ALA A 1 714 ? -8.602 -10 -14.164 1 98.56 714 ALA A CA 1
ATOM 5428 C C . ALA A 1 714 ? -8.734 -9.258 -12.836 1 98.56 714 ALA A C 1
ATOM 5430 O O . ALA A 1 714 ? -8.922 -8.039 -12.812 1 98.56 714 ALA A O 1
ATOM 5431 N N . SER A 1 715 ? -8.695 -9.953 -11.75 1 97.88 715 SER A N 1
ATOM 5432 C CA . SER A 1 715 ? -8.898 -9.367 -10.422 1 97.88 715 SER A CA 1
ATOM 5433 C C . SER A 1 715 ? -7.656 -8.609 -9.961 1 97.88 715 SER A C 1
ATOM 5435 O O . SER A 1 715 ? -7.754 -7.688 -9.148 1 97.88 715 SER A O 1
ATOM 5437 N N . GLY A 1 716 ? -6.438 -9.062 -10.414 1 97.56 716 GLY A N 1
ATOM 5438 C CA . GLY A 1 716 ? -5.199 -8.445 -9.977 1 97.56 716 GLY A CA 1
ATOM 5439 C C . GLY A 1 716 ? -4.711 -8.969 -8.641 1 97.56 716 GLY A C 1
ATOM 5440 O O . GLY A 1 716 ? -3.582 -8.695 -8.234 1 97.56 716 GLY A O 1
ATOM 5441 N N . VAL A 1 717 ? -5.523 -9.664 -7.941 1 97.56 717 VAL A N 1
ATOM 5442 C CA . VAL A 1 717 ? -5.188 -10.414 -6.734 1 97.56 717 VAL A CA 1
ATOM 5443 C C . VAL A 1 717 ? -5.637 -11.867 -6.887 1 97.56 717 VAL A C 1
ATOM 5445 O O . VAL A 1 717 ? -6.348 -12.203 -7.84 1 97.56 717 VAL A O 1
ATOM 5448 N N . ASN A 1 718 ? -5.148 -12.711 -5.953 1 97 718 ASN A N 1
ATOM 5449 C CA . ASN A 1 718 ? -5.625 -14.094 -5.965 1 97 718 ASN A CA 1
ATOM 5450 C C . ASN A 1 718 ? -7.148 -14.156 -5.969 1 97 718 ASN A C 1
ATOM 5452 O O . ASN A 1 718 ? -7.805 -13.492 -5.16 1 97 718 ASN A O 1
ATOM 5456 N N . PRO A 1 719 ? -7.695 -14.938 -6.82 1 97.94 719 PRO A N 1
ATOM 5457 C CA . PRO A 1 719 ? -9.125 -14.82 -7.113 1 97.94 719 PRO A CA 1
ATOM 5458 C C . PRO A 1 719 ? -10 -15.523 -6.074 1 97.94 719 PRO A C 1
ATOM 5460 O O . PRO A 1 719 ? -11.219 -15.367 -6.078 1 97.94 719 PRO A O 1
ATOM 5463 N N . MET A 1 720 ? -9.43 -16.312 -5.156 1 98.25 720 MET A N 1
ATOM 5464 C CA . MET A 1 720 ? -10.227 -17.172 -4.289 1 98.25 720 MET A CA 1
ATOM 5465 C C . MET A 1 720 ? -11.258 -16.359 -3.504 1 98.25 720 MET A C 1
ATOM 5467 O O . MET A 1 720 ? -12.453 -16.641 -3.58 1 98.25 720 MET A O 1
ATOM 5471 N N . VAL A 1 721 ? -10.82 -15.312 -2.828 1 98.69 721 VAL A N 1
ATOM 5472 C CA . VAL A 1 721 ? -11.695 -14.531 -1.956 1 98.69 721 VAL A CA 1
ATOM 5473 C C . VAL A 1 721 ? -12.766 -13.836 -2.789 1 98.69 721 VAL A C 1
ATOM 5475 O O . VAL A 1 721 ? -13.938 -13.82 -2.412 1 98.69 721 VAL A O 1
ATOM 5478 N N . THR A 1 722 ? -12.414 -13.258 -3.91 1 98.81 722 THR A N 1
ATOM 5479 C CA . THR A 1 722 ? -13.352 -12.594 -4.805 1 98.81 722 THR A CA 1
ATOM 5480 C C . THR A 1 722 ? -14.414 -13.57 -5.297 1 98.81 722 THR A C 1
ATOM 5482 O O . THR A 1 722 ? -15.609 -13.258 -5.285 1 98.81 722 THR A O 1
ATOM 5485 N N . ASN A 1 723 ? -13.938 -14.75 -5.734 1 98.75 723 ASN A N 1
ATOM 5486 C CA . ASN A 1 723 ? -14.828 -15.812 -6.203 1 98.75 723 ASN A CA 1
ATOM 5487 C C . ASN A 1 723 ? -15.828 -16.219 -5.125 1 98.75 723 ASN A C 1
ATOM 5489 O O . ASN A 1 723 ? -17.031 -16.281 -5.379 1 98.75 723 ASN A O 1
ATOM 5493 N N . MET A 1 724 ? -15.328 -16.453 -3.973 1 98.88 724 MET A N 1
ATOM 5494 C CA . MET A 1 724 ? -16.172 -16.906 -2.865 1 98.88 724 MET A CA 1
ATOM 5495 C C . MET A 1 724 ? -17.156 -15.812 -2.449 1 98.88 724 MET A C 1
ATOM 5497 O O . MET A 1 724 ? -18.281 -16.109 -2.062 1 98.88 724 MET A O 1
ATOM 5501 N N . ALA A 1 725 ? -16.719 -14.562 -2.533 1 98.88 725 ALA A N 1
ATOM 5502 C CA . ALA A 1 725 ? -17.609 -13.461 -2.186 1 98.88 725 ALA A CA 1
ATOM 5503 C C . ALA A 1 725 ? -18.766 -13.352 -3.18 1 98.88 725 ALA A C 1
ATOM 5505 O O . ALA A 1 725 ? -19.906 -13.125 -2.787 1 98.88 725 ALA A O 1
ATOM 5506 N N . ILE A 1 726 ? -18.484 -13.445 -4.438 1 98.88 726 ILE A N 1
ATOM 5507 C CA . ILE A 1 726 ? -19.531 -13.445 -5.457 1 98.88 726 ILE A CA 1
ATOM 5508 C C . ILE A 1 726 ? -20.484 -14.617 -5.219 1 98.88 726 ILE A C 1
ATOM 5510 O O . ILE A 1 726 ? -21.703 -14.461 -5.289 1 98.88 726 ILE A O 1
ATOM 5514 N N . ALA A 1 727 ? -19.906 -15.797 -4.906 1 98.88 727 ALA A N 1
ATOM 5515 C CA . ALA A 1 727 ? -20.703 -16.984 -4.625 1 98.88 727 ALA A CA 1
ATOM 5516 C C . ALA A 1 727 ? -21.625 -16.766 -3.422 1 98.88 727 ALA A C 1
ATOM 5518 O O . ALA A 1 727 ? -22.766 -17.203 -3.416 1 98.88 727 ALA A O 1
ATOM 5519 N N . ASP A 1 728 ? -21.031 -16.109 -2.408 1 98.81 728 ASP A N 1
ATOM 5520 C CA . ASP A 1 728 ? -21.797 -15.797 -1.205 1 98.81 728 ASP A CA 1
ATOM 5521 C C . ASP A 1 728 ? -23.047 -14.977 -1.544 1 98.81 728 ASP A C 1
ATOM 5523 O O . ASP A 1 728 ? -24.156 -15.312 -1.113 1 98.81 728 ASP A O 1
ATOM 5527 N N . TRP A 1 729 ? -22.906 -13.984 -2.293 1 98.12 729 TRP A N 1
ATOM 5528 C CA . TRP A 1 729 ? -24.016 -13.102 -2.67 1 98.12 729 TRP A CA 1
ATOM 5529 C C . TRP A 1 729 ? -24.984 -13.812 -3.611 1 98.12 729 TRP A C 1
ATOM 5531 O O . TRP A 1 729 ? -26.203 -13.781 -3.402 1 98.12 729 TRP A O 1
ATOM 5541 N N . ALA A 1 730 ? -24.484 -14.484 -4.641 1 98.25 730 ALA A N 1
ATOM 5542 C CA . ALA A 1 730 ? -25.297 -15.141 -5.66 1 98.25 730 ALA A CA 1
ATOM 5543 C C . ALA A 1 730 ? -26.156 -16.25 -5.051 1 98.25 730 ALA A C 1
ATOM 5545 O O . ALA A 1 730 ? -27.328 -16.406 -5.402 1 98.25 730 ALA A O 1
ATOM 5546 N N . SER A 1 731 ? -25.594 -17.031 -4.195 1 98.38 731 SER A N 1
ATOM 5547 C CA . SER A 1 731 ? -26.312 -18.172 -3.613 1 98.38 731 SER A CA 1
ATOM 5548 C C . SER A 1 731 ? -27.438 -17.688 -2.699 1 98.38 731 SER A C 1
ATOM 5550 O O . SER A 1 731 ? -28.484 -18.344 -2.602 1 98.38 731 SER A O 1
ATOM 5552 N N . GLN A 1 732 ? -27.234 -16.594 -2.062 1 96.69 732 GLN A N 1
ATOM 5553 C CA . GLN A 1 732 ? -28.312 -16.016 -1.261 1 96.69 732 GLN A CA 1
ATOM 5554 C C . GLN A 1 732 ? -29.469 -15.562 -2.141 1 96.69 732 GLN A C 1
ATOM 5556 O O . GLN A 1 732 ? -30.641 -15.711 -1.767 1 96.69 732 GLN A O 1
ATOM 5561 N N . ASN A 1 733 ? -29.156 -15.031 -3.254 1 96.38 733 ASN A N 1
ATOM 5562 C CA . ASN A 1 733 ? -30.188 -14.633 -4.203 1 96.38 733 ASN A CA 1
ATOM 5563 C C . ASN A 1 733 ? -30.922 -15.844 -4.773 1 96.38 733 ASN A C 1
ATOM 5565 O O . ASN A 1 733 ? -32.125 -15.789 -5 1 96.38 733 ASN A O 1
ATOM 5569 N N . ILE A 1 734 ? -30.188 -16.875 -5.035 1 97.5 734 ILE A N 1
ATOM 5570 C CA . ILE A 1 734 ? -30.781 -18.125 -5.508 1 97.5 734 ILE A CA 1
ATOM 5571 C C . ILE A 1 734 ? -31.75 -18.672 -4.449 1 97.5 734 ILE A C 1
ATOM 5573 O O . ILE A 1 734 ? -32.875 -19.094 -4.773 1 97.5 734 ILE A O 1
ATOM 5577 N N . ALA A 1 735 ? -31.344 -18.656 -3.217 1 97.19 735 ALA A N 1
ATOM 5578 C CA . ALA A 1 735 ? -32.188 -19.109 -2.117 1 97.19 735 ALA A CA 1
ATOM 5579 C C . ALA A 1 735 ? -33.5 -18.312 -2.062 1 97.19 735 ALA A C 1
ATOM 5581 O O . ALA A 1 735 ? -34.562 -18.891 -1.889 1 97.19 735 ALA A O 1
ATOM 5582 N N . ARG A 1 736 ? -33.375 -17 -2.227 1 94 736 ARG A N 1
ATOM 5583 C CA . ARG A 1 736 ? -34.562 -16.141 -2.201 1 94 736 ARG A CA 1
ATOM 5584 C C . ARG A 1 736 ? -35.469 -16.453 -3.373 1 94 736 ARG A C 1
ATOM 5586 O O . ARG A 1 736 ? -36.688 -16.422 -3.227 1 94 736 ARG A O 1
ATOM 5593 N N . SER A 1 737 ? -34.844 -16.672 -4.496 1 91.5 737 SER A N 1
ATOM 5594 C CA . SER A 1 737 ? -35.625 -16.969 -5.684 1 91.5 737 SER A CA 1
ATOM 5595 C C . SER A 1 737 ? -36.406 -18.281 -5.527 1 91.5 737 SER A C 1
ATOM 5597 O O . SER A 1 737 ? -37.5 -18.438 -6.035 1 91.5 737 SER A O 1
ATOM 5599 N N . LEU A 1 738 ? -35.844 -19.297 -4.895 1 93.31 738 LEU A N 1
ATOM 5600 C CA . LEU A 1 738 ? -36.5 -20.578 -4.625 1 93.31 738 LEU A CA 1
ATOM 5601 C C . LEU A 1 738 ? -37.656 -20.422 -3.637 1 93.31 738 LEU A C 1
ATOM 5603 O O . LEU A 1 738 ? -38.688 -21.078 -3.771 1 93.31 738 LEU A O 1
ATOM 5607 N N . GLY A 1 739 ? -37.438 -19.594 -2.641 1 87.19 739 GLY A N 1
ATOM 5608 C CA . GLY A 1 739 ? -38.469 -19.344 -1.645 1 87.19 739 GLY A CA 1
ATOM 5609 C C . GLY A 1 739 ? -39.719 -18.703 -2.225 1 87.19 739 GLY A C 1
ATOM 5610 O O . GLY A 1 739 ? -40.844 -19 -1.791 1 87.19 739 GLY A O 1
ATOM 5611 N N . LYS A 1 740 ? -39.594 -17.875 -3.086 1 72.69 740 LYS A N 1
ATOM 5612 C CA . LYS A 1 740 ? -40.75 -17.188 -3.701 1 72.69 740 LYS A CA 1
ATOM 5613 C C . LYS A 1 740 ? -41.625 -18.156 -4.484 1 72.69 740 LYS A C 1
ATOM 5615 O O . LYS A 1 740 ? -42.844 -17.984 -4.562 1 72.69 740 LYS A O 1
ATOM 5620 N N . GLU A 1 741 ? -40.938 -19.109 -4.984 1 69.12 741 GLU A N 1
ATOM 5621 C CA . GLU A 1 741 ? -41.688 -20.109 -5.746 1 69.12 741 GLU A CA 1
ATOM 5622 C C . GLU A 1 741 ? -42.375 -21.109 -4.824 1 69.12 741 GLU A C 1
ATOM 5624 O O . GLU A 1 741 ? -43.469 -21.594 -5.137 1 69.12 741 GLU A O 1
ATOM 5629 N N . GLY A 1 742 ? -41.594 -21.625 -3.764 1 57.69 742 GLY A N 1
ATOM 5630 C CA . GLY A 1 742 ? -42.156 -22.609 -2.846 1 57.69 742 GLY A CA 1
ATOM 5631 C C . GLY A 1 742 ? -43.125 -22 -1.839 1 57.69 742 GLY A C 1
ATOM 5632 O O . GLY A 1 742 ? -43.781 -22.719 -1.089 1 57.69 742 GLY A O 1
ATOM 5633 N N . GLY A 1 743 ? -43.688 -20.891 -1.953 1 48.16 743 GLY A N 1
ATOM 5634 C CA . GLY A 1 743 ? -44.562 -20.297 -0.96 1 48.16 743 GLY A CA 1
ATOM 5635 C C . GLY A 1 743 ? -43.906 -20.125 0.396 1 48.16 743 GLY A C 1
ATOM 5636 O O . GLY A 1 743 ? -44.562 -19.766 1.371 1 48.16 743 GLY A O 1
ATOM 5637 N N . VAL A 1 744 ? -42.656 -20.75 0.794 1 38.69 744 VAL A N 1
ATOM 5638 C CA . VAL A 1 744 ? -42.156 -20.719 2.164 1 38.69 744 VAL A CA 1
ATOM 5639 C C . VAL A 1 744 ? -41.312 -19.469 2.379 1 38.69 744 VAL A C 1
ATOM 5641 O O . VAL A 1 744 ? -40.375 -19.203 1.6 1 38.69 744 VAL A O 1
ATOM 5644 N N . MET A 1 745 ? -41.688 -18.5 3.127 1 36.88 745 MET A N 1
ATOM 5645 C CA . MET A 1 745 ? -40.938 -17.344 3.607 1 36.88 745 MET A CA 1
ATOM 5646 C C . MET A 1 745 ? -39.594 -17.781 4.191 1 36.88 745 MET A C 1
ATOM 5648 O O . MET A 1 745 ? -39.562 -18.594 5.117 1 36.88 745 MET A O 1
ATOM 5652 N N . ALA A 1 746 ? -38.5 -17.891 3.58 1 35.84 746 ALA A N 1
ATOM 5653 C CA . ALA A 1 746 ? -37.156 -18.094 4.098 1 35.84 746 ALA A CA 1
ATOM 5654 C C . ALA A 1 746 ? -36.844 -17.125 5.234 1 35.84 746 ALA A C 1
ATOM 5656 O O . ALA A 1 746 ? -37.094 -15.914 5.109 1 35.84 746 ALA A O 1
ATOM 5657 N N . ARG A 1 747 ? -36.875 -17.562 6.512 1 32.53 747 ARG A N 1
ATOM 5658 C CA . ARG A 1 747 ? -36.25 -16.859 7.625 1 32.53 747 ARG A CA 1
ATOM 5659 C C . ARG A 1 747 ? -34.812 -16.516 7.309 1 32.53 747 ARG A C 1
ATOM 5661 O O . ARG A 1 747 ? -33.938 -17.391 7.32 1 32.53 747 ARG A O 1
ATOM 5668 N N . LEU A 1 748 ? -34.281 -15.805 6.352 1 25.34 748 LEU A N 1
ATOM 5669 C CA . LEU A 1 748 ? -32.875 -15.375 6.41 1 25.34 748 LEU A CA 1
ATOM 5670 C C . LEU A 1 748 ? -32.562 -14.719 7.75 1 25.34 748 LEU A C 1
ATOM 5672 O O . LEU A 1 748 ? -33.344 -13.875 8.227 1 25.34 748 LEU A O 1
ATOM 5676 N N . MET B 1 1 ? -9.602 -1.327 38.656 1 22.02 1 MET B N 1
ATOM 5677 C CA . MET B 1 1 ? -9.227 -0.066 39.281 1 22.02 1 MET B CA 1
ATOM 5678 C C . MET B 1 1 ? -9.047 1.034 38.25 1 22.02 1 MET B C 1
ATOM 5680 O O . MET B 1 1 ? -8.203 0.915 37.344 1 22.02 1 MET B O 1
ATOM 5684 N N . ALA B 1 2 ? -10.109 1.708 37.969 1 33 2 ALA B N 1
ATOM 5685 C CA . ALA B 1 2 ? -10.094 2.936 37.188 1 33 2 ALA B CA 1
ATOM 5686 C C . ALA B 1 2 ? -8.945 3.844 37.594 1 33 2 ALA B C 1
ATOM 5688 O O . ALA B 1 2 ? -8.875 4.285 38.75 1 33 2 ALA B O 1
ATOM 5689 N N . GLU B 1 3 ? -7.785 3.605 37.125 1 35.22 3 GLU B N 1
ATOM 5690 C CA . GLU B 1 3 ? -6.629 4.418 37.469 1 35.22 3 GLU B CA 1
ATOM 5691 C C . GLU B 1 3 ? -6.996 5.898 37.531 1 35.22 3 GLU B C 1
ATOM 5693 O O . GLU B 1 3 ? -7.578 6.441 36.594 1 35.22 3 GLU B O 1
ATOM 5698 N N . GLN B 1 4 ? -7.262 6.422 38.688 1 34.62 4 GLN B N 1
ATOM 5699 C CA . GLN B 1 4 ? -7.547 7.824 38.969 1 34.62 4 GLN B CA 1
ATOM 5700 C C . GLN B 1 4 ? -6.609 8.742 38.188 1 34.62 4 GLN B C 1
ATOM 5702 O O . GLN B 1 4 ? -5.387 8.664 38.344 1 34.62 4 GLN B O 1
ATOM 5707 N N . ALA B 1 5 ? -7.059 9.289 37.125 1 48.59 5 ALA B N 1
ATOM 5708 C CA . ALA B 1 5 ? -6.371 10.336 36.375 1 48.59 5 ALA B CA 1
ATOM 5709 C C . ALA B 1 5 ? -5.879 11.445 37.312 1 48.59 5 ALA B C 1
ATOM 5711 O O . ALA B 1 5 ? -6.668 12.062 38.031 1 48.59 5 ALA B O 1
ATOM 5712 N N . VAL B 1 6 ? -4.711 11.359 38.031 1 49.06 6 VAL B N 1
ATOM 5713 C CA . VAL B 1 6 ? -4.125 12.461 38.781 1 49.06 6 VAL B CA 1
ATOM 5714 C C . VAL B 1 6 ? -4.258 13.758 38 1 49.06 6 VAL B C 1
ATOM 5716 O O . VAL B 1 6 ? -3.93 13.797 36.812 1 49.06 6 VAL B O 1
ATOM 5719 N N . ALA B 1 7 ? -4.773 14.844 38.656 1 62.81 7 ALA B N 1
ATOM 5720 C CA . ALA B 1 7 ? -5.043 16.203 38.156 1 62.81 7 ALA B CA 1
ATOM 5721 C C . ALA B 1 7 ? -3.746 16.938 37.844 1 62.81 7 ALA B C 1
ATOM 5723 O O . ALA B 1 7 ? -2.859 17.047 38.688 1 62.81 7 ALA B O 1
ATOM 5724 N N . TYR B 1 8 ? -3.096 16.922 36.781 1 82.81 8 TYR B N 1
ATOM 5725 C CA . TYR B 1 8 ? -1.936 17.641 36.281 1 82.81 8 TYR B CA 1
ATOM 5726 C C . TYR B 1 8 ? -2.354 18.953 35.625 1 82.81 8 TYR B C 1
ATOM 5728 O O . TYR B 1 8 ? -3.328 19 34.875 1 82.81 8 TYR B O 1
ATOM 5736 N N . THR B 1 9 ? -1.801 20.109 36.25 1 88 9 THR B N 1
ATOM 5737 C CA . THR B 1 9 ? -1.995 21.422 35.625 1 88 9 THR B CA 1
ATOM 5738 C C . THR B 1 9 ? -0.667 21.984 35.125 1 88 9 THR B C 1
ATOM 5740 O O . THR B 1 9 ? 0.233 22.266 35.906 1 88 9 THR B O 1
ATOM 5743 N N . PRO B 1 10 ? -0.526 22.188 33.906 1 93 10 PRO B N 1
ATOM 5744 C CA . PRO B 1 10 ? 0.716 22.75 33.375 1 93 10 PRO B CA 1
ATOM 5745 C C . PRO B 1 10 ? 1.012 24.141 33.906 1 93 10 PRO B C 1
ATOM 5747 O O . PRO B 1 10 ? 0.086 24.906 34.219 1 93 10 PRO B O 1
ATOM 5750 N N . LEU B 1 11 ? 2.25 24.438 33.969 1 91.88 11 LEU B N 1
ATOM 5751 C CA . LEU B 1 11 ? 2.656 25.797 34.344 1 91.88 11 LEU B CA 1
ATOM 5752 C C . LEU B 1 11 ? 2.295 26.781 33.25 1 91.88 11 LEU B C 1
ATOM 5754 O O . LEU B 1 11 ? 2.254 26.422 32.062 1 91.88 11 LEU B O 1
ATOM 5758 N N . GLU B 1 12 ? 2.029 27.969 33.656 1 89.75 12 GLU B N 1
ATOM 5759 C CA . GLU B 1 12 ? 1.741 29.031 32.688 1 89.75 12 GLU B CA 1
ATOM 5760 C C . GLU B 1 12 ? 3.016 29.516 32 1 89.75 12 GLU B C 1
ATOM 5762 O O . GLU B 1 12 ? 4.074 29.594 32.625 1 89.75 12 GLU B O 1
ATOM 5767 N N . VAL B 1 13 ? 2.916 29.844 30.812 1 90.75 13 VAL B N 1
ATOM 5768 C CA . VAL B 1 13 ? 4.027 30.391 30.031 1 90.75 13 VAL B CA 1
ATOM 5769 C C . VAL B 1 13 ? 3.814 31.891 29.812 1 90.75 13 VAL B C 1
ATOM 5771 O O . VAL B 1 13 ? 2.877 32.281 29.125 1 90.75 13 VAL B O 1
ATOM 5774 N N . PRO B 1 14 ? 4.59 32.625 30.422 1 85.56 14 PRO B N 1
ATOM 5775 C CA . PRO B 1 14 ? 4.445 34.062 30.172 1 85.56 14 PRO B CA 1
ATOM 5776 C C . PRO B 1 14 ? 4.785 34.438 28.75 1 85.56 14 PRO B C 1
ATOM 5778 O O . PRO B 1 14 ? 5.777 33.969 28.188 1 85.56 14 PRO B O 1
ATOM 5781 N N . ILE B 1 15 ? 3.902 35.281 28.125 1 85.94 15 ILE B N 1
ATOM 5782 C CA . ILE B 1 15 ? 4.16 35.781 26.781 1 85.94 15 ILE B CA 1
ATOM 5783 C C . ILE B 1 15 ? 4.453 37.25 26.812 1 85.94 15 ILE B C 1
ATOM 5785 O O . ILE B 1 15 ? 4.109 37.938 27.781 1 85.94 15 ILE B O 1
ATOM 5789 N N . PRO B 1 16 ? 5.145 37.781 25.797 1 83.38 16 PRO B N 1
ATOM 5790 C CA . PRO B 1 16 ? 5.418 39.219 25.766 1 83.38 16 PRO B CA 1
ATOM 5791 C C . PRO B 1 16 ? 4.148 40.062 25.844 1 83.38 16 PRO B C 1
ATOM 5793 O O . PRO B 1 16 ? 3.113 39.688 25.297 1 83.38 16 PRO B O 1
ATOM 5796 N N . PRO B 1 17 ? 4.211 41.125 26.469 1 83.88 17 PRO B N 1
ATOM 5797 C CA . PRO B 1 17 ? 3.043 42 26.484 1 83.88 17 PRO B CA 1
ATOM 5798 C C . PRO B 1 17 ? 2.678 42.531 25.094 1 83.88 17 PRO B C 1
ATOM 5800 O O . PRO B 1 17 ? 3.543 42.625 24.234 1 83.88 17 PRO B O 1
ATOM 5803 N N . VAL B 1 18 ? 1.426 42.844 24.938 1 86.06 18 VAL B N 1
ATOM 5804 C CA . VAL B 1 18 ? 0.974 43.469 23.703 1 86.06 18 VAL B CA 1
ATOM 5805 C C . VAL B 1 18 ? 1.624 44.844 23.531 1 86.06 18 VAL B C 1
ATOM 5807 O O . VAL B 1 18 ? 1.642 45.625 24.469 1 86.06 18 VAL B O 1
ATOM 5810 N N . PRO B 1 19 ? 2.24 45.031 22.391 1 81.56 19 PRO B N 1
ATOM 5811 C CA . PRO B 1 19 ? 2.861 46.344 22.203 1 81.56 19 PRO B CA 1
ATOM 5812 C C . PRO B 1 19 ? 1.888 47.5 22.438 1 81.56 19 PRO B C 1
ATOM 5814 O O . PRO B 1 19 ? 0.717 47.406 22.062 1 81.56 19 PRO B O 1
ATOM 5817 N N . THR B 1 20 ? 2.352 48.531 23 1 80.19 20 THR B N 1
ATOM 5818 C CA . THR B 1 20 ? 1.521 49.656 23.359 1 80.19 20 THR B CA 1
ATOM 5819 C C . THR B 1 20 ? 1.416 50.656 22.203 1 80.19 20 THR B C 1
ATOM 5821 O O . THR B 1 20 ? 0.58 51.562 22.219 1 80.19 20 THR B O 1
ATOM 5824 N N . LYS B 1 21 ? 2.219 50.375 21.281 1 82.19 21 LYS B N 1
ATOM 5825 C CA . LYS B 1 21 ? 2.152 51.281 20.125 1 82.19 21 LYS B CA 1
ATOM 5826 C C . LYS B 1 21 ? 0.756 51.281 19.516 1 82.19 21 LYS B C 1
ATOM 5828 O O . LYS B 1 21 ? 0.149 50.219 19.328 1 82.19 21 LYS B O 1
ATOM 5833 N N . GLU B 1 22 ? 0.307 52.531 19.312 1 85.62 22 GLU B N 1
ATOM 5834 C CA . GLU B 1 22 ? -1.018 52.688 18.719 1 85.62 22 GLU B CA 1
ATOM 5835 C C . GLU B 1 22 ? -1.006 52.312 17.234 1 85.62 22 GLU B C 1
ATOM 5837 O O . GLU B 1 22 ? -0.361 52.969 16.422 1 85.62 22 GLU B O 1
ATOM 5842 N N . ILE B 1 23 ? -1.667 51.312 16.906 1 88.75 23 ILE B N 1
ATOM 5843 C CA . ILE B 1 23 ? -1.699 50.844 15.523 1 88.75 23 ILE B CA 1
ATOM 5844 C C . ILE B 1 23 ? -2.982 51.344 14.852 1 88.75 23 ILE B C 1
ATOM 5846 O O . ILE B 1 23 ? -3.033 51.469 13.625 1 88.75 23 ILE B O 1
ATOM 5850 N N . PHE B 1 24 ? -4.059 51.531 15.648 1 94.38 24 PHE B N 1
ATOM 5851 C CA . PHE B 1 24 ? -5.34 52.031 15.148 1 94.38 24 PHE B CA 1
ATOM 5852 C C . PHE B 1 24 ? -5.906 53.094 16.078 1 94.38 24 PHE B C 1
ATOM 5854 O O . PHE B 1 24 ? -5.656 53.062 17.281 1 94.38 24 PHE B O 1
ATOM 5861 N N . SER B 1 25 ? -6.652 54.031 15.562 1 95.06 25 SER B N 1
ATOM 5862 C CA . SER B 1 25 ? -7.402 54.969 16.375 1 95.06 25 SER B CA 1
ATOM 5863 C C . SER B 1 25 ? -8.578 54.312 17.078 1 95.06 25 SER B C 1
ATOM 5865 O O . SER B 1 25 ? -8.953 53.188 16.734 1 95.06 25 SER B O 1
ATOM 5867 N N . GLU B 1 26 ? -9.102 55 18.062 1 95 26 GLU B N 1
ATOM 5868 C CA . GLU B 1 26 ? -10.242 54.438 18.781 1 95 26 GLU B CA 1
ATOM 5869 C C . GLU B 1 26 ? -11.43 54.219 17.844 1 95 26 GLU B C 1
ATOM 5871 O O . GLU B 1 26 ? -12.203 53.281 18.031 1 95 26 GLU B O 1
ATOM 5876 N N . LEU B 1 27 ? -11.578 55.125 16.922 1 95.75 27 LEU B N 1
ATOM 5877 C CA . LEU B 1 27 ? -12.664 54.969 15.969 1 95.75 27 LEU B CA 1
ATOM 5878 C C . LEU B 1 27 ? -12.438 53.75 15.086 1 95.75 27 LEU B C 1
ATOM 5880 O O . LEU B 1 27 ? -13.383 53 14.773 1 95.75 27 LEU B O 1
ATOM 5884 N N . GLN B 1 28 ? -11.211 53.562 14.633 1 96.06 28 GLN B N 1
ATOM 5885 C CA . GLN B 1 28 ? -10.867 52.375 13.852 1 96.06 28 GLN B CA 1
ATOM 5886 C C . GLN B 1 28 ? -11.133 51.094 14.648 1 96.06 28 GLN B C 1
ATOM 5888 O O . GLN B 1 28 ? -11.664 50.125 14.117 1 96.06 28 GLN B O 1
ATOM 5893 N N . TRP B 1 29 ? -10.766 51.062 15.906 1 95.75 29 TRP B N 1
ATOM 5894 C CA . TRP B 1 29 ? -11.016 49.938 16.781 1 95.75 29 TRP B CA 1
ATOM 5895 C C . TRP B 1 29 ? -12.516 49.688 16.922 1 95.75 29 TRP B C 1
ATOM 5897 O O . TRP B 1 29 ? -12.969 48.531 16.922 1 95.75 29 TRP B O 1
ATOM 5907 N N . ALA B 1 30 ? -13.227 50.781 17.109 1 95.75 30 ALA B N 1
ATOM 5908 C CA . ALA B 1 30 ? -14.672 50.656 17.25 1 95.75 30 ALA B CA 1
ATOM 5909 C C . ALA B 1 30 ? -15.273 49.969 16.016 1 95.75 30 ALA B C 1
ATOM 5911 O O . ALA B 1 30 ? -16.156 49.125 16.125 1 95.75 30 ALA B O 1
ATOM 5912 N N . THR B 1 31 ? -14.844 50.438 14.875 1 96.31 31 THR B N 1
ATOM 5913 C CA . THR B 1 31 ? -15.312 49.844 13.617 1 96.31 31 THR B CA 1
ATOM 5914 C C . THR B 1 31 ? -14.914 48.375 13.531 1 96.31 31 THR B C 1
ATOM 5916 O O . THR B 1 31 ? -15.75 47.531 13.203 1 96.31 31 THR B O 1
ATOM 5919 N N . LEU B 1 32 ? -13.633 48.031 13.82 1 96.56 32 LEU B N 1
ATOM 5920 C CA . LEU B 1 32 ? -13.141 46.656 13.758 1 96.56 32 LEU B CA 1
ATOM 5921 C C . LEU B 1 32 ? -13.906 45.781 14.734 1 96.56 32 LEU B C 1
ATOM 5923 O O . LEU B 1 32 ? -14.281 44.656 14.391 1 96.56 32 LEU B O 1
ATOM 5927 N N . MET B 1 33 ? -14.156 46.219 15.93 1 96.88 33 MET B N 1
ATOM 5928 C CA . MET B 1 33 ? -14.859 45.438 16.938 1 96.88 33 MET B CA 1
ATOM 5929 C C . MET B 1 33 ? -16.328 45.219 16.562 1 96.88 33 MET B C 1
ATOM 5931 O O . MET B 1 33 ? -16.906 44.188 16.875 1 96.88 33 MET B O 1
ATOM 5935 N N . SER B 1 34 ? -16.906 46.25 15.906 1 96.81 34 SER B N 1
ATOM 5936 C CA . SER B 1 34 ? -18.266 46.062 15.414 1 96.81 34 SER B CA 1
ATOM 5937 C C . SER B 1 34 ? -18.344 44.969 14.367 1 96.81 34 SER B C 1
ATOM 5939 O O . SER B 1 34 ? -19.312 44.219 14.32 1 96.81 34 SER B O 1
ATOM 5941 N N . ILE B 1 35 ? -17.375 44.875 13.516 1 96.56 35 ILE B N 1
ATOM 5942 C CA . ILE B 1 35 ? -17.297 43.812 12.539 1 96.56 35 ILE B CA 1
ATOM 5943 C C . ILE B 1 35 ? -17.078 42.469 13.25 1 96.56 35 ILE B C 1
ATOM 5945 O O . ILE B 1 35 ? -17.688 41.469 12.891 1 96.56 35 ILE B O 1
ATOM 5949 N N . ALA B 1 36 ? -16.156 42.469 14.25 1 98 36 ALA B N 1
ATOM 5950 C CA . ALA B 1 36 ? -15.922 41.281 15.039 1 98 36 ALA B CA 1
ATOM 5951 C C . ALA B 1 36 ? -17.219 40.75 15.672 1 98 36 ALA B C 1
ATOM 5953 O O . ALA B 1 36 ? -17.469 39.562 15.703 1 98 36 ALA B O 1
ATOM 5954 N N . ASP B 1 37 ? -18.016 41.688 16.141 1 97.88 37 ASP B N 1
ATOM 5955 C CA . ASP B 1 37 ? -19.297 41.344 16.75 1 97.88 37 ASP B CA 1
ATOM 5956 C C . ASP B 1 37 ? -20.281 40.844 15.695 1 97.88 37 ASP B C 1
ATOM 5958 O O . ASP B 1 37 ? -21.281 40.188 16.016 1 97.88 37 ASP B O 1
ATOM 5962 N N . THR B 1 38 ? -20.109 41.25 14.477 1 97.25 38 THR B N 1
ATOM 5963 C CA . THR B 1 38 ? -20.906 40.719 13.383 1 97.25 38 THR B CA 1
ATOM 5964 C C . THR B 1 38 ? -20.547 39.25 13.109 1 97.25 38 THR B C 1
ATOM 5966 O O . THR B 1 38 ? -21.422 38.406 12.867 1 97.25 38 THR B O 1
ATOM 5969 N N . VAL B 1 39 ? -19.281 38.938 13.148 1 98 39 VAL B N 1
ATOM 5970 C CA . VAL B 1 39 ? -18.781 37.562 12.898 1 98 39 VAL B CA 1
ATOM 5971 C C . VAL B 1 39 ? -19.125 36.688 14.086 1 98 39 VAL B C 1
ATOM 5973 O O . VAL B 1 39 ? -19.547 35.531 13.898 1 98 39 VAL B O 1
ATOM 5976 N N . ILE B 1 40 ? -18.922 37.219 15.312 1 98.19 40 ILE B N 1
ATOM 5977 C CA . ILE B 1 40 ? -19.234 36.531 16.547 1 98.19 40 ILE B CA 1
ATOM 5978 C C . ILE B 1 40 ? -20.281 37.312 17.344 1 98.19 40 ILE B C 1
ATOM 5980 O O . ILE B 1 40 ? -19.969 37.906 18.359 1 98.19 40 ILE B O 1
ATOM 5984 N N . PRO B 1 41 ? -21.5 37.188 17.016 1 97.81 41 PRO B N 1
ATOM 5985 C CA . PRO B 1 41 ? -22.547 37.969 17.688 1 97.81 41 PRO B CA 1
ATOM 5986 C C . PRO B 1 41 ? -23.094 37.281 18.938 1 97.81 41 PRO B C 1
ATOM 5988 O O . PRO B 1 41 ? -22.922 36.094 19.109 1 97.81 41 PRO B O 1
ATOM 5991 N N . SER B 1 42 ? -23.688 38.125 19.766 1 97.38 42 SER B N 1
ATOM 5992 C CA . SER B 1 42 ? -24.594 37.594 20.766 1 97.38 42 SER B CA 1
ATOM 5993 C C . SER B 1 42 ? -25.906 37.125 20.141 1 97.38 42 SER B C 1
ATOM 5995 O O . SER B 1 42 ? -26.5 37.844 19.344 1 97.38 42 SER B O 1
ATOM 5997 N N . ILE B 1 43 ? -26.312 35.969 20.391 1 97.69 43 ILE B N 1
ATOM 5998 C CA . ILE B 1 43 ? -27.547 35.406 19.859 1 97.69 43 ILE B CA 1
ATOM 5999 C C . ILE B 1 43 ? -28.625 35.438 20.938 1 97.69 43 ILE B C 1
ATOM 6001 O O . ILE B 1 43 ? -28.453 34.844 22.016 1 97.69 43 ILE B O 1
ATOM 6005 N N . ARG B 1 44 ? -29.75 36.031 20.641 1 95.88 44 ARG B N 1
ATOM 6006 C CA . ARG B 1 44 ? -30.812 36.156 21.625 1 95.88 44 ARG B CA 1
ATOM 6007 C C . ARG B 1 44 ? -32.188 36.094 20.953 1 95.88 44 ARG B C 1
ATOM 6009 O O . ARG B 1 44 ? -32.281 36.219 19.734 1 95.88 44 ARG B O 1
ATOM 6016 N N . GLY B 1 45 ? -33.188 35.844 21.812 1 94.12 45 GLY B N 1
ATOM 6017 C CA . GLY B 1 45 ? -34.562 35.906 21.344 1 94.12 45 GLY B CA 1
ATOM 6018 C C . GLY B 1 45 ? -35.125 37.312 21.25 1 94.12 45 GLY B C 1
ATOM 6019 O O . GLY B 1 45 ? -34.469 38.25 21.641 1 94.12 45 GLY B O 1
ATOM 6020 N N . PRO B 1 46 ? -36.344 37.375 20.703 1 92.75 46 PRO B N 1
ATOM 6021 C CA . PRO B 1 46 ? -36.938 38.688 20.406 1 92.75 46 PRO B CA 1
ATOM 6022 C C . PRO B 1 46 ? -37.219 39.5 21.672 1 92.75 46 PRO B C 1
ATOM 6024 O O . PRO B 1 46 ? -37.344 40.75 21.594 1 92.75 46 PRO B O 1
ATOM 6027 N N . ASN B 1 47 ? -37.312 38.938 22.781 1 88.62 47 ASN B N 1
ATOM 6028 C CA . ASN B 1 47 ? -37.625 39.656 24.016 1 88.62 47 ASN B CA 1
ATOM 6029 C C . ASN B 1 47 ? -36.375 40.25 24.672 1 88.62 47 ASN B C 1
ATOM 6031 O O . ASN B 1 47 ? -36.469 40.938 25.688 1 88.62 47 ASN B O 1
ATOM 6035 N N . ALA B 1 48 ? -35.281 40 24.078 1 85.06 48 ALA B N 1
ATOM 6036 C CA . ALA B 1 48 ? -34.031 40.531 24.641 1 85.06 48 ALA B CA 1
ATOM 6037 C C . ALA B 1 48 ? -33.906 42.031 24.359 1 85.06 48 ALA B C 1
ATOM 6039 O O . ALA B 1 48 ? -34.438 42.531 23.375 1 85.06 48 ALA B O 1
ATOM 6040 N N . PRO B 1 49 ? -33.219 42.719 25.219 1 83.69 49 PRO B N 1
ATOM 6041 C CA . PRO B 1 49 ? -32.969 44.125 24.938 1 83.69 49 PRO B CA 1
ATOM 6042 C C . PRO B 1 49 ? -32.25 44.344 23.625 1 83.69 49 PRO B C 1
ATOM 6044 O O . PRO B 1 49 ? -31.359 43.562 23.266 1 83.69 49 PRO B O 1
ATOM 6047 N N . LYS B 1 50 ? -32.625 45.406 23.031 1 81.88 50 LYS B N 1
ATOM 6048 C CA . LYS B 1 50 ? -31.984 45.781 21.766 1 81.88 50 LYS B CA 1
ATOM 6049 C C . LYS B 1 50 ? -30.516 46.094 21.984 1 81.88 50 LYS B C 1
ATOM 6051 O O . LYS B 1 50 ? -30.156 46.75 22.969 1 81.88 50 LYS B O 1
ATOM 6056 N N . SER B 1 51 ? -29.75 45.562 21.25 1 87.38 51 SER B N 1
ATOM 6057 C CA . SER B 1 51 ? -28.312 45.75 21.297 1 87.38 51 SER B CA 1
ATOM 6058 C C . SER B 1 51 ? -27.688 45.688 19.906 1 87.38 51 SER B C 1
ATOM 6060 O O . SER B 1 51 ? -28.141 44.906 19.062 1 87.38 51 SER B O 1
ATOM 6062 N N . PHE B 1 52 ? -26.641 46.5 19.672 1 88.94 52 PHE B N 1
ATOM 6063 C CA . PHE B 1 52 ? -25.953 46.562 18.391 1 88.94 52 PHE B CA 1
ATOM 6064 C C . PHE B 1 52 ? -25.094 45.344 18.172 1 88.94 52 PHE B C 1
ATOM 6066 O O . PHE B 1 52 ? -24.656 45.062 17.047 1 88.94 52 PHE B O 1
ATOM 6073 N N . THR B 1 53 ? -24.922 44.531 19.172 1 90.56 53 THR B N 1
ATOM 6074 C CA . THR B 1 53 ? -24.031 43.375 19.062 1 90.56 53 THR B CA 1
ATOM 6075 C C . THR B 1 53 ? -24.844 42.062 19.016 1 90.56 53 THR B C 1
ATOM 6077 O O . THR B 1 53 ? -24.281 41 19.031 1 90.56 53 THR B O 1
ATOM 6080 N N . THR B 1 54 ? -26.141 42.219 19 1 94.19 54 THR B N 1
ATOM 6081 C CA . THR B 1 54 ? -27 41.062 19.188 1 94.19 54 THR B CA 1
ATOM 6082 C C . THR B 1 54 ? -27.719 40.688 17.891 1 94.19 54 THR B C 1
ATOM 6084 O O . THR B 1 54 ? -28.344 41.531 17.266 1 94.19 54 THR B O 1
ATOM 6087 N N . LYS B 1 55 ? -27.562 39.5 17.469 1 96.44 55 LYS B N 1
ATOM 6088 C CA . LYS B 1 55 ? -28.422 38.938 16.453 1 96.44 55 LYS B CA 1
ATOM 6089 C C . LYS B 1 55 ? -29.719 38.375 17.078 1 96.44 55 LYS B C 1
ATOM 6091 O O . LYS B 1 55 ? -29.688 37.375 17.781 1 96.44 55 LYS B O 1
ATOM 6096 N N . VAL B 1 56 ? -30.781 38.969 16.812 1 95.44 56 VAL B N 1
ATOM 6097 C CA . VAL B 1 56 ? -32.094 38.531 17.312 1 95.44 56 VAL B CA 1
ATOM 6098 C C . VAL B 1 56 ? -32.688 37.531 16.359 1 95.44 56 VAL B C 1
ATOM 6100 O O . VAL B 1 56 ? -32.812 37.781 15.164 1 95.44 56 VAL B O 1
ATOM 6103 N N . ILE B 1 57 ? -33.062 36.406 16.875 1 95.56 57 ILE B N 1
ATOM 6104 C CA . ILE B 1 57 ? -33.656 35.344 16.047 1 95.56 57 ILE B CA 1
ATOM 6105 C C . ILE B 1 57 ? -35.031 34.969 16.609 1 95.56 57 ILE B C 1
ATOM 6107 O O . ILE B 1 57 ? -35.344 35.312 17.75 1 95.56 57 ILE B O 1
ATOM 6111 N N . PRO B 1 58 ? -35.844 34.312 15.789 1 95.88 58 PRO B N 1
ATOM 6112 C CA . PRO B 1 58 ? -37.156 33.875 16.297 1 95.88 58 PRO B CA 1
ATOM 6113 C C . PRO B 1 58 ? -37.031 33 17.547 1 95.88 58 PRO B C 1
ATOM 6115 O O . PRO B 1 58 ? -36.125 32.156 17.641 1 95.88 58 PRO B O 1
ATOM 6118 N N . GLN B 1 59 ? -38 33.188 18.453 1 95.56 59 GLN B N 1
ATOM 6119 C CA . GLN B 1 59 ? -37.969 32.469 19.734 1 95.56 59 GLN B CA 1
ATOM 6120 C C . GLN B 1 59 ? -37.844 30.969 19.531 1 95.56 59 GLN B C 1
ATOM 6122 O O . GLN B 1 59 ? -37.125 30.297 20.266 1 95.56 59 GLN B O 1
ATOM 6127 N N . ALA B 1 60 ? -38.531 30.484 18.594 1 95.81 60 ALA B N 1
ATOM 6128 C CA . ALA B 1 60 ? -38.531 29.047 18.328 1 95.81 60 ALA B CA 1
ATOM 6129 C C . ALA B 1 60 ? -37.125 28.562 17.953 1 95.81 60 ALA B C 1
ATOM 6131 O O . ALA B 1 60 ? -36.688 27.484 18.375 1 95.81 60 ALA B O 1
ATOM 6132 N N . GLN B 1 61 ? -36.5 29.266 17.156 1 95.75 61 GLN B N 1
ATOM 6133 C CA . GLN B 1 61 ? -35.156 28.938 16.734 1 95.75 61 GLN B CA 1
ATOM 6134 C C . GLN B 1 61 ? -34.188 29.031 17.906 1 95.75 61 GLN B C 1
ATOM 6136 O O . GLN B 1 61 ? -33.281 28.188 18.031 1 95.75 61 GLN B O 1
ATOM 6141 N N . PHE B 1 62 ? -34.344 30.047 18.688 1 95.69 62 PHE B N 1
ATOM 6142 C CA . PHE B 1 62 ? -33.469 30.219 19.859 1 95.69 62 PHE B CA 1
ATOM 6143 C C . PHE B 1 62 ? -33.625 29.047 20.812 1 95.69 62 PHE B C 1
ATOM 6145 O O . PHE B 1 62 ? -32.656 28.484 21.281 1 95.69 62 PHE B O 1
ATOM 6152 N N . ASP B 1 63 ? -34.906 28.641 21.078 1 95.56 63 ASP B N 1
ATOM 6153 C CA . ASP B 1 63 ? -35.219 27.531 21.984 1 95.56 63 ASP B CA 1
ATOM 6154 C C . ASP B 1 63 ? -34.656 26.219 21.438 1 95.56 63 ASP B C 1
ATOM 6156 O O . ASP B 1 63 ? -34.125 25.406 22.203 1 95.56 63 ASP B O 1
ATOM 6160 N N . ALA B 1 64 ? -34.75 26.094 20.172 1 95.25 64 ALA B N 1
ATOM 6161 C CA . ALA B 1 64 ? -34.25 24.875 19.547 1 95.25 64 ALA B CA 1
ATOM 6162 C C . ALA B 1 64 ? -32.719 24.812 19.641 1 95.25 64 ALA B C 1
ATOM 6164 O O . ALA B 1 64 ? -32.156 23.734 19.891 1 95.25 64 ALA B O 1
ATOM 6165 N N . SER B 1 65 ? -32.094 25.906 19.344 1 95.25 65 SER B N 1
ATOM 6166 C CA . SER B 1 65 ? -30.625 25.969 19.438 1 95.25 65 SER B CA 1
ATOM 6167 C C . SER B 1 65 ? -30.156 25.734 20.859 1 95.25 65 SER B C 1
ATOM 6169 O O . SER B 1 65 ? -29.188 25 21.094 1 95.25 65 SER B O 1
ATOM 6171 N N . LEU B 1 66 ? -30.844 26.344 21.781 1 95.44 66 LEU B N 1
ATOM 6172 C CA . LEU B 1 66 ? -30.5 26.188 23.203 1 95.44 66 LEU B CA 1
ATOM 6173 C C . LEU B 1 66 ? -30.688 24.734 23.641 1 95.44 66 LEU B C 1
ATOM 6175 O O . LEU B 1 66 ? -29.828 24.172 24.328 1 95.44 66 LEU B O 1
ATOM 6179 N N . SER B 1 67 ? -31.797 24.156 23.25 1 94.88 67 SER B N 1
ATOM 6180 C CA . SER B 1 67 ? -32.094 22.781 23.641 1 94.88 67 SER B CA 1
ATOM 6181 C C . SER B 1 67 ? -31.078 21.797 23.047 1 94.88 67 SER B C 1
ATOM 6183 O O . SER B 1 67 ? -30.656 20.875 23.719 1 94.88 67 SER B O 1
ATOM 6185 N N . SER B 1 68 ? -30.828 22 21.797 1 93.19 68 SER B N 1
ATOM 6186 C CA . SER B 1 68 ? -29.859 21.141 21.125 1 93.19 68 SER B CA 1
ATOM 6187 C C . SER B 1 68 ? -28.484 21.25 21.766 1 93.19 68 SER B C 1
ATOM 6189 O O . SER B 1 68 ? -27.812 20.234 21.984 1 93.19 68 SER B O 1
ATOM 6191 N N . LEU B 1 69 ? -28.016 22.422 22.047 1 94.94 69 LEU B N 1
ATOM 6192 C CA . LEU B 1 69 ? -26.703 22.641 22.672 1 94.94 69 LEU B CA 1
ATOM 6193 C C . LEU B 1 69 ? -26.672 22.047 24.078 1 94.94 69 LEU B C 1
ATOM 6195 O O . LEU B 1 69 ? -25.703 21.375 24.453 1 94.94 69 LEU B O 1
ATOM 6199 N N . ALA B 1 70 ? -27.75 22.312 24.844 1 94.5 70 ALA B N 1
ATOM 6200 C CA . ALA B 1 70 ? -27.797 21.828 26.219 1 94.5 70 ALA B CA 1
ATOM 6201 C C . ALA B 1 70 ? -27.766 20.312 26.281 1 94.5 70 ALA B C 1
ATOM 6203 O O . ALA B 1 70 ? -27.203 19.734 27.203 1 94.5 70 ALA B O 1
ATOM 6204 N N . ALA B 1 71 ? -28.328 19.703 25.312 1 91.31 71 ALA B N 1
ATOM 6205 C CA . ALA B 1 71 ? -28.391 18.25 25.266 1 91.31 71 ALA B CA 1
ATOM 6206 C C . ALA B 1 71 ? -26.984 17.656 25.078 1 91.31 71 ALA B C 1
ATOM 6208 O O . ALA B 1 71 ? -26.719 16.531 25.5 1 91.31 71 ALA B O 1
ATOM 6209 N N . SER B 1 72 ? -26.141 18.422 24.516 1 88.62 72 SER B N 1
ATOM 6210 C CA . SER B 1 72 ? -24.812 17.922 24.188 1 88.62 72 SER B CA 1
ATOM 6211 C C . SER B 1 72 ? -23.797 18.297 25.25 1 88.62 72 SER B C 1
ATOM 6213 O O . SER B 1 72 ? -22.656 17.844 25.219 1 88.62 72 SER B O 1
ATOM 6215 N N . ILE B 1 73 ? -24.125 19.156 26.156 1 89 73 ILE B N 1
ATOM 6216 C CA . ILE B 1 73 ? -23.234 19.609 27.219 1 89 73 ILE B CA 1
ATOM 6217 C C . ILE B 1 73 ? -23.406 18.75 28.469 1 89 73 ILE B C 1
ATOM 6219 O O . ILE B 1 73 ? -24.531 18.609 28.969 1 89 73 ILE B O 1
ATOM 6223 N N . PRO B 1 74 ? -22.328 18.203 28.844 1 77.94 74 PRO B N 1
ATOM 6224 C CA . PRO B 1 74 ? -22.469 17.375 30.047 1 77.94 74 PRO B CA 1
ATOM 6225 C C . PRO B 1 74 ? -22.625 18.219 31.312 1 77.94 74 PRO B C 1
ATOM 6227 O O . PRO B 1 74 ? -22.094 19.312 31.406 1 77.94 74 PRO B O 1
ATOM 6230 N N . GLY B 1 75 ? -23.328 17.75 32.25 1 78.81 75 GLY B N 1
ATOM 6231 C CA . GLY B 1 75 ? -23.391 18.359 33.562 1 78.81 75 GLY B CA 1
ATOM 6232 C C . GLY B 1 75 ? -24.703 19.062 33.844 1 78.81 75 GLY B C 1
ATOM 6233 O O . GLY B 1 75 ? -25.547 19.172 32.938 1 78.81 75 GLY B O 1
ATOM 6234 N N . SER B 1 76 ? -24.875 19.578 35.094 1 82.44 76 SER B N 1
ATOM 6235 C CA . SER B 1 76 ? -26.141 20.156 35.594 1 82.44 76 SER B CA 1
ATOM 6236 C C . SER B 1 76 ? -26.297 21.594 35.094 1 82.44 76 SER B C 1
ATOM 6238 O O . SER B 1 76 ? -27.422 22.109 35.062 1 82.44 76 SER B O 1
ATOM 6240 N N . ASP B 1 77 ? -25.266 22.156 34.656 1 90.12 77 ASP B N 1
ATOM 6241 C CA . ASP B 1 77 ? -25.328 23.547 34.25 1 90.12 77 ASP B CA 1
ATOM 6242 C C . ASP B 1 77 ? -25.391 23.672 32.75 1 90.12 77 ASP B C 1
ATOM 6244 O O . ASP B 1 77 ? -24.984 24.703 32.188 1 90.12 77 ASP B O 1
ATOM 6248 N N . ALA B 1 78 ? -25.891 22.703 32.094 1 93.5 78 ALA B N 1
ATOM 6249 C CA . ALA B 1 78 ? -25.859 22.625 30.625 1 93.5 78 ALA B CA 1
ATOM 6250 C C . ALA B 1 78 ? -26.609 23.781 29.984 1 93.5 78 ALA B C 1
ATOM 6252 O O . ALA B 1 78 ? -26.125 24.406 29.047 1 93.5 78 ALA B O 1
ATOM 6253 N N . THR B 1 79 ? -27.781 24.094 30.484 1 94.88 79 THR B N 1
ATOM 6254 C CA . THR B 1 79 ? -28.609 25.156 29.906 1 94.88 79 THR B CA 1
ATOM 6255 C C . THR B 1 79 ? -27.953 26.516 30.109 1 94.88 79 THR B C 1
ATOM 6257 O O . THR B 1 79 ? -27.969 27.359 29.203 1 94.88 79 THR B O 1
ATOM 6260 N N . SER B 1 80 ? -27.438 26.734 31.312 1 95.38 80 SER B N 1
ATOM 6261 C CA . SER B 1 80 ? -26.75 27.984 31.594 1 95.38 80 SER B CA 1
ATOM 6262 C C . SER B 1 80 ? -25.531 28.172 30.703 1 95.38 80 SER B C 1
ATOM 6264 O O . SER B 1 80 ? -25.312 29.25 30.172 1 95.38 80 SER B O 1
ATOM 6266 N N . LEU B 1 81 ? -24.766 27.172 30.578 1 95.38 81 LEU B N 1
ATOM 6267 C CA . LEU B 1 81 ? -23.578 27.219 29.75 1 95.38 81 LEU B CA 1
ATOM 6268 C C . LEU B 1 81 ? -23.953 27.453 28.281 1 95.38 81 LEU B C 1
ATOM 6270 O O . LEU B 1 81 ? -23.281 28.219 27.578 1 95.38 81 LEU B O 1
ATOM 6274 N N . ALA B 1 82 ? -25 26.75 27.859 1 97 82 ALA B N 1
ATOM 6275 C CA . ALA B 1 82 ? -25.484 26.922 26.484 1 97 82 ALA B CA 1
ATOM 6276 C C . ALA B 1 82 ? -25.922 28.359 26.234 1 97 82 ALA B C 1
ATOM 6278 O O . ALA B 1 82 ? -25.641 28.922 25.172 1 97 82 ALA B O 1
ATOM 6279 N N . THR B 1 83 ? -26.594 28.922 27.203 1 95.75 83 THR B N 1
ATOM 6280 C CA . THR B 1 83 ? -27.047 30.312 27.094 1 95.75 83 THR B CA 1
ATOM 6281 C C . THR B 1 83 ? -25.859 31.266 27.031 1 95.75 83 THR B C 1
ATOM 6283 O O . THR B 1 83 ? -25.828 32.156 26.188 1 95.75 83 THR B O 1
ATOM 6286 N N . GLN B 1 84 ? -24.938 31.094 27.906 1 96.38 84 GLN B N 1
ATOM 6287 C CA . GLN B 1 84 ? -23.734 31.922 27.922 1 96.38 84 GLN B CA 1
ATOM 6288 C C . GLN B 1 84 ? -22.969 31.828 26.594 1 96.38 84 GLN B C 1
ATOM 6290 O O . GLN B 1 84 ? -22.484 32.844 26.078 1 96.38 84 GLN B O 1
ATOM 6295 N N . TYR B 1 85 ? -22.875 30.625 26.141 1 97 85 TYR B N 1
ATOM 6296 C CA . TYR B 1 85 ? -22.203 30.375 24.875 1 97 85 TYR B CA 1
ATOM 6297 C C . TYR B 1 85 ? -22.875 31.125 23.734 1 97 85 TYR B C 1
ATOM 6299 O O . TYR B 1 85 ? -22.203 31.797 22.938 1 97 85 TYR B O 1
ATOM 6307 N N . LEU B 1 86 ? -24.188 31.047 23.609 1 97.19 86 LEU B N 1
ATOM 6308 C CA . LEU B 1 86 ? -24.938 31.719 22.562 1 97.19 86 LEU B CA 1
ATOM 6309 C C . LEU B 1 86 ? -24.859 33.25 22.734 1 97.19 86 LEU B C 1
ATOM 6311 O O . LEU B 1 86 ? -24.781 33.969 21.75 1 97.19 86 LEU B O 1
ATOM 6315 N N . GLU B 1 87 ? -24.781 33.688 23.938 1 96.06 87 GLU B N 1
ATOM 6316 C CA . GLU B 1 87 ? -24.875 35.125 24.203 1 96.06 87 GLU B CA 1
ATOM 6317 C C . GLU B 1 87 ? -23.484 35.781 24.188 1 96.06 87 GLU B C 1
ATOM 6319 O O . GLU B 1 87 ? -23.359 37 24.203 1 96.06 87 GLU B O 1
ATOM 6324 N N . GLU B 1 88 ? -22.484 35 24.172 1 96.94 88 GLU B N 1
ATOM 6325 C CA . GLU B 1 88 ? -21.125 35.562 24.078 1 96.94 88 GLU B CA 1
ATOM 6326 C C . GLU B 1 88 ? -20.906 36.25 22.734 1 96.94 88 GLU B C 1
ATOM 6328 O O . GLU B 1 88 ? -21.297 35.719 21.688 1 96.94 88 GLU B O 1
ATOM 6333 N N . ASN B 1 89 ? -20.406 37.375 22.766 1 97.12 89 ASN B N 1
ATOM 6334 C CA . ASN B 1 89 ? -19.969 38.062 21.547 1 97.12 89 ASN B CA 1
ATOM 6335 C C . ASN B 1 89 ? -18.516 38.5 21.625 1 97.12 89 ASN B C 1
ATOM 6337 O O . ASN B 1 89 ? -17.922 38.469 22.703 1 97.12 89 ASN B O 1
ATOM 6341 N N . ALA B 1 90 ? -17.906 38.938 20.562 1 97 90 ALA B N 1
ATOM 6342 C CA . ALA B 1 90 ? -16.469 39.25 20.469 1 97 90 ALA B CA 1
ATOM 6343 C C . ALA B 1 90 ? -16.078 40.344 21.438 1 97 90 ALA B C 1
ATOM 6345 O O . ALA B 1 90 ? -15.133 40.188 22.219 1 97 90 ALA B O 1
ATOM 6346 N N . SER B 1 91 ? -16.766 41.406 21.484 1 95 91 SER B N 1
ATOM 6347 C CA . SER B 1 91 ? -16.359 42.594 22.219 1 95 91 SER B CA 1
ATOM 6348 C C . SER B 1 91 ? -16.594 42.406 23.703 1 95 91 SER B C 1
ATOM 6350 O O . SER B 1 91 ? -16.047 43.188 24.516 1 95 91 SER B O 1
ATOM 6352 N N . SER B 1 92 ? -17.422 41.469 24.047 1 93 92 SER B N 1
ATOM 6353 C CA . SER B 1 92 ? -17.672 41.25 25.469 1 93 92 SER B CA 1
ATOM 6354 C C . SER B 1 92 ? -16.5 40.531 26.141 1 93 92 SER B C 1
ATOM 6356 O O . SER B 1 92 ? -16.391 40.531 27.359 1 93 92 SER B O 1
ATOM 6358 N N . ASN B 1 93 ? -15.711 39.875 25.375 1 94.62 93 ASN B N 1
ATOM 6359 C CA . ASN B 1 93 ? -14.508 39.219 25.875 1 94.62 93 ASN B CA 1
ATOM 6360 C C . ASN B 1 93 ? -13.336 40.188 25.953 1 94.62 93 ASN B C 1
ATOM 6362 O O . ASN B 1 93 ? -12.82 40.625 24.922 1 94.62 93 ASN B O 1
ATOM 6366 N N . PRO B 1 94 ? -12.891 40.469 27.125 1 92.25 94 PRO B N 1
ATOM 6367 C CA . PRO B 1 94 ? -11.82 41.469 27.25 1 92.25 94 PRO B CA 1
ATOM 6368 C C . PRO B 1 94 ? -10.516 41 26.609 1 92.25 94 PRO B C 1
ATOM 6370 O O . PRO B 1 94 ? -9.672 41.812 26.25 1 92.25 94 PRO B O 1
ATOM 6373 N N . ARG B 1 95 ? -10.289 39.75 26.484 1 94.44 95 ARG B N 1
ATOM 6374 C CA . ARG B 1 95 ? -9.055 39.25 25.906 1 94.44 95 ARG B CA 1
ATOM 6375 C C . ARG B 1 95 ? -9.102 39.281 24.375 1 94.44 95 ARG B C 1
ATOM 6377 O O . ARG B 1 95 ? -8.07 39.156 23.719 1 94.44 95 ARG B O 1
ATOM 6384 N N . PHE B 1 96 ? -10.312 39.438 23.828 1 96.06 96 PHE B N 1
ATOM 6385 C CA . PHE B 1 96 ? -10.477 39.375 22.391 1 96.06 96 PHE B CA 1
ATOM 6386 C C . PHE B 1 96 ? -9.719 40.5 21.703 1 96.06 96 PHE B C 1
ATOM 6388 O O . PHE B 1 96 ? -8.922 40.25 20.797 1 96.06 96 PHE B O 1
ATOM 6395 N N . ARG B 1 97 ? -9.953 41.719 22.125 1 94.38 97 ARG B N 1
ATOM 6396 C CA . ARG B 1 97 ? -9.297 42.844 21.516 1 94.38 97 ARG B CA 1
ATOM 6397 C C . ARG B 1 97 ? -7.785 42.781 21.672 1 94.38 97 ARG B C 1
ATOM 6399 O O . ARG B 1 97 ? -7.039 43.125 20.75 1 94.38 97 ARG B O 1
ATOM 6406 N N . LEU B 1 98 ? -7.34 42.375 22.859 1 93.56 98 LEU B N 1
ATOM 6407 C CA . LEU B 1 98 ? -5.906 42.219 23.094 1 93.56 98 LEU B CA 1
ATOM 6408 C C . LEU B 1 98 ? -5.289 41.188 22.156 1 93.56 98 LEU B C 1
ATOM 6410 O O . LEU B 1 98 ? -4.176 41.375 21.672 1 93.56 98 LEU B O 1
ATOM 6414 N N . GLY B 1 99 ? -6.027 40.156 22 1 93.75 99 GLY B N 1
ATOM 6415 C CA . GLY B 1 99 ? -5.57 39.125 21.078 1 93.75 99 GLY B CA 1
ATOM 6416 C C . GLY B 1 99 ? -5.449 39.625 19.656 1 93.75 99 GLY B C 1
ATOM 6417 O O . GLY B 1 99 ? -4.477 39.312 18.953 1 93.75 99 GLY B O 1
ATOM 6418 N N . LEU B 1 100 ? -6.391 40.406 19.188 1 94.44 100 LEU B N 1
ATOM 6419 C CA . LEU B 1 100 ? -6.355 41 17.844 1 94.44 100 LEU B CA 1
ATOM 6420 C C . LEU B 1 100 ? -5.207 41.969 17.719 1 94.44 100 LEU B C 1
ATOM 6422 O O . LEU B 1 100 ? -4.543 42.031 16.688 1 94.44 100 LEU B O 1
ATOM 6426 N N . GLN B 1 101 ? -5.086 42.75 18.734 1 94 101 GLN B N 1
ATOM 6427 C CA . GLN B 1 101 ? -4.016 43.75 18.734 1 94 101 GLN B CA 1
ATOM 6428 C C . GLN B 1 101 ? -2.65 43.062 18.609 1 94 101 GLN B C 1
ATOM 6430 O O . GLN B 1 101 ? -1.79 43.531 17.859 1 94 101 GLN B O 1
ATOM 6435 N N . ARG B 1 102 ? -2.434 42.062 19.328 1 93.19 102 ARG B N 1
ATOM 6436 C CA . ARG B 1 102 ? -1.181 41.312 19.219 1 93.19 102 ARG B CA 1
ATOM 6437 C C . ARG B 1 102 ? -0.984 40.781 17.797 1 93.19 102 ARG B C 1
ATOM 6439 O O . ARG B 1 102 ? 0.094 40.938 17.219 1 93.19 102 ARG B O 1
ATOM 6446 N N . LEU B 1 103 ? -2.043 40.156 17.312 1 94.06 103 LEU B N 1
ATOM 6447 C CA . LEU B 1 103 ? -1.976 39.594 15.977 1 94.06 103 LEU B CA 1
ATOM 6448 C C . LEU B 1 103 ? -1.592 40.625 14.938 1 94.06 103 LEU B C 1
ATOM 6450 O O . LEU B 1 103 ? -0.653 40.438 14.164 1 94.06 103 LEU B O 1
ATOM 6454 N N . ILE B 1 104 ? -2.244 41.781 14.914 1 93.75 104 ILE B N 1
ATOM 6455 C CA . ILE B 1 104 ? -2.088 42.781 13.883 1 93.75 104 ILE B CA 1
ATOM 6456 C C . ILE B 1 104 ? -0.756 43.5 14.07 1 93.75 104 ILE B C 1
ATOM 6458 O O . ILE B 1 104 ? -0.066 43.812 13.094 1 93.75 104 ILE B O 1
ATOM 6462 N N . SER B 1 105 ? -0.38 43.719 15.281 1 92.94 105 SER B N 1
ATOM 6463 C CA . SER B 1 105 ? 0.835 44.469 15.555 1 92.94 105 SER B CA 1
ATOM 6464 C C . SER B 1 105 ? 2.082 43.625 15.344 1 92.94 105 SER B C 1
ATOM 6466 O O . SER B 1 105 ? 3.092 44.094 14.828 1 92.94 105 SER B O 1
ATOM 6468 N N . GLU B 1 106 ? 2.018 42.344 15.727 1 92.06 106 GLU B N 1
ATOM 6469 C CA . GLU B 1 106 ? 3.238 41.562 15.805 1 92.06 106 GLU B CA 1
ATOM 6470 C C . GLU B 1 106 ? 3.359 40.625 14.609 1 92.06 106 GLU B C 1
ATOM 6472 O O . GLU B 1 106 ? 4.469 40.281 14.18 1 92.06 106 GLU B O 1
ATOM 6477 N N . TYR B 1 107 ? 2.273 40.25 14.078 1 92.75 107 TYR B N 1
ATOM 6478 C CA . TYR B 1 107 ? 2.387 39.125 13.188 1 92.75 107 TYR B CA 1
ATOM 6479 C C . TYR B 1 107 ? 1.869 39.438 11.797 1 92.75 107 TYR B C 1
ATOM 6481 O O . TYR B 1 107 ? 2.041 38.656 10.859 1 92.75 107 TYR B O 1
ATOM 6489 N N . VAL B 1 108 ? 1.203 40.562 11.617 1 91.88 108 VAL B N 1
ATOM 6490 C CA . VAL B 1 108 ? 0.784 41 10.289 1 91.88 108 VAL B CA 1
ATOM 6491 C C . VAL B 1 108 ? 1.835 41.938 9.711 1 91.88 108 VAL B C 1
ATOM 6493 O O . VAL B 1 108 ? 2.379 42.812 10.422 1 91.88 108 VAL B O 1
ATOM 6496 N N . HIS B 1 109 ? 2.191 41.75 8.438 1 92.44 109 HIS B N 1
ATOM 6497 C CA . HIS B 1 109 ? 3.137 42.625 7.754 1 92.44 109 HIS B CA 1
ATOM 6498 C C . HIS B 1 109 ? 2.631 44.062 7.727 1 92.44 109 HIS B C 1
ATOM 6500 O O . HIS B 1 109 ? 1.422 44.281 7.758 1 92.44 109 HIS B O 1
ATOM 6506 N N . GLU B 1 110 ? 3.576 44.938 7.578 1 92.56 110 GLU B N 1
ATOM 6507 C CA . GLU B 1 110 ? 3.223 46.344 7.555 1 92.56 110 GLU B CA 1
ATOM 6508 C C . GLU B 1 110 ? 2.227 46.656 6.438 1 92.56 110 GLU B C 1
ATOM 6510 O O . GLU B 1 110 ? 1.279 47.406 6.633 1 92.56 110 GLU B O 1
ATOM 6515 N N . GLU B 1 111 ? 2.527 46.094 5.363 1 90.81 111 GLU B N 1
ATOM 6516 C CA . GLU B 1 111 ? 1.621 46.281 4.234 1 90.81 111 GLU B CA 1
ATOM 6517 C C . GLU B 1 111 ? 0.198 45.844 4.594 1 90.81 111 GLU B C 1
ATOM 6519 O O . GLU B 1 111 ? -0.762 46.562 4.262 1 90.81 111 GLU B O 1
ATOM 6524 N N . GLY B 1 112 ? 0.073 44.75 5.281 1 90.12 112 GLY B N 1
ATOM 6525 C CA . GLY B 1 112 ? -1.233 44.281 5.715 1 90.12 112 GLY B CA 1
ATOM 6526 C C . GLY B 1 112 ? -1.879 45.156 6.754 1 90.12 112 GLY B C 1
ATOM 6527 O O . GLY B 1 112 ? -3.08 45.438 6.691 1 90.12 112 GLY B O 1
ATOM 6528 N N . ARG B 1 113 ? -1.132 45.594 7.66 1 91.88 113 ARG B N 1
ATOM 6529 C CA . ARG B 1 113 ? -1.623 46.5 8.711 1 91.88 113 ARG B CA 1
ATOM 6530 C C . ARG B 1 113 ? -2.107 47.812 8.125 1 91.88 113 ARG B C 1
ATOM 6532 O O . ARG B 1 113 ? -3.178 48.312 8.484 1 91.88 113 ARG B O 1
ATOM 6539 N N . ASN B 1 114 ? -1.291 48.344 7.23 1 92.31 114 ASN B N 1
ATOM 6540 C CA . ASN B 1 114 ? -1.665 49.594 6.566 1 92.31 114 ASN B CA 1
ATOM 6541 C C . ASN B 1 114 ? -2.914 49.406 5.707 1 92.31 114 ASN B C 1
ATOM 6543 O O . ASN B 1 114 ? -3.768 50.312 5.656 1 92.31 114 ASN B O 1
ATOM 6547 N N . GLY B 1 115 ? -2.904 48.312 5.078 1 91.5 115 GLY B N 1
ATOM 6548 C CA . GLY B 1 115 ? -4.098 48 4.301 1 91.5 115 GLY B CA 1
ATOM 6549 C C . GLY B 1 115 ? -5.355 47.938 5.145 1 91.5 115 GLY B C 1
ATOM 6550 O O . GLY B 1 115 ? -6.398 48.469 4.762 1 91.5 115 GLY B O 1
ATOM 6551 N N . LEU B 1 116 ? -5.309 47.312 6.266 1 92.62 116 LEU B N 1
ATOM 6552 C CA . LEU B 1 116 ? -6.438 47.25 7.191 1 92.62 116 LEU B CA 1
ATOM 6553 C C . LEU B 1 116 ? -6.805 48.625 7.719 1 92.62 116 LEU B C 1
ATOM 6555 O O . LEU B 1 116 ? -7.984 48.969 7.809 1 92.62 116 LEU B O 1
ATOM 6559 N N . GLY B 1 117 ? -5.801 49.344 8.055 1 93.31 117 GLY B N 1
ATOM 6560 C CA . GLY B 1 117 ? -6.047 50.688 8.5 1 93.31 117 GLY B CA 1
ATOM 6561 C C . GLY B 1 117 ? -6.77 51.531 7.461 1 93.31 117 GLY B C 1
ATOM 6562 O O . GLY B 1 117 ? -7.672 52.312 7.801 1 93.31 117 GLY B O 1
ATOM 6563 N N . PHE B 1 118 ? -6.34 51.406 6.266 1 93.19 118 PHE B N 1
ATOM 6564 C CA . PHE B 1 118 ? -6.953 52.156 5.168 1 93.19 118 PHE B CA 1
ATOM 6565 C C . PHE B 1 118 ? -8.422 51.781 5.027 1 93.19 118 PHE B C 1
ATOM 6567 O O . PHE B 1 118 ? -9.273 52.656 4.859 1 93.19 118 PHE B O 1
ATOM 6574 N N . ILE B 1 119 ? -8.719 50.562 5.086 1 92.31 119 ILE B N 1
ATOM 6575 C CA . ILE B 1 119 ? -10.086 50.094 4.938 1 92.31 119 ILE B CA 1
ATOM 6576 C C . ILE B 1 119 ? -10.938 50.625 6.094 1 92.31 119 ILE B C 1
ATOM 6578 O O . ILE B 1 119 ? -12.07 51.062 5.883 1 92.31 119 ILE B O 1
ATOM 6582 N N . LEU B 1 120 ? -10.422 50.562 7.285 1 94.56 120 LEU B N 1
ATOM 6583 C CA . LEU B 1 120 ? -11.148 51.031 8.461 1 94.56 120 LEU B CA 1
ATOM 6584 C C . LEU B 1 120 ? -11.406 52.531 8.367 1 94.56 120 LEU B C 1
ATOM 6586 O O . LEU B 1 120 ? -12.484 53 8.734 1 94.56 120 LEU B O 1
ATOM 6590 N N . ASN B 1 121 ? -10.461 53.25 7.84 1 94.5 121 ASN B N 1
ATOM 6591 C CA . ASN B 1 121 ? -10.641 54.688 7.613 1 94.5 121 ASN B CA 1
ATOM 6592 C C . ASN B 1 121 ? -11.719 54.938 6.566 1 94.5 121 ASN B C 1
ATOM 6594 O O . ASN B 1 121 ? -12.516 55.875 6.723 1 94.5 121 ASN B O 1
ATOM 6598 N N . THR B 1 122 ? -11.617 54.219 5.578 1 93.88 122 THR B N 1
ATOM 6599 C CA . THR B 1 122 ? -12.586 54.375 4.5 1 93.88 122 THR B CA 1
ATOM 6600 C C . THR B 1 122 ? -14.008 54.094 4.992 1 93.88 122 THR B C 1
ATOM 6602 O O . THR B 1 122 ? -14.945 54.812 4.652 1 93.88 122 THR B O 1
ATOM 6605 N N . LEU B 1 123 ? -14.18 53.125 5.793 1 93.44 123 LEU B N 1
ATOM 6606 C CA . LEU B 1 123 ? -15.477 52.75 6.355 1 93.44 123 LEU B CA 1
ATOM 6607 C C . LEU B 1 123 ? -15.984 53.844 7.289 1 93.44 123 LEU B C 1
ATOM 6609 O O . LEU B 1 123 ? -17.188 53.969 7.508 1 93.44 123 LEU B O 1
ATOM 6613 N N . ASN B 1 124 ? -15.078 54.625 7.832 1 93.12 124 ASN B N 1
ATOM 6614 C CA . ASN B 1 124 ? -15.422 55.656 8.797 1 93.12 124 ASN B CA 1
ATOM 6615 C C . ASN B 1 124 ? -15.695 57 8.109 1 93.12 124 ASN B C 1
ATOM 6617 O O . ASN B 1 124 ? -16.125 57.969 8.75 1 93.12 124 ASN B O 1
ATOM 6621 N N . SER B 1 125 ? -15.453 57.062 6.82 1 92.62 125 SER B N 1
ATOM 6622 C CA . SER B 1 125 ? -15.789 58.25 6.055 1 92.62 125 SER B CA 1
ATOM 6623 C C . SER B 1 125 ? -17.141 58.125 5.375 1 92.62 125 SER B C 1
ATOM 6625 O O . SER B 1 125 ? -17.562 57 5.016 1 92.62 125 SER B O 1
ATOM 6627 N N . LYS B 1 126 ? -17.797 59.219 5.191 1 91.69 126 LYS B N 1
ATOM 6628 C CA . LYS B 1 126 ? -19.109 59.188 4.559 1 91.69 126 LYS B CA 1
ATOM 6629 C C . LYS B 1 126 ? -19.016 58.656 3.139 1 91.69 126 LYS B C 1
ATOM 6631 O O . LYS B 1 126 ? -19.797 57.75 2.76 1 91.69 126 LYS B O 1
ATOM 6636 N N . ALA B 1 127 ? -18.078 59.156 2.373 1 90.19 127 ALA B N 1
ATOM 6637 C CA . ALA B 1 127 ? -17.906 58.719 0.992 1 90.19 127 ALA B CA 1
ATOM 6638 C C . ALA B 1 127 ? -17.438 57.281 0.935 1 90.19 127 ALA B C 1
ATOM 6640 O O . ALA B 1 127 ? -17.906 56.5 0.106 1 90.19 127 ALA B O 1
ATOM 6641 N N . GLY B 1 128 ? -16.531 56.938 1.717 1 90.06 128 GLY B N 1
ATOM 6642 C CA . GLY B 1 128 ? -16.016 55.562 1.751 1 90.06 128 GLY B CA 1
ATOM 6643 C C . GLY B 1 128 ? -17.047 54.562 2.205 1 90.06 128 GLY B C 1
ATOM 6644 O O . GLY B 1 128 ? -17.125 53.469 1.648 1 90.06 128 GLY B O 1
ATOM 6645 N N . SER B 1 129 ? -17.703 54.938 3.254 1 92.19 129 SER B N 1
ATOM 6646 C CA . SER B 1 129 ? -18.781 54.062 3.734 1 92.19 129 SER B CA 1
ATOM 6647 C C . SER B 1 129 ? -19.797 53.781 2.643 1 92.19 129 SER B C 1
ATOM 6649 O O . SER B 1 129 ? -20.25 52.656 2.475 1 92.19 129 SER B O 1
ATOM 6651 N N . LEU B 1 130 ? -20.188 54.844 1.919 1 90.75 130 LEU B N 1
ATOM 6652 C CA . LEU B 1 130 ? -21.141 54.688 0.831 1 90.75 130 LEU B CA 1
ATOM 6653 C C . LEU B 1 130 ? -20.625 53.719 -0.22 1 90.75 130 LEU B C 1
ATOM 6655 O O . LEU B 1 130 ? -21.375 52.844 -0.702 1 90.75 130 LEU B O 1
ATOM 6659 N N . ILE B 1 131 ? -19.391 53.719 -0.544 1 87.5 131 ILE B N 1
ATOM 6660 C CA . ILE B 1 131 ? -18.797 52.875 -1.591 1 87.5 131 ILE B CA 1
ATOM 6661 C C . ILE B 1 131 ? -18.703 51.438 -1.124 1 87.5 131 ILE B C 1
ATOM 6663 O O . ILE B 1 131 ? -18.969 50.5 -1.894 1 87.5 131 ILE B O 1
ATOM 6667 N N . LEU B 1 132 ? -18.359 51.281 0.14 1 90.44 132 LEU B N 1
ATOM 6668 C CA . LEU B 1 132 ? -18.047 49.938 0.62 1 90.44 132 LEU B CA 1
ATOM 6669 C C . LEU B 1 132 ? -19.297 49.25 1.163 1 90.44 132 LEU B C 1
ATOM 6671 O O . LEU B 1 132 ? -19.359 48.031 1.241 1 90.44 132 LEU B O 1
ATOM 6675 N N . THR B 1 133 ? -20.312 50.062 1.562 1 92.06 133 THR B N 1
ATOM 6676 C CA . THR B 1 133 ? -21.453 49.438 2.248 1 92.06 133 THR B CA 1
ATOM 6677 C C . THR B 1 133 ? -22.766 49.812 1.549 1 92.06 133 THR B C 1
ATOM 6679 O O . THR B 1 133 ? -23.797 49.188 1.797 1 92.06 133 THR B O 1
ATOM 6682 N N . GLY B 1 134 ? -22.766 50.812 0.716 1 88.25 134 GLY B N 1
ATOM 6683 C CA . GLY B 1 134 ? -23.984 51.344 0.096 1 88.25 134 GLY B CA 1
ATOM 6684 C C . GLY B 1 134 ? -24.703 52.344 0.957 1 88.25 134 GLY B C 1
ATOM 6685 O O . GLY B 1 134 ? -25.797 52.812 0.604 1 88.25 134 GLY B O 1
ATOM 6686 N N . SER B 1 135 ? -24.141 52.688 2.092 1 92.31 135 SER B N 1
ATOM 6687 C CA . SER B 1 135 ? -24.75 53.656 3.012 1 92.31 135 SER B CA 1
ATOM 6688 C C . SER B 1 135 ? -23.734 54.688 3.5 1 92.31 135 SER B C 1
ATOM 6690 O O . SER B 1 135 ? -22.547 54.375 3.625 1 92.31 135 SER B O 1
ATOM 6692 N N . THR B 1 136 ? -24.203 55.844 3.848 1 92.25 136 THR B N 1
ATOM 6693 C CA . THR B 1 136 ? -23.328 56.875 4.387 1 92.25 136 THR B CA 1
ATOM 6694 C C . THR B 1 136 ? -23.156 56.688 5.895 1 92.25 136 THR B C 1
ATOM 6696 O O . THR B 1 136 ? -22.25 57.312 6.492 1 92.25 136 THR B O 1
ATOM 6699 N N . THR B 1 137 ? -24.016 55.938 6.469 1 93.25 137 THR B N 1
ATOM 6700 C CA . THR B 1 137 ? -23.875 55.625 7.891 1 93.25 137 THR B CA 1
ATOM 6701 C C . THR B 1 137 ? -22.719 54.656 8.125 1 93.25 137 THR B C 1
ATOM 6703 O O . THR B 1 137 ? -22.672 53.594 7.516 1 93.25 137 THR B O 1
ATOM 6706 N N . PRO B 1 138 ? -21.828 55.125 8.992 1 93.81 138 PRO B N 1
ATOM 6707 C CA . PRO B 1 138 ? -20.703 54.219 9.273 1 93.81 138 PRO B CA 1
ATOM 6708 C C . PRO B 1 138 ? -21.172 52.844 9.781 1 93.81 138 PRO B C 1
ATOM 6710 O O . PRO B 1 138 ? -22.156 52.781 10.516 1 93.81 138 PRO B O 1
ATOM 6713 N N . ILE B 1 139 ? -20.422 51.812 9.477 1 94.38 139 ILE B N 1
ATOM 6714 C CA . ILE B 1 139 ? -20.844 50.438 9.703 1 94.38 139 ILE B CA 1
ATOM 6715 C C . ILE B 1 139 ? -21.016 50.188 11.195 1 94.38 139 ILE B C 1
ATOM 6717 O O . ILE B 1 139 ? -21.875 49.406 11.609 1 94.38 139 ILE B O 1
ATOM 6721 N N . GLN B 1 140 ? -20.188 50.812 12.133 1 94.12 140 GLN B N 1
ATOM 6722 C CA . GLN B 1 140 ? -20.266 50.594 13.57 1 94.12 140 GLN B CA 1
ATOM 6723 C C . GLN B 1 140 ? -21.547 51.188 14.148 1 94.12 140 GLN B C 1
ATOM 6725 O O . GLN B 1 140 ? -21.953 50.844 15.266 1 94.12 140 GLN B O 1
ATOM 6730 N N . ASP B 1 141 ? -22.156 52.062 13.375 1 94.06 141 ASP B N 1
ATOM 6731 C CA . ASP B 1 141 ? -23.375 52.719 13.828 1 94.06 141 ASP B CA 1
ATOM 6732 C C . ASP B 1 141 ? -24.609 52.062 13.234 1 94.06 141 ASP B C 1
ATOM 6734 O O . ASP B 1 141 ? -25.734 52.438 13.531 1 94.06 141 ASP B O 1
ATOM 6738 N N . GLN B 1 142 ? -24.406 51.125 12.453 1 94.38 142 GLN B N 1
ATOM 6739 C CA . GLN B 1 142 ? -25.516 50.406 11.844 1 94.38 142 GLN B CA 1
ATOM 6740 C C . GLN B 1 142 ? -26.094 49.344 12.805 1 94.38 142 GLN B C 1
ATOM 6742 O O . GLN B 1 142 ? -25.359 48.781 13.602 1 94.38 142 GLN B O 1
ATOM 6747 N N . PRO B 1 143 ? -27.422 49.125 12.703 1 94.12 143 PRO B N 1
ATOM 6748 C CA . PRO B 1 143 ? -27.969 48 13.438 1 94.12 143 PRO B CA 1
ATOM 6749 C C . PRO B 1 143 ? -27.359 46.656 13 1 94.12 143 PRO B C 1
ATOM 6751 O O . PRO B 1 143 ? -26.844 46.562 11.883 1 94.12 143 PRO B O 1
ATOM 6754 N N . PHE B 1 144 ? -27.438 45.656 13.82 1 95.06 144 PHE B N 1
ATOM 6755 C CA . PHE B 1 144 ? -26.766 44.406 13.594 1 95.06 144 PHE B CA 1
ATOM 6756 C C . PHE B 1 144 ? -27.172 43.812 12.25 1 95.06 144 PHE B C 1
ATOM 6758 O O . PHE B 1 144 ? -26.312 43.375 11.469 1 95.06 144 PHE B O 1
ATOM 6765 N N . HIS B 1 145 ? -28.5 43.75 11.945 1 93.56 145 HIS B N 1
ATOM 6766 C CA . HIS B 1 145 ? -28.984 43.062 10.75 1 93.56 145 HIS B CA 1
ATOM 6767 C C . HIS B 1 145 ? -28.453 43.75 9.484 1 93.56 145 HIS B C 1
ATOM 6769 O O . HIS B 1 145 ? -28.219 43.062 8.477 1 93.56 145 HIS B O 1
ATOM 6775 N N . VAL B 1 146 ? -28.25 45.062 9.547 1 95.31 146 VAL B N 1
ATOM 6776 C CA . VAL B 1 146 ? -27.703 45.781 8.406 1 95.31 146 VAL B CA 1
ATOM 6777 C C . VAL B 1 146 ? -26.219 45.469 8.266 1 95.31 146 VAL B C 1
ATOM 6779 O O . VAL B 1 146 ? -25.734 45.25 7.156 1 95.31 146 VAL B O 1
ATOM 6782 N N . ARG B 1 147 ? -25.516 45.469 9.359 1 95.56 147 ARG B N 1
ATOM 6783 C CA . ARG B 1 147 ? -24.078 45.156 9.352 1 95.56 147 ARG B CA 1
ATOM 6784 C C . ARG B 1 147 ? -23.844 43.75 8.812 1 95.56 147 ARG B C 1
ATOM 6786 O O . ARG B 1 147 ? -22.906 43.531 8.039 1 95.56 147 ARG B O 1
ATOM 6793 N N . GLU B 1 148 ? -24.625 42.812 9.312 1 96 148 GLU B N 1
ATOM 6794 C CA . GLU B 1 148 ? -24.5 41.438 8.852 1 96 148 GLU B CA 1
ATOM 6795 C C . GLU B 1 148 ? -24.703 41.344 7.344 1 96 148 GLU B C 1
ATOM 6797 O O . GLU B 1 148 ? -23.969 40.625 6.652 1 96 148 GLU B O 1
ATOM 6802 N N . ARG B 1 149 ? -25.703 41.969 6.797 1 95.31 149 ARG B N 1
ATOM 6803 C CA . ARG B 1 149 ? -25.984 41.938 5.367 1 95.31 149 ARG B CA 1
ATOM 6804 C C . ARG B 1 149 ? -24.812 42.531 4.582 1 95.31 149 ARG B C 1
ATOM 6806 O O . ARG B 1 149 ? -24.438 42.031 3.523 1 95.31 149 ARG B O 1
ATOM 6813 N N . ILE B 1 150 ? -24.344 43.688 5.09 1 94.75 150 ILE B N 1
ATOM 6814 C CA . ILE B 1 150 ? -23.219 44.344 4.449 1 94.75 150 ILE B CA 1
ATOM 6815 C C . ILE B 1 150 ? -22.016 43.375 4.418 1 94.75 150 ILE B C 1
ATOM 6817 O O . ILE B 1 150 ? -21.422 43.156 3.359 1 94.75 150 ILE B O 1
ATOM 6821 N N . PHE B 1 151 ? -21.672 42.844 5.535 1 95.25 151 PHE B N 1
ATOM 6822 C CA . PHE B 1 151 ? -20.516 41.938 5.645 1 95.25 151 PHE B CA 1
ATOM 6823 C C . PHE B 1 151 ? -20.672 40.75 4.727 1 95.25 151 PHE B C 1
ATOM 6825 O O . PHE B 1 151 ? -19.75 40.375 4.008 1 95.25 151 PHE B O 1
ATOM 6832 N N . CYS B 1 152 ? -21.828 40.125 4.703 1 95.12 152 CYS B N 1
ATOM 6833 C CA . CYS B 1 152 ? -22.094 38.969 3.869 1 95.12 152 CYS B CA 1
ATOM 6834 C C . CYS B 1 152 ? -21.969 39.312 2.391 1 95.12 152 CYS B C 1
ATOM 6836 O O . CYS B 1 152 ? -21.531 38.5 1.586 1 95.12 152 CYS B O 1
ATOM 6838 N N . SER B 1 153 ? -22.375 40.5 2.035 1 94.44 153 SER B N 1
ATOM 6839 C CA . SER B 1 153 ? -22.328 40.906 0.637 1 94.44 153 SER B CA 1
ATOM 6840 C C . SER B 1 153 ? -20.891 41.031 0.136 1 94.44 153 SER B C 1
ATOM 6842 O O . SER B 1 153 ? -20.641 40.938 -1.068 1 94.44 153 SER B O 1
ATOM 6844 N N . TRP B 1 154 ? -19.969 41.281 1.053 1 94.88 154 TRP B N 1
ATOM 6845 C CA . TRP B 1 154 ? -18.562 41.406 0.673 1 94.88 154 TRP B CA 1
ATOM 6846 C C . TRP B 1 154 ? -18.016 40.062 0.165 1 94.88 154 TRP B C 1
ATOM 6848 O O . TRP B 1 154 ? -17.062 40.031 -0.615 1 94.88 154 TRP B O 1
ATOM 6858 N N . GLU B 1 155 ? -18.578 39 0.597 1 93.69 155 GLU B N 1
ATOM 6859 C CA . GLU B 1 155 ? -18.125 37.656 0.248 1 93.69 155 GLU B CA 1
ATOM 6860 C C . GLU B 1 155 ? -18.125 37.438 -1.264 1 93.69 155 GLU B C 1
ATOM 6862 O O . GLU B 1 155 ? -17.219 36.812 -1.812 1 93.69 155 GLU B O 1
ATOM 6867 N N . THR B 1 156 ? -19.156 37.906 -1.948 1 91.19 156 THR B N 1
ATOM 6868 C CA . THR B 1 156 ? -19.328 37.656 -3.375 1 91.19 156 THR B CA 1
ATOM 6869 C C . THR B 1 156 ? -19.266 38.938 -4.164 1 91.19 156 THR B C 1
ATOM 6871 O O . THR B 1 156 ? -19.797 39.031 -5.27 1 91.19 156 THR B O 1
ATOM 6874 N N . SER B 1 157 ? -18.688 39.875 -3.586 1 93.25 157 SER B N 1
ATOM 6875 C CA . SER B 1 157 ? -18.594 41.156 -4.254 1 93.25 157 SER B CA 1
ATOM 6876 C C . SER B 1 157 ? -17.844 41.062 -5.578 1 93.25 157 SER B C 1
ATOM 6878 O O . SER B 1 157 ? -16.953 40.219 -5.715 1 93.25 157 SER B O 1
ATOM 6880 N N . ARG B 1 158 ? -18.156 41.906 -6.574 1 92.06 158 ARG B N 1
ATOM 6881 C CA . ARG B 1 158 ? -17.438 41.969 -7.84 1 92.06 158 ARG B CA 1
ATOM 6882 C C . ARG B 1 158 ? -16.047 42.594 -7.652 1 92.06 158 ARG B C 1
ATOM 6884 O O . ARG B 1 158 ? -15.156 42.406 -8.469 1 92.06 158 ARG B O 1
ATOM 6891 N N . LEU B 1 159 ? -15.969 43.375 -6.547 1 90.38 159 LEU B N 1
ATOM 6892 C CA . LEU B 1 159 ? -14.695 44.031 -6.23 1 90.38 159 LEU B CA 1
ATOM 6893 C C . LEU B 1 159 ? -13.797 43.094 -5.43 1 90.38 159 LEU B C 1
ATOM 6895 O O . LEU B 1 159 ? -14.117 42.75 -4.293 1 90.38 159 LEU B O 1
ATOM 6899 N N . LYS B 1 160 ? -12.664 42.781 -5.91 1 90.25 160 LYS B N 1
ATOM 6900 C CA . LYS B 1 160 ? -11.734 41.844 -5.316 1 90.25 160 LYS B CA 1
ATOM 6901 C C . LYS B 1 160 ? -11.289 42.281 -3.932 1 90.25 160 LYS B C 1
ATOM 6903 O O . LYS B 1 160 ? -11.219 41.5 -3 1 90.25 160 LYS B O 1
ATOM 6908 N N . PRO B 1 161 ? -11.039 43.562 -3.701 1 87.69 161 PRO B N 1
ATOM 6909 C CA . PRO B 1 161 ? -10.586 43.969 -2.375 1 87.69 161 PRO B CA 1
ATOM 6910 C C . PRO B 1 161 ? -11.609 43.688 -1.28 1 87.69 161 PRO B C 1
ATOM 6912 O O . PRO B 1 161 ? -11.242 43.375 -0.146 1 87.69 161 PRO B O 1
ATOM 6915 N N . LEU B 1 162 ? -12.875 43.781 -1.618 1 91.75 162 LEU B N 1
ATOM 6916 C CA . LEU B 1 162 ? -13.914 43.5 -0.632 1 91.75 162 LEU B CA 1
ATOM 6917 C C . LEU B 1 162 ? -13.938 42 -0.274 1 91.75 162 LEU B C 1
ATOM 6919 O O . LEU B 1 162 ? -14.148 41.656 0.888 1 91.75 162 LEU B O 1
ATOM 6923 N N . ARG B 1 163 ? -13.703 41.219 -1.27 1 93.62 163 ARG B N 1
ATOM 6924 C CA . ARG B 1 163 ? -13.648 39.781 -1.001 1 93.62 163 ARG B CA 1
ATOM 6925 C C . ARG B 1 163 ? -12.453 39.438 -0.117 1 93.62 163 ARG B C 1
ATOM 6927 O O . ARG B 1 163 ? -12.539 38.562 0.743 1 93.62 163 ARG B O 1
ATOM 6934 N N . VAL B 1 164 ? -11.383 40.125 -0.348 1 90.69 164 VAL B N 1
ATOM 6935 C CA . VAL B 1 164 ? -10.164 39.906 0.428 1 90.69 164 VAL B CA 1
ATOM 6936 C C . VAL B 1 164 ? -10.398 40.312 1.879 1 90.69 164 VAL B C 1
ATOM 6938 O O . VAL B 1 164 ? -9.969 39.625 2.805 1 90.69 164 VAL B O 1
ATOM 6941 N N . ILE B 1 165 ? -11.07 41.406 2.029 1 90.25 165 ILE B N 1
ATOM 6942 C CA . ILE B 1 165 ? -11.344 41.906 3.367 1 90.25 165 ILE B CA 1
ATOM 6943 C C . ILE B 1 165 ? -12.281 40.938 4.105 1 90.25 165 ILE B C 1
ATOM 6945 O O . ILE B 1 165 ? -12.086 40.656 5.289 1 90.25 165 ILE B O 1
ATOM 6949 N N . TYR B 1 166 ? -13.281 40.562 3.438 1 94.38 166 TYR B N 1
ATOM 6950 C CA . TYR B 1 166 ? -14.203 39.594 4.031 1 94.38 166 TYR B CA 1
ATOM 6951 C C . TYR B 1 166 ? -13.461 38.375 4.547 1 94.38 166 TYR B C 1
ATOM 6953 O O . TYR B 1 166 ? -13.664 37.938 5.684 1 94.38 166 TYR B O 1
ATOM 6961 N N . ARG B 1 167 ? -12.602 37.812 3.75 1 93.69 167 ARG B N 1
ATOM 6962 C CA . ARG B 1 167 ? -11.859 36.625 4.102 1 93.69 167 ARG B CA 1
ATOM 6963 C C . ARG B 1 167 ? -10.93 36.875 5.285 1 93.69 167 ARG B C 1
ATOM 6965 O O . ARG B 1 167 ? -10.875 36.062 6.215 1 93.69 167 ARG B O 1
ATOM 6972 N N . ALA B 1 168 ? -10.227 37.906 5.195 1 92.38 168 ALA B N 1
ATOM 6973 C CA . ALA B 1 168 ? -9.242 38.219 6.227 1 92.38 168 ALA B CA 1
ATOM 6974 C C . ALA B 1 168 ? -9.922 38.438 7.574 1 92.38 168 ALA B C 1
ATOM 6976 O O . ALA B 1 168 ? -9.492 37.938 8.602 1 92.38 168 ALA B O 1
ATOM 6977 N N . LEU B 1 169 ? -10.992 39.25 7.578 1 94.62 169 LEU B N 1
ATOM 6978 C CA . LEU B 1 169 ? -11.656 39.594 8.82 1 94.62 169 LEU B CA 1
ATOM 6979 C C . LEU B 1 169 ? -12.406 38.406 9.406 1 94.62 169 LEU B C 1
ATOM 6981 O O . LEU B 1 169 ? -12.445 38.219 10.625 1 94.62 169 LEU B O 1
ATOM 6985 N N . SER B 1 170 ? -13.016 37.625 8.516 1 95.69 170 SER B N 1
ATOM 6986 C CA . SER B 1 170 ? -13.641 36.406 9 1 95.69 170 SER B CA 1
ATOM 6987 C C . SER B 1 170 ? -12.617 35.5 9.664 1 95.69 170 SER B C 1
ATOM 6989 O O . SER B 1 170 ? -12.867 34.969 10.75 1 95.69 170 SER B O 1
ATOM 6991 N N . ALA B 1 171 ? -11.492 35.344 9.047 1 94.69 171 ALA B N 1
ATOM 6992 C CA . ALA B 1 171 ? -10.453 34.438 9.523 1 94.69 171 ALA B CA 1
ATOM 6993 C C . ALA B 1 171 ? -9.898 34.906 10.867 1 94.69 171 ALA B C 1
ATOM 6995 O O . ALA B 1 171 ? -9.789 34.094 11.805 1 94.69 171 ALA B O 1
ATOM 6996 N N . ILE B 1 172 ? -9.555 36.156 11.016 1 94.56 172 ILE B N 1
ATOM 6997 C CA . ILE B 1 172 ? -8.891 36.594 12.227 1 94.56 172 ILE B CA 1
ATOM 6998 C C . ILE B 1 172 ? -9.883 36.625 13.391 1 94.56 172 ILE B C 1
ATOM 7000 O O . ILE B 1 172 ? -9.523 36.344 14.531 1 94.56 172 ILE B O 1
ATOM 7004 N N . CYS B 1 173 ? -11.148 36.969 13.109 1 96.94 173 CYS B N 1
ATOM 7005 C CA . CYS B 1 173 ? -12.148 37 14.172 1 96.94 173 CYS B CA 1
ATOM 7006 C C . CYS B 1 173 ? -12.461 35.594 14.664 1 96.94 173 CYS B C 1
ATOM 7008 O O . CYS B 1 173 ? -12.57 35.375 15.867 1 96.94 173 CYS B O 1
ATOM 7010 N N . LYS B 1 174 ? -12.594 34.656 13.711 1 97.38 174 LYS B N 1
ATOM 7011 C CA . LYS B 1 174 ? -12.836 33.281 14.102 1 97.38 174 LYS B CA 1
ATOM 7012 C C . LYS B 1 174 ? -11.68 32.719 14.938 1 97.38 174 LYS B C 1
ATOM 7014 O O . LYS B 1 174 ? -11.906 32.188 16.016 1 97.38 174 LYS B O 1
ATOM 7019 N N . ARG B 1 175 ? -10.523 32.906 14.469 1 96.06 175 ARG B N 1
ATOM 7020 C CA . ARG B 1 175 ? -9.352 32.344 15.148 1 96.06 175 ARG B CA 1
ATOM 7021 C C . ARG B 1 175 ? -9.203 32.969 16.547 1 96.06 175 ARG B C 1
ATOM 7023 O O . ARG B 1 175 ? -8.93 32.25 17.5 1 96.06 175 ARG B O 1
ATOM 7030 N N . THR B 1 176 ? -9.367 34.25 16.609 1 97.06 176 THR B N 1
ATOM 7031 C CA . THR B 1 176 ? -9.234 34.906 17.891 1 97.06 176 THR B CA 1
ATOM 7032 C C . THR B 1 176 ? -10.281 34.438 18.891 1 97.06 176 THR B C 1
ATOM 7034 O O . THR B 1 176 ? -9.969 34.156 20.047 1 97.06 176 THR B O 1
ATOM 7037 N N . TRP B 1 177 ? -11.477 34.344 18.422 1 98 177 TRP B N 1
ATOM 7038 C CA . TRP B 1 177 ? -12.555 33.875 19.281 1 98 177 TRP B CA 1
ATOM 7039 C C . TRP B 1 177 ? -12.273 32.438 19.766 1 98 177 TRP B C 1
ATOM 7041 O O . TRP B 1 177 ? -12.414 32.156 20.953 1 98 177 TRP B O 1
ATOM 7051 N N . LEU B 1 178 ? -11.859 31.562 18.891 1 97.69 178 LEU B N 1
ATOM 7052 C CA . LEU B 1 178 ? -11.594 30.172 19.219 1 97.69 178 LEU B CA 1
ATOM 7053 C C . LEU B 1 178 ? -10.445 30.047 20.219 1 97.69 178 LEU B C 1
ATOM 7055 O O . LEU B 1 178 ? -10.375 29.062 20.969 1 97.69 178 LEU B O 1
ATOM 7059 N N . THR B 1 179 ? -9.57 31.016 20.219 1 96.75 179 THR B N 1
ATOM 7060 C CA . THR B 1 179 ? -8.391 30.984 21.078 1 96.75 179 THR B CA 1
ATOM 7061 C C . THR B 1 179 ? -8.727 31.5 22.469 1 96.75 179 THR B C 1
ATOM 7063 O O . THR B 1 179 ? -8.188 31.016 23.469 1 96.75 179 THR B O 1
ATOM 7066 N N . TYR B 1 180 ? -9.734 32.469 22.562 1 96.31 180 TYR B N 1
ATOM 7067 C CA . TYR B 1 180 ? -9.828 33.219 23.812 1 96.31 180 TYR B CA 1
ATOM 7068 C C . TYR B 1 180 ? -11.219 33.094 24.438 1 96.31 180 TYR B C 1
ATOM 7070 O O . TYR B 1 180 ? -11.445 33.531 25.562 1 96.31 180 TYR B O 1
ATOM 7078 N N . SER B 1 181 ? -12.148 32.5 23.766 1 97.06 181 SER B N 1
ATOM 7079 C CA . SER B 1 181 ? -13.5 32.375 24.297 1 97.06 181 SER B CA 1
ATOM 7080 C C . SER B 1 181 ? -13.508 31.656 25.641 1 97.06 181 SER B C 1
ATOM 7082 O O . SER B 1 181 ? -12.977 30.562 25.766 1 97.06 181 SER B O 1
ATOM 7084 N N . PRO B 1 182 ? -14.094 32.219 26.641 1 95.31 182 PRO B N 1
ATOM 7085 C CA . PRO B 1 182 ? -14.188 31.531 27.922 1 95.31 182 PRO B CA 1
ATOM 7086 C C . PRO B 1 182 ? -15.289 30.469 27.953 1 95.31 182 PRO B C 1
ATOM 7088 O O . PRO B 1 182 ? -15.297 29.609 28.844 1 95.31 182 PRO B O 1
ATOM 7091 N N . THR B 1 183 ? -16.219 30.5 27.047 1 95.44 183 THR B N 1
ATOM 7092 C CA . THR B 1 183 ? -17.375 29.609 27.109 1 95.44 183 THR B CA 1
ATOM 7093 C C . THR B 1 183 ? -17.203 28.438 26.156 1 95.44 183 THR B C 1
ATOM 7095 O O . THR B 1 183 ? -17.891 27.406 26.297 1 95.44 183 THR B O 1
ATOM 7098 N N . LEU B 1 184 ? -16.344 28.531 25.188 1 95.75 184 LEU B N 1
ATOM 7099 C CA . LEU B 1 184 ? -16.219 27.531 24.125 1 95.75 184 LEU B CA 1
ATOM 7100 C C . LEU B 1 184 ? -15.844 26.172 24.688 1 95.75 184 LEU B C 1
ATOM 7102 O O . LEU B 1 184 ? -16.562 25.188 24.5 1 95.75 184 LEU B O 1
ATOM 7106 N N . CYS B 1 185 ? -14.688 26.047 25.375 1 94.88 185 CYS B N 1
ATOM 7107 C CA . CYS B 1 185 ? -14.148 24.766 25.828 1 94.88 185 CYS B CA 1
ATOM 7108 C C . CYS B 1 185 ? -15.094 24.094 26.812 1 94.88 185 CYS B C 1
ATOM 7110 O O . CYS B 1 185 ? -15.352 22.891 26.703 1 94.88 185 CYS B O 1
ATOM 7112 N N . PRO B 1 186 ? -15.703 24.859 27.781 1 93.81 186 PRO B N 1
ATOM 7113 C CA . PRO B 1 186 ? -16.703 24.219 28.641 1 93.81 186 PRO B CA 1
ATOM 7114 C C . PRO B 1 186 ? -17.906 23.703 27.875 1 93.81 186 PRO B C 1
ATOM 7116 O O . PRO B 1 186 ? -18.469 22.656 28.219 1 93.81 186 PRO B O 1
ATOM 7119 N N . THR B 1 187 ? -18.312 24.422 26.859 1 94.88 187 THR B N 1
ATOM 7120 C CA . THR B 1 187 ? -19.484 24.047 26.078 1 94.88 187 THR B CA 1
ATOM 7121 C C . THR B 1 187 ? -19.219 22.766 25.312 1 94.88 187 THR B C 1
ATOM 7123 O O . THR B 1 187 ? -20.078 21.875 25.266 1 94.88 187 THR B O 1
ATOM 7126 N N . ILE B 1 188 ? -18.078 22.625 24.703 1 94.94 188 ILE B N 1
ATOM 7127 C CA . ILE B 1 188 ? -17.828 21.469 23.859 1 94.94 188 ILE B CA 1
ATOM 7128 C C . ILE B 1 188 ? -17.219 20.344 24.703 1 94.94 188 ILE B C 1
ATOM 7130 O O . ILE B 1 188 ? -17.062 19.219 24.219 1 94.94 188 ILE B O 1
ATOM 7134 N N . GLY B 1 189 ? -16.875 20.625 25.891 1 92.81 189 GLY B N 1
ATOM 7135 C CA . GLY B 1 189 ? -16.328 19.625 26.781 1 92.81 189 GLY B CA 1
ATOM 7136 C C . GLY B 1 189 ? -14.867 19.312 26.484 1 92.81 189 GLY B C 1
ATOM 7137 O O . GLY B 1 189 ? -14.398 18.203 26.75 1 92.81 189 GLY B O 1
ATOM 7138 N N . PHE B 1 190 ? -14.148 20.234 25.875 1 94.75 190 PHE B N 1
ATOM 7139 C CA . PHE B 1 190 ? -12.727 20.062 25.594 1 94.75 190 PHE B CA 1
ATOM 7140 C C . PHE B 1 190 ? -11.906 20.188 26.875 1 94.75 190 PHE B C 1
ATOM 7142 O O . PHE B 1 190 ? -11.961 21.219 27.562 1 94.75 190 PHE B O 1
ATOM 7149 N N . PRO B 1 191 ? -11.07 19.156 27.156 1 93.56 191 PRO B N 1
ATOM 7150 C CA . PRO B 1 191 ? -10.266 19.234 28.375 1 93.56 191 PRO B CA 1
ATOM 7151 C C . PRO B 1 191 ? -8.992 20.062 28.188 1 93.56 191 PRO B C 1
ATOM 7153 O O . PRO B 1 191 ? -8.336 19.953 27.156 1 93.56 191 PRO B O 1
ATOM 7156 N N . ARG B 1 192 ? -8.664 20.766 29.188 1 91.69 192 ARG B N 1
ATOM 7157 C CA . ARG B 1 192 ? -7.461 21.594 29.188 1 91.69 192 ARG B CA 1
ATOM 7158 C C . ARG B 1 192 ? -6.207 20.734 29.031 1 91.69 192 ARG B C 1
ATOM 7160 O O . ARG B 1 192 ? -5.219 21.156 28.438 1 91.69 192 ARG B O 1
ATOM 7167 N N . VAL B 1 193 ? -6.227 19.578 29.609 1 92.62 193 VAL B N 1
ATOM 7168 C CA . VAL B 1 193 ? -5.121 18.625 29.547 1 92.62 193 VAL B CA 1
ATOM 7169 C C . VAL B 1 193 ? -5.641 17.266 29.125 1 92.62 193 VAL B C 1
ATOM 7171 O O . VAL B 1 193 ? -6.832 16.969 29.266 1 92.62 193 VAL B O 1
ATOM 7174 N N . PRO B 1 194 ? -4.715 16.422 28.578 1 91.56 194 PRO B N 1
ATOM 7175 C CA . PRO B 1 194 ? -5.176 15.086 28.188 1 91.56 194 PRO B CA 1
ATOM 7176 C C . PRO B 1 194 ? -5.785 14.305 29.344 1 91.56 194 PRO B C 1
ATOM 7178 O O . PRO B 1 194 ? -5.27 14.344 30.453 1 91.56 194 PRO B O 1
ATOM 7181 N N . VAL B 1 195 ? -6.852 13.578 29 1 89.62 195 VAL B N 1
ATOM 7182 C CA . VAL B 1 195 ? -7.543 12.789 30.016 1 89.62 195 VAL B CA 1
ATOM 7183 C C . VAL B 1 195 ? -6.816 11.469 30.219 1 89.62 195 VAL B C 1
ATOM 7185 O O . VAL B 1 195 ? -6.926 10.852 31.281 1 89.62 195 VAL B O 1
ATOM 7188 N N . HIS B 1 196 ? -6.066 11.133 29.203 1 86.62 196 HIS B N 1
ATOM 7189 C CA . HIS B 1 196 ? -5.312 9.891 29.266 1 86.62 196 HIS B CA 1
ATOM 7190 C C . HIS B 1 196 ? -3.811 10.156 29.344 1 86.62 196 HIS B C 1
ATOM 7192 O O . HIS B 1 196 ? -3.34 11.211 28.922 1 86.62 196 HIS B O 1
ATOM 7198 N N . GLY B 1 197 ? -3.074 9.258 29.938 1 82.88 197 GLY B N 1
ATOM 7199 C CA . GLY B 1 197 ? -1.627 9.367 30.016 1 82.88 197 GLY B CA 1
ATOM 7200 C C . GLY B 1 197 ? -1.152 10.031 31.297 1 82.88 197 GLY B C 1
ATOM 7201 O O . GLY B 1 197 ? -1.965 10.461 32.125 1 82.88 197 GLY B O 1
ATOM 7202 N N . SER B 1 198 ? 0.189 9.961 31.438 1 87.12 198 SER B N 1
ATOM 7203 C CA . SER B 1 198 ? 0.807 10.539 32.625 1 87.12 198 SER B CA 1
ATOM 7204 C C . SER B 1 198 ? 1.949 11.477 32.25 1 87.12 198 SER B C 1
ATOM 7206 O O . SER B 1 198 ? 2.771 11.156 31.375 1 87.12 198 SER B O 1
ATOM 7208 N N . PRO B 1 199 ? 1.851 12.625 32.875 1 91.44 199 PRO B N 1
ATOM 7209 C CA . PRO B 1 199 ? 2.98 13.523 32.625 1 91.44 199 PRO B CA 1
ATOM 7210 C C . PRO B 1 199 ? 4.32 12.914 33.031 1 91.44 199 PRO B C 1
ATOM 7212 O O . PRO B 1 199 ? 4.379 12.102 33.938 1 91.44 199 PRO B O 1
ATOM 7215 N N . ALA B 1 200 ? 5.316 13.227 32.312 1 93.19 200 ALA B N 1
ATOM 7216 C CA . ALA B 1 200 ? 6.684 12.812 32.625 1 93.19 200 ALA B CA 1
ATOM 7217 C C . ALA B 1 200 ? 7.668 13.953 32.406 1 93.19 200 ALA B C 1
ATOM 7219 O O . ALA B 1 200 ? 7.461 14.789 31.516 1 93.19 200 ALA B O 1
ATOM 7220 N N . ASP B 1 201 ? 8.719 13.93 33.219 1 93.25 201 ASP B N 1
ATOM 7221 C CA . ASP B 1 201 ? 9.75 14.945 33.031 1 93.25 201 ASP B CA 1
ATOM 7222 C C . ASP B 1 201 ? 10.617 14.648 31.812 1 93.25 201 ASP B C 1
ATOM 7224 O O . ASP B 1 201 ? 10.938 13.484 31.547 1 93.25 201 ASP B O 1
ATOM 7228 N N . GLY B 1 202 ? 10.875 15.688 31.078 1 93.31 202 GLY B N 1
ATOM 7229 C CA . GLY B 1 202 ? 11.836 15.562 30 1 93.31 202 GLY B CA 1
ATOM 7230 C C . GLY B 1 202 ? 13.273 15.766 30.453 1 93.31 202 GLY B C 1
ATOM 7231 O O . GLY B 1 202 ? 13.555 15.789 31.641 1 93.31 202 GLY B O 1
ATOM 7232 N N . PHE B 1 203 ? 14.117 15.797 29.484 1 95.75 203 PHE B N 1
ATOM 7233 C CA . PHE B 1 203 ? 15.539 16.016 29.734 1 95.75 203 PHE B CA 1
ATOM 7234 C C . PHE B 1 203 ? 15.781 17.438 30.234 1 95.75 203 PHE B C 1
ATOM 7236 O O . PHE B 1 203 ? 15.164 18.391 29.75 1 95.75 203 PHE B O 1
ATOM 7243 N N . GLY B 1 204 ? 16.625 17.578 31.203 1 96.19 204 GLY B N 1
ATOM 7244 C CA . GLY B 1 204 ? 16.984 18.875 31.719 1 96.19 204 GLY B CA 1
ATOM 7245 C C . GLY B 1 204 ? 18.125 19.531 30.953 1 96.19 204 GLY B C 1
ATOM 7246 O O . GLY B 1 204 ? 19.297 19.266 31.234 1 96.19 204 GLY B O 1
ATOM 7247 N N . TYR B 1 205 ? 17.844 20.438 30.109 1 97.12 205 TYR B N 1
ATOM 7248 C CA . TYR B 1 205 ? 18.844 21.109 29.297 1 97.12 205 TYR B CA 1
ATOM 7249 C C . TYR B 1 205 ? 19.469 22.281 30.062 1 97.12 205 TYR B C 1
ATOM 7251 O O . TYR B 1 205 ? 18.797 22.922 30.875 1 97.12 205 TYR B O 1
ATOM 7259 N N . GLU B 1 206 ? 20.688 22.484 29.781 1 96.44 206 GLU B N 1
ATOM 7260 C CA . GLU B 1 206 ? 21.391 23.672 30.266 1 96.44 206 GLU B CA 1
ATOM 7261 C C . GLU B 1 206 ? 21.812 24.578 29.094 1 96.44 206 GLU B C 1
ATOM 7263 O O . GLU B 1 206 ? 22.219 24.078 28.047 1 96.44 206 GLU B O 1
ATOM 7268 N N . PHE B 1 207 ? 21.656 25.875 29.328 1 96.94 207 PHE B N 1
ATOM 7269 C CA . PHE B 1 207 ? 21.969 26.812 28.266 1 96.94 207 PHE B CA 1
ATOM 7270 C C . PHE B 1 207 ? 23.031 27.812 28.703 1 96.94 207 PHE B C 1
ATOM 7272 O O . PHE B 1 207 ? 23.047 28.25 29.859 1 96.94 207 PHE B O 1
ATOM 7279 N N 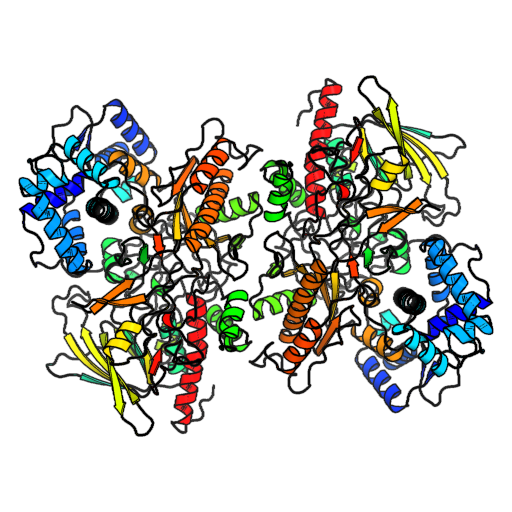. LEU B 1 208 ? 23.875 28.094 27.781 1 95.94 208 LEU B N 1
ATOM 7280 C CA . LEU B 1 208 ? 24.938 29.078 28.047 1 95.94 208 LEU B CA 1
ATOM 7281 C C . LEU B 1 208 ? 24.344 30.453 28.328 1 95.94 208 LEU B C 1
ATOM 7283 O O . LEU B 1 208 ? 23.422 30.891 27.625 1 95.94 208 LEU B O 1
ATOM 7287 N N . GLN B 1 209 ? 24.828 31.109 29.375 1 93.06 209 GLN B N 1
ATOM 7288 C CA . GLN B 1 209 ? 24.453 32.469 29.703 1 93.06 209 GLN B CA 1
ATOM 7289 C C . GLN B 1 209 ? 25.562 33.469 29.328 1 93.06 209 GLN B C 1
ATOM 7291 O O . GLN B 1 209 ? 26.75 33.156 29.531 1 93.06 209 GLN B O 1
ATOM 7296 N N . ILE B 1 210 ? 25.172 34.531 28.75 1 92.44 210 ILE B N 1
ATOM 7297 C CA . ILE B 1 210 ? 26.141 35.562 28.375 1 92.44 210 ILE B CA 1
ATOM 7298 C C . ILE B 1 210 ? 26.094 36.719 29.375 1 92.44 210 ILE B C 1
ATOM 7300 O O . ILE B 1 210 ? 25.031 37.281 29.656 1 92.44 210 ILE B O 1
ATOM 7304 N N . PRO B 1 211 ? 27.219 37.094 29.969 1 87.75 211 PRO B N 1
ATOM 7305 C CA . PRO B 1 211 ? 27.25 38.188 30.922 1 87.75 211 PRO B CA 1
ATOM 7306 C C . PRO B 1 211 ? 26.797 39.5 30.297 1 87.75 211 PRO B C 1
ATOM 7308 O O . PRO B 1 211 ? 27.016 39.75 29.109 1 87.75 211 PRO B O 1
ATOM 7311 N N . PRO B 1 212 ? 26.125 40.344 31.141 1 86.06 212 PRO B N 1
ATOM 7312 C CA . PRO B 1 212 ? 25.781 41.656 30.609 1 86.06 212 PRO B CA 1
ATOM 7313 C C . PRO B 1 212 ? 27 42.469 30.203 1 86.06 212 PRO B C 1
ATOM 7315 O O . PRO B 1 212 ? 28.078 42.281 30.75 1 86.06 212 PRO B O 1
ATOM 7318 N N . GLY B 1 213 ? 26.891 43.375 29.172 1 85.12 213 GLY B N 1
ATOM 7319 C CA . GLY B 1 213 ? 27.969 44.219 28.688 1 85.12 213 GLY B CA 1
ATOM 7320 C C . GLY B 1 213 ? 27.641 44.938 27.406 1 85.12 213 GLY B C 1
ATOM 7321 O O . GLY B 1 213 ? 26.625 44.656 26.766 1 85.12 213 GLY B O 1
ATOM 7322 N N . ASP B 1 214 ? 28.438 46.031 27.078 1 83.19 214 ASP B N 1
ATOM 7323 C CA . ASP B 1 214 ? 28.141 46.875 25.938 1 83.19 214 ASP B CA 1
ATOM 7324 C C . ASP B 1 214 ? 28.781 46.312 24.656 1 83.19 214 ASP B C 1
ATOM 7326 O O . ASP B 1 214 ? 28.234 46.5 23.562 1 83.19 214 ASP B O 1
ATOM 7330 N N . GLY B 1 215 ? 29.891 45.531 24.719 1 86.88 215 GLY B N 1
ATOM 7331 C CA . GLY B 1 215 ? 30.562 45.031 23.531 1 86.88 215 GLY B CA 1
ATOM 7332 C C . GLY B 1 215 ? 30.203 43.594 23.203 1 86.88 215 GLY B C 1
ATOM 7333 O O . GLY B 1 215 ? 29.594 42.906 24.016 1 86.88 215 GLY B O 1
ATOM 7334 N N . PRO B 1 216 ? 30.438 43.281 21.906 1 92.75 216 PRO B N 1
ATOM 7335 C CA . PRO B 1 216 ? 30.156 41.906 21.516 1 92.75 216 PRO B CA 1
ATOM 7336 C C . PRO B 1 216 ? 30.953 40.875 22.328 1 92.75 216 PRO B C 1
ATOM 7338 O O . PRO B 1 216 ? 32.094 41.156 22.719 1 92.75 216 PRO B O 1
ATOM 7341 N N . GLU B 1 217 ? 30.266 39.812 22.719 1 95.31 217 GLU B N 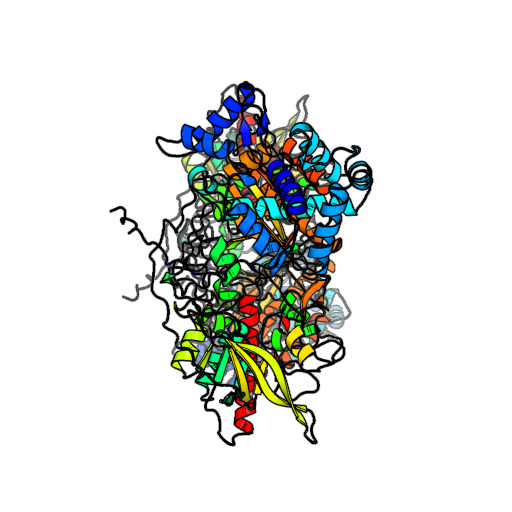1
ATOM 7342 C CA . GLU B 1 217 ? 30.922 38.656 23.312 1 95.31 217 GLU B CA 1
ATOM 7343 C C . GLU B 1 217 ? 31.328 37.656 22.234 1 95.31 217 GLU B C 1
ATOM 7345 O O . GLU B 1 217 ? 30.594 37.438 21.266 1 95.31 217 GLU B O 1
ATOM 7350 N N . THR B 1 218 ? 32.531 37.062 22.344 1 96.94 218 THR B N 1
ATOM 7351 C CA . THR B 1 218 ? 33.031 36.125 21.359 1 96.94 218 THR B CA 1
ATOM 7352 C C . THR B 1 218 ? 33.25 34.75 22 1 96.94 218 THR B C 1
ATOM 7354 O O . THR B 1 218 ? 33.906 34.656 23.047 1 96.94 218 THR B O 1
ATOM 7357 N N . ILE B 1 219 ? 32.719 33.781 21.391 1 96.31 219 ILE B N 1
ATOM 7358 C CA . ILE B 1 219 ? 33.031 32.406 21.797 1 96.31 219 ILE B CA 1
ATOM 7359 C C . ILE B 1 219 ? 33.562 31.609 20.594 1 96.31 219 ILE B C 1
ATOM 7361 O O . ILE B 1 219 ? 33.344 31.984 19.453 1 96.31 219 ILE B O 1
ATOM 7365 N N . GLU B 1 220 ? 34.312 30.516 20.859 1 97.75 220 GLU B N 1
ATOM 7366 C CA . GLU B 1 220 ? 34.938 29.703 19.812 1 97.75 220 GLU B CA 1
ATOM 7367 C C . GLU B 1 220 ? 34.5 28.25 19.922 1 97.75 220 GLU B C 1
ATOM 7369 O O . GLU B 1 220 ? 34.344 27.719 21.016 1 97.75 220 GLU B O 1
ATOM 7374 N N . THR B 1 221 ? 34.281 27.625 18.828 1 98.38 221 THR B N 1
ATOM 7375 C CA . THR B 1 221 ? 33.875 26.234 18.734 1 98.38 221 THR B CA 1
ATOM 7376 C C . THR B 1 221 ? 34.375 25.609 17.438 1 98.38 221 THR B C 1
ATOM 7378 O O . THR B 1 221 ? 34.906 26.312 16.578 1 98.38 221 THR B O 1
ATOM 7381 N N . ASP B 1 222 ? 34.344 24.281 17.297 1 98.12 222 ASP B N 1
ATOM 7382 C CA . ASP B 1 222 ? 34.656 23.625 16.031 1 98.12 222 ASP B CA 1
ATOM 7383 C C . ASP B 1 222 ? 33.531 23.797 15.023 1 98.12 222 ASP B C 1
ATOM 7385 O O . ASP B 1 222 ? 33.75 24.062 13.844 1 98.12 222 ASP B O 1
ATOM 7389 N N . VAL B 1 223 ? 32.281 23.578 15.523 1 98.75 223 VAL B N 1
ATOM 7390 C CA . VAL B 1 223 ? 31.125 23.656 14.656 1 98.75 223 VAL B CA 1
ATOM 7391 C C . VAL B 1 223 ? 30.016 24.438 15.359 1 98.75 223 VAL B C 1
ATOM 7393 O O . VAL B 1 223 ? 29.703 24.188 16.516 1 98.75 223 VAL B O 1
ATOM 7396 N N . VAL B 1 224 ? 29.422 25.391 14.734 1 98.88 224 VAL B N 1
ATOM 7397 C CA . VAL B 1 224 ? 28.203 26.047 15.195 1 98.88 224 VAL B CA 1
ATOM 7398 C C . VAL B 1 224 ? 27.016 25.625 14.336 1 98.88 224 VAL B C 1
ATOM 7400 O O . VAL B 1 224 ? 27.125 25.578 13.102 1 98.88 224 VAL B O 1
ATOM 7403 N N . ILE B 1 225 ? 26.016 25.156 14.945 1 98.94 225 ILE B N 1
ATOM 7404 C CA . ILE B 1 225 ? 24.766 24.75 14.289 1 98.94 225 ILE B CA 1
ATOM 7405 C C . ILE B 1 225 ? 23.672 25.75 14.594 1 98.94 225 ILE B C 1
ATOM 7407 O O . ILE B 1 225 ? 23.312 25.969 15.75 1 98.94 225 ILE B O 1
ATOM 7411 N N . VAL B 1 226 ? 23.109 26.422 13.57 1 98.94 226 VAL B N 1
ATOM 7412 C CA . VAL B 1 226 ? 22.047 27.406 13.75 1 98.94 226 VAL B CA 1
ATOM 7413 C C . VAL B 1 226 ? 20.688 26.734 13.562 1 98.94 226 VAL B C 1
ATOM 7415 O O . VAL B 1 226 ? 20.203 26.594 12.43 1 98.94 226 VAL B O 1
ATOM 7418 N N . GLY B 1 227 ? 19.969 26.5 14.633 1 98.81 227 GLY B N 1
ATOM 7419 C CA . GLY B 1 227 ? 18.703 25.781 14.648 1 98.81 227 GLY B CA 1
ATOM 7420 C C . GLY B 1 227 ? 18.781 24.438 15.352 1 98.81 227 GLY B C 1
ATOM 7421 O O . GLY B 1 227 ? 19.703 23.656 15.117 1 98.81 227 GLY B O 1
ATOM 7422 N N . SER B 1 228 ? 17.828 24.125 16.188 1 98.81 228 SER B N 1
ATOM 7423 C CA . SER B 1 228 ? 17.828 22.938 17.031 1 98.81 228 SER B CA 1
ATOM 7424 C C . SER B 1 228 ? 16.812 21.906 16.531 1 98.81 228 SER B C 1
ATOM 7426 O O . SER B 1 228 ? 16.516 20.938 17.219 1 98.81 228 SER B O 1
ATOM 7428 N N . GLY B 1 229 ? 16.234 22.094 15.328 1 98.5 229 GLY B N 1
ATOM 7429 C CA . GLY B 1 229 ? 15.164 21.266 14.805 1 98.5 229 GLY B CA 1
ATOM 7430 C C . GLY B 1 229 ? 15.625 19.875 14.383 1 98.5 229 GLY B C 1
ATOM 7431 O O . GLY B 1 229 ? 16.656 19.391 14.867 1 98.5 229 GLY B O 1
ATOM 7432 N N . CYS B 1 230 ? 14.914 19.234 13.492 1 98.62 230 CYS B N 1
ATOM 7433 C CA . CYS B 1 230 ? 15.109 17.844 13.102 1 98.62 230 CYS B CA 1
ATOM 7434 C C . CYS B 1 230 ? 16.5 17.641 12.508 1 98.62 230 CYS B C 1
ATOM 7436 O O . CYS B 1 230 ? 17.203 16.719 12.898 1 98.62 230 CYS B O 1
ATOM 7438 N N . GLY B 1 231 ? 16.859 18.469 11.578 1 98.69 231 GLY B N 1
ATOM 7439 C CA . GLY B 1 231 ? 18.188 18.344 10.977 1 98.69 231 GLY B CA 1
ATOM 7440 C C . GLY B 1 231 ? 19.312 18.719 11.922 1 98.69 231 GLY B C 1
ATOM 7441 O O . GLY B 1 231 ? 20.297 17.984 12.039 1 98.69 231 GLY B O 1
ATOM 7442 N N . GLY B 1 232 ? 19.156 19.859 12.641 1 98.88 232 GLY B N 1
ATOM 7443 C CA . GLY B 1 232 ? 20.172 20.344 13.555 1 98.88 232 GLY B CA 1
ATOM 7444 C C . GLY B 1 232 ? 20.453 19.406 14.703 1 98.88 232 GLY B C 1
ATOM 7445 O O . GLY B 1 232 ? 21.594 19.266 15.141 1 98.88 232 GLY B O 1
ATOM 7446 N N . SER B 1 233 ? 19.438 18.766 15.18 1 98.88 233 SER B N 1
ATOM 7447 C CA . SER B 1 233 ? 19.594 17.891 16.344 1 98.88 233 SER B CA 1
ATOM 7448 C C . SER B 1 233 ? 20.438 16.672 16 1 98.88 233 SER B C 1
ATOM 7450 O O . SER B 1 233 ? 21.312 16.297 16.766 1 98.88 233 SER B O 1
ATOM 7452 N N . VAL B 1 234 ? 20.125 16.062 14.836 1 98.94 234 VAL B N 1
ATOM 7453 C CA . VAL B 1 234 ? 20.891 14.883 14.414 1 98.94 234 VAL B CA 1
ATOM 7454 C C . VAL B 1 234 ? 22.344 15.281 14.156 1 98.94 234 VAL B C 1
ATOM 7456 O O . VAL B 1 234 ? 23.266 14.555 14.531 1 98.94 234 VAL B O 1
ATOM 7459 N N . THR B 1 235 ? 22.547 16.406 13.508 1 98.94 235 THR B N 1
ATOM 7460 C CA . THR B 1 235 ? 23.891 16.938 13.227 1 98.94 235 THR B CA 1
ATOM 7461 C C . THR B 1 235 ? 24.656 17.156 14.523 1 98.94 235 THR B C 1
ATOM 7463 O O . THR B 1 235 ? 25.828 16.766 14.625 1 98.94 235 THR B O 1
ATOM 7466 N N . ALA B 1 236 ? 24 17.781 15.492 1 98.94 236 ALA B N 1
ATOM 7467 C CA . ALA B 1 236 ? 24.625 18.047 16.781 1 98.94 236 ALA B CA 1
ATOM 7468 C C . ALA B 1 236 ? 25.062 16.766 17.469 1 98.94 236 ALA B C 1
ATOM 7470 O O . ALA B 1 236 ? 26.188 16.672 17.969 1 98.94 236 ALA B O 1
ATOM 7471 N N . LYS B 1 237 ? 24.188 15.789 17.484 1 98.88 237 LYS B N 1
ATOM 7472 C CA . LYS B 1 237 ? 24.5 14.5 18.094 1 98.88 237 LYS B CA 1
ATOM 7473 C C . LYS B 1 237 ? 25.734 13.875 17.453 1 98.88 237 LYS B C 1
ATOM 7475 O O . LYS B 1 237 ? 26.688 13.523 18.141 1 98.88 237 LYS B O 1
ATOM 7480 N N . ASN B 1 238 ? 25.672 13.719 16.125 1 98.81 238 ASN B N 1
ATOM 7481 C CA . ASN B 1 238 ? 26.734 13.008 15.422 1 98.81 238 ASN B CA 1
ATOM 7482 C C . ASN B 1 238 ? 28.078 13.695 15.586 1 98.81 238 ASN B C 1
ATOM 7484 O O . ASN B 1 238 ? 29.094 13.031 15.82 1 98.81 238 ASN B O 1
ATOM 7488 N N . LEU B 1 239 ? 28.172 15.008 15.484 1 98.75 239 LEU B N 1
ATOM 7489 C CA . LEU B 1 239 ? 29.422 15.75 15.562 1 98.75 239 LEU B CA 1
ATOM 7490 C C . LEU B 1 239 ? 29.953 15.773 17 1 98.75 239 LEU B C 1
ATOM 7492 O O . LEU B 1 239 ? 31.172 15.664 17.219 1 98.75 239 LEU B O 1
ATOM 7496 N N . ALA B 1 240 ? 29.031 15.969 17.984 1 98.75 240 ALA B N 1
ATOM 7497 C CA . ALA B 1 240 ? 29.469 15.922 19.375 1 98.75 240 ALA B CA 1
ATOM 7498 C C . ALA B 1 240 ? 30.016 14.547 19.734 1 98.75 240 ALA B C 1
ATOM 7500 O O . ALA B 1 240 ? 31.047 14.438 20.391 1 98.75 240 ALA B O 1
ATOM 7501 N N . GLU B 1 241 ? 29.328 13.508 19.328 1 98.44 241 GLU B N 1
ATOM 7502 C CA . GLU B 1 241 ? 29.766 12.141 19.594 1 98.44 241 GLU B CA 1
ATOM 7503 C C . GLU B 1 241 ? 31.094 11.836 18.906 1 98.44 241 GLU B C 1
ATOM 7505 O O . GLU B 1 241 ? 31.859 10.984 19.359 1 98.44 241 GLU B O 1
ATOM 7510 N N . ALA B 1 242 ? 31.312 12.484 17.797 1 98.06 242 ALA B N 1
ATOM 7511 C CA . ALA B 1 242 ? 32.594 12.32 17.078 1 98.06 242 ALA B CA 1
ATOM 7512 C C . ALA B 1 242 ? 33.719 13.031 17.812 1 98.06 242 ALA B C 1
ATOM 7514 O O . ALA B 1 242 ? 34.875 12.922 17.422 1 98.06 242 ALA B O 1
ATOM 7515 N N . GLY B 1 243 ? 33.469 13.836 18.828 1 97.38 243 GLY B N 1
ATOM 7516 C CA . GLY B 1 243 ? 34.469 14.422 19.688 1 97.38 243 GLY B CA 1
ATOM 7517 C C . GLY B 1 243 ? 34.719 15.891 19.391 1 97.38 243 GLY B C 1
ATOM 7518 O O . GLY B 1 243 ? 35.625 16.5 19.969 1 97.38 243 GLY B O 1
ATOM 7519 N N . TYR B 1 244 ? 33.938 16.547 18.641 1 98.44 244 TYR B N 1
ATOM 7520 C CA . TYR B 1 244 ? 34.156 17.938 18.281 1 98.44 244 TYR B CA 1
ATOM 7521 C C . TYR B 1 244 ? 33.406 18.859 19.25 1 98.44 244 TYR B C 1
ATOM 7523 O O . TYR B 1 244 ? 32.406 18.453 19.844 1 98.44 244 TYR B O 1
ATOM 7531 N N . LYS B 1 245 ? 33.875 20.031 19.422 1 98.44 245 LYS B N 1
ATOM 7532 C CA . LYS B 1 245 ? 33.156 21.062 20.156 1 98.44 245 LYS B CA 1
ATOM 7533 C C . LYS B 1 245 ? 32.031 21.641 19.328 1 98.44 245 LYS B C 1
ATOM 7535 O O . LYS B 1 245 ? 32.25 22.25 18.281 1 98.44 245 LYS B O 1
ATOM 7540 N N . VAL B 1 246 ? 30.812 21.438 19.812 1 98.81 246 VAL B N 1
ATOM 7541 C CA . VAL B 1 246 ? 29.625 21.828 19.062 1 98.81 246 VAL B CA 1
ATOM 7542 C C . VAL B 1 246 ? 28.812 22.828 19.859 1 98.81 246 VAL B C 1
ATOM 7544 O O . VAL B 1 246 ? 28.547 22.609 21.047 1 98.81 246 VAL B O 1
ATOM 7547 N N . VAL B 1 247 ? 28.391 23.938 19.266 1 98.81 247 VAL B N 1
ATOM 7548 C CA . VAL B 1 247 ? 27.453 24.891 19.828 1 98.81 247 VAL B CA 1
ATOM 7549 C C . VAL B 1 247 ? 26.172 24.922 18.984 1 98.81 247 VAL B C 1
ATOM 7551 O O . VAL B 1 247 ? 26.234 25.172 17.781 1 98.81 247 VAL B O 1
ATOM 7554 N N . VAL B 1 248 ? 25.062 24.609 19.609 1 98.94 248 VAL B N 1
ATOM 7555 C CA . VAL B 1 248 ? 23.766 24.703 18.953 1 98.94 248 VAL B CA 1
ATOM 7556 C C . VAL B 1 248 ? 23.062 25.984 19.422 1 98.94 248 VAL B C 1
ATOM 7558 O O . VAL B 1 248 ? 22.859 26.203 20.609 1 98.94 248 VAL B O 1
ATOM 7561 N N . VAL B 1 249 ? 22.672 26.797 18.469 1 98.81 249 VAL B N 1
ATOM 7562 C CA . VAL B 1 249 ? 22 28.047 18.828 1 98.81 249 VAL B CA 1
ATOM 7563 C C . VAL B 1 249 ? 20.562 28.031 18.297 1 98.81 249 VAL B C 1
ATOM 7565 O O . VAL B 1 249 ? 20.281 27.453 17.25 1 98.81 249 VAL B O 1
ATOM 7568 N N . GLU B 1 250 ? 19.656 28.578 19.047 1 98.44 250 GLU B N 1
ATOM 7569 C CA . GLU B 1 250 ? 18.219 28.625 18.75 1 98.44 250 GLU B CA 1
ATOM 7570 C C . GLU B 1 250 ? 17.641 30.016 19.062 1 98.44 250 GLU B C 1
ATOM 7572 O O . GLU B 1 250 ? 17.922 30.594 20.109 1 98.44 250 GLU B O 1
ATOM 7577 N N . LYS B 1 251 ? 16.891 30.531 18.094 1 97.31 251 LYS B N 1
ATOM 7578 C CA . LYS B 1 251 ? 16.312 31.844 18.297 1 97.31 251 LYS B CA 1
ATOM 7579 C C . LYS B 1 251 ? 15.219 31.812 19.375 1 97.31 251 LYS B C 1
ATOM 7581 O O . LYS B 1 251 ? 14.969 32.812 20.047 1 97.31 251 LYS B O 1
ATOM 7586 N N . ALA B 1 252 ? 14.547 30.703 19.453 1 96.19 252 ALA B N 1
ATOM 7587 C CA . ALA B 1 252 ? 13.461 30.531 20.422 1 96.19 252 ALA B CA 1
ATOM 7588 C C . ALA B 1 252 ? 13.992 29.969 21.734 1 96.19 252 ALA B C 1
ATOM 7590 O O . ALA B 1 252 ? 15.195 30.031 22.016 1 96.19 252 ALA B O 1
ATOM 7591 N N . TYR B 1 253 ? 13.07 29.5 22.609 1 95.56 253 TYR B N 1
ATOM 7592 C CA . TYR B 1 253 ? 13.438 29.078 23.953 1 95.56 253 TYR B CA 1
ATOM 7593 C C . TYR B 1 253 ? 12.961 27.672 24.234 1 95.56 253 TYR B C 1
ATOM 7595 O O . TYR B 1 253 ? 12.07 27.156 23.547 1 95.56 253 TYR B O 1
ATOM 7603 N N . GLN B 1 254 ? 13.656 27.047 25.156 1 96.25 254 GLN B N 1
ATOM 7604 C CA . GLN B 1 254 ? 13.281 25.719 25.609 1 96.25 254 GLN B CA 1
ATOM 7605 C C . GLN B 1 254 ? 12.234 25.781 26.719 1 96.25 254 GLN B C 1
ATOM 7607 O O . GLN B 1 254 ? 12.312 26.641 27.594 1 96.25 254 GLN B O 1
ATOM 7612 N N . TYR B 1 255 ? 11.25 24.906 26.656 1 95 255 TYR B N 1
ATOM 7613 C CA . TYR B 1 255 ? 10.273 24.719 27.734 1 95 255 TYR B CA 1
ATOM 7614 C C . TYR B 1 255 ? 10.227 23.266 28.172 1 95 255 TYR B C 1
ATOM 7616 O O . TYR B 1 255 ? 10.164 22.359 27.344 1 95 255 TYR B O 1
ATOM 7624 N N . SER B 1 256 ? 10.297 23.062 29.469 1 93.44 256 SER B N 1
ATOM 7625 C CA . SER B 1 256 ? 10.203 21.703 29.984 1 93.44 256 SER B CA 1
ATOM 7626 C C . SER B 1 256 ? 8.781 21.172 29.891 1 93.44 256 SER B C 1
ATOM 7628 O O . SER B 1 256 ? 7.84 21.938 29.656 1 93.44 256 SER B O 1
ATOM 7630 N N . THR B 1 257 ? 8.664 19.875 30.141 1 94.56 257 THR B N 1
ATOM 7631 C CA . THR B 1 257 ? 7.375 19.203 30.016 1 94.56 257 THR B CA 1
ATOM 7632 C C . THR B 1 257 ? 6.387 19.75 31.047 1 94.56 257 THR B C 1
ATOM 7634 O O . THR B 1 257 ? 5.176 19.594 30.906 1 94.56 257 THR B O 1
ATOM 7637 N N . LYS B 1 258 ? 6.801 20.438 32.031 1 94 258 LYS B N 1
ATOM 7638 C CA . LYS B 1 258 ? 5.938 21 33.062 1 94 258 LYS B CA 1
ATOM 7639 C C . LYS B 1 258 ? 5.043 22.094 32.5 1 94 258 LYS B C 1
ATOM 7641 O O . LYS B 1 258 ? 4.016 22.438 33.094 1 94 258 LYS B O 1
ATOM 7646 N N . TYR B 1 259 ? 5.492 22.641 31.359 1 94.31 259 TYR B N 1
ATOM 7647 C CA . TYR B 1 259 ? 4.719 23.703 30.734 1 94.31 259 TYR B CA 1
ATOM 7648 C C . TYR B 1 259 ? 3.744 23.141 29.703 1 94.31 259 TYR B C 1
ATOM 7650 O O . TYR B 1 259 ? 2.928 23.875 29.156 1 94.31 259 TYR B O 1
ATOM 7658 N N . PHE B 1 260 ? 3.822 21.844 29.406 1 95.56 260 PHE B N 1
ATOM 7659 C CA . PHE B 1 260 ? 3.053 21.266 28.312 1 95.56 260 PHE B CA 1
ATOM 7660 C C . PHE B 1 260 ? 1.861 20.469 28.859 1 95.56 260 PHE B C 1
ATOM 7662 O O . PHE B 1 260 ? 1.936 19.891 29.938 1 95.56 260 PHE B O 1
ATOM 7669 N N . PRO B 1 261 ? 0.675 20.438 28.141 1 96.12 261 PRO B N 1
ATOM 7670 C CA . PRO B 1 261 ? 0.479 21.234 26.938 1 96.12 261 PRO B CA 1
ATOM 7671 C C . PRO B 1 261 ? 0.208 22.703 27.25 1 96.12 261 PRO B C 1
ATOM 7673 O O . PRO B 1 261 ? -0.455 23.016 28.25 1 96.12 261 PRO B O 1
ATOM 7676 N N . MET B 1 262 ? 0.646 23.562 26.391 1 96.25 262 MET B N 1
ATOM 7677 C CA . MET B 1 262 ? 0.392 24.984 26.578 1 96.25 262 MET B CA 1
ATOM 7678 C C . MET B 1 262 ? -1.044 25.344 26.203 1 96.25 262 MET B C 1
ATOM 7680 O O . MET B 1 262 ? -1.676 24.625 25.406 1 96.25 262 MET B O 1
ATOM 7684 N N . ASN B 1 263 ? -1.478 26.453 26.859 1 94 263 ASN B N 1
ATOM 7685 C CA . ASN B 1 263 ? -2.723 27.031 26.375 1 94 263 ASN B CA 1
ATOM 7686 C C . ASN B 1 263 ? -2.564 27.578 24.953 1 94 263 ASN B C 1
ATOM 7688 O O . ASN B 1 263 ? -1.463 27.953 24.547 1 94 263 ASN B O 1
ATOM 7692 N N . PHE B 1 264 ? -3.68 27.703 24.312 1 93.69 264 PHE B N 1
ATOM 7693 C CA . PHE B 1 264 ? -3.648 28.078 22.906 1 93.69 264 PHE B CA 1
ATOM 7694 C C . PHE B 1 264 ? -3.025 29.453 22.719 1 93.69 264 PHE B C 1
ATOM 7696 O O . PHE B 1 264 ? -2.262 29.672 21.766 1 93.69 264 PHE B O 1
ATOM 7703 N N . SER B 1 265 ? -3.336 30.344 23.562 1 92 265 SER B N 1
ATOM 7704 C CA . SER B 1 265 ? -2.832 31.719 23.469 1 92 265 SER B CA 1
ATOM 7705 C C . SER B 1 265 ? -1.335 31.781 23.734 1 92 265 SER B C 1
ATOM 7707 O O . SER B 1 265 ? -0.625 32.625 23.172 1 92 265 SER B O 1
ATOM 7709 N N . GLU B 1 266 ? -0.827 30.906 24.562 1 92.94 266 GLU B N 1
ATOM 7710 C CA . GLU B 1 266 ? 0.59 30.844 24.906 1 92.94 266 GLU B CA 1
ATOM 7711 C C . GLU B 1 266 ? 1.376 30.047 23.859 1 92.94 266 GLU B C 1
ATOM 7713 O O . GLU B 1 266 ? 2.436 30.484 23.406 1 92.94 266 GLU B O 1
ATOM 7718 N N . GLY B 1 267 ? 0.836 28.922 23.547 1 95.19 267 GLY B N 1
ATOM 7719 C CA . GLY B 1 267 ? 1.524 28.016 22.656 1 95.19 267 GLY B CA 1
ATOM 7720 C C . GLY B 1 267 ? 1.726 28.578 21.266 1 95.19 267 GLY B C 1
ATOM 7721 O O . GLY B 1 267 ? 2.77 28.359 20.641 1 95.19 267 GLY B O 1
ATOM 7722 N N . SER B 1 268 ? 0.713 29.281 20.766 1 94.81 268 SER B N 1
ATOM 7723 C CA . SER B 1 268 ? 0.833 29.875 19.438 1 94.81 268 SER B CA 1
ATOM 7724 C C . SER B 1 268 ? 1.989 30.859 19.375 1 94.81 268 SER B C 1
ATOM 7726 O O . SER B 1 268 ? 2.734 30.906 18.406 1 94.81 268 SER B O 1
ATOM 7728 N N . VAL B 1 269 ? 2.199 31.578 20.422 1 93.44 269 VAL B N 1
ATOM 7729 C CA . VAL B 1 269 ? 3.213 32.625 20.484 1 93.44 269 VAL B CA 1
ATOM 7730 C C . VAL B 1 269 ? 4.582 32 20.75 1 93.44 269 VAL B C 1
ATOM 7732 O O . VAL B 1 269 ? 5.578 32.406 20.141 1 93.44 269 VAL B O 1
ATOM 7735 N N . SER B 1 270 ? 4.637 31.016 21.562 1 94.88 270 SER B N 1
ATOM 7736 C CA . SER B 1 270 ? 5.902 30.516 22.094 1 94.88 270 SER B CA 1
ATOM 7737 C C . SER B 1 270 ? 6.465 29.391 21.25 1 94.88 270 SER B C 1
ATOM 7739 O O . SER B 1 270 ? 7.668 29.125 21.266 1 94.88 270 SER B O 1
ATOM 7741 N N . MET B 1 271 ? 5.586 28.766 20.469 1 97.06 271 MET B N 1
ATOM 7742 C CA . MET B 1 271 ? 6.078 27.531 19.875 1 97.06 271 MET B CA 1
ATOM 7743 C C . MET B 1 271 ? 5.949 27.562 18.359 1 97.06 271 MET B C 1
ATOM 7745 O O . MET B 1 271 ? 6.441 26.672 17.656 1 97.06 271 MET B O 1
ATOM 7749 N N . PHE B 1 272 ? 5.34 28.625 17.766 1 97.12 272 PHE B N 1
ATOM 7750 C CA . PHE B 1 272 ? 5.113 28.641 16.328 1 97.12 272 PHE B CA 1
ATOM 7751 C C . PHE B 1 272 ? 5.68 29.906 15.695 1 97.12 272 PHE B C 1
ATOM 7753 O O . PHE B 1 272 ? 5.691 30.969 16.328 1 97.12 272 PHE B O 1
ATOM 7760 N N . GLU B 1 273 ? 6.137 29.75 14.414 1 96.94 273 GLU B N 1
ATOM 7761 C CA . GLU B 1 273 ? 6.605 30.891 13.633 1 96.94 273 GLU B CA 1
ATOM 7762 C C . GLU B 1 273 ? 5.492 31.906 13.414 1 96.94 273 GLU B C 1
ATOM 7764 O O . GLU B 1 273 ? 4.371 31.547 13.047 1 96.94 273 GLU B O 1
ATOM 7769 N N . GLY B 1 274 ? 5.734 33.156 13.672 1 94.31 274 GLY B N 1
ATOM 7770 C CA . GLY B 1 274 ? 4.754 34.188 13.484 1 94.31 274 GLY B CA 1
ATOM 7771 C C . GLY B 1 274 ? 3.531 34.062 14.367 1 94.31 274 GLY B C 1
ATOM 7772 O O . GLY B 1 274 ? 2.428 34.438 13.977 1 94.31 274 GLY B O 1
ATOM 7773 N N . GLY B 1 275 ? 3.686 33.375 15.523 1 92.94 275 GLY B N 1
ATOM 7774 C CA . GLY B 1 275 ? 2.553 33.156 16.406 1 92.94 275 GLY B CA 1
ATOM 7775 C C . GLY B 1 275 ? 1.508 32.25 15.828 1 92.94 275 GLY B C 1
ATOM 7776 O O . GLY B 1 275 ? 0.34 32.281 16.219 1 92.94 275 GLY B O 1
ATOM 7777 N N . GLY B 1 276 ? 1.912 31.5 14.852 1 93 276 GLY B N 1
ATOM 7778 C CA . GLY B 1 276 ? 0.987 30.594 14.188 1 93 276 GLY B CA 1
ATOM 7779 C C . GLY B 1 276 ? 0.162 31.266 13.109 1 93 276 GLY B C 1
ATOM 7780 O O . GLY B 1 276 ? -0.829 30.703 12.633 1 93 276 GLY B O 1
ATOM 7781 N N . ALA B 1 277 ? 0.566 32.438 12.664 1 92 277 ALA B N 1
ATOM 7782 C CA . ALA B 1 277 ? -0.251 33.219 11.734 1 92 277 ALA B CA 1
ATOM 7783 C C . ALA B 1 277 ? 0.466 33.406 10.398 1 92 277 ALA B C 1
ATOM 7785 O O . ALA B 1 277 ? 0.106 34.281 9.617 1 92 277 ALA B O 1
ATOM 7786 N N . VAL B 1 278 ? 1.49 32.531 10.133 1 95.94 278 VAL B N 1
ATOM 7787 C CA . VAL B 1 278 ? 2.182 32.625 8.852 1 95.94 278 VAL B CA 1
ATOM 7788 C C . VAL B 1 278 ? 1.258 32.156 7.727 1 95.94 278 VAL B C 1
ATOM 7790 O O . VAL B 1 278 ? 0.573 31.156 7.859 1 95.94 278 VAL B O 1
ATOM 7793 N N . SER B 1 279 ? 1.142 32.969 6.641 1 96.44 279 SER B N 1
ATOM 7794 C CA . SER B 1 279 ? 0.314 32.625 5.484 1 96.44 279 SER B CA 1
ATOM 7795 C C . SER B 1 279 ? 1.008 33 4.18 1 96.44 279 SER B C 1
ATOM 7797 O O . SER B 1 279 ? 1.985 33.75 4.184 1 96.44 279 SER B O 1
ATOM 7799 N N . THR B 1 280 ? 0.587 32.406 3.133 1 97.56 280 THR B N 1
ATOM 7800 C CA . THR B 1 280 ? 1.086 32.812 1.821 1 97.56 280 THR B CA 1
ATOM 7801 C C . THR B 1 280 ? 0.649 34.25 1.488 1 97.56 280 THR B C 1
ATOM 7803 O O . THR B 1 280 ? -0.292 34.75 2.088 1 97.56 280 THR B O 1
ATOM 7806 N N . ASN B 1 281 ? 1.302 34.812 0.504 1 95.88 281 ASN B N 1
ATOM 7807 C CA . ASN B 1 281 ? 1.032 36.188 0.113 1 95.88 281 ASN B CA 1
ATOM 7808 C C . ASN B 1 281 ? -0.416 36.375 -0.333 1 95.88 281 ASN B C 1
ATOM 7810 O O . ASN B 1 281 ? -1.021 37.406 -0.081 1 95.88 281 ASN B O 1
ATOM 7814 N N . ASP B 1 282 ? -0.967 35.375 -0.94 1 94.31 282 ASP B N 1
ATOM 7815 C CA . ASP B 1 282 ? -2.336 35.469 -1.437 1 94.31 282 ASP B CA 1
ATOM 7816 C C . ASP B 1 282 ? -3.346 35.094 -0.354 1 94.31 282 ASP B C 1
ATOM 7818 O O . ASP B 1 282 ? -4.555 35.125 -0.595 1 94.31 282 ASP B O 1
ATOM 7822 N N . GLY B 1 283 ? -2.869 34.688 0.816 1 94.25 283 GLY B N 1
ATOM 7823 C CA . GLY B 1 283 ? -3.725 34.438 1.959 1 94.25 283 GLY B CA 1
ATOM 7824 C C . GLY B 1 283 ? -4.457 33.094 1.855 1 94.25 283 GLY B C 1
ATOM 7825 O O . GLY B 1 283 ? -5.309 32.781 2.689 1 94.25 283 GLY B O 1
ATOM 7826 N N . SER B 1 284 ? -4.07 32.25 0.939 1 96.12 284 SER B N 1
ATOM 7827 C CA . SER B 1 284 ? -4.848 31.031 0.684 1 96.12 284 SER B CA 1
ATOM 7828 C C . SER B 1 284 ? -4.367 29.875 1.552 1 96.12 284 SER B C 1
ATOM 7830 O O . SER B 1 284 ? -5.105 28.922 1.777 1 96.12 284 SER B O 1
ATOM 7832 N N . ILE B 1 285 ? -3.139 29.969 2.049 1 97.94 285 ILE B N 1
ATOM 7833 C CA . ILE B 1 285 ? -2.598 28.844 2.809 1 97.94 285 ILE B CA 1
ATOM 7834 C C . ILE B 1 285 ? -2.143 29.328 4.184 1 97.94 285 ILE B C 1
ATOM 7836 O O . ILE B 1 285 ? -1.312 30.234 4.289 1 97.94 285 ILE B O 1
ATOM 7840 N N . GLY B 1 286 ? -2.787 28.766 5.258 1 97.31 286 GLY B N 1
ATOM 7841 C CA . GLY B 1 286 ? -2.207 28.891 6.586 1 97.31 286 GLY B CA 1
ATOM 7842 C C . GLY B 1 286 ? -1.048 27.953 6.832 1 97.31 286 GLY B C 1
ATOM 7843 O O . GLY B 1 286 ? -1.168 26.75 6.605 1 97.31 286 GLY B O 1
ATOM 7844 N N . ILE B 1 287 ? 0.118 28.453 7.25 1 97.88 287 ILE B N 1
ATOM 7845 C CA . ILE B 1 287 ? 1.329 27.656 7.402 1 97.88 287 ILE B CA 1
ATOM 7846 C C . ILE B 1 287 ? 1.642 27.469 8.883 1 97.88 287 ILE B C 1
ATOM 7848 O O . ILE B 1 287 ? 1.844 28.453 9.609 1 97.88 287 ILE B O 1
ATOM 7852 N N . PHE B 1 288 ? 1.664 26.234 9.312 1 96.44 288 PHE B N 1
ATOM 7853 C CA . PHE B 1 288 ? 2.066 25.891 10.672 1 96.44 288 PHE B CA 1
ATOM 7854 C C . PHE B 1 288 ? 3.531 25.469 10.703 1 96.44 288 PHE B C 1
ATOM 7856 O O . PHE B 1 288 ? 3.889 24.391 10.211 1 96.44 288 PHE B O 1
ATOM 7863 N N . ALA B 1 289 ? 4.355 26.266 11.266 1 97.44 289 ALA B N 1
ATOM 7864 C CA . ALA B 1 289 ? 5.785 25.984 11.391 1 97.44 289 ALA B CA 1
ATOM 7865 C C . ALA B 1 289 ? 6.25 26.156 12.836 1 97.44 289 ALA B C 1
ATOM 7867 O O . ALA B 1 289 ? 6.008 27.188 13.461 1 97.44 289 ALA B O 1
ATOM 7868 N N . GLY B 1 290 ? 6.891 25.172 13.344 1 97.06 290 GLY B N 1
ATOM 7869 C CA . GLY B 1 290 ? 7.402 25.234 14.703 1 97.06 290 GLY B CA 1
ATOM 7870 C C . GLY B 1 290 ? 8.578 26.188 14.859 1 97.06 290 GLY B C 1
ATOM 7871 O O . GLY B 1 290 ? 9.453 26.25 13.992 1 97.06 290 GLY B O 1
ATOM 7872 N N . ALA B 1 291 ? 8.547 26.984 15.836 1 96.88 291 ALA B N 1
ATOM 7873 C CA . ALA B 1 291 ? 9.633 27.859 16.234 1 96.88 291 ALA B CA 1
ATOM 7874 C C . ALA B 1 291 ? 9.875 27.781 17.75 1 96.88 291 ALA B C 1
ATOM 7876 O O . ALA B 1 291 ? 9.398 28.641 18.5 1 96.88 291 ALA B O 1
ATOM 7877 N N . THR B 1 292 ? 10.492 26.828 18.172 1 97.44 292 THR B N 1
ATOM 7878 C CA . THR B 1 292 ? 10.812 26.5 19.562 1 97.44 292 THR B CA 1
ATOM 7879 C C . THR B 1 292 ? 12 25.531 19.625 1 97.44 292 THR B C 1
ATOM 7881 O O . THR B 1 292 ? 12.477 25.062 18.594 1 97.44 292 THR B O 1
ATOM 7884 N N . TRP B 1 293 ? 12.578 25.344 20.828 1 97.94 293 TRP B N 1
ATOM 7885 C CA . TRP B 1 293 ? 13.641 24.359 21 1 97.94 293 TRP B CA 1
ATOM 7886 C C . TRP B 1 293 ? 13.195 23 20.5 1 97.94 293 TRP B C 1
ATOM 7888 O O . TRP B 1 293 ? 12.141 22.484 20.875 1 97.94 293 TRP B O 1
ATOM 7898 N N . GLY B 1 294 ? 13.875 22.453 19.531 1 98 294 GLY B N 1
ATOM 7899 C CA . GLY B 1 294 ? 13.508 21.219 18.891 1 98 294 GLY B CA 1
ATOM 7900 C C . GLY B 1 294 ? 12.781 21.422 17.578 1 98 294 GLY B C 1
ATOM 7901 O O . GLY B 1 294 ? 12.602 20.469 16.812 1 98 294 GLY B O 1
ATOM 7902 N N . GLY B 1 295 ? 12.344 22.656 17.328 1 97.56 295 GLY B N 1
ATOM 7903 C CA . GLY B 1 295 ? 11.727 23.031 16.062 1 97.56 295 GLY B CA 1
ATOM 7904 C C . GLY B 1 295 ? 10.43 22.297 15.797 1 97.56 295 GLY B C 1
ATOM 7905 O O . GLY B 1 295 ? 9.633 22.078 16.703 1 97.56 295 GLY B O 1
ATOM 7906 N N . GLY B 1 296 ? 10.188 21.953 14.508 1 96.81 296 GLY B N 1
ATOM 7907 C CA . GLY B 1 296 ? 8.977 21.266 14.094 1 96.81 296 GLY B CA 1
ATOM 7908 C C . GLY B 1 296 ? 8.781 19.922 14.766 1 96.81 296 GLY B C 1
ATOM 7909 O O . GLY B 1 296 ? 7.648 19.469 14.953 1 96.81 296 GLY B O 1
ATOM 7910 N N . GLY B 1 297 ? 9.844 19.281 15.172 1 96.81 297 GLY B N 1
ATOM 7911 C CA . GLY B 1 297 ? 9.758 17.984 15.836 1 96.81 297 GLY B CA 1
ATOM 7912 C C . GLY B 1 297 ? 9.125 18.062 17.219 1 96.81 297 GLY B C 1
ATOM 7913 O O . GLY B 1 297 ? 8.633 17.062 17.734 1 96.81 297 GLY B O 1
ATOM 7914 N N . THR B 1 298 ? 9.117 19.25 17.781 1 97.25 298 THR B N 1
ATOM 7915 C CA . THR B 1 298 ? 8.523 19.469 19.094 1 97.25 298 THR B CA 1
ATOM 7916 C C . THR B 1 298 ? 7.008 19.562 19 1 97.25 298 THR B C 1
ATOM 7918 O O . THR B 1 298 ? 6.285 19.125 19.891 1 97.25 298 THR B O 1
ATOM 7921 N N . VAL B 1 299 ? 6.516 20.078 17.875 1 97.06 299 VAL B N 1
ATOM 7922 C CA . VAL B 1 299 ? 5.094 20.391 17.812 1 97.06 299 VAL B CA 1
ATOM 7923 C C . VAL B 1 299 ? 4.391 19.406 16.891 1 97.06 299 VAL B C 1
ATOM 7925 O O . VAL B 1 299 ? 3.164 19.438 16.75 1 97.06 299 VAL B O 1
ATOM 7928 N N . ASN B 1 300 ? 5.105 18.484 16.203 1 96.75 300 ASN B N 1
ATOM 7929 C CA . ASN B 1 300 ? 4.488 17.578 15.234 1 96.75 300 ASN B CA 1
ATOM 7930 C C . ASN B 1 300 ? 3.699 16.469 15.938 1 96.75 300 ASN B C 1
ATOM 7932 O O . ASN B 1 300 ? 3.502 16.516 17.156 1 96.75 300 ASN B O 1
ATOM 7936 N N . TRP B 1 301 ? 3.143 15.508 15.188 1 96.44 301 TRP B N 1
ATOM 7937 C CA . TRP B 1 301 ? 2.176 14.555 15.711 1 96.44 301 TRP B CA 1
ATOM 7938 C C . TRP B 1 301 ? 2.738 13.133 15.672 1 96.44 301 TRP B C 1
ATOM 7940 O O . TRP B 1 301 ? 1.991 12.164 15.508 1 96.44 301 TRP B O 1
ATOM 7950 N N . SER B 1 302 ? 4.02 12.977 15.578 1 96.69 302 SER B N 1
ATOM 7951 C CA . SER B 1 302 ? 4.742 11.727 15.773 1 96.69 302 SER B CA 1
ATOM 7952 C C . SER B 1 302 ? 4.691 10.859 14.523 1 96.69 302 SER B C 1
ATOM 7954 O O . SER B 1 302 ? 5.219 9.742 14.523 1 96.69 302 SER B O 1
ATOM 7956 N N . ALA B 1 303 ? 4.098 11.281 13.453 1 97.5 303 ALA B N 1
ATOM 7957 C CA . ALA B 1 303 ? 4.082 10.492 12.219 1 97.5 303 ALA B CA 1
ATOM 7958 C C . ALA B 1 303 ? 5.492 10.328 11.656 1 97.5 303 ALA B C 1
ATOM 7960 O O . ALA B 1 303 ? 6.215 11.312 11.484 1 97.5 303 ALA B O 1
ATOM 7961 N N . ALA B 1 304 ? 5.906 9.125 11.453 1 98.19 304 ALA B N 1
ATOM 7962 C CA . ALA B 1 304 ? 7.262 8.844 11 1 98.19 304 ALA B CA 1
ATOM 7963 C C . ALA B 1 304 ? 7.254 7.91 9.789 1 98.19 304 ALA B C 1
ATOM 7965 O O . ALA B 1 304 ? 7.43 6.699 9.93 1 98.19 304 ALA B O 1
ATOM 7966 N N . LEU B 1 305 ? 7.098 8.422 8.625 1 98 305 LEU B N 1
ATOM 7967 C CA . LEU B 1 305 ? 7.098 7.672 7.375 1 98 305 LEU B CA 1
ATOM 7968 C C . LEU B 1 305 ? 8.422 7.844 6.637 1 98 305 LEU B C 1
ATOM 7970 O O . LEU B 1 305 ? 8.969 8.945 6.59 1 98 305 LEU B O 1
ATOM 7974 N N . GLN B 1 306 ? 8.938 6.809 6.102 1 98.19 306 GLN B N 1
ATOM 7975 C CA . GLN B 1 306 ? 10.172 6.867 5.32 1 98.19 306 GLN B CA 1
ATOM 7976 C C . GLN B 1 306 ? 9.898 7.309 3.889 1 98.19 306 GLN B C 1
ATOM 7978 O O . GLN B 1 306 ? 8.766 7.195 3.402 1 98.19 306 GLN B O 1
ATOM 7983 N N . THR B 1 307 ? 10.93 7.871 3.25 1 98.31 307 THR B N 1
ATOM 7984 C CA . THR B 1 307 ? 10.844 8.312 1.864 1 98.31 307 THR B CA 1
ATOM 7985 C C . THR B 1 307 ? 10.594 7.129 0.933 1 98.31 307 THR B C 1
ATOM 7987 O O . THR B 1 307 ? 11.328 6.141 0.971 1 98.31 307 THR B O 1
ATOM 7990 N N . GLN B 1 308 ? 9.641 7.211 0.085 1 97.38 308 GLN B N 1
ATOM 7991 C CA . GLN B 1 308 ? 9.234 6.102 -0.77 1 97.38 308 GLN B CA 1
ATOM 7992 C C . GLN B 1 308 ? 10.094 6.031 -2.029 1 97.38 308 GLN B C 1
ATOM 7994 O O . GLN B 1 308 ? 10.727 7.016 -2.408 1 97.38 308 GLN B O 1
ATOM 7999 N N . ASN B 1 309 ? 10.078 4.918 -2.734 1 96.62 309 ASN B N 1
ATOM 8000 C CA . ASN B 1 309 ? 10.961 4.594 -3.846 1 96.62 309 ASN B CA 1
ATOM 8001 C C . ASN B 1 309 ? 10.82 5.59 -4.992 1 96.62 309 ASN B C 1
ATOM 8003 O O . ASN B 1 309 ? 11.812 5.996 -5.598 1 96.62 309 ASN B O 1
ATOM 8007 N N . TYR B 1 310 ? 9.609 5.922 -5.336 1 95.44 310 TYR B N 1
ATOM 8008 C CA . TYR B 1 310 ? 9.438 6.758 -6.516 1 95.44 310 TYR B CA 1
ATOM 8009 C C . TYR B 1 310 ? 10.062 8.133 -6.305 1 95.44 310 TYR B C 1
ATOM 8011 O O . TYR B 1 310 ? 10.531 8.766 -7.258 1 95.44 310 TYR B O 1
ATOM 8019 N N . VAL B 1 311 ? 10.109 8.625 -5.039 1 97.94 311 VAL B N 1
ATOM 8020 C CA . VAL B 1 311 ? 10.773 9.883 -4.73 1 97.94 311 VAL B CA 1
ATOM 8021 C C . VAL B 1 311 ? 12.289 9.688 -4.738 1 97.94 311 VAL B C 1
ATOM 8023 O O . VAL B 1 311 ? 13.023 10.531 -5.258 1 97.94 311 VAL B O 1
ATOM 8026 N N . ARG B 1 312 ? 12.742 8.594 -4.152 1 98.12 312 ARG B N 1
ATOM 8027 C CA . ARG B 1 312 ? 14.172 8.281 -4.168 1 98.12 312 ARG B CA 1
ATOM 8028 C C . ARG B 1 312 ? 14.703 8.234 -5.594 1 98.12 312 ARG B C 1
ATOM 8030 O O . ARG B 1 312 ? 15.766 8.797 -5.883 1 98.12 312 ARG B O 1
ATOM 8037 N N . GLU B 1 313 ? 13.953 7.562 -6.477 1 96.88 313 GLU B N 1
ATOM 8038 C CA . GLU B 1 313 ? 14.336 7.445 -7.879 1 96.88 313 GLU B CA 1
ATOM 8039 C C . GLU B 1 313 ? 14.344 8.812 -8.562 1 96.88 313 GLU B C 1
ATOM 8041 O O . GLU B 1 313 ? 15.211 9.094 -9.391 1 96.88 313 GLU B O 1
ATOM 8046 N N . GLU B 1 314 ? 13.352 9.617 -8.258 1 97.31 314 GLU B N 1
ATOM 8047 C CA . GLU B 1 314 ? 13.281 10.969 -8.812 1 97.31 314 GLU B CA 1
ATOM 8048 C C . GLU B 1 314 ? 14.531 11.773 -8.461 1 97.31 314 GLU B C 1
ATOM 8050 O O . GLU B 1 314 ? 15.133 12.406 -9.328 1 97.31 314 GLU B O 1
ATOM 8055 N N . TRP B 1 315 ? 14.891 11.773 -7.203 1 98.31 315 TRP B N 1
ATOM 8056 C CA . TRP B 1 315 ? 16.047 12.539 -6.742 1 98.31 315 TRP B CA 1
ATOM 8057 C C . TRP B 1 315 ? 17.344 11.984 -7.332 1 98.31 315 TRP B C 1
ATOM 8059 O O . TRP B 1 315 ? 18.219 12.742 -7.734 1 98.31 315 TRP B O 1
ATOM 8069 N N . ALA B 1 316 ? 17.422 10.672 -7.426 1 97.88 316 ALA B N 1
ATOM 8070 C CA . ALA B 1 316 ? 18.594 10.047 -8.016 1 97.88 316 ALA B CA 1
ATOM 8071 C C . ALA B 1 316 ? 18.734 10.414 -9.492 1 97.88 316 ALA B C 1
ATOM 8073 O O . ALA B 1 316 ? 19.828 10.703 -9.969 1 97.88 316 ALA B O 1
ATOM 8074 N N . LYS B 1 317 ? 17.672 10.391 -10.234 1 96.31 317 LYS B N 1
ATOM 8075 C CA . LYS B 1 317 ? 17.672 10.766 -11.648 1 96.31 317 LYS B CA 1
ATOM 8076 C C . LYS B 1 317 ? 18.109 12.211 -11.844 1 96.31 317 LYS B C 1
ATOM 8078 O O . LYS B 1 317 ? 18.641 12.57 -12.891 1 96.31 317 LYS B O 1
ATOM 8083 N N . GLY B 1 318 ? 17.891 12.984 -10.75 1 96 318 GLY B N 1
ATOM 8084 C CA . GLY B 1 318 ? 18.312 14.375 -10.781 1 96 318 GLY B CA 1
ATOM 8085 C C . GLY B 1 318 ? 19.781 14.562 -10.469 1 96 318 GLY B C 1
ATOM 8086 O O . GLY B 1 318 ? 20.25 15.695 -10.312 1 96 318 GLY B O 1
ATOM 8087 N N . GLY B 1 319 ? 20.469 13.531 -10.375 1 96.81 319 GLY B N 1
ATOM 8088 C CA . GLY B 1 319 ? 21.906 13.617 -10.18 1 96.81 319 GLY B CA 1
ATOM 8089 C C . GLY B 1 319 ? 22.328 13.375 -8.742 1 96.81 319 GLY B C 1
ATOM 8090 O O . GLY B 1 319 ? 23.422 13.789 -8.336 1 96.81 319 GLY B O 1
ATOM 8091 N N . LEU B 1 320 ? 21.484 12.758 -7.973 1 98.25 320 LEU B N 1
ATOM 8092 C CA . LEU B 1 320 ? 21.781 12.492 -6.57 1 98.25 320 LEU B CA 1
ATOM 8093 C C . LEU B 1 320 ? 21.656 11.008 -6.254 1 98.25 320 LEU B C 1
ATOM 8095 O O . LEU B 1 320 ? 20.734 10.594 -5.535 1 98.25 320 LEU B O 1
ATOM 8099 N N . PRO B 1 321 ? 22.609 10.133 -6.66 1 97.25 321 PRO B N 1
ATOM 8100 C CA . PRO B 1 321 ? 22.516 8.68 -6.547 1 97.25 321 PRO B CA 1
ATOM 8101 C C . PRO B 1 321 ? 22.484 8.203 -5.098 1 97.25 321 PRO B C 1
ATOM 8103 O O . PRO B 1 321 ? 22.109 7.055 -4.828 1 97.25 321 PRO B O 1
ATOM 8106 N N . PHE B 1 322 ? 22.844 9.102 -4.121 1 97.56 322 PHE B N 1
ATOM 8107 C CA . PHE B 1 322 ? 22.766 8.789 -2.697 1 97.56 322 PHE B CA 1
ATOM 8108 C C . PHE B 1 322 ? 21.406 8.227 -2.336 1 97.56 322 PHE B C 1
ATOM 8110 O O . PHE B 1 322 ? 21.312 7.273 -1.558 1 97.56 322 PHE B O 1
ATOM 8117 N N . PHE B 1 323 ? 20.375 8.711 -2.977 1 98.56 323 PHE B N 1
ATOM 8118 C CA . PHE B 1 323 ? 19.016 8.453 -2.521 1 98.56 323 PHE B CA 1
ATOM 8119 C C . PHE B 1 323 ? 18.547 7.066 -2.961 1 98.56 323 PHE B C 1
ATOM 8121 O O . PHE B 1 323 ? 17.547 6.547 -2.447 1 98.56 323 PHE B O 1
ATOM 8128 N N . THR B 1 324 ? 19.172 6.402 -3.939 1 97.62 324 THR B N 1
ATOM 8129 C CA . THR B 1 324 ? 18.859 5.023 -4.305 1 97.62 324 THR B CA 1
ATOM 8130 C C . THR B 1 324 ? 19.922 4.07 -3.773 1 97.62 324 THR B C 1
ATOM 8132 O O . THR B 1 324 ? 19.938 2.889 -4.117 1 97.62 324 THR B O 1
ATOM 8135 N N . SER B 1 325 ? 20.844 4.574 -2.945 1 97.62 325 SER B N 1
ATOM 8136 C CA . SER B 1 325 ? 21.891 3.754 -2.367 1 97.62 325 SER B CA 1
ATOM 8137 C C . SER B 1 325 ? 21.422 3.066 -1.09 1 97.62 325 SER B C 1
ATOM 8139 O O . SER B 1 325 ? 20.391 3.438 -0.521 1 97.62 325 SER B O 1
ATOM 8141 N N . LEU B 1 326 ? 22.156 2.053 -0.657 1 97.31 326 LEU B N 1
ATOM 8142 C CA . LEU B 1 326 ? 21.891 1.41 0.626 1 97.31 326 LEU B CA 1
ATOM 8143 C C . LEU B 1 326 ? 22.266 2.334 1.782 1 97.31 326 LEU B C 1
ATOM 8145 O O . LEU B 1 326 ? 21.656 2.256 2.859 1 97.31 326 LEU B O 1
ATOM 8149 N N . GLU B 1 327 ? 23.203 3.264 1.509 1 97.06 327 GLU B N 1
ATOM 8150 C CA . GLU B 1 327 ? 23.609 4.23 2.52 1 97.06 327 GLU B CA 1
ATOM 8151 C C . GLU B 1 327 ? 22.438 5.09 2.975 1 97.06 327 GLU B C 1
ATOM 8153 O O . GLU B 1 327 ? 22.297 5.383 4.164 1 97.06 327 GLU B O 1
ATOM 8158 N N . PHE B 1 328 ? 21.641 5.488 2.064 1 98.38 328 PHE B N 1
ATOM 8159 C CA . PHE B 1 328 ? 20.469 6.289 2.414 1 98.38 328 PHE B CA 1
ATOM 8160 C C . PHE B 1 328 ? 19.516 5.5 3.303 1 98.38 328 PHE B C 1
ATOM 8162 O O . PHE B 1 328 ? 19.016 6.02 4.301 1 98.38 328 PHE B O 1
ATOM 8169 N N . GLN B 1 329 ? 19.219 4.277 2.902 1 98.44 329 GLN B N 1
ATOM 8170 C CA . GLN B 1 329 ? 18.344 3.439 3.719 1 98.44 329 GLN B CA 1
ATOM 8171 C C . GLN B 1 329 ? 18.922 3.232 5.113 1 98.44 329 GLN B C 1
ATOM 8173 O O . GLN B 1 329 ? 18.188 3.236 6.105 1 98.44 329 GLN B O 1
ATOM 8178 N N . ASN B 1 330 ? 20.234 2.986 5.16 1 98.25 330 ASN B N 1
ATOM 8179 C CA . ASN B 1 330 ? 20.875 2.844 6.461 1 98.25 330 ASN B CA 1
ATOM 8180 C C . ASN B 1 330 ? 20.656 4.078 7.332 1 98.25 330 ASN B C 1
ATOM 8182 O O . ASN B 1 330 ? 20.453 3.959 8.539 1 98.25 330 ASN B O 1
ATOM 8186 N N . SER B 1 331 ? 20.734 5.27 6.742 1 98.69 331 SER B N 1
ATOM 8187 C CA . SER B 1 331 ? 20.484 6.504 7.477 1 98.69 331 SER B CA 1
ATOM 8188 C C . SER B 1 331 ? 19.031 6.574 7.961 1 98.69 331 SER B C 1
ATOM 8190 O O . SER B 1 331 ? 18.781 6.965 9.102 1 98.69 331 SER B O 1
ATOM 8192 N N . LEU B 1 332 ? 18.078 6.207 7.07 1 98.75 332 LEU B N 1
ATOM 8193 C CA . LEU B 1 332 ? 16.672 6.16 7.461 1 98.75 332 LEU B CA 1
ATOM 8194 C C . LEU B 1 332 ? 16.469 5.223 8.641 1 98.75 332 LEU B C 1
ATOM 8196 O O . LEU B 1 332 ? 15.766 5.562 9.594 1 98.75 332 LEU B O 1
ATOM 8200 N N . ASP B 1 333 ? 17.109 4.074 8.609 1 98.5 333 ASP B N 1
ATOM 8201 C CA . ASP B 1 333 ? 16.922 3.062 9.648 1 98.5 333 ASP B CA 1
ATOM 8202 C C . ASP B 1 333 ? 17.547 3.52 10.961 1 98.5 333 ASP B C 1
ATOM 8204 O O . ASP B 1 333 ? 16.984 3.301 12.031 1 98.5 333 ASP B O 1
ATOM 8208 N N . ARG B 1 334 ? 18.75 4.137 10.891 1 98.44 334 ARG B N 1
ATOM 8209 C CA . ARG B 1 334 ? 19.406 4.605 12.102 1 98.44 334 ARG B CA 1
ATOM 8210 C C . ARG B 1 334 ? 18.547 5.625 12.836 1 98.44 334 ARG B C 1
ATOM 8212 O O . ARG B 1 334 ? 18.406 5.562 14.062 1 98.44 334 ARG B O 1
ATOM 8219 N N . VAL B 1 335 ? 18 6.555 12.109 1 98.69 335 VAL B N 1
ATOM 8220 C CA . VAL B 1 335 ? 17.188 7.602 12.711 1 98.69 335 VAL B CA 1
ATOM 8221 C C . VAL B 1 335 ? 15.914 7 13.289 1 98.69 335 VAL B C 1
ATOM 8223 O O . VAL B 1 335 ? 15.516 7.328 14.414 1 98.69 335 VAL B O 1
ATOM 8226 N N . CYS B 1 336 ? 15.266 6.105 12.555 1 98.75 336 CYS B N 1
ATOM 8227 C CA . CYS B 1 336 ? 14.031 5.469 13.016 1 98.75 336 CYS B CA 1
ATOM 8228 C C . CYS B 1 336 ? 14.289 4.602 14.242 1 98.75 336 CYS B C 1
ATOM 8230 O O . CYS B 1 336 ? 13.484 4.59 15.172 1 98.75 336 CYS B O 1
ATOM 8232 N N . ASP B 1 337 ? 15.422 3.891 14.203 1 98.5 337 ASP B N 1
ATOM 8233 C CA . ASP B 1 337 ? 15.773 3.033 15.336 1 98.5 337 ASP B CA 1
ATOM 8234 C C . ASP B 1 337 ? 15.984 3.857 16.609 1 98.5 337 ASP B C 1
ATOM 8236 O O . ASP B 1 337 ? 15.508 3.482 17.672 1 98.5 337 ASP B O 1
ATOM 8240 N N . ARG B 1 338 ? 16.625 4.965 16.5 1 98.56 338 ARG B N 1
ATOM 8241 C CA . ARG B 1 338 ? 16.922 5.805 17.641 1 98.56 338 ARG B CA 1
ATOM 8242 C C . ARG B 1 338 ? 15.641 6.352 18.266 1 98.56 338 ARG B C 1
ATOM 8244 O O . ARG B 1 338 ? 15.547 6.5 19.484 1 98.56 338 ARG B O 1
ATOM 8251 N N . MET B 1 339 ? 14.672 6.621 17.438 1 98.62 339 MET B N 1
ATOM 8252 C CA . MET B 1 339 ? 13.43 7.215 17.938 1 98.62 339 MET B CA 1
ATOM 8253 C C . MET B 1 339 ? 12.43 6.133 18.312 1 98.62 339 MET B C 1
ATOM 8255 O O . MET B 1 339 ? 11.336 6.438 18.812 1 98.62 339 MET B O 1
ATOM 8259 N N . GLY B 1 340 ? 12.789 4.855 18.094 1 98.38 340 GLY B N 1
ATOM 8260 C CA . GLY B 1 340 ? 11.875 3.76 18.359 1 98.38 340 GLY B CA 1
ATOM 8261 C C . GLY B 1 340 ? 10.633 3.791 17.5 1 98.38 340 GLY B C 1
ATOM 8262 O O . GLY B 1 340 ? 9.523 3.59 17.984 1 98.38 340 GLY B O 1
ATOM 8263 N N . VAL B 1 341 ? 10.773 4.078 16.219 1 98.5 341 VAL B N 1
ATOM 8264 C CA . VAL B 1 341 ? 9.664 4.219 15.289 1 98.5 341 VAL B CA 1
ATOM 8265 C C . VAL B 1 341 ? 9.008 2.857 15.062 1 98.5 341 VAL B C 1
ATOM 8267 O O . VAL B 1 341 ? 9.688 1.878 14.742 1 98.5 341 VAL B O 1
ATOM 8270 N N . SER B 1 342 ? 7.727 2.779 15.281 1 97.5 342 SER B N 1
ATOM 8271 C CA . SER B 1 342 ? 6.988 1.534 15.094 1 97.5 342 SER B CA 1
ATOM 8272 C C . SER B 1 342 ? 5.492 1.789 14.969 1 97.5 342 SER B C 1
ATOM 8274 O O . SER B 1 342 ? 4.977 2.766 15.523 1 97.5 342 SER B O 1
ATOM 8276 N N . ALA B 1 343 ? 4.824 0.969 14.289 1 96.19 343 ALA B N 1
ATOM 8277 C CA . ALA B 1 343 ? 3.363 0.999 14.227 1 96.19 343 ALA B CA 1
ATOM 8278 C C . ALA B 1 343 ? 2.754 -0.027 15.18 1 96.19 343 ALA B C 1
ATOM 8280 O O . ALA B 1 343 ? 1.533 -0.073 15.352 1 96.19 343 ALA B O 1
ATOM 8281 N N . ASP B 1 344 ? 3.52 -0.829 15.828 1 93.81 344 ASP B N 1
ATOM 8282 C CA . ASP B 1 344 ? 3.068 -2.014 16.547 1 93.81 344 ASP B CA 1
ATOM 8283 C C . ASP B 1 344 ? 2.441 -1.634 17.891 1 93.81 344 ASP B C 1
ATOM 8285 O O . ASP B 1 344 ? 1.698 -2.422 18.484 1 93.81 344 ASP B O 1
ATOM 8289 N N . HIS B 1 345 ? 2.717 -0.433 18.375 1 94.88 345 HIS B N 1
ATOM 8290 C CA . HIS B 1 345 ? 2.275 -0.045 19.703 1 94.88 345 HIS B CA 1
ATOM 8291 C C . HIS B 1 345 ? 1.244 1.077 19.641 1 94.88 345 HIS B C 1
ATOM 8293 O O . HIS B 1 345 ? 1.179 1.919 20.547 1 94.88 345 HIS B O 1
ATOM 8299 N N . THR B 1 346 ? 0.485 1.081 18.625 1 95.69 346 THR B N 1
ATOM 8300 C CA . THR B 1 346 ? -0.432 2.193 18.406 1 95.69 346 THR B CA 1
ATOM 8301 C C . THR B 1 346 ? -1.864 1.789 18.75 1 95.69 346 THR B C 1
ATOM 8303 O O . THR B 1 346 ? -2.352 0.76 18.281 1 95.69 346 THR B O 1
ATOM 8306 N N . THR B 1 347 ? -2.475 2.5 19.578 1 96.25 347 THR B N 1
ATOM 8307 C CA . THR B 1 347 ? -3.924 2.453 19.75 1 96.25 347 THR B CA 1
ATOM 8308 C C . THR B 1 347 ? -4.598 3.551 18.922 1 96.25 347 THR B C 1
ATOM 8310 O O . THR B 1 347 ? -4.449 4.738 19.234 1 96.25 347 THR B O 1
ATOM 8313 N N . HIS B 1 348 ? -5.312 3.184 17.922 1 97.44 348 HIS B N 1
ATOM 8314 C CA . HIS B 1 348 ? -5.988 4.152 17.062 1 97.44 348 HIS B CA 1
ATOM 8315 C C . HIS B 1 348 ? -7.191 4.766 17.766 1 97.44 348 HIS B C 1
ATOM 8317 O O . HIS B 1 348 ? -8.008 4.047 18.344 1 97.44 348 HIS B O 1
ATOM 8323 N N . ASN B 1 349 ? -7.32 6.051 17.797 1 96.81 349 ASN B N 1
ATOM 8324 C CA . ASN B 1 349 ? -8.523 6.691 18.312 1 96.81 349 ASN B CA 1
ATOM 8325 C C . ASN B 1 349 ? -9.68 6.598 17.328 1 96.81 349 ASN B C 1
ATOM 8327 O O . ASN B 1 349 ? -9.547 5.965 16.266 1 96.81 349 ASN B O 1
ATOM 8331 N N . LYS B 1 350 ? -10.797 7.18 17.609 1 96 350 LYS B N 1
ATOM 8332 C CA . LYS B 1 350 ? -12.008 7.016 16.812 1 96 350 LYS B CA 1
ATOM 8333 C C . LYS B 1 350 ? -11.805 7.559 15.398 1 96 350 LYS B C 1
ATOM 8335 O O . LYS B 1 350 ? -12.219 6.934 14.422 1 96 350 LYS B O 1
ATOM 8340 N N . GLN B 1 351 ? -11.258 8.727 15.266 1 96.5 351 GLN B N 1
ATOM 8341 C CA . GLN B 1 351 ? -11.117 9.32 13.945 1 96.5 351 GLN B CA 1
ATOM 8342 C C . GLN B 1 351 ? -10.242 8.461 13.039 1 96.5 351 GLN B C 1
ATOM 8344 O O . GLN B 1 351 ? -10.578 8.242 11.875 1 96.5 351 GLN B O 1
ATOM 8349 N N . ASN B 1 352 ? -9.102 7.969 13.539 1 98.25 352 ASN B N 1
ATOM 8350 C CA . ASN B 1 352 ? -8.227 7.113 12.742 1 98.25 352 ASN B CA 1
ATOM 8351 C C . ASN B 1 352 ? -8.891 5.773 12.43 1 98.25 352 ASN B C 1
ATOM 8353 O O . ASN B 1 352 ? -8.656 5.195 11.367 1 98.25 352 ASN B O 1
ATOM 8357 N N . ARG B 1 353 ? -9.672 5.266 13.297 1 98 353 ARG B N 1
ATOM 8358 C CA . ARG B 1 353 ? -10.43 4.047 13.031 1 98 353 ARG B CA 1
ATOM 8359 C C . ARG B 1 353 ? -11.438 4.266 11.898 1 98 353 ARG B C 1
ATOM 8361 O O . ARG B 1 353 ? -11.648 3.379 11.07 1 98 353 ARG B O 1
ATOM 8368 N N . VAL B 1 354 ? -12.078 5.461 11.961 1 97.88 354 VAL B N 1
ATOM 8369 C CA . VAL B 1 354 ? -13.016 5.797 10.898 1 97.88 354 VAL B CA 1
ATOM 8370 C C . VAL B 1 354 ? -12.297 5.766 9.547 1 97.88 354 VAL B C 1
ATOM 8372 O O . VAL B 1 354 ? -12.836 5.262 8.562 1 97.88 354 VAL B O 1
ATOM 8375 N N . LEU B 1 355 ? -11.117 6.301 9.547 1 98.19 355 LEU B N 1
ATOM 8376 C CA . LEU B 1 355 ? -10.32 6.32 8.328 1 98.19 355 LEU B CA 1
ATOM 8377 C C . LEU B 1 355 ? -9.984 4.902 7.875 1 98.19 355 LEU B C 1
ATOM 8379 O O . LEU B 1 355 ? -10.203 4.547 6.715 1 98.19 355 LEU B O 1
ATOM 8383 N N . LEU B 1 356 ? -9.484 4.035 8.758 1 98.12 356 LEU B N 1
ATOM 8384 C CA . LEU B 1 356 ? -9.07 2.674 8.438 1 98.12 356 LEU B CA 1
ATOM 8385 C C . LEU B 1 356 ? -10.273 1.817 8.055 1 98.12 356 LEU B C 1
ATOM 8387 O O . LEU B 1 356 ? -10.227 1.07 7.074 1 98.12 356 LEU B O 1
ATOM 8391 N N . GLU B 1 357 ? -11.328 1.919 8.812 1 97.38 357 GLU B N 1
ATOM 8392 C CA . GLU B 1 357 ? -12.516 1.121 8.547 1 97.38 357 GLU B CA 1
ATOM 8393 C C . GLU B 1 357 ? -13.188 1.542 7.242 1 97.38 357 GLU B C 1
ATOM 8395 O O . GLU B 1 357 ? -13.656 0.696 6.477 1 97.38 357 GLU B O 1
ATOM 8400 N N . GLY B 1 358 ? -13.297 2.861 7.105 1 98.12 358 GLY B N 1
ATOM 8401 C CA . GLY B 1 358 ? -13.844 3.338 5.844 1 98.12 358 GLY B CA 1
ATOM 8402 C C . GLY B 1 358 ? -13.055 2.859 4.637 1 98.12 358 GLY B C 1
ATOM 8403 O O . GLY B 1 358 ? -13.633 2.455 3.629 1 98.12 358 GLY B O 1
ATOM 8404 N N . ALA B 1 359 ? -11.727 2.92 4.73 1 98.56 359 ALA B N 1
ATOM 8405 C CA . ALA B 1 359 ? -10.867 2.434 3.654 1 98.56 359 ALA B CA 1
ATOM 8406 C C . ALA B 1 359 ? -11.102 0.949 3.391 1 98.56 359 ALA B C 1
ATOM 8408 O O . ALA B 1 359 ? -11.172 0.521 2.236 1 98.56 359 ALA B O 1
ATOM 8409 N N . HIS B 1 360 ? -11.242 0.2 4.434 1 97.81 360 HIS B N 1
ATOM 8410 C CA . HIS B 1 360 ? -11.508 -1.229 4.316 1 97.81 360 HIS B CA 1
ATOM 8411 C C . HIS B 1 360 ? -12.812 -1.486 3.57 1 97.81 360 HIS B C 1
ATOM 8413 O O . HIS B 1 360 ? -12.844 -2.287 2.633 1 97.81 360 HIS B O 1
ATOM 8419 N N . LYS B 1 361 ? -13.844 -0.815 3.945 1 97.81 361 LYS B N 1
ATOM 8420 C CA . LYS B 1 361 ? -15.164 -1.03 3.371 1 97.81 361 LYS B CA 1
ATOM 8421 C C . LYS B 1 361 ? -15.188 -0.67 1.888 1 97.81 361 LYS B C 1
ATOM 8423 O O . LYS B 1 361 ? -15.992 -1.212 1.124 1 97.81 361 LYS B O 1
ATOM 8428 N N . LEU B 1 362 ? -14.289 0.208 1.506 1 98 362 LEU B N 1
ATOM 8429 C CA . LEU B 1 362 ? -14.297 0.689 0.128 1 98 362 LEU B CA 1
ATOM 8430 C C . LEU B 1 362 ? -13.203 0.007 -0.691 1 98 362 LEU B C 1
ATOM 8432 O O . LEU B 1 362 ? -13.117 0.207 -1.905 1 98 362 LEU B O 1
ATOM 8436 N N . GLY B 1 363 ? -12.328 -0.784 -0.036 1 97.44 363 GLY B N 1
ATOM 8437 C CA . GLY B 1 363 ? -11.227 -1.444 -0.726 1 97.44 363 GLY B CA 1
ATOM 8438 C C . GLY B 1 363 ? -10.062 -0.517 -1.021 1 97.44 363 GLY B C 1
ATOM 8439 O O . GLY B 1 363 ? -9.32 -0.732 -1.979 1 97.44 363 GLY B O 1
ATOM 8440 N N . TYR B 1 364 ? -9.914 0.572 -0.266 1 98.06 364 TYR B N 1
ATOM 8441 C CA . TYR B 1 364 ? -8.797 1.499 -0.429 1 98.06 364 TYR B CA 1
ATOM 8442 C C . TYR B 1 364 ? -7.543 0.964 0.247 1 98.06 364 TYR B C 1
ATOM 8444 O O . TYR B 1 364 ? -7.617 0.343 1.31 1 98.06 364 TYR B O 1
ATOM 8452 N N . ALA B 1 365 ? -6.402 1.214 -0.429 1 96.88 365 ALA B N 1
ATOM 8453 C CA . ALA B 1 365 ? -5.133 0.957 0.243 1 96.88 365 ALA B CA 1
ATOM 8454 C C . ALA B 1 365 ? -4.953 1.874 1.449 1 96.88 365 ALA B C 1
ATOM 8456 O O . ALA B 1 365 ? -5.113 3.092 1.34 1 96.88 365 ALA B O 1
ATOM 8457 N N . ALA B 1 366 ? -4.699 1.315 2.615 1 97.69 366 ALA B N 1
ATOM 8458 C CA . ALA B 1 366 ? -4.488 2.059 3.855 1 97.69 366 ALA B CA 1
ATOM 8459 C C . ALA B 1 366 ? -3.51 1.328 4.773 1 97.69 366 ALA B C 1
ATOM 8461 O O . ALA B 1 366 ? -3.354 0.109 4.676 1 97.69 366 ALA B O 1
ATOM 8462 N N . ASN B 1 367 ? -2.822 2.086 5.617 1 96.69 367 ASN B N 1
ATOM 8463 C CA . ASN B 1 367 ? -1.841 1.52 6.535 1 96.69 367 ASN B CA 1
ATOM 8464 C C . ASN B 1 367 ? -1.788 2.295 7.848 1 96.69 367 ASN B C 1
ATOM 8466 O O . ASN B 1 367 ? -2.096 3.488 7.883 1 96.69 367 ASN B O 1
ATOM 8470 N N . PRO B 1 368 ? -1.431 1.544 8.969 1 97.5 368 PRO B N 1
ATOM 8471 C CA . PRO B 1 368 ? -1.009 2.309 10.141 1 97.5 368 PRO B CA 1
ATOM 8472 C C . PRO B 1 368 ? 0.245 3.141 9.891 1 97.5 368 PRO B C 1
ATOM 8474 O O . PRO B 1 368 ? 1.122 2.725 9.125 1 97.5 368 PRO B O 1
ATOM 8477 N N . VAL B 1 369 ? 0.311 4.234 10.453 1 98.25 369 VAL B N 1
ATOM 8478 C CA . VAL B 1 369 ? 1.477 5.105 10.344 1 98.25 369 VAL B CA 1
ATOM 8479 C C . VAL B 1 369 ? 2.428 4.848 11.508 1 98.25 369 VAL B C 1
ATOM 8481 O O . VAL B 1 369 ? 2.041 4.973 12.672 1 98.25 369 VAL B O 1
ATOM 8484 N N . PRO B 1 370 ? 3.697 4.473 11.242 1 98.19 370 PRO B N 1
ATOM 8485 C CA . PRO B 1 370 ? 4.645 4.344 12.344 1 98.19 370 PRO B CA 1
ATOM 8486 C C . PRO B 1 370 ? 4.793 5.633 13.148 1 98.19 370 PRO B C 1
ATOM 8488 O O . PRO B 1 370 ? 4.754 6.727 12.586 1 98.19 370 PRO B O 1
ATOM 8491 N N . GLN B 1 371 ? 4.941 5.477 14.461 1 98.25 371 GLN B N 1
ATOM 8492 C CA . GLN B 1 371 ? 5.059 6.602 15.383 1 98.25 371 GLN B CA 1
ATOM 8493 C C . GLN B 1 371 ? 6.438 6.645 16.031 1 98.25 371 GLN B C 1
ATOM 8495 O O . GLN B 1 371 ? 6.992 5.602 16.391 1 98.25 371 GLN B O 1
ATOM 8500 N N . ASN B 1 372 ? 7.016 7.75 16.141 1 98.25 372 ASN B N 1
ATOM 8501 C CA . ASN B 1 372 ? 8.281 7.883 16.859 1 98.25 372 ASN B CA 1
ATOM 8502 C C . ASN B 1 372 ? 8.055 8.031 18.359 1 98.25 372 ASN B C 1
ATOM 8504 O O . ASN B 1 372 ? 8.273 9.109 18.922 1 98.25 372 ASN B O 1
ATOM 8508 N N . THR B 1 373 ? 7.707 6.949 19.062 1 97.62 373 THR B N 1
ATOM 8509 C CA . THR B 1 373 ? 7.324 7.008 20.469 1 97.62 373 THR B CA 1
ATOM 8510 C C . THR B 1 373 ? 8.188 6.07 21.312 1 97.62 373 THR B C 1
ATOM 8512 O O . THR B 1 373 ? 7.719 5.508 22.297 1 97.62 373 THR B O 1
ATOM 8515 N N . GLY B 1 374 ? 9.367 5.719 20.828 1 97.12 374 GLY B N 1
ATOM 8516 C CA . GLY B 1 374 ? 10.32 4.949 21.609 1 97.12 374 GLY B CA 1
ATOM 8517 C C . GLY B 1 374 ? 9.938 3.486 21.75 1 97.12 374 GLY B C 1
ATOM 8518 O O . GLY B 1 374 ? 10.344 2.818 22.703 1 97.12 374 GLY B O 1
ATOM 8519 N N . GLY B 1 375 ? 9.07 3.059 20.828 1 95.44 375 GLY B N 1
ATOM 8520 C CA . GLY B 1 375 ? 8.617 1.68 20.891 1 95.44 375 GLY B CA 1
ATOM 8521 C C . GLY B 1 375 ? 7.574 1.443 21.969 1 95.44 375 GLY B C 1
ATOM 8522 O O . GLY B 1 375 ? 7.449 0.33 22.484 1 95.44 375 GLY B O 1
ATOM 8523 N N . THR B 1 376 ? 6.906 2.52 22.297 1 94.94 376 THR B N 1
ATOM 8524 C CA . THR B 1 376 ? 5.867 2.424 23.312 1 94.94 376 THR B CA 1
ATOM 8525 C C . THR B 1 376 ? 4.574 3.078 22.828 1 94.94 376 THR B C 1
ATOM 8527 O O . THR B 1 376 ? 4.566 3.777 21.812 1 94.94 376 THR B O 1
ATOM 8530 N N . GLU B 1 377 ? 3.537 2.828 23.609 1 93.88 377 GLU B N 1
ATOM 8531 C CA . GLU B 1 377 ? 2.252 3.443 23.281 1 93.88 377 GLU B CA 1
ATOM 8532 C C . GLU B 1 377 ? 2.242 4.922 23.656 1 93.88 377 GLU B C 1
ATOM 8534 O O . GLU B 1 377 ? 2.783 5.309 24.703 1 93.88 377 GLU B O 1
ATOM 8539 N N . HIS B 1 378 ? 1.688 5.73 22.859 1 93.62 378 HIS B N 1
ATOM 8540 C CA . HIS B 1 378 ? 1.466 7.152 23.078 1 93.62 378 HIS B CA 1
ATOM 8541 C C . HIS B 1 378 ? 0.059 7.562 22.656 1 93.62 378 HIS B C 1
ATOM 8543 O O . HIS B 1 378 ? -0.242 7.617 21.453 1 93.62 378 HIS B O 1
ATOM 8549 N N . TYR B 1 379 ? -0.821 7.777 23.609 1 93.69 379 TYR B N 1
ATOM 8550 C CA . TYR B 1 379 ? -2.221 8.094 23.344 1 93.69 379 TYR B CA 1
ATOM 8551 C C . TYR B 1 379 ? -2.553 9.508 23.812 1 93.69 379 TYR B C 1
ATOM 8553 O O . TYR B 1 379 ? -3.199 9.695 24.844 1 93.69 379 TYR B O 1
ATOM 8561 N N . CYS B 1 380 ? -2.096 10.555 23 1 92.62 380 CYS B N 1
ATOM 8562 C CA . CYS B 1 380 ? -2.273 11.953 23.359 1 92.62 380 CYS B CA 1
ATOM 8563 C C . CYS B 1 380 ? -2.693 12.789 22.156 1 92.62 380 CYS B C 1
ATOM 8565 O O . CYS B 1 380 ? -2.062 12.719 21.109 1 92.62 380 CYS B O 1
ATOM 8567 N N . GLY B 1 381 ? -3.717 13.609 22.359 1 93.88 381 GLY B N 1
ATOM 8568 C CA . GLY B 1 381 ? -4.191 14.461 21.281 1 93.88 381 GLY B CA 1
ATOM 8569 C C . GLY B 1 381 ? -3.744 15.906 21.422 1 93.88 381 GLY B C 1
ATOM 8570 O O . GLY B 1 381 ? -4.051 16.734 20.562 1 93.88 381 GLY B O 1
ATOM 8571 N N . HIS B 1 382 ? -2.887 16.25 22.391 1 95.31 382 HIS B N 1
ATOM 8572 C CA . HIS B 1 382 ? -2.537 17.625 22.719 1 95.31 382 HIS B CA 1
ATOM 8573 C C . HIS B 1 382 ? -1.102 17.938 22.312 1 95.31 382 HIS B C 1
ATOM 8575 O O . HIS B 1 382 ? -0.598 19.031 22.594 1 95.31 382 HIS B O 1
ATOM 8581 N N . CYS B 1 383 ? -0.448 17.109 21.531 1 94.44 383 CYS B N 1
ATOM 8582 C CA . CYS B 1 383 ? 0.982 17.203 21.266 1 94.44 383 CYS B CA 1
ATOM 8583 C C . CYS B 1 383 ? 1.303 18.469 20.484 1 94.44 383 CYS B C 1
ATOM 8585 O O . CYS B 1 383 ? 2.428 18.969 20.547 1 94.44 383 CYS B O 1
ATOM 8587 N N . THR B 1 384 ? 0.325 19.016 19.828 1 96.25 384 THR B N 1
ATOM 8588 C CA . THR B 1 384 ? 0.538 20.234 19.047 1 96.25 384 THR B CA 1
ATOM 8589 C C . THR B 1 384 ? 0.991 21.375 19.969 1 96.25 384 THR B C 1
ATOM 8591 O O . THR B 1 384 ? 1.732 22.266 19.531 1 96.25 384 THR B O 1
ATOM 8594 N N . MET B 1 385 ? 0.554 21.297 21.203 1 96.62 385 MET B N 1
ATOM 8595 C CA . MET B 1 385 ? 0.892 22.344 22.172 1 96.62 385 MET B CA 1
ATOM 8596 C C . MET B 1 385 ? 1.949 21.844 23.156 1 96.62 385 MET B C 1
ATOM 8598 O O . MET B 1 385 ? 2.053 22.359 24.281 1 96.62 385 MET B O 1
ATOM 8602 N N . GLY B 1 386 ? 2.666 20.859 22.719 1 95.56 386 GLY B N 1
ATOM 8603 C CA . GLY B 1 386 ? 3.709 20.266 23.531 1 95.56 386 GLY B CA 1
ATOM 8604 C C . GLY B 1 386 ? 3.289 18.953 24.188 1 95.56 386 GLY B C 1
ATOM 8605 O O . GLY B 1 386 ? 2.145 18.812 24.625 1 95.56 386 GLY B O 1
ATOM 8606 N N . CYS B 1 387 ? 4.203 18.078 24.234 1 94.81 387 CYS B N 1
ATOM 8607 C CA . CYS B 1 387 ? 3.918 16.75 24.781 1 94.81 387 CYS B CA 1
ATOM 8608 C C . CYS B 1 387 ? 4.227 16.703 26.266 1 94.81 387 CYS B C 1
ATOM 8610 O O . CYS B 1 387 ? 5.375 16.891 26.688 1 94.81 387 CYS B O 1
ATOM 8612 N N . HIS B 1 388 ? 3.293 16.312 27.062 1 93.56 388 HIS B N 1
ATOM 8613 C CA . HIS B 1 388 ? 3.467 16.359 28.516 1 93.56 388 HIS B CA 1
ATOM 8614 C C . HIS B 1 388 ? 4.125 15.086 29.031 1 93.56 388 HIS B C 1
ATOM 8616 O O . HIS B 1 388 ? 4.645 15.062 30.156 1 93.56 388 HIS B O 1
ATOM 8622 N N . SER B 1 389 ? 4.102 14.062 28.203 1 93 389 SER B N 1
ATOM 8623 C CA . SER B 1 389 ? 4.582 12.773 28.672 1 93 389 SER B CA 1
ATOM 8624 C C . SER B 1 389 ? 6.004 12.5 28.203 1 93 389 SER B C 1
ATOM 8626 O O . SER B 1 389 ? 6.617 11.508 28.609 1 93 389 SER B O 1
ATOM 8628 N N . ALA B 1 390 ? 6.531 13.305 27.328 1 93.62 390 ALA B N 1
ATOM 8629 C CA . ALA B 1 390 ? 7.832 13.07 26.719 1 93.62 390 ALA B CA 1
ATOM 8630 C C . ALA B 1 390 ? 7.836 11.773 25.906 1 93.62 390 ALA B C 1
ATOM 8632 O O . ALA B 1 390 ? 8.898 11.234 25.594 1 93.62 390 ALA B O 1
ATOM 8633 N N . GLY B 1 391 ? 6.637 11.297 25.672 1 94.19 391 GLY B N 1
ATOM 8634 C CA . GLY B 1 391 ? 6.508 10.07 24.906 1 94.19 391 GLY B CA 1
ATOM 8635 C C . GLY B 1 391 ? 6.867 10.227 23.438 1 94.19 391 GLY B C 1
ATOM 8636 O O . GLY B 1 391 ? 7.352 9.289 22.812 1 94.19 391 GLY B O 1
ATOM 8637 N N . LYS B 1 392 ? 6.555 11.336 22.875 1 96.19 392 LYS B N 1
ATOM 8638 C CA . LYS B 1 392 ? 6.988 11.641 21.516 1 96.19 392 LYS B CA 1
ATOM 8639 C C . LYS B 1 392 ? 8.5 11.859 21.453 1 96.19 392 LYS B C 1
ATOM 8641 O O . LYS B 1 392 ? 9.023 12.75 22.109 1 96.19 392 LYS B O 1
ATOM 8646 N N . LYS B 1 393 ? 9.141 11.023 20.688 1 97.69 393 LYS B N 1
ATOM 8647 C CA . LYS B 1 393 ? 10.602 11.062 20.641 1 97.69 393 LYS B CA 1
ATOM 8648 C C . LYS B 1 393 ? 11.086 11.922 19.469 1 97.69 393 LYS B C 1
ATOM 8650 O O . LYS B 1 393 ? 11.766 11.422 18.562 1 97.69 393 LYS B O 1
ATOM 8655 N N . GLY B 1 394 ? 10.805 13.242 19.578 1 96.38 394 GLY B N 1
ATOM 8656 C CA . GLY B 1 394 ? 11.359 14.219 18.656 1 96.38 394 GLY B CA 1
ATOM 8657 C C . GLY B 1 394 ? 12.766 14.656 19.016 1 96.38 394 GLY B C 1
ATOM 8658 O O . GLY B 1 394 ? 13.438 14 19.812 1 96.38 394 GLY B O 1
ATOM 8659 N N . PRO B 1 395 ? 13.266 15.742 18.438 1 98.12 395 PRO B N 1
ATOM 8660 C CA . PRO B 1 395 ? 14.633 16.219 18.688 1 98.12 395 PRO B CA 1
ATOM 8661 C C . PRO B 1 395 ? 14.922 16.391 20.172 1 98.12 395 PRO B C 1
ATOM 8663 O O . PRO B 1 395 ? 15.992 16 20.656 1 98.12 395 PRO B O 1
ATOM 8666 N N . THR B 1 396 ? 13.969 16.891 21 1 98 396 THR B N 1
ATOM 8667 C CA . THR B 1 396 ? 14.188 17.266 22.391 1 98 396 THR B CA 1
ATOM 8668 C C . THR B 1 396 ? 14.266 16.031 23.281 1 98 396 THR B C 1
ATOM 8670 O O . THR B 1 396 ? 14.781 16.094 24.391 1 98 396 THR B O 1
ATOM 8673 N N . GLU B 1 397 ? 13.734 14.938 22.781 1 97.81 397 GLU B N 1
ATOM 8674 C CA . GLU B 1 397 ? 13.664 13.742 23.609 1 97.81 397 GLU B CA 1
ATOM 8675 C C . GLU B 1 397 ? 14.57 12.633 23.062 1 97.81 397 GLU B C 1
ATOM 8677 O O . GLU B 1 397 ? 14.555 11.508 23.562 1 97.81 397 GLU B O 1
ATOM 8682 N N . SER B 1 398 ? 15.312 12.914 22.062 1 98.06 398 SER B N 1
ATOM 8683 C CA . SER B 1 398 ? 16.203 11.914 21.469 1 98.06 398 SER B CA 1
ATOM 8684 C C . SER B 1 398 ? 17.562 12.508 21.125 1 98.06 398 SER B C 1
ATOM 8686 O O . SER B 1 398 ? 18.453 12.562 21.969 1 98.06 398 SER B O 1
ATOM 8688 N N . PHE B 1 399 ? 17.703 13.18 20.031 1 98.75 399 PHE B N 1
ATOM 8689 C CA . PHE B 1 399 ? 18.984 13.523 19.453 1 98.75 399 PHE B CA 1
ATOM 8690 C C . PHE B 1 399 ? 19.641 14.664 20.219 1 98.75 399 PHE B C 1
ATOM 8692 O O . PHE B 1 399 ? 20.859 14.688 20.391 1 98.75 399 PHE B O 1
ATOM 8699 N N . LEU B 1 400 ? 18.875 15.648 20.656 1 98.81 400 LEU B N 1
ATOM 8700 C CA . LEU B 1 400 ? 19.453 16.734 21.438 1 98.81 400 LEU B CA 1
ATOM 8701 C C . LEU B 1 400 ? 19.906 16.234 22.797 1 98.81 400 LEU B C 1
ATOM 8703 O O . LEU B 1 400 ? 20.859 16.766 23.375 1 98.81 400 LEU B O 1
ATOM 8707 N N . VAL B 1 401 ? 19.203 15.227 23.328 1 98.69 401 VAL B N 1
ATOM 8708 C CA . VAL B 1 401 ? 19.641 14.586 24.562 1 98.69 401 VAL B CA 1
ATOM 8709 C C . VAL B 1 401 ? 21.031 13.969 24.359 1 98.69 401 VAL B C 1
ATOM 8711 O O . VAL B 1 401 ? 21.922 14.156 25.172 1 98.69 401 VAL B O 1
ATOM 8714 N N . ASP B 1 402 ? 21.125 13.227 23.281 1 98.81 402 ASP B N 1
ATOM 8715 C CA . ASP B 1 402 ? 22.406 12.586 22.953 1 98.81 402 ASP B CA 1
ATOM 8716 C C . ASP B 1 402 ? 23.5 13.625 22.781 1 98.81 402 ASP B C 1
ATOM 8718 O O . ASP B 1 402 ? 24.641 13.398 23.219 1 98.81 402 ASP B O 1
ATOM 8722 N N . ALA B 1 403 ? 23.188 14.711 22.109 1 98.81 403 ALA B N 1
ATOM 8723 C CA . ALA B 1 403 ? 24.172 15.781 21.922 1 98.81 403 ALA B CA 1
ATOM 8724 C C . ALA B 1 403 ? 24.609 16.359 23.25 1 98.81 403 ALA B C 1
ATOM 8726 O O . ALA B 1 403 ? 25.812 16.594 23.469 1 98.81 403 ALA B O 1
ATOM 8727 N N . ALA B 1 404 ? 23.656 16.594 24.125 1 98.75 404 ALA B N 1
ATOM 8728 C CA . ALA B 1 404 ? 23.969 17.125 25.469 1 98.75 404 ALA B CA 1
ATOM 8729 C C . ALA B 1 404 ? 24.891 16.188 26.219 1 98.75 404 ALA B C 1
ATOM 8731 O O . ALA B 1 404 ? 25.875 16.625 26.828 1 98.75 404 ALA B O 1
ATOM 8732 N N . GLN B 1 405 ? 24.562 14.945 26.188 1 98.56 405 GLN B N 1
ATOM 8733 C CA . GLN B 1 405 ? 25.344 13.93 26.891 1 98.56 405 GLN B CA 1
ATOM 8734 C C . GLN B 1 405 ? 26.75 13.805 26.312 1 98.56 405 GLN B C 1
ATOM 8736 O O . GLN B 1 405 ? 27.688 13.422 27.016 1 98.56 405 GLN B O 1
ATOM 8741 N N . ALA B 1 406 ? 26.859 14.211 25.016 1 98.62 406 ALA B N 1
ATOM 8742 C CA . ALA B 1 406 ? 28.156 14.133 24.344 1 98.62 406 ALA B CA 1
ATOM 8743 C C . ALA B 1 406 ? 28.938 15.43 24.5 1 98.62 406 ALA B C 1
ATOM 8745 O O . ALA B 1 406 ? 30.047 15.57 23.969 1 98.62 406 ALA B O 1
ATOM 8746 N N . GLY B 1 407 ? 28.391 16.422 25.156 1 98.25 407 GLY B N 1
ATOM 8747 C CA . GLY B 1 407 ? 29.172 17.594 25.547 1 98.25 407 GLY B CA 1
ATOM 8748 C C . GLY B 1 407 ? 28.844 18.828 24.703 1 98.25 407 GLY B C 1
ATOM 8749 O O . GLY B 1 407 ? 29.516 19.844 24.812 1 98.25 407 GLY B O 1
ATOM 8750 N N . ALA B 1 408 ? 27.828 18.797 23.922 1 98.69 408 ALA B N 1
ATOM 8751 C CA . ALA B 1 408 ? 27.438 19.969 23.141 1 98.69 408 ALA B CA 1
ATOM 8752 C C . ALA B 1 408 ? 26.969 21.109 24.031 1 98.69 408 ALA B C 1
ATOM 8754 O O . ALA B 1 408 ? 26.391 20.875 25.094 1 98.69 408 ALA B O 1
ATOM 8755 N N . THR B 1 409 ? 27.203 22.281 23.578 1 98.5 409 THR B N 1
ATOM 8756 C CA . THR B 1 409 ? 26.734 23.484 24.266 1 98.5 409 THR B CA 1
ATOM 8757 C C . THR B 1 409 ? 25.531 24.078 23.547 1 98.5 409 THR B C 1
ATOM 8759 O O . THR B 1 409 ? 25.469 24.078 22.328 1 98.5 409 THR B O 1
ATOM 8762 N N . PHE B 1 410 ? 24.641 24.594 24.406 1 98.75 410 PHE B N 1
ATOM 8763 C CA . PHE B 1 410 ? 23.406 25.094 23.844 1 98.75 410 PHE B CA 1
ATOM 8764 C C . PHE B 1 410 ? 23.203 26.562 24.188 1 98.75 410 PHE B C 1
ATOM 8766 O O . PHE B 1 410 ? 23.562 27 25.297 1 98.75 410 PHE B O 1
ATOM 8773 N N . VAL B 1 411 ? 22.688 27.328 23.203 1 98.25 411 VAL B N 1
ATOM 8774 C CA . VAL B 1 411 ? 22.328 28.719 23.406 1 98.25 411 VAL B CA 1
ATOM 8775 C C . VAL B 1 411 ? 20.906 28.953 22.906 1 98.25 411 VAL B C 1
ATOM 8777 O O . VAL B 1 411 ? 20.625 28.828 21.719 1 98.25 411 VAL B O 1
ATOM 8780 N N . GLU B 1 412 ? 19.969 29.25 23.812 1 97.44 412 GLU B N 1
ATOM 8781 C CA . GLU B 1 412 ? 18.625 29.688 23.422 1 97.44 412 GLU B CA 1
ATOM 8782 C C . GLU B 1 412 ? 18.547 31.203 23.328 1 97.44 412 GLU B C 1
ATOM 8784 O O . GLU B 1 412 ? 19.438 31.906 23.812 1 97.44 412 GLU B O 1
ATOM 8789 N N . GLY B 1 413 ? 17.578 31.734 22.594 1 96.12 413 GLY B N 1
ATOM 8790 C CA . GLY B 1 413 ? 17.359 33.156 22.484 1 96.12 413 GLY B CA 1
ATOM 8791 C C . GLY B 1 413 ? 18.359 33.844 21.578 1 96.12 413 GLY B C 1
ATOM 8792 O O . GLY B 1 413 ? 18.547 35.062 21.656 1 96.12 413 GLY B O 1
ATOM 8793 N N . PHE B 1 414 ? 19.062 33.125 20.797 1 97.62 414 PHE B N 1
ATOM 8794 C CA . PHE B 1 414 ? 20.062 33.688 19.906 1 97.62 414 PHE B CA 1
ATOM 8795 C C . PHE B 1 414 ? 19.516 33.781 18.484 1 97.62 414 PHE B C 1
ATOM 8797 O O . PHE B 1 414 ? 19.328 32.781 17.797 1 97.62 414 PHE B O 1
ATOM 8804 N N . ARG B 1 415 ? 19.281 34.969 18.016 1 97.38 415 ARG B N 1
ATOM 8805 C CA . ARG B 1 415 ? 18.906 35.188 16.625 1 97.38 415 ARG B CA 1
ATOM 8806 C C . ARG B 1 415 ? 20.125 35.438 15.758 1 97.38 415 ARG B C 1
ATOM 8808 O O . ARG B 1 415 ? 20.719 36.531 15.82 1 97.38 415 ARG B O 1
ATOM 8815 N N . ALA B 1 416 ? 20.484 34.469 14.922 1 98.38 416 ALA B N 1
ATOM 8816 C CA . ALA B 1 416 ? 21.609 34.625 14 1 98.38 416 ALA B CA 1
ATOM 8817 C C . ALA B 1 416 ? 21.297 35.656 12.922 1 98.38 416 ALA B C 1
ATOM 8819 O O . ALA B 1 416 ? 20.266 35.562 12.242 1 98.38 416 ALA B O 1
ATOM 8820 N N . GLU B 1 417 ? 22.188 36.562 12.734 1 97.75 417 GLU B N 1
ATOM 8821 C CA . GLU B 1 417 ? 21.969 37.625 11.758 1 97.75 417 GLU B CA 1
ATOM 8822 C C . GLU B 1 417 ? 22.719 37.344 10.453 1 97.75 417 GLU B C 1
ATOM 8824 O O . GLU B 1 417 ? 22.172 37.562 9.367 1 97.75 417 GLU B O 1
ATOM 8829 N N . LYS B 1 418 ? 23.953 36.938 10.594 1 97.75 418 LYS B N 1
ATOM 8830 C CA . LYS B 1 418 ? 24.688 36.625 9.367 1 97.75 418 LYS B CA 1
ATOM 8831 C C . LYS B 1 418 ? 25.812 35.625 9.648 1 97.75 418 LYS B C 1
ATOM 8833 O O . LYS B 1 418 ? 26.312 35.531 10.773 1 97.75 418 LYS B O 1
ATOM 8838 N N . VAL B 1 419 ? 26.156 34.906 8.648 1 98.69 419 VAL B N 1
ATOM 8839 C CA . VAL B 1 419 ? 27.328 34.031 8.633 1 98.69 419 VAL B CA 1
ATOM 8840 C C . VAL B 1 419 ? 28.578 34.875 8.32 1 98.69 419 VAL B C 1
ATOM 8842 O O . VAL B 1 419 ? 28.531 35.75 7.461 1 98.69 419 VAL B O 1
ATOM 8845 N N . LEU B 1 420 ? 29.625 34.562 9.023 1 98.19 420 LEU B N 1
ATOM 8846 C CA . LEU B 1 420 ? 30.906 35.25 8.797 1 98.19 420 LEU B CA 1
ATOM 8847 C C . LEU B 1 420 ? 31.781 34.438 7.852 1 98.19 420 LEU B C 1
ATOM 8849 O O . LEU B 1 420 ? 31.797 33.219 7.895 1 98.19 420 LEU B O 1
ATOM 8853 N N . PHE B 1 421 ? 32.531 35.219 6.996 1 97.81 421 PHE B N 1
ATOM 8854 C CA . PHE B 1 421 ? 33.406 34.562 6.031 1 97.81 421 PHE B CA 1
ATOM 8855 C C . PHE B 1 421 ? 34.812 35.094 6.129 1 97.81 421 PHE B C 1
ATOM 8857 O O . PHE B 1 421 ? 35.031 36.281 6.449 1 97.81 421 PHE B O 1
ATOM 8864 N N . THR B 1 422 ? 35.75 34.25 5.922 1 95.94 422 THR B N 1
ATOM 8865 C CA . THR B 1 422 ? 37.125 34.625 5.656 1 95.94 422 THR B CA 1
ATOM 8866 C C . THR B 1 422 ? 37.469 34.406 4.191 1 95.94 422 THR B C 1
ATOM 8868 O O . THR B 1 422 ? 37.219 33.312 3.652 1 95.94 422 THR B O 1
ATOM 8871 N N . GLU B 1 423 ? 38 35.406 3.59 1 92.44 423 GLU B N 1
ATOM 8872 C CA . GLU B 1 423 ? 38.438 35.281 2.197 1 92.44 423 GLU B CA 1
ATOM 8873 C C . GLU B 1 423 ? 39.812 34.625 2.094 1 92.44 423 GLU B C 1
ATOM 8875 O O . GLU B 1 423 ? 40.75 35.031 2.762 1 92.44 423 GLU B O 1
ATOM 8880 N N . THR B 1 424 ? 39.75 33.562 1.362 1 90 424 THR B N 1
ATOM 8881 C CA . THR B 1 424 ? 41 32.875 1.125 1 90 424 THR B CA 1
ATOM 8882 C C . THR B 1 424 ? 41.281 32.719 -0.37 1 90 424 THR B C 1
ATOM 8884 O O . THR B 1 424 ? 40.406 33.031 -1.192 1 90 424 THR B O 1
ATOM 8887 N N . LYS B 1 425 ? 42.5 32.281 -0.75 1 84.81 425 LYS B N 1
ATOM 8888 C CA . LYS B 1 425 ? 42.844 32.031 -2.146 1 84.81 425 LYS B CA 1
ATOM 8889 C C . LYS B 1 425 ? 41.938 30.984 -2.77 1 84.81 425 LYS B C 1
ATOM 8891 O O . LYS B 1 425 ? 41.656 31.016 -3.969 1 84.81 425 LYS B O 1
ATOM 8896 N N . GLY B 1 426 ? 41.406 30.094 -1.976 1 81.12 426 GLY B N 1
ATOM 8897 C CA . GLY B 1 426 ? 40.562 29.031 -2.449 1 81.12 426 GLY B CA 1
ATOM 8898 C C . GLY B 1 426 ? 39.094 29.406 -2.412 1 81.12 426 GLY B C 1
ATOM 8899 O O . GLY B 1 426 ? 38.219 28.578 -2.729 1 81.12 426 GLY B O 1
ATOM 8900 N N . GLY B 1 427 ? 38.812 30.641 -1.989 1 85.5 427 GLY B N 1
ATOM 8901 C CA . GLY B 1 427 ? 37.438 31.062 -1.99 1 85.5 427 GLY B CA 1
ATOM 8902 C C . GLY B 1 427 ? 36.938 31.469 -0.614 1 85.5 427 GLY B C 1
ATOM 8903 O O . GLY B 1 427 ? 37.719 31.625 0.318 1 85.5 427 GLY B O 1
ATOM 8904 N N . ARG B 1 428 ? 35.719 31.641 -0.473 1 93.88 428 ARG B N 1
ATOM 8905 C CA . ARG B 1 428 ? 35.062 32.094 0.748 1 93.88 428 ARG B CA 1
ATOM 8906 C C . ARG B 1 428 ? 34.875 30.969 1.741 1 93.88 428 ARG B C 1
ATOM 8908 O O . ARG B 1 428 ? 34.219 29.969 1.438 1 93.88 428 ARG B O 1
ATOM 8915 N N . VAL B 1 429 ? 35.5 31.141 2.936 1 96.88 429 VAL B N 1
ATOM 8916 C CA . VAL B 1 429 ? 35.406 30.109 3.961 1 96.88 429 VAL B CA 1
ATOM 8917 C C . VAL B 1 429 ? 34.562 30.625 5.137 1 96.88 429 VAL B C 1
ATOM 8919 O O . VAL B 1 429 ? 34.844 31.688 5.684 1 96.88 429 VAL B O 1
ATOM 8922 N N . ALA B 1 430 ? 33.562 29.859 5.512 1 98.12 430 ALA B N 1
ATOM 8923 C CA . ALA B 1 430 ? 32.75 30.234 6.684 1 98.12 430 ALA B CA 1
ATOM 8924 C C . ALA B 1 430 ? 33.625 30.203 7.949 1 98.12 430 ALA B C 1
ATOM 8926 O O . ALA B 1 430 ? 34.406 29.281 8.156 1 98.12 430 ALA B O 1
ATOM 8927 N N . SER B 1 431 ? 33.469 31.219 8.773 1 98.19 431 SER B N 1
ATOM 8928 C CA . SER B 1 431 ? 34.344 31.328 9.953 1 98.19 431 SER B CA 1
ATOM 8929 C C . SER B 1 431 ? 33.5 31.547 11.219 1 98.19 431 SER B C 1
ATOM 8931 O O . SER B 1 431 ? 34.062 31.781 12.289 1 98.19 431 SER B O 1
ATOM 8933 N N . GLY B 1 432 ? 32.219 31.531 11.148 1 98.5 432 GLY B N 1
ATOM 8934 C CA . GLY B 1 432 ? 31.375 31.688 12.32 1 98.5 432 GLY B CA 1
ATOM 8935 C C . GLY B 1 432 ? 30.047 32.375 12.008 1 98.5 432 GLY B C 1
ATOM 8936 O O . GLY B 1 432 ? 29.625 32.406 10.852 1 98.5 432 GLY B O 1
ATOM 8937 N N . VAL B 1 433 ? 29.344 32.781 13.109 1 98.81 433 VAL B N 1
ATOM 8938 C CA . VAL B 1 433 ? 28.078 33.5 12.992 1 98.81 433 VAL B CA 1
ATOM 8939 C C . VAL B 1 433 ? 28.031 34.625 13.992 1 98.81 433 VAL B C 1
ATOM 8941 O O . VAL B 1 433 ? 28.688 34.594 15.031 1 98.81 433 VAL B O 1
ATOM 8944 N N . GLU B 1 434 ? 27.359 35.625 13.641 1 98.38 434 GLU B N 1
ATOM 8945 C CA . GLU B 1 434 ? 27.094 36.719 14.555 1 98.38 434 GLU B CA 1
ATOM 8946 C C . GLU B 1 434 ? 25.594 36.969 14.695 1 98.38 434 GLU B C 1
ATOM 8948 O O . GLU B 1 434 ? 24.812 36.688 13.773 1 98.38 434 GLU B O 1
ATOM 8953 N N . GLY B 1 435 ? 25.203 37.375 15.875 1 97.81 435 GLY B N 1
ATOM 8954 C CA . GLY B 1 435 ? 23.797 37.656 16.141 1 97.81 435 GLY B CA 1
ATOM 8955 C C . GLY B 1 435 ? 23.547 38.312 17.484 1 97.81 435 GLY B C 1
ATOM 8956 O O . GLY B 1 435 ? 24.469 38.844 18.094 1 97.81 435 GLY B O 1
ATOM 8957 N N . THR B 1 436 ? 22.328 38.281 17.797 1 96.19 436 THR B N 1
ATOM 8958 C CA . THR B 1 436 ? 21.891 38.906 19.062 1 96.19 436 THR B CA 1
ATOM 8959 C C . THR B 1 436 ? 21.328 37.844 20 1 96.19 436 THR B C 1
ATOM 8961 O O . THR B 1 436 ? 20.453 37.062 19.609 1 96.19 436 THR B O 1
ATOM 8964 N N . TRP B 1 437 ? 21.844 37.75 21.188 1 96.31 437 TRP B N 1
ATOM 8965 C CA . TRP B 1 437 ? 21.344 36.906 22.25 1 96.31 437 TRP B CA 1
ATOM 8966 C C . TRP B 1 437 ? 20.438 37.688 23.203 1 96.31 437 TRP B C 1
ATOM 8968 O O . TRP B 1 437 ? 20.781 38.812 23.609 1 96.31 437 TRP B O 1
ATOM 8978 N N . THR B 1 438 ? 19.281 37.188 23.453 1 93.88 438 THR B N 1
ATOM 8979 C CA . THR B 1 438 ? 18.359 37.781 24.422 1 93.88 438 THR B CA 1
ATOM 8980 C C . THR B 1 438 ? 18.078 36.781 25.562 1 93.88 438 THR B C 1
ATOM 8982 O O . THR B 1 438 ? 17.609 35.688 25.328 1 93.88 438 THR B O 1
ATOM 8985 N N . SER B 1 439 ? 18.359 37.188 26.797 1 91.81 439 SER B N 1
ATOM 8986 C CA . SER B 1 439 ? 18.156 36.344 27.953 1 91.81 439 SER B CA 1
ATOM 8987 C C . SER B 1 439 ? 16.672 36.219 28.281 1 91.81 439 SER B C 1
ATOM 8989 O O . SER B 1 439 ? 15.844 37 27.797 1 91.81 439 SER B O 1
ATOM 8991 N N . ARG B 1 440 ? 16.359 35.188 29.047 1 89.88 440 ARG B N 1
ATOM 8992 C CA . ARG B 1 440 ? 15.055 35.188 29.672 1 89.88 440 ARG B CA 1
ATOM 8993 C C . ARG B 1 440 ? 14.891 36.344 30.641 1 89.88 440 ARG B C 1
ATOM 8995 O O . ARG B 1 440 ? 15.883 36.906 31.109 1 89.88 440 ARG B O 1
ATOM 9002 N N . ASP B 1 441 ? 13.633 36.688 30.875 1 82.5 441 ASP B N 1
ATOM 9003 C CA . ASP B 1 441 ? 13.383 37.812 31.766 1 82.5 441 ASP B CA 1
ATOM 9004 C C . ASP B 1 441 ? 13.516 37.406 33.219 1 82.5 441 ASP B C 1
ATOM 9006 O O . ASP B 1 441 ? 13.938 36.281 33.531 1 82.5 441 ASP B O 1
ATOM 9010 N N . ALA B 1 442 ? 13.219 38.344 34.062 1 69 442 ALA B N 1
ATOM 9011 C CA . ALA B 1 442 ? 13.453 38.156 35.5 1 69 442 ALA B CA 1
ATOM 9012 C C . ALA B 1 442 ? 12.602 37.031 36.062 1 69 442 ALA B C 1
ATOM 9014 O O . ALA B 1 442 ? 12.93 36.438 37.094 1 69 442 ALA B O 1
ATOM 9015 N N . TYR B 1 443 ? 11.648 36.781 35.344 1 63.94 443 TYR B N 1
ATOM 9016 C CA . TYR B 1 443 ? 10.758 35.719 35.812 1 63.94 443 TYR B CA 1
ATOM 9017 C C . TYR B 1 443 ? 10.898 34.469 34.969 1 63.94 443 TYR B C 1
ATOM 9019 O O . TYR B 1 443 ? 9.961 33.656 34.875 1 63.94 443 TYR B O 1
ATOM 9027 N N . LEU B 1 444 ? 11.93 34.469 34.312 1 62.75 444 LEU B N 1
ATOM 9028 C CA . LEU B 1 444 ? 12.344 33.312 33.531 1 62.75 444 LEU B CA 1
ATOM 9029 C C . LEU B 1 444 ? 11.422 33.094 32.344 1 62.75 444 LEU B C 1
ATOM 9031 O O . LEU B 1 444 ? 11.312 31.969 31.812 1 62.75 444 LEU B O 1
ATOM 9035 N N . GLY B 1 445 ? 10.781 34.219 32.094 1 71.38 445 GLY B N 1
ATOM 9036 C CA . GLY B 1 445 ? 9.945 34.219 30.922 1 71.38 445 GLY B CA 1
ATOM 9037 C C . GLY B 1 445 ? 10.539 34.969 29.75 1 71.38 445 GLY B C 1
ATOM 9038 O O . GLY B 1 445 ? 11.758 35.156 29.688 1 71.38 445 GLY B O 1
ATOM 9039 N N . VAL B 1 446 ? 9.789 35.156 28.75 1 72.62 446 VAL B N 1
ATOM 9040 C CA . VAL B 1 446 ? 10.258 35.844 27.547 1 72.62 446 VAL B CA 1
ATOM 9041 C C . VAL B 1 446 ? 9.516 37.156 27.375 1 72.62 446 VAL B C 1
ATOM 9043 O O . VAL B 1 446 ? 9.359 37.656 26.25 1 72.62 446 VAL B O 1
ATOM 9046 N N . SER B 1 447 ? 8.984 37.656 28.469 1 68.12 447 SER B N 1
ATOM 9047 C CA . SER B 1 447 ? 8.156 38.844 28.438 1 68.12 447 SER B CA 1
ATOM 9048 C C . SER B 1 447 ? 9 40.094 28.203 1 68.12 447 SER B C 1
ATOM 9050 O O . SER B 1 447 ? 8.469 41.156 27.812 1 68.12 447 SER B O 1
ATOM 9052 N N . GLY B 1 448 ? 10.234 40.094 28.406 1 66.75 448 GLY B N 1
ATOM 9053 C CA . GLY B 1 448 ? 11.133 41.156 28.031 1 66.75 448 GLY B CA 1
ATOM 9054 C C . GLY B 1 448 ? 11.539 42.031 29.219 1 66.75 448 GLY B C 1
ATOM 9055 O O . GLY B 1 448 ? 12.586 42.688 29.188 1 66.75 448 GLY B O 1
ATOM 9056 N N . VAL B 1 449 ? 10.695 42 30.188 1 70 449 VAL B N 1
ATOM 9057 C CA . VAL B 1 449 ? 11.047 42.875 31.297 1 70 449 VAL B CA 1
ATOM 9058 C C . VAL B 1 449 ? 12.328 42.375 31.953 1 70 449 VAL B C 1
ATOM 9060 O O . VAL B 1 449 ? 12.367 41.281 32.5 1 70 449 VAL B O 1
ATOM 9063 N N . GLY B 1 450 ? 13.367 43.219 31.797 1 74.81 450 GLY B N 1
ATOM 9064 C CA . GLY B 1 450 ? 14.617 42.875 32.469 1 74.81 450 GLY B CA 1
ATOM 9065 C C . GLY B 1 450 ? 15.5 41.969 31.625 1 74.81 450 GLY B C 1
ATOM 9066 O O . GLY B 1 450 ? 16.562 41.531 32.062 1 74.81 450 GLY B O 1
ATOM 9067 N N . ALA B 1 451 ? 15.055 41.594 30.469 1 85.44 451 ALA B N 1
ATOM 9068 C CA . ALA B 1 451 ? 15.875 40.75 29.594 1 85.44 451 ALA B CA 1
ATOM 9069 C C . ALA B 1 451 ? 17.125 41.5 29.141 1 85.44 451 ALA B C 1
ATOM 9071 O O . ALA B 1 451 ? 17.078 42.719 28.891 1 85.44 451 ALA B O 1
ATOM 9072 N N . VAL B 1 452 ? 18.203 40.812 29.109 1 87.88 452 VAL B N 1
ATOM 9073 C CA . VAL B 1 452 ? 19.484 41.344 28.641 1 87.88 452 VAL B CA 1
ATOM 9074 C C . VAL B 1 452 ? 19.688 40.938 27.172 1 87.88 452 VAL B C 1
ATOM 9076 O O . VAL B 1 452 ? 19.438 39.812 26.797 1 87.88 452 VAL B O 1
ATOM 9079 N N . LYS B 1 453 ? 20.016 41.938 26.391 1 91.88 453 LYS B N 1
ATOM 9080 C CA . LYS B 1 453 ? 20.375 41.719 25 1 91.88 453 LYS B CA 1
ATOM 9081 C C . LYS B 1 453 ? 21.875 41.938 24.766 1 91.88 453 LYS B C 1
ATOM 9083 O O . LYS B 1 453 ? 22.438 42.906 25.281 1 91.88 453 LYS B O 1
ATOM 9088 N N . ARG B 1 454 ? 22.516 40.969 24.125 1 93.81 454 ARG B N 1
ATOM 9089 C CA . ARG B 1 454 ? 23.938 41.031 23.859 1 93.81 454 ARG B CA 1
ATOM 9090 C C . ARG B 1 454 ? 24.25 40.594 22.438 1 93.81 454 ARG B C 1
ATOM 9092 O O . ARG B 1 454 ? 23.672 39.625 21.938 1 93.81 454 ARG B O 1
ATOM 9099 N N . LYS B 1 455 ? 25.141 41.406 21.766 1 96.12 455 LYS B N 1
ATOM 9100 C CA . LYS B 1 455 ? 25.703 40.906 20.531 1 96.12 455 LYS B CA 1
ATOM 9101 C C . LYS B 1 455 ? 26.688 39.75 20.781 1 96.12 455 LYS B C 1
ATOM 9103 O O . LYS B 1 455 ? 27.516 39.844 21.688 1 96.12 455 LYS B O 1
ATOM 9108 N N . LEU B 1 456 ? 26.531 38.688 20.094 1 97.19 456 LEU B N 1
ATOM 9109 C CA . LEU B 1 456 ? 27.344 37.5 20.281 1 97.19 456 LEU B CA 1
ATOM 9110 C C . LEU B 1 456 ? 27.969 37.062 18.953 1 97.19 456 LEU B C 1
ATOM 9112 O O . LEU B 1 456 ? 27.297 36.969 17.938 1 97.19 456 LEU B O 1
ATOM 9116 N N . ILE B 1 457 ? 29.312 36.906 18.938 1 98.25 457 ILE B N 1
ATOM 9117 C CA . ILE B 1 457 ? 30.062 36.344 17.812 1 98.25 457 ILE B CA 1
ATOM 9118 C C . ILE B 1 457 ? 30.547 34.938 18.156 1 98.25 457 ILE B C 1
ATOM 9120 O O . ILE B 1 457 ? 31.219 34.75 19.172 1 98.25 457 ILE B O 1
ATOM 9124 N N . ILE B 1 458 ? 30.172 33.969 17.391 1 98.62 458 ILE B N 1
ATOM 9125 C CA . ILE B 1 458 ? 30.625 32.594 17.562 1 98.62 458 ILE B CA 1
ATOM 9126 C C . ILE B 1 458 ? 31.562 32.219 16.422 1 98.62 458 ILE B C 1
ATOM 9128 O O . ILE B 1 458 ? 31.125 32 15.297 1 98.62 458 ILE B O 1
ATOM 9132 N N . LYS B 1 459 ? 32.812 32.094 16.656 1 98.44 459 LYS B N 1
ATOM 9133 C CA . LYS B 1 459 ? 33.781 31.641 15.68 1 98.44 459 LYS B CA 1
ATOM 9134 C C . LYS B 1 459 ? 33.781 30.109 15.57 1 98.44 459 LYS B C 1
ATOM 9136 O O . LYS B 1 459 ? 33.719 29.422 16.594 1 98.44 459 LYS B O 1
ATOM 9141 N N . ALA B 1 460 ? 33.781 29.625 14.383 1 98.44 460 ALA B N 1
ATOM 9142 C CA . ALA B 1 460 ? 33.719 28.172 14.18 1 98.44 460 ALA B CA 1
ATOM 9143 C C . ALA B 1 460 ? 34.438 27.781 12.883 1 98.44 460 ALA B C 1
ATOM 9145 O O . ALA B 1 460 ? 34.438 28.547 11.914 1 98.44 460 ALA B O 1
ATOM 9146 N N . LYS B 1 461 ? 34.938 26.547 12.781 1 96.88 461 LYS B N 1
ATOM 9147 C CA . LYS B 1 461 ? 35.562 26 11.586 1 96.88 461 LYS B CA 1
ATOM 9148 C C . LYS B 1 461 ? 34.531 25.641 10.539 1 96.88 461 LYS B C 1
ATOM 9150 O O . LYS B 1 461 ? 34.781 25.688 9.336 1 96.88 461 LYS B O 1
ATOM 9155 N N . ARG B 1 462 ? 33.406 25.156 11 1 98.19 462 ARG B N 1
ATOM 9156 C CA . ARG B 1 462 ? 32.25 24.828 10.156 1 98.19 462 ARG B CA 1
ATOM 9157 C C . ARG B 1 462 ? 30.984 25.5 10.672 1 98.19 462 ARG B C 1
ATOM 9159 O O . ARG B 1 462 ? 30.781 25.609 11.875 1 98.19 462 ARG B O 1
ATOM 9166 N N . VAL B 1 463 ? 30.203 25.938 9.766 1 98.88 463 VAL B N 1
ATOM 9167 C CA . VAL B 1 463 ? 28.891 26.5 10.062 1 98.88 463 VAL B CA 1
ATOM 9168 C C . VAL B 1 463 ? 27.797 25.656 9.422 1 98.88 463 VAL B C 1
ATOM 9170 O O . VAL B 1 463 ? 27.844 25.391 8.219 1 98.88 463 VAL B O 1
ATOM 9173 N N . VAL B 1 464 ? 26.859 25.172 10.219 1 98.94 464 VAL B N 1
ATOM 9174 C CA . VAL B 1 464 ? 25.719 24.422 9.719 1 98.94 464 VAL B CA 1
ATOM 9175 C C . VAL B 1 464 ? 24.438 25.219 9.914 1 98.94 464 VAL B C 1
ATOM 9177 O O . VAL B 1 464 ? 24.062 25.531 11.047 1 98.94 464 VAL B O 1
ATOM 9180 N N . VAL B 1 465 ? 23.828 25.578 8.836 1 98.94 465 VAL B N 1
ATOM 9181 C CA . VAL B 1 465 ? 22.562 26.281 8.844 1 98.94 465 VAL B CA 1
ATOM 9182 C C . VAL B 1 465 ? 21.406 25.281 8.883 1 98.94 465 VAL B C 1
ATOM 9184 O O . VAL B 1 465 ? 21.266 24.469 7.965 1 98.94 465 VAL B O 1
ATOM 9187 N N . SER B 1 466 ? 20.625 25.281 9.914 1 98.88 466 SER B N 1
ATOM 9188 C CA . SER B 1 466 ? 19.469 24.422 10.117 1 98.88 466 SER B CA 1
ATOM 9189 C C . SER B 1 466 ? 18.281 25.203 10.68 1 98.88 466 SER B C 1
ATOM 9191 O O . SER B 1 466 ? 17.672 24.781 11.664 1 98.88 466 SER B O 1
ATOM 9193 N N . CYS B 1 467 ? 17.984 26.344 10.094 1 98.38 467 CYS B N 1
ATOM 9194 C CA . CYS B 1 467 ? 16.969 27.266 10.578 1 98.38 467 CYS B CA 1
ATOM 9195 C C . CYS B 1 467 ? 15.586 26.844 10.094 1 98.38 467 CYS B C 1
ATOM 9197 O O . CYS B 1 467 ? 14.578 27.391 10.555 1 98.38 467 CYS B O 1
ATOM 9199 N N . GLY B 1 468 ? 15.5 25.906 9.195 1 98.25 468 GLY B N 1
ATOM 9200 C CA . GLY B 1 468 ? 14.242 25.516 8.586 1 98.25 468 GLY B CA 1
ATOM 9201 C C . GLY B 1 468 ? 14.008 26.156 7.234 1 98.25 468 GLY B C 1
ATOM 9202 O O . GLY B 1 468 ? 14.625 27.172 6.91 1 98.25 468 GLY B O 1
ATOM 9203 N N . THR B 1 469 ? 13.055 25.672 6.504 1 98.69 469 THR B N 1
ATOM 9204 C CA . THR B 1 469 ? 12.797 26 5.105 1 98.69 469 THR B CA 1
ATOM 9205 C C . THR B 1 469 ? 12.383 27.469 4.965 1 98.69 469 THR B C 1
ATOM 9207 O O . THR B 1 469 ? 12.656 28.094 3.939 1 98.69 469 THR B O 1
ATOM 9210 N N . LEU B 1 470 ? 11.805 28.047 5.996 1 98.56 470 LEU B N 1
ATOM 9211 C CA . LEU B 1 470 ? 11.344 29.422 5.93 1 98.56 470 LEU B CA 1
ATOM 9212 C C . LEU B 1 470 ? 12.461 30.391 6.281 1 98.56 470 LEU B C 1
ATOM 9214 O O . LEU B 1 470 ? 12.477 31.531 5.816 1 98.56 470 LEU B O 1
ATOM 9218 N N . GLN B 1 471 ? 13.469 29.922 7.027 1 98.56 471 GLN B N 1
ATOM 9219 C CA . GLN B 1 471 ? 14.422 30.859 7.605 1 98.56 471 GLN B CA 1
ATOM 9220 C C . GLN B 1 471 ? 15.82 30.641 7.043 1 98.56 471 GLN B C 1
ATOM 9222 O O . GLN B 1 471 ? 16.609 31.578 6.941 1 98.56 471 GLN B O 1
ATOM 9227 N N . SER B 1 472 ? 16.188 29.391 6.609 1 98.88 472 SER B N 1
ATOM 9228 C CA . SER B 1 472 ? 17.531 29.094 6.125 1 98.88 472 SER B CA 1
ATOM 9229 C C . SER B 1 472 ? 17.891 29.969 4.922 1 98.88 472 SER B C 1
ATOM 9231 O O . SER B 1 472 ? 18.984 30.547 4.871 1 98.88 472 SER B O 1
ATOM 9233 N N . PRO B 1 473 ? 16.984 30.078 3.922 1 98.81 473 PRO B N 1
ATOM 9234 C CA . PRO B 1 473 ? 17.344 30.938 2.791 1 98.81 473 PRO B CA 1
ATOM 9235 C C . PRO B 1 473 ? 17.547 32.406 3.197 1 98.81 473 PRO B C 1
ATOM 9237 O O . PRO B 1 473 ? 18.406 33.094 2.641 1 98.81 473 PRO B O 1
ATOM 9240 N N . LEU B 1 474 ? 16.766 32.875 4.164 1 98.62 474 LEU B N 1
ATOM 9241 C CA . LEU B 1 474 ? 16.875 34.25 4.594 1 98.62 474 LEU B CA 1
ATOM 9242 C C . LEU B 1 474 ? 18.219 34.5 5.27 1 98.62 474 LEU B C 1
ATOM 9244 O O . LEU B 1 474 ? 18.828 35.562 5.086 1 98.62 474 LEU B O 1
ATOM 9248 N N . LEU B 1 475 ? 18.656 33.531 6.094 1 98.75 475 LEU B N 1
ATOM 9249 C CA . LEU B 1 475 ? 19.969 33.688 6.699 1 98.75 475 LEU B CA 1
ATOM 9250 C C . LEU B 1 475 ? 21.062 33.719 5.633 1 98.75 475 LEU B C 1
ATOM 9252 O O . LEU B 1 475 ? 22 34.5 5.723 1 98.75 475 LEU B O 1
ATOM 9256 N N . LEU B 1 476 ? 20.969 32.844 4.633 1 98.81 476 LEU B N 1
ATOM 9257 C CA . LEU B 1 476 ? 21.953 32.812 3.553 1 98.81 476 LEU B CA 1
ATOM 9258 C C . LEU B 1 476 ? 21.969 34.156 2.812 1 98.81 476 LEU B C 1
ATOM 9260 O O . LEU B 1 476 ? 23.031 34.688 2.5 1 98.81 476 LEU B O 1
ATOM 9264 N N . LEU B 1 477 ? 20.797 34.688 2.551 1 98.5 477 LEU B N 1
ATOM 9265 C CA . LEU B 1 477 ? 20.688 35.938 1.835 1 98.5 477 LEU B CA 1
ATOM 9266 C C . LEU B 1 477 ? 21.281 37.094 2.656 1 98.5 477 LEU B C 1
ATOM 9268 O O . LEU B 1 477 ? 22.031 37.906 2.129 1 98.5 477 LEU B O 1
ATOM 9272 N N . ARG B 1 478 ? 21 37.156 3.982 1 97.69 478 ARG B N 1
ATOM 9273 C CA . ARG B 1 478 ? 21.547 38.188 4.855 1 97.69 478 ARG B CA 1
ATOM 9274 C C . ARG B 1 478 ? 23.062 38.062 4.961 1 97.69 478 ARG B C 1
ATOM 9276 O O . ARG B 1 478 ? 23.75 39 5.324 1 97.69 478 ARG B O 1
ATOM 9283 N N . SER B 1 479 ? 23.594 36.906 4.609 1 98.25 479 SER B N 1
ATOM 9284 C CA . SER B 1 479 ? 25.016 36.656 4.703 1 98.25 479 SER B CA 1
ATOM 9285 C C . SER B 1 479 ? 25.75 37.031 3.416 1 98.25 479 SER B C 1
ATOM 9287 O O . SER B 1 479 ? 26.938 36.75 3.258 1 98.25 479 SER B O 1
ATOM 9289 N N . GLY B 1 480 ? 25.031 37.531 2.438 1 96.5 480 GLY B N 1
ATOM 9290 C CA . GLY B 1 480 ? 25.625 38.094 1.234 1 96.5 480 GLY B CA 1
ATOM 9291 C C . GLY B 1 480 ? 25.734 37.094 0.103 1 96.5 480 GLY B C 1
ATOM 9292 O O . GLY B 1 480 ? 26.375 37.375 -0.913 1 96.5 480 GLY B O 1
ATOM 9293 N N . LEU B 1 481 ? 25.141 35.938 0.22 1 97.56 481 LEU B N 1
ATOM 9294 C CA . LEU B 1 481 ? 25.172 34.938 -0.84 1 97.56 481 LEU B CA 1
ATOM 9295 C C . LEU B 1 481 ? 24.188 35.281 -1.947 1 97.56 481 LEU B C 1
ATOM 9297 O O . LEU B 1 481 ? 23.094 35.781 -1.674 1 97.56 481 LEU B O 1
ATOM 9301 N N . LYS B 1 482 ? 24.531 35 -3.25 1 95.94 482 LYS B N 1
ATOM 9302 C CA . LYS B 1 482 ? 23.797 35.562 -4.375 1 95.94 482 LYS B CA 1
ATOM 9303 C C . LYS B 1 482 ? 23.25 34.438 -5.273 1 95.94 482 LYS B C 1
ATOM 9305 O O . LYS B 1 482 ? 22.672 34.719 -6.328 1 95.94 482 LYS B O 1
ATOM 9310 N N . ASN B 1 483 ? 23.469 33.188 -4.926 1 97.62 483 ASN B N 1
ATOM 9311 C CA . ASN B 1 483 ? 22.891 32.094 -5.703 1 97.62 483 ASN B CA 1
ATOM 9312 C C . ASN B 1 483 ? 21.391 32.312 -5.961 1 97.62 483 ASN B C 1
ATOM 9314 O O . ASN B 1 483 ? 20.625 32.469 -5.016 1 97.62 483 ASN B O 1
ATOM 9318 N N . PRO B 1 484 ? 20.938 32.344 -7.258 1 97.56 484 PRO B N 1
ATOM 9319 C CA . PRO B 1 484 ? 19.547 32.719 -7.578 1 97.56 484 PRO B CA 1
ATOM 9320 C C . PRO B 1 484 ? 18.547 31.672 -7.121 1 97.56 484 PRO B C 1
ATOM 9322 O O . PRO B 1 484 ? 17.328 31.938 -7.113 1 97.56 484 PRO B O 1
ATOM 9325 N N . GLN B 1 485 ? 19.031 30.516 -6.738 1 98.62 485 GLN B N 1
ATOM 9326 C CA . GLN B 1 485 ? 18.125 29.438 -6.336 1 98.62 485 GLN B CA 1
ATOM 9327 C C . GLN B 1 485 ? 17.75 29.562 -4.863 1 98.62 485 GLN B C 1
ATOM 9329 O O . GLN B 1 485 ? 16.812 28.906 -4.402 1 98.62 485 GLN B O 1
ATOM 9334 N N . ILE B 1 486 ? 18.406 30.438 -4.105 1 98.88 486 ILE B N 1
ATOM 9335 C CA . ILE B 1 486 ? 18.094 30.609 -2.691 1 98.88 486 ILE B CA 1
ATOM 9336 C C . ILE B 1 486 ? 16.672 31.125 -2.535 1 98.88 486 ILE B C 1
ATOM 9338 O O . ILE B 1 486 ? 16.312 32.156 -3.121 1 98.88 486 ILE B O 1
ATOM 9342 N N . GLY B 1 487 ? 15.852 30.422 -1.768 1 98.81 487 GLY B N 1
ATOM 9343 C CA . GLY B 1 487 ? 14.477 30.812 -1.489 1 98.81 487 GLY B CA 1
ATOM 9344 C C . GLY B 1 487 ? 13.484 30.281 -2.508 1 98.81 487 GLY B C 1
ATOM 9345 O O . GLY B 1 487 ? 12.273 30.375 -2.309 1 98.81 487 GLY B O 1
ATOM 9346 N N . ARG B 1 488 ? 13.984 29.625 -3.553 1 98.62 488 ARG B N 1
ATOM 9347 C CA . ARG B 1 488 ? 13.109 29.109 -4.602 1 98.62 488 ARG B CA 1
ATOM 9348 C C . ARG B 1 488 ? 12.82 27.625 -4.375 1 98.62 488 ARG B C 1
ATOM 9350 O O . ARG B 1 488 ? 13.375 27 -3.469 1 98.62 488 ARG B O 1
ATOM 9357 N N . ASN B 1 489 ? 11.844 27.078 -5.133 1 98.69 489 ASN B N 1
ATOM 9358 C CA . ASN B 1 489 ? 11.469 25.672 -5.133 1 98.69 489 ASN B CA 1
ATOM 9359 C C . ASN B 1 489 ? 10.789 25.266 -3.826 1 98.69 489 ASN B C 1
ATOM 9361 O O . ASN B 1 489 ? 10.992 24.156 -3.326 1 98.69 489 ASN B O 1
ATOM 9365 N N . LEU B 1 490 ? 10.016 26.188 -3.273 1 98.88 490 LEU B N 1
ATOM 9366 C CA . LEU B 1 490 ? 9.266 25.906 -2.055 1 98.88 490 LEU B CA 1
ATOM 9367 C C . LEU B 1 490 ? 8.156 24.906 -2.318 1 98.88 490 LEU B C 1
ATOM 9369 O O . LEU B 1 490 ? 7.359 25.078 -3.244 1 98.88 490 LEU B O 1
ATOM 9373 N N . HIS B 1 491 ? 8.125 23.859 -1.583 1 98.81 491 HIS B N 1
ATOM 9374 C CA . HIS B 1 491 ? 7.02 22.906 -1.535 1 98.81 491 HIS B CA 1
ATOM 9375 C C . HIS B 1 491 ? 6.375 22.891 -0.153 1 98.81 491 HIS B C 1
ATOM 9377 O O . HIS B 1 491 ? 7.062 23.031 0.859 1 98.81 491 HIS B O 1
ATOM 9383 N N . LEU B 1 492 ? 4.984 22.609 -0.112 1 98.81 492 LEU B N 1
ATOM 9384 C CA . LEU B 1 492 ? 4.297 22.828 1.155 1 98.81 492 LEU B CA 1
ATOM 9385 C C . LEU B 1 492 ? 3.398 21.656 1.505 1 98.81 492 LEU B C 1
ATOM 9387 O O . LEU B 1 492 ? 2.812 21.609 2.588 1 98.81 492 LEU B O 1
ATOM 9391 N N . HIS B 1 493 ? 3.232 20.641 0.653 1 98.62 493 HIS B N 1
ATOM 9392 C CA . HIS B 1 493 ? 2.197 19.625 0.871 1 98.62 493 HIS B CA 1
ATOM 9393 C C . HIS B 1 493 ? 0.866 20.281 1.233 1 98.62 493 HIS B C 1
ATOM 9395 O O . HIS B 1 493 ? 0.296 19.984 2.289 1 98.62 493 HIS B O 1
ATOM 9401 N N . PRO B 1 494 ? 0.275 21.031 0.364 1 98.69 494 PRO B N 1
ATOM 9402 C CA . PRO B 1 494 ? -0.964 21.719 0.746 1 98.69 494 PRO B CA 1
ATOM 9403 C C . PRO B 1 494 ? -2.109 20.75 1.019 1 98.69 494 PRO B C 1
ATOM 9405 O O . PRO B 1 494 ? -2.221 19.719 0.352 1 98.69 494 PRO B O 1
ATOM 9408 N N . VAL B 1 495 ? -2.936 21.109 1.98 1 98.56 495 VAL B N 1
ATOM 9409 C CA . VAL B 1 495 ? -4.066 20.25 2.324 1 98.56 495 VAL B CA 1
ATOM 9410 C C . VAL B 1 495 ? -5.355 21.078 2.324 1 98.56 495 VAL B C 1
ATOM 9412 O O . VAL B 1 495 ? -5.328 22.281 2.578 1 98.56 495 VAL B O 1
ATOM 9415 N N . VAL B 1 496 ? -6.441 20.438 1.992 1 98.62 496 VAL B N 1
ATOM 9416 C CA . VAL B 1 496 ? -7.777 20.891 2.357 1 98.62 496 VAL B CA 1
ATOM 9417 C C . VAL B 1 496 ? -8.273 20.125 3.58 1 98.62 496 VAL B C 1
ATOM 9419 O O . VAL B 1 496 ? -8.102 18.906 3.668 1 98.62 496 VAL B O 1
ATOM 9422 N N . ILE B 1 497 ? -8.789 20.844 4.492 1 98.56 497 ILE B N 1
ATOM 9423 C CA . ILE B 1 497 ? -9.297 20.25 5.723 1 98.56 497 ILE B CA 1
ATOM 9424 C C . ILE B 1 497 ? -10.766 19.875 5.543 1 98.56 497 ILE B C 1
ATOM 9426 O O . ILE B 1 497 ? -11.531 20.594 4.902 1 98.56 497 ILE B O 1
ATOM 9430 N N . SER B 1 498 ? -11.117 18.719 6.066 1 98.75 498 SER B N 1
ATOM 9431 C CA . SER B 1 498 ? -12.516 18.297 6.059 1 98.75 498 SER B CA 1
ATOM 9432 C C . SER B 1 498 ? -12.914 17.703 7.402 1 98.75 498 SER B C 1
ATOM 9434 O O . SER B 1 498 ? -12.055 17.312 8.195 1 98.75 498 SER B O 1
ATOM 9436 N N . GLY B 1 499 ? -14.195 17.812 7.676 1 98.62 499 GLY B N 1
ATOM 9437 C CA . GLY B 1 499 ? -14.758 17.297 8.914 1 98.62 499 GLY B CA 1
ATOM 9438 C C . GLY B 1 499 ? -16.062 16.547 8.711 1 98.62 499 GLY B C 1
ATOM 9439 O O . GLY B 1 499 ? -16.922 16.984 7.965 1 98.62 499 GLY B O 1
ATOM 9440 N N . ALA B 1 500 ? -16.109 15.344 9.305 1 98.69 500 ALA B N 1
ATOM 9441 C CA . ALA B 1 500 ? -17.344 14.562 9.352 1 98.69 500 ALA B CA 1
ATOM 9442 C C . ALA B 1 500 ? -18.016 14.656 10.719 1 98.69 500 ALA B C 1
ATOM 9444 O O . ALA B 1 500 ? -17.328 14.672 11.75 1 98.69 500 ALA B O 1
ATOM 9445 N N . VAL B 1 501 ? -19.344 14.727 10.742 1 98.19 501 VAL B N 1
ATOM 9446 C CA . VAL B 1 501 ? -20.094 14.797 11.992 1 98.19 501 VAL B CA 1
ATOM 9447 C C . VAL B 1 501 ? -20.891 13.5 12.195 1 98.19 501 VAL B C 1
ATOM 9449 O O . VAL B 1 501 ? -21.547 13.016 11.266 1 98.19 501 VAL B O 1
ATOM 9452 N N . PHE B 1 502 ? -20.781 12.977 13.328 1 97.19 502 PHE B N 1
ATOM 9453 C CA . PHE B 1 502 ? -21.469 11.742 13.68 1 97.19 502 PHE B CA 1
ATOM 9454 C C . PHE B 1 502 ? -22.516 12.008 14.758 1 97.19 502 PHE B C 1
ATOM 9456 O O . PHE B 1 502 ? -22.5 13.047 15.414 1 97.19 502 PHE B O 1
ATOM 9463 N N . ASP B 1 503 ? -23.469 11.039 14.914 1 94.38 503 ASP B N 1
ATOM 9464 C CA . ASP B 1 503 ? -24.453 11.109 15.992 1 94.38 503 ASP B CA 1
ATOM 9465 C C . ASP B 1 503 ? -23.797 10.836 17.344 1 94.38 503 ASP B C 1
ATOM 9467 O O . ASP B 1 503 ? -24.109 11.5 18.344 1 94.38 503 ASP B O 1
ATOM 9471 N N . GLU B 1 504 ? -22.938 9.945 17.328 1 94.12 504 GLU B N 1
ATOM 9472 C CA . GLU B 1 504 ? -22.266 9.586 18.562 1 94.12 504 GLU B CA 1
ATOM 9473 C C . GLU B 1 504 ? -21.109 10.547 18.859 1 94.12 504 GLU B C 1
ATOM 9475 O O . GLU B 1 504 ? -20.516 11.109 17.938 1 94.12 504 GLU B O 1
ATOM 9480 N N . GLN B 1 505 ? -20.797 10.719 20.141 1 95.12 505 GLN B N 1
ATOM 9481 C CA . GLN B 1 505 ? -19.641 11.508 20.531 1 95.12 505 GLN B CA 1
ATOM 9482 C C . GLN B 1 505 ? -18.344 10.789 20.188 1 95.12 505 GLN B C 1
ATOM 9484 O O . GLN B 1 505 ? -18.156 9.625 20.531 1 95.12 505 GLN B O 1
ATOM 9489 N N . THR B 1 506 ? -17.453 11.508 19.5 1 96.44 506 THR B N 1
ATOM 9490 C CA . THR B 1 506 ? -16.172 10.938 19.078 1 96.44 506 THR B CA 1
ATOM 9491 C C . THR B 1 506 ? -15.047 11.414 19.969 1 96.44 506 THR B C 1
ATOM 9493 O O . THR B 1 506 ? -13.984 10.789 20.031 1 96.44 506 THR B O 1
ATOM 9496 N N . ARG B 1 507 ? -15.18 12.57 20.672 1 95.31 507 ARG B N 1
ATOM 9497 C CA . ARG B 1 507 ? -14.109 13.195 21.438 1 95.31 507 ARG B CA 1
ATOM 9498 C C . ARG B 1 507 ? -12.789 13.164 20.672 1 95.31 507 ARG B C 1
ATOM 9500 O O . ARG B 1 507 ? -11.805 12.609 21.156 1 95.31 507 ARG B O 1
ATOM 9507 N N . PRO B 1 508 ? -12.82 13.844 19.531 1 95.88 508 PRO B N 1
ATOM 9508 C CA . PRO B 1 508 ? -11.742 13.648 18.547 1 95.88 508 PRO B CA 1
ATOM 9509 C C . PRO B 1 508 ? -10.391 14.156 19.062 1 95.88 508 PRO B C 1
ATOM 9511 O O . PRO B 1 508 ? -9.352 13.859 18.469 1 95.88 508 PRO B O 1
ATOM 9514 N N . TRP B 1 509 ? -10.352 14.867 20.234 1 96.06 509 TRP B N 1
ATOM 9515 C CA . TRP B 1 509 ? -9.117 15.391 20.812 1 96.06 509 TRP B CA 1
ATOM 9516 C C . TRP B 1 509 ? -8.422 14.328 21.656 1 96.06 509 TRP B C 1
ATOM 9518 O O . TRP B 1 509 ? -7.34 14.562 22.203 1 96.06 509 TRP B O 1
ATOM 9528 N N . GLU B 1 510 ? -9.016 13.18 21.797 1 95.38 510 GLU B N 1
ATOM 9529 C CA . GLU B 1 510 ? -8.406 12.094 22.562 1 95.38 510 GLU B CA 1
ATOM 9530 C C . GLU B 1 510 ? -7.586 11.172 21.672 1 95.38 510 GLU B C 1
ATOM 9532 O O . GLU B 1 510 ? -8.023 10.805 20.578 1 95.38 510 GLU B O 1
ATOM 9537 N N . GLY B 1 511 ? -6.383 10.836 22.172 1 95 511 GLY B N 1
ATOM 9538 C CA . GLY B 1 511 ? -5.512 9.938 21.438 1 95 511 GLY B CA 1
ATOM 9539 C C . GLY B 1 511 ? -4.656 10.641 20.406 1 95 511 GLY B C 1
ATOM 9540 O O . GLY B 1 511 ? -4.832 11.836 20.141 1 95 511 GLY B O 1
ATOM 9541 N N . ALA B 1 512 ? -3.738 9.906 19.812 1 95.06 512 ALA B N 1
ATOM 9542 C CA . ALA B 1 512 ? -2.812 10.461 18.828 1 95.06 512 ALA B CA 1
ATOM 9543 C C . ALA B 1 512 ? -3.557 10.961 17.594 1 95.06 512 ALA B C 1
ATOM 9545 O O . ALA B 1 512 ? -4.488 10.312 17.109 1 95.06 512 ALA B O 1
ATOM 9546 N N . ALA B 1 513 ? -3.178 12.094 17.094 1 94.75 513 ALA B N 1
ATOM 9547 C CA . ALA B 1 513 ? -3.891 12.781 16.031 1 94.75 513 ALA B CA 1
ATOM 9548 C C . ALA B 1 513 ? -3.781 12.016 14.711 1 94.75 513 ALA B C 1
ATOM 9550 O O . ALA B 1 513 ? -4.738 11.961 13.93 1 94.75 513 ALA B O 1
ATOM 9551 N N . LEU B 1 514 ? -2.672 11.438 14.438 1 97.69 514 LEU B N 1
ATOM 9552 C CA . LEU B 1 514 ? -2.383 10.875 13.125 1 97.69 514 LEU B CA 1
ATOM 9553 C C . LEU B 1 514 ? -1.688 9.523 13.258 1 97.69 514 LEU B C 1
ATOM 9555 O O . LEU B 1 514 ? -0.474 9.461 13.461 1 97.69 514 LEU B O 1
ATOM 9559 N N . THR B 1 515 ? -2.438 8.422 13.086 1 98.25 515 THR B N 1
ATOM 9560 C CA . THR B 1 515 ? -1.864 7.086 13.242 1 98.25 515 THR B CA 1
ATOM 9561 C C . THR B 1 515 ? -2.262 6.188 12.07 1 98.25 515 THR B C 1
ATOM 9563 O O . THR B 1 515 ? -1.982 4.988 12.086 1 98.25 515 THR B O 1
ATOM 9566 N N . ALA B 1 516 ? -2.928 6.746 11.078 1 98.25 516 ALA B N 1
ATOM 9567 C CA . ALA B 1 516 ? -3.35 5.996 9.898 1 98.25 516 ALA B CA 1
ATOM 9568 C C . ALA B 1 516 ? -3.197 6.836 8.633 1 98.25 516 ALA B C 1
ATOM 9570 O O . ALA B 1 516 ? -3.199 8.07 8.688 1 98.25 516 ALA B O 1
ATOM 9571 N N . VAL B 1 517 ? -3.025 6.172 7.484 1 98.62 517 VAL B N 1
ATOM 9572 C CA . VAL B 1 517 ? -2.902 6.863 6.207 1 98.62 517 VAL B CA 1
ATOM 9573 C C . VAL B 1 517 ? -3.58 6.043 5.109 1 98.62 517 VAL B C 1
ATOM 9575 O O . VAL B 1 517 ? -3.49 4.812 5.098 1 98.62 517 VAL B O 1
ATOM 9578 N N . VAL B 1 518 ? -4.418 6.66 4.297 1 98.5 518 VAL B N 1
ATOM 9579 C CA . VAL B 1 518 ? -4.926 6.086 3.057 1 98.5 518 VAL B CA 1
ATOM 9580 C C . VAL B 1 518 ? -4.059 6.539 1.885 1 98.5 518 VAL B C 1
ATOM 9582 O O . VAL B 1 518 ? -4.016 7.73 1.562 1 98.5 518 VAL B O 1
ATOM 9585 N N . ASN B 1 519 ? -3.346 5.641 1.286 1 96.75 519 ASN B N 1
ATOM 9586 C CA . ASN B 1 519 ? -2.414 5.988 0.217 1 96.75 519 ASN B CA 1
ATOM 9587 C C . ASN B 1 519 ? -2.91 5.492 -1.139 1 96.75 519 ASN B C 1
ATOM 9589 O O . ASN B 1 519 ? -2.119 5.324 -2.068 1 96.75 519 ASN B O 1
ATOM 9593 N N . GLU B 1 520 ? -4.211 5.25 -1.241 1 95.81 520 GLU B N 1
ATOM 9594 C CA . GLU B 1 520 ? -4.867 4.816 -2.471 1 95.81 520 GLU B CA 1
ATOM 9595 C C . GLU B 1 520 ? -4.633 5.809 -3.604 1 95.81 520 GLU B C 1
ATOM 9597 O O . GLU B 1 520 ? -4.543 5.418 -4.77 1 95.81 520 GLU B O 1
ATOM 9602 N N . PHE B 1 521 ? -4.453 7.102 -3.336 1 96.38 521 PHE B N 1
ATOM 9603 C CA . PHE B 1 521 ? -4.457 8.164 -4.332 1 96.38 521 PHE B CA 1
ATOM 9604 C C . PHE B 1 521 ? -3.102 8.867 -4.375 1 96.38 521 PHE B C 1
ATOM 9606 O O . PHE B 1 521 ? -3.002 10.008 -4.828 1 96.38 521 PHE B O 1
ATOM 9613 N N . GLU B 1 522 ? -2.061 8.242 -3.91 1 95.69 522 GLU B N 1
ATOM 9614 C CA . GLU B 1 522 ? -0.785 8.914 -3.684 1 95.69 522 GLU B CA 1
ATOM 9615 C C . GLU B 1 522 ? -0.043 9.148 -4.996 1 95.69 522 GLU B C 1
ATOM 9617 O O . GLU B 1 522 ? 0.889 9.953 -5.059 1 95.69 522 GLU B O 1
ATOM 9622 N N . ASN B 1 523 ? -0.413 8.508 -6.105 1 93.44 523 ASN B N 1
ATOM 9623 C CA . ASN B 1 523 ? 0.248 8.641 -7.398 1 93.44 523 ASN B CA 1
ATOM 9624 C C . ASN B 1 523 ? -0.762 8.703 -8.539 1 93.44 523 ASN B C 1
ATOM 9626 O O . ASN B 1 523 ? -0.877 7.758 -9.32 1 93.44 523 ASN B O 1
ATOM 9630 N N . LEU B 1 524 ? -1.349 9.883 -8.758 1 93.31 524 LEU B N 1
ATOM 9631 C CA . LEU B 1 524 ? -2.467 10.031 -9.688 1 93.31 524 LEU B CA 1
ATOM 9632 C C . LEU B 1 524 ? -1.973 10.406 -11.078 1 93.31 524 LEU B C 1
ATOM 9634 O O . LEU B 1 524 ? -2.732 10.352 -12.047 1 93.31 524 LEU B O 1
ATOM 9638 N N . ASP B 1 525 ? -0.616 10.766 -11.25 1 91 525 ASP B N 1
ATOM 9639 C CA . ASP B 1 525 ? -0.101 11.148 -12.562 1 91 525 ASP B CA 1
ATOM 9640 C C . ASP B 1 525 ? 0.987 10.18 -13.023 1 91 525 ASP B C 1
ATOM 9642 O O . ASP B 1 525 ? 1.669 10.438 -14.016 1 91 525 ASP B O 1
ATOM 9646 N N . LYS B 1 526 ? 1.334 9.117 -12.273 1 83.75 526 LYS B N 1
ATOM 9647 C CA . LYS B 1 526 ? 2.352 8.102 -12.531 1 83.75 526 LYS B CA 1
ATOM 9648 C C . LYS B 1 526 ? 3.756 8.688 -12.398 1 83.75 526 LYS B C 1
ATOM 9650 O O . LYS B 1 526 ? 4.734 8.07 -12.82 1 83.75 526 LYS B O 1
ATOM 9655 N N . GLN B 1 527 ? 3.803 9.898 -11.898 1 89.19 527 GLN B N 1
ATOM 9656 C CA . GLN B 1 527 ? 5.086 10.539 -11.625 1 89.19 527 GLN B CA 1
ATOM 9657 C C . GLN B 1 527 ? 5.242 10.852 -10.141 1 89.19 527 GLN B C 1
ATOM 9659 O O . GLN B 1 527 ? 6.055 11.695 -9.758 1 89.19 527 GLN B O 1
ATOM 9664 N N . GLY B 1 528 ? 4.363 10.219 -9.383 1 92.06 528 GLY B N 1
ATOM 9665 C CA . GLY B 1 528 ? 4.5 10.32 -7.941 1 92.06 528 GLY B CA 1
ATOM 9666 C C . GLY B 1 528 ? 3.689 11.461 -7.344 1 92.06 528 GLY B C 1
ATOM 9667 O O 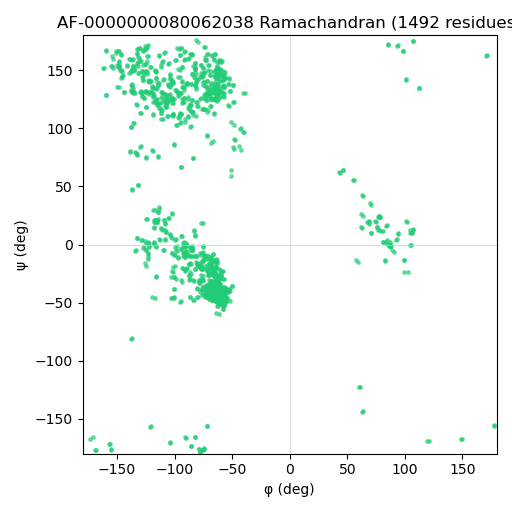. GLY B 1 528 ? 3.771 11.719 -6.141 1 92.06 528 GLY B O 1
ATOM 9668 N N . HIS B 1 529 ? 2.895 12.188 -8.156 1 97.06 529 HIS B N 1
ATOM 9669 C CA . HIS B 1 529 ? 2.059 13.258 -7.625 1 97.06 529 HIS B CA 1
ATOM 9670 C C . HIS B 1 529 ? 0.649 12.758 -7.324 1 97.06 529 HIS B C 1
ATOM 9672 O O . HIS B 1 529 ? 0.045 12.062 -8.148 1 97.06 529 HIS B O 1
ATOM 9678 N N . GLY B 1 530 ? 0.169 13.031 -6.168 1 97.25 530 GLY B N 1
ATOM 9679 C CA . GLY B 1 530 ? -1.13 12.633 -5.648 1 97.25 530 GLY B CA 1
ATOM 9680 C C . GLY B 1 530 ? -1.366 13.078 -4.219 1 97.25 530 GLY B C 1
ATOM 9681 O O . GLY B 1 530 ? -0.875 14.125 -3.801 1 97.25 530 GLY B O 1
ATOM 9682 N N . VAL B 1 531 ? -2.297 12.305 -3.547 1 98.31 531 VAL B N 1
ATOM 9683 C CA . VAL B 1 531 ? -2.717 12.773 -2.232 1 98.31 531 VAL B CA 1
ATOM 9684 C C . VAL B 1 531 ? -2.787 11.602 -1.257 1 98.31 531 VAL B C 1
ATOM 9686 O O . VAL B 1 531 ? -3.172 10.492 -1.638 1 98.31 531 VAL B O 1
ATOM 9689 N N . LYS B 1 532 ? -2.338 11.805 -0.121 1 98.56 532 LYS B N 1
ATOM 9690 C CA . LYS B 1 532 ? -2.592 10.922 1.012 1 98.56 532 LYS B CA 1
ATOM 9691 C C . LYS B 1 532 ? -3.67 11.492 1.927 1 98.56 532 LYS B C 1
ATOM 9693 O O . LYS B 1 532 ? -3.699 12.695 2.182 1 98.56 532 LYS B O 1
ATOM 9698 N N . ILE B 1 533 ? -4.57 10.664 2.438 1 98.75 533 ILE B N 1
ATOM 9699 C CA . ILE B 1 533 ? -5.602 11.094 3.375 1 98.75 533 ILE B CA 1
ATOM 9700 C C . ILE B 1 533 ? -5.211 10.688 4.793 1 98.75 533 ILE B C 1
ATOM 9702 O O . ILE B 1 533 ? -4.934 9.516 5.055 1 98.75 533 ILE B O 1
ATOM 9706 N N . GLU B 1 534 ? -5.117 11.625 5.637 1 98.62 534 GLU B N 1
ATOM 9707 C CA . GLU B 1 534 ? -4.746 11.43 7.035 1 98.62 534 GLU B CA 1
ATOM 9708 C C . GLU B 1 534 ? -5.699 12.172 7.969 1 98.62 534 GLU B C 1
ATOM 9710 O O . GLU B 1 534 ? -6.566 12.922 7.516 1 98.62 534 GLU B O 1
ATOM 9715 N N . CYS B 1 535 ? -5.586 11.867 9.234 1 98.25 535 CYS B N 1
ATOM 9716 C CA . CYS B 1 535 ? -6.332 12.609 10.242 1 98.25 535 CYS B CA 1
ATOM 9717 C C . CYS B 1 535 ? -5.508 13.781 10.773 1 98.25 535 CYS B C 1
ATOM 9719 O O . CYS B 1 535 ? -4.312 13.883 10.492 1 98.25 535 CYS B O 1
ATOM 9721 N N . VAL B 1 536 ? -6.148 14.656 11.445 1 97.62 536 VAL B N 1
ATOM 9722 C CA . VAL B 1 536 ? -5.516 15.906 11.844 1 97.62 536 VAL B CA 1
ATOM 9723 C C . VAL B 1 536 ? -5.789 16.172 13.32 1 97.62 536 VAL B C 1
ATOM 9725 O O . VAL B 1 536 ? -6.645 15.531 13.93 1 97.62 536 VAL B O 1
ATOM 9728 N N . THR B 1 537 ? -5.027 17.094 13.906 1 97.31 537 THR B N 1
ATOM 9729 C CA . THR B 1 537 ? -5.27 17.531 15.281 1 97.31 537 THR B CA 1
ATOM 9730 C C . THR B 1 537 ? -6.656 18.156 15.414 1 97.31 537 THR B C 1
ATOM 9732 O O . THR B 1 537 ? -7.125 18.844 14.508 1 97.31 537 THR B O 1
ATOM 9735 N N . MET B 1 538 ? -7.273 17.844 16.516 1 97.81 538 MET B N 1
ATOM 9736 C CA . MET B 1 538 ? -8.641 18.312 16.703 1 97.81 538 MET B CA 1
ATOM 9737 C C . MET B 1 538 ? -8.703 19.312 17.859 1 97.81 538 MET B C 1
ATOM 9739 O O . MET B 1 538 ? -9.703 19.359 18.594 1 97.81 538 MET B O 1
ATOM 9743 N N . LEU B 1 539 ? -7.566 19.984 18.062 1 97.19 539 LEU B N 1
ATOM 9744 C CA . LEU B 1 539 ? -7.629 21.156 18.938 1 97.19 539 LEU B CA 1
ATOM 9745 C C . LEU B 1 539 ? -8.477 22.266 18.312 1 97.19 539 LEU B C 1
ATOM 9747 O O . LEU B 1 539 ? -8.305 22.578 17.141 1 97.19 539 LEU B O 1
ATOM 9751 N N . PRO B 1 540 ? -9.328 22.891 19.047 1 97.06 540 PRO B N 1
ATOM 9752 C CA . PRO B 1 540 ? -10.32 23.781 18.469 1 97.06 540 PRO B CA 1
ATOM 9753 C C . PRO B 1 540 ? -9.688 24.906 17.641 1 97.06 540 PRO B C 1
ATOM 9755 O O . PRO B 1 540 ? -10.039 25.078 16.469 1 97.06 540 PRO B O 1
ATOM 9758 N N . PRO B 1 541 ? -8.719 25.641 18.125 1 96.31 541 PRO B N 1
ATOM 9759 C CA . PRO B 1 541 ? -8.188 26.734 17.312 1 96.31 541 PRO B CA 1
ATOM 9760 C C . PRO B 1 541 ? -7.285 26.25 16.172 1 96.31 541 PRO B C 1
ATOM 9762 O O . PRO B 1 541 ? -6.93 27.031 15.289 1 96.31 541 PRO B O 1
ATOM 9765 N N . ALA B 1 542 ? -6.867 24.984 16.219 1 95.81 542 ALA B N 1
ATOM 9766 C CA . ALA B 1 542 ? -6.023 24.453 15.148 1 95.81 542 ALA B CA 1
ATOM 9767 C C . ALA B 1 542 ? -6.867 23.906 14 1 95.81 542 ALA B C 1
ATOM 9769 O O . ALA B 1 542 ? -6.477 24 12.828 1 95.81 542 ALA B O 1
ATOM 9770 N N . PHE B 1 543 ? -8.039 23.406 14.281 1 97.56 543 PHE B N 1
ATOM 9771 C CA . PHE B 1 543 ? -8.852 22.688 13.312 1 97.56 543 PHE B CA 1
ATOM 9772 C C . PHE B 1 543 ? -9.969 23.578 12.773 1 97.56 543 PHE B C 1
ATOM 9774 O O . PHE B 1 543 ? -10.148 23.688 11.555 1 97.56 543 PHE B O 1
ATOM 9781 N N . LEU B 1 544 ? -10.656 24.266 13.531 1 98.06 544 LEU B N 1
ATOM 9782 C CA . LEU B 1 544 ? -11.961 24.859 13.227 1 98.06 544 LEU B CA 1
ATOM 9783 C C . LEU B 1 544 ? -11.812 26.109 12.383 1 98.06 544 LEU B C 1
ATOM 9785 O O . LEU B 1 544 ? -12.672 26.406 11.547 1 98.06 544 LEU B O 1
ATOM 9789 N N . PRO B 1 545 ? -10.758 26.891 12.547 1 96.81 545 PRO B N 1
ATOM 9790 C CA . PRO B 1 545 ? -10.688 28.156 11.82 1 96.81 545 PRO B CA 1
ATOM 9791 C C . PRO B 1 545 ? -10.758 27.984 10.305 1 96.81 545 PRO B C 1
ATOM 9793 O O . PRO B 1 545 ? -11.141 28.906 9.586 1 96.81 545 PRO B O 1
ATOM 9796 N N . ALA B 1 546 ? -10.43 26.875 9.82 1 95.81 546 ALA B N 1
ATOM 9797 C CA . ALA B 1 546 ? -10.32 26.641 8.383 1 95.81 546 ALA B CA 1
ATOM 9798 C C . ALA B 1 546 ? -11.695 26.609 7.727 1 95.81 546 ALA B C 1
ATOM 9800 O O . ALA B 1 546 ? -11.82 26.828 6.52 1 95.81 546 ALA B O 1
ATOM 9801 N N . PHE B 1 547 ? -12.719 26.375 8.43 1 97.88 547 PHE B N 1
ATOM 9802 C CA . PHE B 1 547 ? -14.031 26.125 7.84 1 97.88 547 PHE B CA 1
ATOM 9803 C C . PHE B 1 547 ? -14.742 27.438 7.527 1 97.88 547 PHE B C 1
ATOM 9805 O O . PHE B 1 547 ? -14.5 28.453 8.188 1 97.88 547 PHE B O 1
ATOM 9812 N N . PRO B 1 548 ? -15.609 27.453 6.598 1 95.69 548 PRO B N 1
ATOM 9813 C CA . PRO B 1 548 ? -16.281 28.672 6.148 1 95.69 548 PRO B CA 1
ATOM 9814 C C . PRO B 1 548 ? -17.25 29.234 7.188 1 95.69 548 PRO B C 1
ATOM 9816 O O . PRO B 1 548 ? -17.906 28.469 7.902 1 95.69 548 PRO B O 1
ATOM 9819 N N . TRP B 1 549 ? -17.312 30.547 7.195 1 96 549 TRP B N 1
ATOM 9820 C CA . TRP B 1 549 ? -18.328 31.297 7.949 1 96 549 TRP B CA 1
ATOM 9821 C C . TRP B 1 549 ? -19.484 31.719 7.051 1 96 549 TRP B C 1
ATOM 9823 O O . TRP B 1 549 ? -19.266 32.25 5.969 1 96 549 TRP B O 1
ATOM 9833 N N . ARG B 1 550 ? -20.688 31.453 7.516 1 90.12 550 ARG B N 1
ATOM 9834 C CA . ARG B 1 550 ? -21.875 31.875 6.766 1 90.12 550 ARG B CA 1
ATOM 9835 C C . ARG B 1 550 ? -22.703 32.875 7.562 1 90.12 550 ARG B C 1
ATOM 9837 O O . ARG B 1 550 ? -23.203 33.844 7.008 1 90.12 550 ARG B O 1
ATOM 9844 N N . ASP B 1 551 ? -22.953 32.625 8.797 1 92.69 551 ASP B N 1
ATOM 9845 C CA . ASP B 1 551 ? -23.578 33.5 9.766 1 92.69 551 ASP B CA 1
ATOM 9846 C C . ASP B 1 551 ? -23.172 33.156 11.195 1 92.69 551 ASP B C 1
ATOM 9848 O O . ASP B 1 551 ? -22.672 32.062 11.445 1 92.69 551 ASP B O 1
ATOM 9852 N N . GLY B 1 552 ? -23.391 34.094 12.055 1 95.75 552 GLY B N 1
ATOM 9853 C CA . GLY B 1 552 ? -22.906 33.938 13.414 1 95.75 552 GLY B CA 1
ATOM 9854 C C . GLY B 1 552 ? -23.531 32.781 14.148 1 95.75 552 GLY B C 1
ATOM 9855 O O . GLY B 1 552 ? -22.844 32.062 14.906 1 95.75 552 GLY B O 1
ATOM 9856 N N . LEU B 1 553 ? -24.844 32.531 13.992 1 96.19 553 LEU B N 1
ATOM 9857 C CA . LEU B 1 553 ? -25.531 31.438 14.664 1 96.19 553 LEU B CA 1
ATOM 9858 C C . LEU B 1 553 ? -25.047 30.094 14.125 1 96.19 553 LEU B C 1
ATOM 9860 O O . LEU B 1 553 ? -24.734 29.188 14.891 1 96.19 553 LEU B O 1
ATOM 9864 N N . GLU B 1 554 ? -25 29.984 12.805 1 95.69 554 GLU B N 1
ATOM 9865 C CA . GLU B 1 554 ? -24.547 28.75 12.172 1 95.69 554 GLU B CA 1
ATOM 9866 C C . GLU B 1 554 ? -23.125 28.422 12.594 1 95.69 554 GLU B C 1
ATOM 9868 O O . GLU B 1 554 ? -22.797 27.25 12.812 1 95.69 554 GLU B O 1
ATOM 9873 N N . TRP B 1 555 ? -22.281 29.422 12.641 1 97.25 555 TRP B N 1
ATOM 9874 C CA . TRP B 1 555 ? -20.891 29.219 13.039 1 97.25 555 TRP B CA 1
ATOM 9875 C C . TRP B 1 555 ? -20.812 28.656 14.453 1 97.25 555 TRP B C 1
ATOM 9877 O O . TRP B 1 555 ? -20.094 27.672 14.703 1 97.25 555 TRP B O 1
ATOM 9887 N N . LYS B 1 556 ? -21.531 29.266 15.391 1 97.44 556 LYS B N 1
ATOM 9888 C CA . LYS B 1 556 ? -21.516 28.812 16.781 1 97.44 556 LYS B CA 1
ATOM 9889 C C . LYS B 1 556 ? -22.047 27.391 16.891 1 97.44 556 LYS B C 1
ATOM 9891 O O . LYS B 1 556 ? -21.547 26.578 17.672 1 97.44 556 LYS B O 1
ATOM 9896 N N . ARG B 1 557 ? -23.078 27.078 16.094 1 96.56 557 ARG B N 1
ATOM 9897 C CA . ARG B 1 557 ? -23.641 25.734 16.094 1 96.56 557 ARG B CA 1
ATOM 9898 C C . ARG B 1 557 ? -22.641 24.734 15.531 1 96.56 557 ARG B C 1
ATOM 9900 O O . ARG B 1 557 ? -22.5 23.625 16.062 1 96.56 557 ARG B O 1
ATOM 9907 N N . PHE B 1 558 ? -22.031 25.094 14.477 1 96.94 558 PHE B N 1
ATOM 9908 C CA . PHE B 1 558 ? -21.031 24.234 13.844 1 96.94 558 PHE B CA 1
ATOM 9909 C C . PHE B 1 558 ? -19.891 23.922 14.812 1 96.94 558 PHE B C 1
ATOM 9911 O O . PHE B 1 558 ? -19.516 22.766 14.969 1 96.94 558 PHE B O 1
ATOM 9918 N N . VAL B 1 559 ? -19.328 24.938 15.414 1 97.75 559 VAL B N 1
ATOM 9919 C CA . VAL B 1 559 ? -18.203 24.797 16.344 1 97.75 559 VAL B CA 1
ATOM 9920 C C . VAL B 1 559 ? -18.594 23.859 17.484 1 97.75 559 VAL B C 1
ATOM 9922 O O . VAL B 1 559 ? -17.781 23.047 17.938 1 97.75 559 VAL B O 1
ATOM 9925 N N . ALA B 1 560 ? -19.828 23.938 17.922 1 96.88 560 ALA B N 1
ATOM 9926 C CA . ALA B 1 560 ? -20.312 23.141 19.047 1 96.88 560 ALA B CA 1
ATOM 9927 C C . ALA B 1 560 ? -20.438 21.672 18.688 1 96.88 560 ALA B C 1
ATOM 9929 O O . ALA B 1 560 ? -20.562 20.812 19.562 1 96.88 560 ALA B O 1
ATOM 9930 N N . LYS B 1 561 ? -20.312 21.312 17.438 1 96.88 561 LYS B N 1
ATOM 9931 C CA . LYS B 1 561 ? -20.391 19.922 17 1 96.88 561 LYS B CA 1
ATOM 9932 C C . LYS B 1 561 ? -19.047 19.219 17.125 1 96.88 561 LYS B C 1
ATOM 9934 O O . LYS B 1 561 ? -18.953 18.016 16.922 1 96.88 561 LYS B O 1
ATOM 9939 N N . LEU B 1 562 ? -18 19.906 17.516 1 97.75 562 LEU B N 1
ATOM 9940 C CA . LEU B 1 562 ? -16.641 19.375 17.516 1 97.75 562 LEU B CA 1
ATOM 9941 C C . LEU B 1 562 ? -16.562 18.062 18.266 1 97.75 562 LEU B C 1
ATOM 9943 O O . LEU B 1 562 ? -15.898 17.125 17.812 1 97.75 562 LEU B O 1
ATOM 9947 N N . PRO B 1 563 ? -17.266 17.859 19.391 1 96.94 563 PRO B N 1
ATOM 9948 C CA . PRO B 1 563 ? -17.156 16.594 20.125 1 96.94 563 PRO B CA 1
ATOM 9949 C C . PRO B 1 563 ? -17.672 15.406 19.312 1 96.94 563 PRO B C 1
ATOM 9951 O O . PRO B 1 563 ? -17.422 14.258 19.688 1 96.94 563 PRO B O 1
ATOM 9954 N N . HIS B 1 564 ? -18.359 15.695 18.219 1 97.31 564 HIS B N 1
ATOM 9955 C CA . HIS B 1 564 ? -18.953 14.641 17.391 1 97.31 564 HIS B CA 1
ATOM 9956 C C . HIS B 1 564 ? -18.25 14.547 16.031 1 97.31 564 HIS B C 1
ATOM 9958 O O . HIS B 1 564 ? -18.75 13.891 15.117 1 97.31 564 HIS B O 1
ATOM 9964 N N . MET B 1 565 ? -17.109 15.18 15.93 1 98.31 565 MET B N 1
ATOM 9965 C CA . MET B 1 565 ? -16.484 15.273 14.617 1 98.31 565 MET B CA 1
ATOM 9966 C C . MET B 1 565 ? -15.289 14.328 14.516 1 98.31 565 MET B C 1
ATOM 9968 O O . MET B 1 565 ? -14.781 13.852 15.539 1 98.31 565 MET B O 1
ATOM 9972 N N . THR B 1 566 ? -14.977 13.961 13.32 1 98.44 566 THR B N 1
ATOM 9973 C CA . THR B 1 566 ? -13.664 13.484 12.914 1 98.44 566 THR B CA 1
ATOM 9974 C C . THR B 1 566 ? -13.062 14.406 11.852 1 98.44 566 THR B C 1
ATOM 9976 O O . THR B 1 566 ? -13.781 14.93 11 1 98.44 566 THR B O 1
ATOM 9979 N N . GLY B 1 567 ? -11.797 14.719 12.008 1 98.5 567 GLY B N 1
ATOM 9980 C CA . GLY B 1 567 ? -11.133 15.617 11.086 1 98.5 567 GLY B CA 1
ATOM 9981 C C . GLY B 1 567 ? -10.125 14.922 10.188 1 98.5 567 GLY B C 1
ATOM 9982 O O . GLY B 1 567 ? -9.438 14 10.625 1 98.5 567 GLY B O 1
ATOM 9983 N N . PHE B 1 568 ? -10.078 15.383 8.898 1 98.56 568 PHE B N 1
ATOM 9984 C CA . PHE B 1 568 ? -9.219 14.773 7.887 1 98.56 568 PHE B CA 1
ATOM 9985 C C . PHE B 1 568 ? -8.438 15.844 7.129 1 98.56 568 PHE B C 1
ATOM 9987 O O . PHE B 1 568 ? -8.828 17.016 7.113 1 98.56 568 PHE B O 1
ATOM 9994 N N . ILE B 1 569 ? -7.293 15.375 6.559 1 98.44 569 ILE B N 1
ATOM 9995 C CA . ILE B 1 569 ? -6.551 16.219 5.637 1 98.44 569 ILE B CA 1
ATOM 9996 C C . ILE B 1 569 ? -6.215 15.438 4.367 1 98.44 569 ILE B C 1
ATOM 9998 O O . ILE B 1 569 ? -6.062 14.219 4.406 1 98.44 569 ILE B O 1
ATOM 10002 N N . SER B 1 570 ? -6.172 16.109 3.252 1 97.94 570 SER B N 1
ATOM 10003 C CA . SER B 1 570 ? -5.688 15.609 1.969 1 97.94 570 SER B CA 1
ATOM 10004 C C . SER B 1 570 ? -4.273 16.094 1.684 1 97.94 570 SER B C 1
ATOM 10006 O O . SER B 1 570 ? -4.082 17.094 0.989 1 97.94 570 SER B O 1
ATOM 10008 N N . LEU B 1 571 ? -3.295 15.367 2.184 1 98.19 571 LEU B N 1
ATOM 10009 C CA . LEU B 1 571 ? -1.896 15.766 2.059 1 98.19 571 LEU B CA 1
ATOM 10010 C C . LEU B 1 571 ? -1.396 15.555 0.633 1 98.19 571 LEU B C 1
ATOM 10012 O O . LEU B 1 571 ? -1.249 14.414 0.182 1 98.19 571 LEU B O 1
ATOM 10016 N N . THR B 1 572 ? -1.02 16.625 -0.053 1 98.56 572 THR B N 1
ATOM 10017 C CA . THR B 1 572 ? -0.721 16.594 -1.48 1 98.56 572 THR B CA 1
ATOM 10018 C C . THR B 1 572 ? 0.781 16.719 -1.722 1 98.56 572 THR B C 1
ATOM 10020 O O . THR B 1 572 ? 1.424 17.641 -1.224 1 98.56 572 THR B O 1
ATOM 10023 N N . LYS B 1 573 ? 1.341 15.727 -2.4 1 98.62 573 LYS B N 1
ATOM 10024 C CA . LYS B 1 573 ? 2.682 15.945 -2.938 1 98.62 573 LYS B CA 1
ATOM 10025 C C . LYS B 1 573 ? 2.65 16.906 -4.121 1 98.62 573 LYS B C 1
ATOM 10027 O O . LYS B 1 573 ? 2.475 16.484 -5.266 1 98.62 573 LYS B O 1
ATOM 10032 N N . ASP B 1 574 ? 2.855 18.172 -3.869 1 98.44 574 ASP B N 1
ATOM 10033 C CA . ASP B 1 574 ? 2.664 19.219 -4.863 1 98.44 574 ASP B CA 1
ATOM 10034 C C . ASP B 1 574 ? 3.758 19.172 -5.93 1 98.44 574 ASP B C 1
ATOM 10036 O O . ASP B 1 574 ? 4.918 18.891 -5.625 1 98.44 574 ASP B O 1
ATOM 10040 N N . ARG B 1 575 ? 3.33 19.406 -7.109 1 98.06 575 ARG B N 1
ATOM 10041 C CA . ARG B 1 575 ? 4.223 19.422 -8.266 1 98.06 575 ARG B CA 1
ATOM 10042 C C . ARG B 1 575 ? 4.852 20.797 -8.445 1 98.06 575 ARG B C 1
ATOM 10044 O O . ARG B 1 575 ? 6.051 20.906 -8.719 1 98.06 575 ARG B O 1
ATOM 10051 N N . ASP B 1 576 ? 4.039 21.906 -8.336 1 97.88 576 ASP B N 1
ATOM 10052 C CA . ASP B 1 576 ? 4.48 23.266 -8.633 1 97.88 576 ASP B CA 1
ATOM 10053 C C . ASP B 1 576 ? 4.961 23.969 -7.363 1 97.88 576 ASP B C 1
ATOM 10055 O O . ASP B 1 576 ? 4.375 23.797 -6.293 1 97.88 576 ASP B O 1
ATOM 10059 N N . SER B 1 577 ? 6.008 24.734 -7.488 1 98.06 577 SER B N 1
ATOM 10060 C CA . SER B 1 577 ? 6.695 25.266 -6.316 1 98.06 577 SER B CA 1
ATOM 10061 C C . SER B 1 577 ? 6.473 26.766 -6.184 1 98.06 577 SER B C 1
ATOM 10063 O O . SER B 1 577 ? 5.891 27.391 -7.07 1 98.06 577 SER B O 1
ATOM 10065 N N . GLY B 1 578 ? 6.801 27.281 -4.977 1 98.62 578 GLY B N 1
ATOM 10066 C CA . GLY B 1 578 ? 6.836 28.703 -4.68 1 98.62 578 GLY B CA 1
ATOM 10067 C C . GLY B 1 578 ? 8.195 29.188 -4.215 1 98.62 578 GLY B C 1
ATOM 10068 O O . GLY B 1 578 ? 9.227 28.641 -4.629 1 98.62 578 GLY B O 1
ATOM 10069 N N . ARG B 1 579 ? 8.156 30.281 -3.496 1 98.56 579 ARG B N 1
ATOM 10070 C CA . ARG B 1 579 ? 9.422 30.812 -2.994 1 98.56 579 ARG B CA 1
ATOM 10071 C C . ARG B 1 579 ? 9.227 31.516 -1.661 1 98.56 579 ARG B C 1
ATOM 10073 O O . ARG B 1 579 ? 8.109 31.891 -1.303 1 98.56 579 ARG B O 1
ATOM 10080 N N . VAL B 1 580 ? 10.305 31.625 -0.913 1 98.75 580 VAL B N 1
ATOM 10081 C CA . VAL B 1 580 ? 10.422 32.406 0.321 1 98.75 580 VAL B CA 1
ATOM 10082 C C . VAL B 1 580 ? 11.438 33.531 0.131 1 98.75 580 VAL B C 1
ATOM 10084 O O . VAL B 1 580 ? 12.492 33.312 -0.468 1 98.75 580 VAL B O 1
ATOM 10087 N N . TYR B 1 581 ? 11.094 34.656 0.541 1 98.31 581 TYR B N 1
ATOM 10088 C CA . TYR B 1 581 ? 11.977 35.812 0.429 1 98.31 581 TYR B CA 1
ATOM 10089 C C . TYR B 1 581 ? 11.75 36.781 1.581 1 98.31 581 TYR B C 1
ATOM 10091 O O . TYR B 1 581 ? 10.727 36.719 2.262 1 98.31 581 TYR B O 1
ATOM 10099 N N . PRO B 1 582 ? 12.742 37.594 1.955 1 97.62 582 PRO B N 1
ATOM 10100 C CA . PRO B 1 582 ? 12.602 38.5 3.092 1 97.62 582 PRO B CA 1
ATOM 10101 C C . PRO B 1 582 ? 11.672 39.688 2.797 1 97.62 582 PRO B C 1
ATOM 10103 O O . PRO B 1 582 ? 11.742 40.281 1.717 1 97.62 582 PRO B O 1
ATOM 10106 N N . ASP B 1 583 ? 10.82 39.969 3.77 1 97.19 583 ASP B N 1
ATOM 10107 C CA . ASP B 1 583 ? 10.023 41.188 3.701 1 97.19 583 ASP B CA 1
ATOM 10108 C C . ASP B 1 583 ? 10.906 42.406 3.582 1 97.19 583 ASP B C 1
ATOM 10110 O O . ASP B 1 583 ? 11.906 42.531 4.293 1 97.19 583 ASP B O 1
ATOM 10114 N N . PRO B 1 584 ? 10.586 43.312 2.73 1 94.81 584 PRO B N 1
ATOM 10115 C CA . PRO B 1 584 ? 11.469 44.438 2.498 1 94.81 584 PRO B CA 1
ATOM 10116 C C . PRO B 1 584 ? 11.539 45.375 3.695 1 94.81 584 PRO B C 1
ATOM 10118 O O . PRO B 1 584 ? 12.484 46.188 3.812 1 94.81 584 PRO B O 1
ATOM 10121 N N . VAL B 1 585 ? 10.602 45.281 4.566 1 94.25 585 VAL B N 1
ATOM 10122 C CA . VAL B 1 585 ? 10.516 46.25 5.66 1 94.25 585 VAL B CA 1
ATOM 10123 C C . VAL B 1 585 ? 11.211 45.688 6.895 1 94.25 585 VAL B C 1
ATOM 10125 O O . VAL B 1 585 ? 12.062 46.375 7.492 1 94.25 585 VAL B O 1
ATOM 10128 N N . ASP B 1 586 ? 10.891 44.5 7.25 1 93.56 586 ASP B N 1
ATOM 10129 C CA . ASP B 1 586 ? 11.43 44.031 8.523 1 93.56 586 ASP B CA 1
ATOM 10130 C C . ASP B 1 586 ? 12.172 42.688 8.359 1 93.56 586 ASP B C 1
ATOM 10132 O O . ASP B 1 586 ? 12.633 42.125 9.336 1 93.56 586 ASP B O 1
ATOM 10136 N N . GLY B 1 587 ? 12.195 42.156 7.246 1 95.56 587 GLY B N 1
ATOM 10137 C CA . GLY B 1 587 ? 13.039 41.031 6.945 1 95.56 587 GLY B CA 1
ATOM 10138 C C . GLY B 1 587 ? 12.398 39.688 7.301 1 95.56 587 GLY B C 1
ATOM 10139 O O . GLY B 1 587 ? 12.969 38.625 7.047 1 95.56 587 GLY B O 1
ATOM 10140 N N . ARG B 1 588 ? 11.203 39.688 7.848 1 95.5 588 ARG B N 1
ATOM 10141 C CA . ARG B 1 588 ? 10.547 38.406 8.156 1 95.5 588 ARG B CA 1
ATOM 10142 C C . ARG B 1 588 ? 10.195 37.656 6.887 1 95.5 588 ARG B C 1
ATOM 10144 O O . ARG B 1 588 ? 10.188 38.219 5.793 1 95.5 588 ARG B O 1
ATOM 10151 N N . PRO B 1 589 ? 9.93 36.406 6.977 1 97 589 PRO B N 1
ATOM 10152 C CA . PRO B 1 589 ? 9.688 35.594 5.766 1 97 589 PRO B CA 1
ATOM 10153 C C . PRO B 1 589 ? 8.383 36 5.066 1 97 589 PRO B C 1
ATOM 10155 O O . PRO B 1 589 ? 7.363 36.188 5.723 1 97 589 PRO B O 1
ATOM 10158 N N . ARG B 1 590 ? 8.445 36.156 3.799 1 97.75 590 ARG B N 1
ATOM 10159 C CA . ARG B 1 590 ? 7.316 36.188 2.881 1 97.75 590 ARG B CA 1
ATOM 10160 C C . ARG B 1 590 ? 7.211 34.906 2.07 1 97.75 590 ARG B C 1
ATOM 10162 O O . ARG B 1 590 ? 8.227 34.344 1.656 1 97.75 590 ARG B O 1
ATOM 10169 N N . VAL B 1 591 ? 6.035 34.438 1.925 1 98.56 591 VAL B N 1
ATOM 10170 C CA . VAL B 1 591 ? 5.84 33.188 1.231 1 98.56 591 VAL B CA 1
ATOM 10171 C C . VAL B 1 591 ? 4.977 33.406 -0.012 1 98.56 591 VAL B C 1
ATOM 10173 O O . VAL B 1 591 ? 3.807 33.781 0.093 1 98.56 591 VAL B O 1
ATOM 10176 N N . ASP B 1 592 ? 5.582 33.25 -1.156 1 98.62 592 ASP B N 1
ATOM 10177 C CA . ASP B 1 592 ? 4.875 33.281 -2.434 1 98.62 592 ASP B CA 1
ATOM 10178 C C . ASP B 1 592 ? 4.578 31.859 -2.936 1 98.62 592 ASP B C 1
ATOM 10180 O O . ASP B 1 592 ? 5.469 31.172 -3.441 1 98.62 592 ASP B O 1
ATOM 10184 N N . TYR B 1 593 ? 3.363 31.438 -2.785 1 98.69 593 TYR B N 1
ATOM 10185 C CA . TYR B 1 593 ? 2.918 30.094 -3.129 1 98.69 593 TYR B CA 1
ATOM 10186 C C . TYR B 1 593 ? 1.405 30.047 -3.307 1 98.69 593 TYR B C 1
ATOM 10188 O O . TYR B 1 593 ? 0.66 30.562 -2.469 1 98.69 593 TYR B O 1
ATOM 10196 N N . THR B 1 594 ? 0.91 29.516 -4.414 1 98.44 594 THR B N 1
ATOM 10197 C CA . THR B 1 594 ? -0.496 29.219 -4.676 1 98.44 594 THR B CA 1
ATOM 10198 C C . THR B 1 594 ? -0.672 27.781 -5.16 1 98.44 594 THR B C 1
ATOM 10200 O O . THR B 1 594 ? 0.047 27.344 -6.055 1 98.44 594 THR B O 1
ATOM 10203 N N . VAL B 1 595 ? -1.582 27.094 -4.59 1 98.56 595 VAL B N 1
ATOM 10204 C CA . VAL B 1 595 ? -1.807 25.719 -5.023 1 98.56 595 VAL B CA 1
ATOM 10205 C C . VAL B 1 595 ? -2.217 25.688 -6.492 1 98.56 595 VAL B C 1
ATOM 10207 O O . VAL B 1 595 ? -3.172 26.359 -6.887 1 98.56 595 VAL B O 1
ATOM 10210 N N . SER B 1 596 ? -1.566 24.953 -7.32 1 98.5 596 SER B N 1
ATOM 10211 C CA . SER B 1 596 ? -1.82 24.938 -8.758 1 98.5 596 SER B CA 1
ATOM 10212 C C . SER B 1 596 ? -3.127 24.203 -9.07 1 98.5 596 SER B C 1
ATOM 10214 O O . SER B 1 596 ? -3.633 23.438 -8.25 1 98.5 596 SER B O 1
ATOM 10216 N N . ALA B 1 597 ? -3.684 24.516 -10.273 1 98.31 597 ALA B N 1
ATOM 10217 C CA . ALA B 1 597 ? -4.867 23.797 -10.734 1 98.31 597 ALA B CA 1
ATOM 10218 C C . ALA B 1 597 ? -4.613 22.281 -10.781 1 98.31 597 ALA B C 1
ATOM 10220 O O . ALA B 1 597 ? -5.512 21.484 -10.508 1 98.31 597 ALA B O 1
ATOM 10221 N N . PHE B 1 598 ? -3.391 21.953 -11.164 1 98.12 598 PHE B N 1
ATOM 10222 C CA . PHE B 1 598 ? -2.973 20.547 -11.219 1 98.12 598 PHE B CA 1
ATOM 10223 C C . PHE B 1 598 ? -3.139 19.875 -9.859 1 98.12 598 PHE B C 1
ATOM 10225 O O . PHE B 1 598 ? -3.758 18.812 -9.758 1 98.12 598 PHE B O 1
ATOM 10232 N N . ASP B 1 599 ? -2.613 20.453 -8.844 1 98.5 599 ASP B N 1
ATOM 10233 C CA . ASP B 1 599 ? -2.645 19.875 -7.496 1 98.5 599 ASP B CA 1
ATOM 10234 C C . ASP B 1 599 ? -4.055 19.922 -6.914 1 98.5 599 ASP B C 1
ATOM 10236 O O . ASP B 1 599 ? -4.453 19.031 -6.172 1 98.5 599 ASP B O 1
ATOM 10240 N N . ARG B 1 600 ? -4.844 20.953 -7.227 1 98.69 600 ARG B N 1
ATOM 10241 C CA . ARG B 1 600 ? -6.207 21.078 -6.715 1 98.69 600 ARG B CA 1
ATOM 10242 C C . ARG B 1 600 ? -7.098 19.953 -7.242 1 98.69 600 ARG B C 1
ATOM 10244 O O . ARG B 1 600 ? -7.996 19.484 -6.543 1 98.69 600 ARG B O 1
ATOM 10251 N N . LYS B 1 601 ? -6.863 19.516 -8.422 1 98.19 601 LYS B N 1
ATOM 10252 C CA . LYS B 1 601 ? -7.625 18.391 -8.977 1 98.19 601 LYS B CA 1
ATOM 10253 C C . LYS B 1 601 ? -7.391 17.125 -8.164 1 98.19 601 LYS B C 1
ATOM 10255 O O . LYS B 1 601 ? -8.32 16.344 -7.945 1 98.19 601 LYS B O 1
ATOM 10260 N N . HIS B 1 602 ? -6.164 16.922 -7.797 1 98.06 602 HIS B N 1
ATOM 10261 C CA . HIS B 1 602 ? -5.84 15.766 -6.973 1 98.06 602 HIS B CA 1
ATOM 10262 C C . HIS B 1 602 ? -6.488 15.867 -5.598 1 98.06 602 HIS B C 1
ATOM 10264 O O . HIS B 1 602 ? -6.996 14.875 -5.07 1 98.06 602 HIS B O 1
ATOM 10270 N N . ILE B 1 603 ? -6.48 17.047 -5.027 1 98.75 603 ILE B N 1
ATOM 10271 C CA . ILE B 1 603 ? -7.082 17.266 -3.717 1 98.75 603 ILE B CA 1
ATOM 10272 C C . ILE B 1 603 ? -8.578 16.969 -3.777 1 98.75 603 ILE B C 1
ATOM 10274 O O . ILE B 1 603 ? -9.133 16.359 -2.859 1 98.75 603 ILE B O 1
ATOM 10278 N N . LEU B 1 604 ? -9.195 17.375 -4.828 1 98.56 604 LEU B N 1
ATOM 10279 C CA . LEU B 1 604 ? -10.633 17.156 -4.988 1 98.56 604 LEU B CA 1
ATOM 10280 C C . LEU B 1 604 ? -10.961 15.672 -4.984 1 98.56 604 LEU B C 1
ATOM 10282 O O . LEU B 1 604 ? -11.945 15.25 -4.359 1 98.56 604 LEU B O 1
ATOM 10286 N N . GLU B 1 605 ? -10.141 14.891 -5.625 1 97.44 605 GLU B N 1
ATOM 10287 C CA . GLU B 1 605 ? -10.367 13.445 -5.641 1 97.44 605 GLU B CA 1
ATOM 10288 C C . GLU B 1 605 ? -10.25 12.852 -4.238 1 97.44 605 GLU B C 1
ATOM 10290 O O . GLU B 1 605 ? -11.016 11.961 -3.869 1 97.44 605 GLU B O 1
ATOM 10295 N N . ALA B 1 606 ? -9.312 13.312 -3.537 1 98.12 606 ALA B N 1
ATOM 10296 C CA . ALA B 1 606 ? -9.133 12.836 -2.166 1 98.12 606 ALA B CA 1
ATOM 10297 C C . ALA B 1 606 ? -10.297 13.273 -1.279 1 98.12 606 ALA B C 1
ATOM 10299 O O . ALA B 1 606 ? -10.695 12.547 -0.365 1 98.12 606 ALA B O 1
ATOM 10300 N N . LEU B 1 607 ? -10.82 14.445 -1.507 1 98.62 607 LEU B N 1
ATOM 10301 C CA . LEU B 1 607 ? -11.969 14.914 -0.734 1 98.62 607 LEU B CA 1
ATOM 10302 C C . LEU B 1 607 ? -13.18 14.016 -0.975 1 98.62 607 LEU B C 1
ATOM 10304 O O . LEU B 1 607 ? -13.914 13.688 -0.036 1 98.62 607 LEU B O 1
ATOM 10308 N N . VAL B 1 608 ? -13.375 13.656 -2.221 1 98.56 608 VAL B N 1
ATOM 10309 C CA . VAL B 1 608 ? -14.477 12.766 -2.57 1 98.56 608 VAL B CA 1
ATOM 10310 C C . VAL B 1 608 ? -14.289 11.422 -1.876 1 98.56 608 VAL B C 1
ATOM 10312 O O . VAL B 1 608 ? -15.234 10.883 -1.296 1 98.56 608 VAL B O 1
ATOM 10315 N N . ALA B 1 609 ? -13.102 10.914 -1.961 1 98.62 609 ALA B N 1
ATOM 10316 C CA . ALA B 1 609 ? -12.805 9.648 -1.289 1 98.62 609 ALA B CA 1
ATOM 10317 C C . ALA B 1 609 ? -13.047 9.758 0.214 1 98.62 609 ALA B C 1
ATOM 10319 O O . ALA B 1 609 ? -13.555 8.828 0.837 1 98.62 609 ALA B O 1
ATOM 10320 N N . THR B 1 610 ? -12.648 10.875 0.8 1 98.81 610 THR B N 1
ATOM 10321 C CA . THR B 1 610 ? -12.836 11.102 2.229 1 98.81 610 THR B CA 1
ATOM 10322 C C . THR B 1 610 ? -14.32 11.125 2.58 1 98.81 610 THR B C 1
ATOM 10324 O O . THR B 1 610 ? -14.734 10.539 3.586 1 98.81 610 THR B O 1
ATOM 10327 N N . ALA B 1 611 ? -15.062 11.75 1.773 1 98.75 611 ALA B N 1
ATOM 10328 C CA . ALA B 1 611 ? -16.5 11.812 1.99 1 98.75 611 ALA B CA 1
ATOM 10329 C C . ALA B 1 611 ? -17.125 10.422 1.943 1 98.75 611 ALA B C 1
ATOM 10331 O O . ALA B 1 611 ? -18 10.102 2.742 1 98.75 611 ALA B O 1
ATOM 10332 N N . LYS B 1 612 ? -16.703 9.633 0.99 1 98.44 612 LYS B N 1
ATOM 10333 C CA . LYS B 1 612 ? -17.188 8.266 0.889 1 98.44 612 LYS B CA 1
ATOM 10334 C C . LYS B 1 612 ? -16.859 7.469 2.15 1 98.44 612 LYS B C 1
ATOM 10336 O O . LYS B 1 612 ? -17.719 6.746 2.67 1 98.44 612 LYS B O 1
ATOM 10341 N N . MET B 1 613 ? -15.648 7.562 2.605 1 98.5 613 MET B N 1
ATOM 10342 C CA . MET B 1 613 ? -15.242 6.848 3.811 1 98.5 613 MET B CA 1
ATOM 10343 C C . MET B 1 613 ? -16.047 7.312 5.02 1 98.5 613 MET B C 1
ATOM 10345 O O . MET B 1 613 ? -16.469 6.496 5.84 1 98.5 613 MET B O 1
ATOM 10349 N N . ALA B 1 614 ? -16.25 8.641 5.117 1 98.06 614 ALA B N 1
ATOM 10350 C CA . ALA B 1 614 ? -17.047 9.172 6.215 1 98.06 614 ALA B CA 1
ATOM 10351 C C . ALA B 1 614 ? -18.484 8.664 6.145 1 98.06 614 ALA B C 1
ATOM 10353 O O . ALA B 1 614 ? -19.047 8.242 7.152 1 98.06 614 ALA B O 1
ATOM 10354 N N . TYR B 1 615 ? -19.062 8.672 4.973 1 97.88 615 TYR B N 1
ATOM 10355 C CA . TYR B 1 615 ? -20.453 8.258 4.766 1 97.88 615 TYR B CA 1
ATOM 10356 C C . TYR B 1 615 ? -20.656 6.805 5.164 1 97.88 615 TYR B C 1
ATOM 10358 O O . TYR B 1 615 ? -21.578 6.48 5.906 1 97.88 615 TYR B O 1
ATOM 10366 N N . ILE B 1 616 ? -19.781 5.98 4.633 1 97.19 616 ILE B N 1
ATOM 10367 C CA . ILE B 1 616 ? -19.969 4.547 4.836 1 97.19 616 ILE B CA 1
ATOM 10368 C C . ILE B 1 616 ? -19.703 4.195 6.297 1 97.19 616 ILE B C 1
ATOM 10370 O O . ILE B 1 616 ? -20.109 3.123 6.762 1 97.19 616 ILE B O 1
ATOM 10374 N N . SER B 1 617 ? -19.047 5.129 7.008 1 96.62 617 SER B N 1
ATOM 10375 C CA . SER B 1 617 ? -18.781 4.934 8.43 1 96.62 617 SER B CA 1
ATOM 10376 C C . SER B 1 617 ? -19.891 5.535 9.289 1 96.62 617 SER B C 1
ATOM 10378 O O . SER B 1 617 ? -19.812 5.523 10.516 1 96.62 617 SER B O 1
ATOM 10380 N N . GLY B 1 618 ? -20.875 6.145 8.688 1 96.25 618 GLY B N 1
ATOM 10381 C CA . GLY B 1 618 ? -22.062 6.555 9.422 1 96.25 618 GLY B CA 1
ATOM 10382 C C . GLY B 1 618 ? -22.141 8.055 9.648 1 96.25 618 GLY B C 1
ATOM 10383 O O . GLY B 1 618 ? -22.984 8.531 10.406 1 96.25 618 GLY B O 1
ATOM 10384 N N . ALA B 1 619 ? -21.359 8.852 9 1 97.62 619 ALA B N 1
ATOM 10385 C CA . ALA B 1 619 ? -21.375 10.297 9.172 1 97.62 619 ALA B CA 1
ATOM 10386 C C . ALA B 1 619 ? -22.703 10.891 8.727 1 97.62 619 ALA B C 1
ATOM 10388 O O . ALA B 1 619 ? -23.281 10.469 7.719 1 97.62 619 ALA B O 1
ATOM 10389 N N . LYS B 1 620 ? -23.141 11.914 9.461 1 97.12 620 LYS B N 1
ATOM 10390 C CA . LYS B 1 620 ? -24.375 12.617 9.148 1 97.12 620 LYS B CA 1
ATOM 10391 C C . LYS B 1 620 ? -24.109 13.836 8.273 1 97.12 620 LYS B C 1
ATOM 10393 O O . LYS B 1 620 ? -24.984 14.273 7.516 1 97.12 620 LYS B O 1
ATOM 10398 N N . GLU B 1 621 ? -23 14.383 8.492 1 98.06 621 GLU B N 1
ATOM 10399 C CA . GLU B 1 621 ? -22.578 15.555 7.734 1 98.06 621 GLU B CA 1
ATOM 10400 C C . GLU B 1 621 ? -21.125 15.438 7.289 1 98.06 621 GLU B C 1
ATOM 10402 O O . GLU B 1 621 ? -20.344 14.711 7.902 1 98.06 621 GLU B O 1
ATOM 10407 N N . PHE B 1 622 ? -20.812 16.062 6.152 1 98.56 622 PHE B N 1
ATOM 10408 C CA . PHE B 1 622 ? -19.438 16.203 5.688 1 98.56 622 PHE B CA 1
ATOM 10409 C C . PHE B 1 622 ? -19.156 17.641 5.246 1 98.56 622 PHE B C 1
ATOM 10411 O O . PHE B 1 622 ? -19.875 18.172 4.395 1 98.56 622 PHE B O 1
ATOM 10418 N N . HIS B 1 623 ? -18.172 18.281 5.902 1 98.62 623 HIS B N 1
ATOM 10419 C CA . HIS B 1 623 ? -17.797 19.672 5.66 1 98.62 623 HIS B CA 1
ATOM 10420 C C . HIS B 1 623 ? -16.359 19.766 5.133 1 98.62 623 HIS B C 1
ATOM 10422 O O . HIS B 1 623 ? -15.531 18.906 5.422 1 98.62 623 HIS B O 1
ATOM 10428 N N . THR B 1 624 ? -16.078 20.766 4.324 1 98.56 624 THR B N 1
ATOM 10429 C CA . THR B 1 624 ? -14.734 21.047 3.846 1 98.56 624 THR B CA 1
ATOM 10430 C C . THR B 1 624 ? -14.367 22.5 4.113 1 98.56 624 THR B C 1
ATOM 10432 O O . THR B 1 624 ? -15.227 23.328 4.438 1 98.56 624 THR B O 1
ATOM 10435 N N . SER B 1 625 ? -13.078 22.812 3.979 1 98.38 625 SER B N 1
ATOM 10436 C CA . SER B 1 625 ? -12.609 24.188 4.176 1 98.38 625 SER B CA 1
ATOM 10437 C C . SER B 1 625 ? -12.805 25.016 2.914 1 98.38 625 SER B C 1
ATOM 10439 O O . SER B 1 625 ? -12.242 26.109 2.797 1 98.38 625 SER B O 1
ATOM 10441 N N . SER B 1 626 ? -13.562 24.484 1.973 1 97.88 626 SER B N 1
ATOM 10442 C CA . SER B 1 626 ? -13.883 25.219 0.755 1 97.88 626 SER B CA 1
ATOM 10443 C C . SER B 1 626 ? -15.312 25.734 0.782 1 97.88 626 SER B C 1
ATOM 10445 O O . SER B 1 626 ? -16.25 24.969 0.982 1 97.88 626 SER B O 1
ATOM 10447 N N . ARG B 1 627 ? -15.445 26.984 0.52 1 94.5 627 ARG B N 1
ATOM 10448 C CA . ARG B 1 627 ? -16.766 27.609 0.472 1 94.5 627 ARG B CA 1
ATOM 10449 C C . ARG B 1 627 ? -17.5 27.234 -0.815 1 94.5 627 ARG B C 1
ATOM 10451 O O . ARG B 1 627 ? -18.703 27.469 -0.938 1 94.5 627 ARG B O 1
ATOM 10458 N N . GLU B 1 628 ? -16.75 26.672 -1.767 1 94.75 628 GLU B N 1
ATOM 10459 C CA . GLU B 1 628 ? -17.359 26.297 -3.039 1 94.75 628 GLU B CA 1
ATOM 10460 C C . GLU B 1 628 ? -18.156 25 -2.902 1 94.75 628 GLU B C 1
ATOM 10462 O O . GLU B 1 628 ? -19.078 24.75 -3.676 1 94.75 628 GLU B O 1
ATOM 10467 N N . ILE B 1 629 ? -17.766 24.25 -1.98 1 97.12 629 ILE B N 1
ATOM 10468 C CA . ILE B 1 629 ? -18.391 22.938 -1.82 1 97.12 629 ILE B CA 1
ATOM 10469 C C . ILE B 1 629 ? -19.391 22.984 -0.66 1 97.12 629 ILE B C 1
ATOM 10471 O O . ILE B 1 629 ? -18.984 23.109 0.501 1 97.12 629 ILE B O 1
ATOM 10475 N N . PRO B 1 630 ? -20.656 22.891 -0.933 1 96.5 630 PRO B N 1
ATOM 10476 C CA . PRO B 1 630 ? -21.609 22.844 0.177 1 96.5 630 PRO B CA 1
ATOM 10477 C C . PRO B 1 630 ? -21.438 21.609 1.049 1 96.5 630 PRO B C 1
ATOM 10479 O O . PRO B 1 630 ? -21 20.562 0.562 1 96.5 630 PRO B O 1
ATOM 10482 N N . PRO B 1 631 ? -21.75 21.703 2.303 1 97.56 631 PRO B N 1
ATOM 10483 C CA . PRO B 1 631 ? -21.688 20.484 3.125 1 97.56 631 PRO B CA 1
ATOM 10484 C C . PRO B 1 631 ? -22.641 19.406 2.654 1 97.56 631 PRO B C 1
ATOM 10486 O O . PRO B 1 631 ? -23.688 19.703 2.08 1 97.56 631 PRO B O 1
ATOM 10489 N N . PHE B 1 632 ? -22.281 18.156 2.811 1 98.12 632 PHE B N 1
ATOM 10490 C CA . PHE B 1 632 ? -23.203 17.047 2.623 1 98.12 632 PHE B CA 1
ATOM 10491 C C . PHE B 1 632 ? -24 16.781 3.898 1 98.12 632 PHE B C 1
ATOM 10493 O O . PHE B 1 632 ? -23.406 16.641 4.977 1 98.12 632 PHE B O 1
ATOM 10500 N N . ILE B 1 633 ? -25.281 16.797 3.824 1 97.25 633 ILE B N 1
ATOM 10501 C CA . ILE B 1 633 ? -26.172 16.438 4.922 1 97.25 633 ILE B CA 1
ATOM 10502 C C . ILE B 1 633 ? -26.906 15.141 4.582 1 97.25 633 ILE B C 1
ATOM 10504 O O . ILE B 1 633 ? -27.703 15.094 3.633 1 97.25 633 ILE B O 1
ATOM 10508 N N . ARG B 1 634 ? -26.594 14.141 5.328 1 95.62 634 ARG B N 1
ATOM 10509 C CA . ARG B 1 634 ? -27.172 12.828 5.09 1 95.62 634 ARG B CA 1
ATOM 10510 C C . ARG B 1 634 ? -28.703 12.867 5.219 1 95.62 634 ARG B C 1
ATOM 10512 O O . ARG B 1 634 ? -29.219 13.352 6.223 1 95.62 634 ARG B O 1
ATOM 10519 N N . PRO B 1 635 ? -29.469 12.305 4.262 1 93.62 635 PRO B N 1
ATOM 10520 C CA . PRO B 1 635 ? -30.922 12.273 4.367 1 93.62 635 PRO B CA 1
ATOM 10521 C C . PRO B 1 635 ? -31.422 11.32 5.445 1 93.62 635 PRO B C 1
ATOM 10523 O O . PRO B 1 635 ? -30.766 10.32 5.742 1 93.62 635 PRO B O 1
ATOM 10526 N N . GLU B 1 636 ? -32.562 11.594 5.938 1 87.31 636 GLU B N 1
ATOM 10527 C CA . GLU B 1 636 ? -33.156 10.789 7.004 1 87.31 636 GLU B CA 1
ATOM 10528 C C . GLU B 1 636 ? -33.438 9.359 6.539 1 87.31 636 GLU B C 1
ATOM 10530 O O . GLU B 1 636 ? -33.312 8.414 7.32 1 87.31 636 GLU B O 1
ATOM 10535 N N . ASP B 1 637 ? -33.781 9.148 5.328 1 82.38 637 ASP B N 1
ATOM 10536 C CA . ASP B 1 637 ? -34.094 7.828 4.805 1 82.38 637 ASP B CA 1
ATOM 10537 C C . ASP B 1 637 ? -32.844 6.992 4.566 1 82.38 637 ASP B C 1
ATOM 10539 O O . ASP B 1 637 ? -32.938 5.793 4.305 1 82.38 637 ASP B O 1
ATOM 10543 N N . ALA B 1 638 ? -31.75 7.566 4.711 1 78.81 638 ALA B N 1
ATOM 10544 C CA . ALA B 1 638 ? -30.484 6.875 4.539 1 78.81 638 ALA B CA 1
ATOM 10545 C C . ALA B 1 638 ? -29.688 6.863 5.844 1 78.81 638 ALA B C 1
ATOM 10547 O O . ALA B 1 638 ? -28.453 6.82 5.828 1 78.81 638 ALA B O 1
ATOM 10548 N N . SER B 1 639 ? -30.359 6.867 6.863 1 80 639 SER B N 1
ATOM 10549 C CA . SER B 1 639 ? -29.734 7.062 8.164 1 80 639 SER B CA 1
ATOM 10550 C C . SER B 1 639 ? -29.031 5.793 8.641 1 80 639 SER B C 1
ATOM 10552 O O . SER B 1 639 ? -28.141 5.848 9.484 1 80 639 SER B O 1
ATOM 10554 N N . ASP B 1 640 ? -29.438 4.707 8.016 1 81.69 640 ASP B N 1
ATOM 10555 C CA . ASP B 1 640 ? -28.797 3.447 8.398 1 81.69 640 ASP B CA 1
ATOM 10556 C C . ASP B 1 640 ? -27.516 3.221 7.613 1 81.69 640 ASP B C 1
ATOM 10558 O O . ASP B 1 640 ? -27.547 2.988 6.406 1 81.69 640 ASP B O 1
ATOM 10562 N N . ALA B 1 641 ? -26.438 3.219 8.328 1 80.69 641 ALA B N 1
ATOM 10563 C CA . ALA B 1 641 ? -25.141 3.064 7.695 1 80.69 641 ALA B CA 1
ATOM 10564 C C . ALA B 1 641 ? -24.938 1.637 7.199 1 80.69 641 ALA B C 1
ATOM 10566 O O . ALA B 1 641 ? -24.031 1.374 6.398 1 80.69 641 ALA B O 1
ATOM 10567 N N . ALA B 1 642 ? -25.75 0.759 7.574 1 82.81 642 ALA B N 1
ATOM 10568 C CA . ALA B 1 642 ? -25.594 -0.651 7.223 1 82.81 642 ALA B CA 1
ATOM 10569 C C . ALA B 1 642 ? -26.391 -0.987 5.961 1 82.81 642 ALA B C 1
ATOM 10571 O O . ALA B 1 642 ? -26.406 -2.141 5.527 1 82.81 642 ALA B O 1
ATOM 10572 N N . LEU B 1 643 ? -26.922 0.058 5.363 1 85.88 643 LEU B N 1
ATOM 10573 C CA . LEU B 1 643 ? -27.656 -0.191 4.125 1 85.88 643 LEU B CA 1
ATOM 10574 C C . LEU B 1 643 ? -26.734 -0.768 3.057 1 85.88 643 LEU B C 1
ATOM 10576 O O . LEU B 1 643 ? -25.594 -0.318 2.906 1 85.88 643 LEU B O 1
ATOM 10580 N N . ALA B 1 644 ? -27.219 -1.598 2.234 1 86.06 644 ALA B N 1
ATOM 10581 C CA . ALA B 1 644 ? -26.453 -2.428 1.309 1 86.06 644 ALA B CA 1
ATOM 10582 C C . ALA B 1 644 ? -25.828 -1.585 0.198 1 86.06 644 ALA B C 1
ATOM 10584 O O . ALA B 1 644 ? -24.766 -1.918 -0.322 1 86.06 644 ALA B O 1
ATOM 10585 N N . GLU B 1 645 ? -26.375 -0.497 -0.085 1 90.56 645 GLU B N 1
ATOM 10586 C CA . GLU B 1 645 ? -25.906 0.295 -1.215 1 90.56 645 GLU B CA 1
ATOM 10587 C C . GLU B 1 645 ? -24.594 1.003 -0.879 1 90.56 645 GLU B C 1
ATOM 10589 O O . GLU B 1 645 ? -23.797 1.285 -1.77 1 90.56 645 GLU B O 1
ATOM 10594 N N . GLY B 1 646 ? -24.406 1.354 0.427 1 94.25 646 GLY B N 1
ATOM 10595 C CA . GLY B 1 646 ? -23.188 2.061 0.828 1 94.25 646 GLY B CA 1
ATOM 10596 C C . GLY B 1 646 ? -23.031 3.402 0.14 1 94.25 646 GLY B C 1
ATOM 10597 O O . GLY B 1 646 ? -23.953 4.223 0.142 1 94.25 646 GLY B O 1
ATOM 10598 N N . THR B 1 647 ? -21.938 3.609 -0.56 1 95.12 647 THR B N 1
ATOM 10599 C CA . THR B 1 647 ? -21.609 4.902 -1.152 1 95.12 647 THR B CA 1
ATOM 10600 C C . THR B 1 647 ? -22.297 5.059 -2.51 1 95.12 647 THR B C 1
ATOM 10602 O O . THR B 1 647 ? -22.109 6.074 -3.184 1 95.12 647 THR B O 1
ATOM 10605 N N . ASN B 1 648 ? -23.016 4 -2.947 1 96.25 648 ASN B N 1
ATOM 10606 C CA . ASN B 1 648 ? -23.828 4.121 -4.16 1 96.25 648 ASN B CA 1
ATOM 10607 C C . ASN B 1 648 ? -25.094 4.926 -3.91 1 96.25 648 ASN B C 1
ATOM 10609 O O . ASN B 1 648 ? -25.875 5.176 -4.836 1 96.25 648 ASN B O 1
ATOM 10613 N N . ASN B 1 649 ? -25.344 5.363 -2.723 1 96.44 649 ASN B N 1
ATOM 10614 C CA . ASN B 1 649 ? -26.5 6.164 -2.375 1 96.44 649 ASN B CA 1
ATOM 10615 C C . ASN B 1 649 ? -26.672 7.344 -3.326 1 96.44 649 ASN B C 1
ATOM 10617 O O . ASN B 1 649 ? -25.719 8.047 -3.635 1 96.44 649 ASN B O 1
ATOM 10621 N N . ALA B 1 650 ? -27.875 7.555 -3.697 1 95.88 650 ALA B N 1
ATOM 10622 C CA . ALA B 1 650 ? -28.156 8.539 -4.742 1 95.88 650 ALA B CA 1
ATOM 10623 C C . ALA B 1 650 ? -27.844 9.953 -4.262 1 95.88 650 ALA B C 1
ATOM 10625 O O . ALA B 1 650 ? -27.344 10.773 -5.031 1 95.88 650 ALA B O 1
ATOM 10626 N N . ALA B 1 651 ? -28.172 10.266 -2.998 1 96.75 651 ALA B N 1
ATOM 10627 C CA . ALA B 1 651 ? -27.922 11.602 -2.459 1 96.75 651 ALA B CA 1
ATOM 10628 C C . ALA B 1 651 ? -26.422 11.883 -2.383 1 96.75 651 ALA B C 1
ATOM 10630 O O . ALA B 1 651 ? -25.969 12.984 -2.701 1 96.75 651 ALA B O 1
ATOM 10631 N N . LEU B 1 652 ? -25.703 10.914 -1.923 1 97.62 652 LEU B N 1
ATOM 10632 C CA . LEU B 1 652 ? -24.266 11.07 -1.86 1 97.62 652 LEU B CA 1
ATOM 10633 C C . LEU B 1 652 ? -23.672 11.234 -3.258 1 97.62 652 LEU B C 1
ATOM 10635 O O . LEU B 1 652 ? -22.797 12.078 -3.465 1 97.62 652 LEU B O 1
ATOM 10639 N N . GLN B 1 653 ? -24.156 10.438 -4.191 1 97.62 653 GLN B N 1
ATOM 10640 C CA . GLN B 1 653 ? -23.656 10.516 -5.559 1 97.62 653 GLN B CA 1
ATOM 10641 C C . GLN B 1 653 ? -23.953 11.875 -6.18 1 97.62 653 GLN B C 1
ATOM 10643 O O . GLN B 1 653 ? -23.141 12.414 -6.938 1 97.62 653 GLN B O 1
ATOM 10648 N N . ALA B 1 654 ? -25.094 12.383 -5.906 1 98.06 654 ALA B N 1
ATOM 10649 C CA . ALA B 1 654 ? -25.422 13.719 -6.387 1 98.06 654 ALA B CA 1
ATOM 10650 C C . ALA B 1 654 ? -24.484 14.766 -5.801 1 98.06 654 ALA B C 1
ATOM 10652 O O . ALA B 1 654 ? -24.047 15.68 -6.504 1 98.06 654 ALA B O 1
ATOM 10653 N N . TRP B 1 655 ? -24.234 14.695 -4.543 1 98.38 655 TRP B N 1
ATOM 10654 C CA . TRP B 1 655 ? -23.297 15.609 -3.893 1 98.38 655 TRP B CA 1
ATOM 10655 C C . TRP B 1 655 ? -21.906 15.484 -4.5 1 98.38 655 TRP B C 1
ATOM 10657 O O . TRP B 1 655 ? -21.219 16.5 -4.711 1 98.38 655 TRP B O 1
ATOM 10667 N N . ILE B 1 656 ? -21.469 14.258 -4.738 1 98.5 656 ILE B N 1
ATOM 10668 C CA . ILE B 1 656 ? -20.156 14.008 -5.328 1 98.5 656 ILE B CA 1
ATOM 10669 C C . ILE B 1 656 ? -20.062 14.688 -6.691 1 98.5 656 ILE B C 1
ATOM 10671 O O . ILE B 1 656 ? -19.047 15.305 -7.02 1 98.5 656 ILE B O 1
ATOM 10675 N N . ALA B 1 657 ? -21.125 14.562 -7.465 1 98.25 657 ALA B N 1
ATOM 10676 C CA . ALA B 1 657 ? -21.156 15.219 -8.773 1 98.25 657 ALA B CA 1
ATOM 10677 C C . ALA B 1 657 ? -21.031 16.734 -8.633 1 98.25 657 ALA B C 1
ATOM 10679 O O . ALA B 1 657 ? -20.312 17.375 -9.414 1 98.25 657 ALA B O 1
ATOM 10680 N N . GLU B 1 658 ? -21.641 17.266 -7.66 1 98.12 658 GLU B N 1
ATOM 10681 C CA . GLU B 1 658 ? -21.547 18.703 -7.402 1 98.12 658 GLU B CA 1
ATOM 10682 C C . GLU B 1 658 ? -20.141 19.094 -6.969 1 98.12 658 GLU B C 1
ATOM 10684 O O . GLU B 1 658 ? -19.578 20.094 -7.453 1 98.12 658 GLU B O 1
ATOM 10689 N N . ALA B 1 659 ? -19.609 18.375 -6.066 1 98.06 659 ALA B N 1
ATOM 10690 C CA . ALA B 1 659 ? -18.25 18.656 -5.598 1 98.06 659 ALA B CA 1
ATOM 10691 C C . ALA B 1 659 ? -17.25 18.625 -6.75 1 98.06 659 ALA B C 1
ATOM 10693 O O . ALA B 1 659 ? -16.391 19.484 -6.855 1 98.06 659 ALA B O 1
ATOM 10694 N N . ARG B 1 660 ? -17.406 17.656 -7.645 1 97.56 660 ARG B N 1
ATOM 10695 C CA . ARG B 1 660 ? -16.469 17.469 -8.75 1 97.56 660 ARG B CA 1
ATOM 10696 C C . ARG B 1 660 ? -16.609 18.594 -9.773 1 97.56 660 ARG B C 1
ATOM 10698 O O . ARG B 1 660 ? -15.719 18.797 -10.602 1 97.56 660 ARG B O 1
ATOM 10705 N N . SER B 1 661 ? -17.688 19.266 -9.742 1 97.81 661 SER B N 1
ATOM 10706 C CA . SER B 1 661 ? -17.891 20.391 -10.648 1 97.81 661 SER B CA 1
ATOM 10707 C C . SER B 1 661 ? -17.125 21.625 -10.18 1 97.81 661 SER B C 1
ATOM 10709 O O . SER B 1 661 ? -16.984 22.594 -10.93 1 97.81 661 SER B O 1
ATOM 10711 N N . LYS B 1 662 ? -16.547 21.609 -8.969 1 97.75 662 LYS B N 1
ATOM 10712 C CA . LYS B 1 662 ? -15.828 22.75 -8.398 1 97.75 662 LYS B CA 1
ATOM 10713 C C . LYS B 1 662 ? -14.328 22.641 -8.68 1 97.75 662 LYS B C 1
ATOM 10715 O O . LYS B 1 662 ? -13.859 21.609 -9.164 1 97.75 662 LYS B O 1
ATOM 10720 N N . THR B 1 663 ? -13.578 23.734 -8.406 1 97.19 663 THR B N 1
ATOM 10721 C CA . THR B 1 663 ? -12.172 23.766 -8.773 1 97.19 663 THR B CA 1
ATOM 10722 C C . THR B 1 663 ? -11.297 24.016 -7.555 1 97.19 663 THR B C 1
ATOM 10724 O O . THR B 1 663 ? -10.07 24.094 -7.664 1 97.19 663 THR B O 1
ATOM 10727 N N . LEU B 1 664 ? -11.891 24.203 -6.398 1 98.06 664 LEU B N 1
ATOM 10728 C CA . LEU B 1 664 ? -11.148 24.578 -5.195 1 98.06 664 LEU B CA 1
ATOM 10729 C C . LEU B 1 664 ? -10.352 25.844 -5.422 1 98.06 664 LEU B C 1
ATOM 10731 O O . LEU B 1 664 ? -9.141 25.875 -5.168 1 98.06 664 LEU B O 1
ATOM 10735 N N . ASP B 1 665 ? -11.055 26.891 -5.84 1 96.5 665 ASP B N 1
ATOM 10736 C CA . ASP B 1 665 ? -10.461 28.188 -6.094 1 96.5 665 ASP B CA 1
ATOM 10737 C C . ASP B 1 665 ? -9.758 28.734 -4.848 1 96.5 665 ASP B C 1
ATOM 10739 O O . ASP B 1 665 ? -10.359 28.812 -3.777 1 96.5 665 ASP B O 1
ATOM 10743 N N . PRO B 1 666 ? -8.508 29.172 -5.012 1 95.94 666 PRO B N 1
ATOM 10744 C CA . PRO B 1 666 ? -7.75 29.641 -3.848 1 95.94 666 PRO B CA 1
ATOM 10745 C C . PRO B 1 666 ? -8.406 30.828 -3.158 1 95.94 666 PRO B C 1
ATOM 10747 O O . PRO B 1 666 ? -8.133 31.094 -1.982 1 95.94 666 PRO B O 1
ATOM 10750 N N . GLU B 1 667 ? -9.234 31.594 -3.771 1 94.31 667 GLU B N 1
ATOM 10751 C CA . GLU B 1 667 ? -9.945 32.719 -3.143 1 94.31 667 GLU B CA 1
ATOM 10752 C C . GLU B 1 667 ? -11.109 32.219 -2.287 1 94.31 667 GLU B C 1
ATOM 10754 O O . GLU B 1 667 ? -11.602 32.938 -1.417 1 94.31 667 GLU B O 1
ATOM 10759 N N . LYS B 1 668 ? -11.508 31 -2.594 1 95.69 668 LYS B N 1
ATOM 10760 C CA . LYS B 1 668 ? -12.703 30.484 -1.928 1 95.69 668 LYS B CA 1
ATOM 10761 C C . LYS B 1 668 ? -12.383 29.25 -1.084 1 95.69 668 LYS B C 1
ATOM 10763 O O . LYS B 1 668 ? -13.289 28.625 -0.524 1 95.69 668 LYS B O 1
ATOM 10768 N N . THR B 1 669 ? -11.148 28.891 -1.091 1 97.44 669 THR B N 1
ATOM 10769 C CA . THR B 1 669 ? -10.727 27.719 -0.346 1 97.44 669 THR B CA 1
ATOM 10770 C C . THR B 1 669 ? -9.586 28.062 0.609 1 97.44 669 THR B C 1
ATOM 10772 O O . THR B 1 669 ? -8.641 28.75 0.231 1 97.44 669 THR B O 1
ATOM 10775 N N . THR B 1 670 ? -9.719 27.625 1.842 1 97.5 670 THR B N 1
ATOM 10776 C CA . THR B 1 670 ? -8.633 27.766 2.811 1 97.5 670 THR B CA 1
ATOM 10777 C C . THR B 1 670 ? -7.793 26.484 2.857 1 97.5 670 THR B C 1
ATOM 10779 O O . THR B 1 670 ? -8.289 25.422 3.223 1 97.5 670 THR B O 1
ATOM 10782 N N . PHE B 1 671 ? -6.559 26.609 2.412 1 98.38 671 PHE B N 1
ATOM 10783 C CA . PHE B 1 671 ? -5.598 25.516 2.512 1 98.38 671 PHE B CA 1
ATOM 10784 C C . PHE B 1 671 ? -4.746 25.656 3.766 1 98.38 671 PHE B C 1
ATOM 10786 O O . PHE B 1 671 ? -4.746 26.703 4.406 1 98.38 671 PHE B O 1
ATOM 10793 N N . ALA B 1 672 ? -4.117 24.594 4.121 1 98.19 672 ALA B N 1
ATOM 10794 C CA . ALA B 1 672 ? -3.156 24.578 5.223 1 98.19 672 ALA B CA 1
ATOM 10795 C C . ALA B 1 672 ? -1.906 23.797 4.852 1 98.19 672 ALA B C 1
ATOM 10797 O O . ALA B 1 672 ? -1.917 23.016 3.895 1 98.19 672 ALA B O 1
ATOM 10798 N N . ALA B 1 673 ? -0.853 24.047 5.539 1 98.12 673 ALA B N 1
ATOM 10799 C CA . ALA B 1 673 ? 0.396 23.312 5.371 1 98.12 673 ALA B CA 1
ATOM 10800 C C . ALA B 1 673 ? 1.176 23.25 6.68 1 98.12 673 ALA B C 1
ATOM 10802 O O . ALA B 1 673 ? 1.218 24.219 7.434 1 98.12 673 ALA B O 1
ATOM 10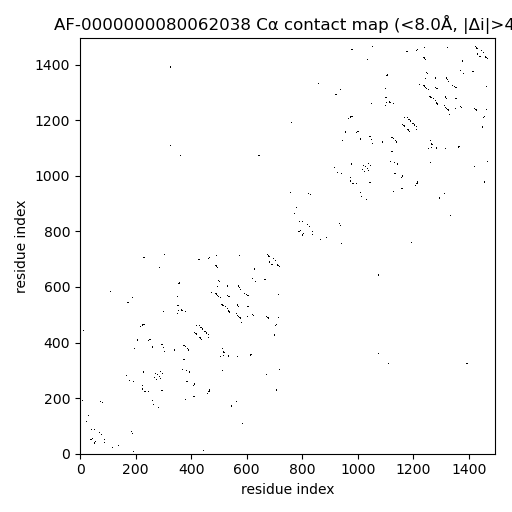803 N N . ALA B 1 674 ? 1.665 22.078 6.945 1 97.38 674 ALA B N 1
ATOM 10804 C CA . ALA B 1 674 ? 2.527 21.906 8.109 1 97.38 674 ALA B CA 1
ATOM 10805 C C . ALA B 1 674 ? 3.939 21.5 7.691 1 97.38 674 ALA B C 1
ATOM 10807 O O . ALA B 1 674 ? 4.828 21.375 8.531 1 97.38 674 ALA B O 1
ATOM 10808 N N . HIS B 1 675 ? 4.145 21.344 6.43 1 98.44 675 HIS B N 1
ATOM 10809 C CA . HIS B 1 675 ? 5.434 20.922 5.895 1 98.44 675 HIS B CA 1
ATOM 10810 C C . HIS B 1 675 ? 6.016 21.969 4.965 1 98.44 675 HIS B C 1
ATOM 10812 O O . HIS B 1 675 ? 5.328 22.469 4.066 1 98.44 675 HIS B O 1
ATOM 10818 N N . GLN B 1 676 ? 7.238 22.359 5.219 1 98.5 676 GLN B N 1
ATOM 10819 C CA . GLN B 1 676 ? 7.98 23.266 4.344 1 98.5 676 GLN B CA 1
ATOM 10820 C C . GLN B 1 676 ? 9.289 22.625 3.879 1 98.5 676 GLN B C 1
ATOM 10822 O O . GLN B 1 676 ? 10.055 22.109 4.691 1 98.5 676 GLN B O 1
ATOM 10827 N N . MET B 1 677 ? 9.484 22.672 2.553 1 98.62 677 MET B N 1
ATOM 10828 C CA . MET B 1 677 ? 10.633 21.969 1.982 1 98.62 677 MET B CA 1
ATOM 10829 C C . MET B 1 677 ? 11.195 22.734 0.783 1 98.62 677 MET B C 1
ATOM 10831 O O . MET B 1 677 ? 10.469 23.484 0.124 1 98.62 677 MET B O 1
ATOM 10835 N N . GLY B 1 678 ? 12.508 22.656 0.507 1 98.75 678 GLY B N 1
ATOM 10836 C CA . GLY B 1 678 ? 13.039 22.766 -0.839 1 98.75 678 GLY B CA 1
ATOM 10837 C C . GLY B 1 678 ? 13.703 24.094 -1.106 1 98.75 678 GLY B C 1
ATOM 10838 O O . GLY B 1 678 ? 14.32 24.297 -2.156 1 98.75 678 GLY B O 1
ATOM 10839 N N . THR B 1 679 ? 13.781 25.094 -0.177 1 98.88 679 THR B N 1
ATOM 10840 C CA . THR B 1 679 ? 14.141 26.469 -0.491 1 98.88 679 THR B CA 1
ATOM 10841 C C . THR B 1 679 ? 15.656 26.641 -0.512 1 98.88 679 THR B C 1
ATOM 10843 O O . THR B 1 679 ? 16.156 27.719 -0.832 1 98.88 679 THR B O 1
ATOM 10846 N N . CYS B 1 680 ? 16.422 25.625 -0.168 1 98.94 680 CYS B N 1
ATOM 10847 C CA . CYS B 1 680 ? 17.859 25.5 -0.351 1 98.94 680 CYS B CA 1
ATOM 10848 C C . CYS B 1 680 ? 18.234 24.156 -0.973 1 98.94 680 CYS B C 1
ATOM 10850 O O . CYS B 1 680 ? 19.156 23.5 -0.517 1 98.94 680 CYS B O 1
ATOM 10852 N N . ARG B 1 681 ? 17.609 23.844 -2.035 1 98.56 681 ARG B N 1
ATOM 10853 C CA . ARG B 1 681 ? 17.594 22.484 -2.551 1 98.56 681 ARG B CA 1
ATOM 10854 C C . ARG B 1 681 ? 19 22.047 -2.947 1 98.56 681 ARG B C 1
ATOM 10856 O O . ARG B 1 681 ? 19.797 22.844 -3.461 1 98.56 681 ARG B O 1
ATOM 10863 N N . MET B 1 682 ? 19.25 20.797 -2.703 1 98.62 682 MET B N 1
ATOM 10864 C CA . MET B 1 682 ? 20.484 20.172 -3.125 1 98.62 682 MET B CA 1
ATOM 10865 C C . MET B 1 682 ? 20.406 19.734 -4.582 1 98.62 682 MET B C 1
ATOM 10867 O O . MET B 1 682 ? 19.328 19.484 -5.102 1 98.62 682 MET B O 1
ATOM 10871 N N . GLY B 1 683 ? 21.484 19.703 -5.238 1 98.31 683 GLY B N 1
ATOM 10872 C CA . GLY B 1 683 ? 21.578 19.281 -6.625 1 98.31 683 GLY B CA 1
ATOM 10873 C C . GLY B 1 683 ? 23 19.062 -7.102 1 98.31 683 GLY B C 1
ATOM 10874 O O . GLY B 1 683 ? 23.953 19.25 -6.336 1 98.31 683 GLY B O 1
ATOM 10875 N N . SER B 1 684 ? 23.109 18.75 -8.359 1 97.56 684 SER B N 1
ATOM 10876 C CA . SER B 1 684 ? 24.406 18.406 -8.93 1 97.56 684 SER B CA 1
ATOM 10877 C C . SER B 1 684 ? 25.078 19.625 -9.562 1 97.56 684 SER B C 1
ATOM 10879 O O . SER B 1 684 ? 26.219 19.547 -10.023 1 97.56 684 SER B O 1
ATOM 10881 N N . SER B 1 685 ? 24.328 20.797 -9.555 1 97.88 685 SER B N 1
ATOM 10882 C CA . SER B 1 685 ? 24.844 22 -10.188 1 97.88 685 SER B CA 1
ATOM 10883 C C . SER B 1 685 ? 24.391 23.25 -9.445 1 97.88 685 SER B C 1
ATOM 10885 O O . SER B 1 685 ? 23.25 23.328 -8.984 1 97.88 685 SER B O 1
ATOM 10887 N N . PRO B 1 686 ? 25.25 24.281 -9.352 1 97.12 686 PRO B N 1
ATOM 10888 C CA . PRO B 1 686 ? 24.859 25.531 -8.719 1 97.12 686 PRO B CA 1
ATOM 10889 C C . PRO B 1 686 ? 23.797 26.281 -9.516 1 97.12 686 PRO B C 1
ATOM 10891 O O . PRO B 1 686 ? 23.156 27.203 -8.992 1 97.12 686 PRO B O 1
ATOM 10894 N N . ARG B 1 687 ? 23.594 25.891 -10.789 1 97.5 687 ARG B N 1
ATOM 10895 C CA . ARG B 1 687 ? 22.609 26.547 -11.633 1 97.5 687 ARG B CA 1
ATOM 10896 C C . ARG B 1 687 ? 21.188 26.203 -11.18 1 97.5 687 ARG B C 1
ATOM 10898 O O . ARG B 1 687 ? 20.266 26.984 -11.406 1 97.5 687 ARG B O 1
ATOM 10905 N N . THR B 1 688 ? 21.062 25.062 -10.547 1 97.81 688 THR B N 1
ATOM 10906 C CA . THR B 1 688 ? 19.719 24.594 -10.258 1 97.81 688 THR B CA 1
ATOM 10907 C C . THR B 1 688 ? 19.562 24.312 -8.766 1 97.81 688 THR B C 1
ATOM 10909 O O . THR B 1 688 ? 18.516 23.797 -8.336 1 97.81 688 THR B O 1
ATOM 10912 N N . SER B 1 689 ? 20.594 24.578 -7.98 1 98.69 689 SER B N 1
ATOM 10913 C CA . SER B 1 689 ? 20.547 24.203 -6.57 1 98.69 689 SER B CA 1
ATOM 10914 C C . SER B 1 689 ? 21.359 25.172 -5.715 1 98.69 689 SER B C 1
ATOM 10916 O O . SER B 1 689 ? 22.094 26.016 -6.242 1 98.69 689 SER B O 1
ATOM 10918 N N . VAL B 1 690 ? 21.156 25.094 -4.445 1 98.88 690 VAL B N 1
ATOM 10919 C CA . VAL B 1 690 ? 21.812 26 -3.498 1 98.88 690 VAL B CA 1
ATOM 10920 C C . VAL B 1 690 ? 23 25.281 -2.842 1 98.88 690 VAL B C 1
ATOM 10922 O O . VAL B 1 690 ? 24.031 25.891 -2.572 1 98.88 690 VAL B O 1
ATOM 10925 N N . VAL B 1 691 ? 22.812 23.984 -2.561 1 98.81 691 VAL B N 1
ATOM 10926 C CA . VAL B 1 691 ? 23.875 23.203 -1.944 1 98.81 691 VAL B CA 1
ATOM 10927 C C . VAL B 1 691 ? 24.25 22.031 -2.844 1 98.81 691 VAL B C 1
ATOM 10929 O O . VAL B 1 691 ? 23.438 21.609 -3.682 1 98.81 691 VAL B O 1
ATOM 10932 N N . ASP B 1 692 ? 25.438 21.594 -2.758 1 98.44 692 ASP B N 1
ATOM 10933 C CA . ASP B 1 692 ? 25.906 20.438 -3.518 1 98.44 692 ASP B CA 1
ATOM 10934 C C . ASP B 1 692 ? 25.422 19.141 -2.889 1 98.44 692 ASP B C 1
ATOM 10936 O O . ASP B 1 692 ? 24.641 19.156 -1.931 1 98.44 692 ASP B O 1
ATOM 10940 N N . PRO B 1 693 ? 25.734 17.984 -3.385 1 97.81 693 PRO B N 1
ATOM 10941 C CA . PRO B 1 693 ? 25.219 16.703 -2.885 1 97.81 693 PRO B CA 1
ATOM 10942 C C . PRO B 1 693 ? 25.641 16.422 -1.443 1 97.81 693 PRO B C 1
ATOM 10944 O O . PRO B 1 693 ? 25.047 15.57 -0.779 1 97.81 693 PRO B O 1
ATOM 10947 N N . ASP B 1 694 ? 26.609 17.125 -0.926 1 97.19 694 ASP B N 1
ATOM 10948 C CA . ASP B 1 694 ? 27.062 16.938 0.447 1 97.19 694 ASP B CA 1
ATOM 10949 C C . ASP B 1 694 ? 26.469 17.984 1.377 1 97.19 694 ASP B C 1
ATOM 10951 O O . ASP B 1 694 ? 26.891 18.125 2.523 1 97.19 694 ASP B O 1
ATOM 10955 N N . CYS B 1 695 ? 25.609 18.844 0.921 1 98.5 695 CYS B N 1
ATOM 10956 C CA . CYS B 1 695 ? 24.859 19.859 1.656 1 98.5 695 CYS B CA 1
ATOM 10957 C C . CYS B 1 695 ? 25.719 21.094 1.902 1 98.5 695 CYS B C 1
ATOM 10959 O O . CYS B 1 695 ? 25.375 21.922 2.74 1 98.5 695 CYS B O 1
ATOM 10961 N N . GLN B 1 696 ? 26.906 21.156 1.214 1 98.31 696 GLN B N 1
ATOM 10962 C CA . GLN B 1 696 ? 27.703 22.375 1.293 1 98.31 696 GLN B CA 1
ATOM 10963 C C . GLN B 1 696 ? 27.203 23.438 0.323 1 98.31 696 GLN B C 1
ATOM 10965 O O . GLN B 1 696 ? 26.859 23.125 -0.822 1 98.31 696 GLN B O 1
ATOM 10970 N N . VAL B 1 697 ? 27.141 24.672 0.78 1 98.69 697 VAL B N 1
ATOM 10971 C CA . VAL B 1 697 ? 26.641 25.766 -0.049 1 98.69 697 VAL B CA 1
ATOM 10972 C C . VAL B 1 697 ? 27.609 26.016 -1.203 1 98.69 697 VAL B C 1
ATOM 10974 O O . VAL B 1 697 ? 28.812 26.203 -0.986 1 98.69 697 VAL B O 1
ATOM 10977 N N . TRP B 1 698 ? 27.078 26 -2.477 1 97.88 698 TRP B N 1
ATOM 10978 C CA . TRP B 1 698 ? 27.906 26.25 -3.645 1 97.88 698 TRP B CA 1
ATOM 10979 C C . TRP B 1 698 ? 28.672 27.562 -3.494 1 97.88 698 TRP B C 1
ATOM 10981 O O . TRP B 1 698 ? 28.125 28.547 -2.982 1 97.88 698 TRP B O 1
ATOM 10991 N N . GLY B 1 699 ? 29.922 27.547 -3.885 1 95.06 699 GLY B N 1
ATOM 10992 C CA . GLY B 1 699 ? 30.703 28.766 -3.865 1 95.06 699 GLY B CA 1
ATOM 10993 C C . GLY B 1 699 ? 31.328 29.062 -2.51 1 95.06 699 GLY B C 1
ATOM 10994 O O . GLY B 1 699 ? 31.984 30.094 -2.324 1 95.06 699 GLY B O 1
ATOM 10995 N N . THR B 1 700 ? 31.141 28.234 -1.515 1 96.88 700 THR B N 1
ATOM 10996 C CA . THR B 1 700 ? 31.719 28.406 -0.182 1 96.88 700 THR B CA 1
ATOM 10997 C C . THR B 1 700 ? 32.375 27.109 0.291 1 96.88 700 THR B C 1
ATOM 10999 O O . THR B 1 700 ? 32.188 26.047 -0.304 1 96.88 700 THR B O 1
ATOM 11002 N N . ARG B 1 701 ? 33.219 27.266 1.258 1 96 701 ARG B N 1
ATOM 11003 C CA . ARG B 1 701 ? 33.75 26.141 1.998 1 96 701 ARG B CA 1
ATOM 11004 C C . ARG B 1 701 ? 33.406 26.234 3.48 1 96 701 ARG B C 1
ATOM 11006 O O . ARG B 1 701 ? 33.406 27.328 4.055 1 96 701 ARG B O 1
ATOM 11013 N N . GLY B 1 702 ? 32.969 25.125 4.016 1 96.94 702 GLY B N 1
ATOM 11014 C CA . GLY B 1 702 ? 32.719 25.078 5.445 1 96.94 702 GLY B CA 1
ATOM 11015 C C . GLY B 1 702 ? 31.328 25.531 5.832 1 96.94 702 GLY B C 1
ATOM 11016 O O . GLY B 1 702 ? 31 25.609 7.02 1 96.94 702 GLY B O 1
ATOM 11017 N N . LEU B 1 703 ? 30.531 25.922 4.875 1 98.56 703 LEU B N 1
ATOM 11018 C CA . LEU B 1 703 ? 29.141 26.297 5.121 1 98.56 703 LEU B CA 1
ATOM 11019 C C . LEU B 1 703 ? 28.188 25.234 4.594 1 98.56 703 LEU B C 1
ATOM 11021 O O . LEU B 1 703 ? 28.219 24.891 3.408 1 98.56 703 LEU B O 1
ATOM 11025 N N . TYR B 1 704 ? 27.344 24.719 5.488 1 98.81 704 TYR B N 1
ATOM 11026 C CA . TYR B 1 704 ? 26.406 23.656 5.133 1 98.81 704 TYR B CA 1
ATOM 11027 C C . TYR B 1 704 ? 24.984 24.047 5.477 1 98.81 704 TYR B C 1
ATOM 11029 O O . TYR B 1 704 ? 24.75 24.875 6.359 1 98.81 704 TYR B O 1
ATOM 11037 N N . VAL B 1 705 ? 24 23.578 4.738 1 98.94 705 VAL B N 1
ATOM 11038 C CA . VAL B 1 705 ? 22.594 23.625 5.098 1 98.94 705 VAL B CA 1
ATOM 11039 C C . VAL B 1 705 ? 22.062 22.219 5.355 1 98.94 705 VAL B C 1
ATOM 11041 O O . VAL B 1 705 ? 22.188 21.344 4.5 1 98.94 705 VAL B O 1
ATOM 11044 N N . VAL B 1 706 ? 21.531 21.984 6.562 1 98.88 706 VAL B N 1
ATOM 11045 C CA . VAL B 1 706 ? 21.047 20.656 6.93 1 98.88 706 VAL B CA 1
ATOM 11046 C C . VAL B 1 706 ? 19.672 20.75 7.562 1 98.88 706 VAL B C 1
ATOM 11048 O O . VAL B 1 706 ? 19.531 20.641 8.781 1 98.88 706 VAL B O 1
ATOM 11051 N N . ASP B 1 707 ? 18.688 20.922 6.871 1 98.75 707 ASP B N 1
ATOM 11052 C CA . ASP B 1 707 ? 17.266 20.891 7.223 1 98.75 707 ASP B CA 1
ATOM 11053 C C . ASP B 1 707 ? 16.406 20.578 6.004 1 98.75 707 ASP B C 1
ATOM 11055 O O . ASP B 1 707 ? 16.922 20.188 4.953 1 98.75 707 ASP B O 1
ATOM 11059 N N . ALA B 1 708 ? 15.094 20.672 6.121 1 98.81 708 ALA B N 1
ATOM 11060 C CA . ALA B 1 708 ? 14.188 20.219 5.07 1 98.81 708 ALA B CA 1
ATOM 11061 C C . ALA B 1 708 ? 14.289 21.109 3.834 1 98.81 708 ALA B C 1
ATOM 11063 O O . ALA B 1 708 ? 13.812 20.734 2.758 1 98.81 708 ALA B O 1
ATOM 11064 N N . SER B 1 709 ? 14.961 22.281 3.922 1 98.88 709 SER B N 1
ATOM 11065 C CA . SER B 1 709 ? 15.102 23.172 2.779 1 98.88 709 SER B CA 1
ATOM 11066 C C . SER B 1 709 ? 16 22.562 1.708 1 98.88 709 SER B C 1
ATOM 11068 O O . SER B 1 709 ? 16 23.016 0.559 1 98.88 709 SER B O 1
ATOM 11070 N N . VAL B 1 710 ? 16.703 21.5 1.987 1 98.88 710 VAL B N 1
ATOM 11071 C CA . VAL B 1 710 ? 17.656 20.938 1.025 1 98.88 710 VAL B CA 1
ATOM 11072 C C . VAL B 1 710 ? 16.953 19.938 0.124 1 98.88 710 VAL B C 1
ATOM 11074 O O . VAL B 1 710 ? 17.547 19.422 -0.828 1 98.88 710 VAL B O 1
ATOM 11077 N N . PHE B 1 711 ? 15.664 19.609 0.394 1 98.88 711 PHE B N 1
ATOM 11078 C CA . PHE B 1 711 ? 14.953 18.625 -0.422 1 98.88 711 PHE B CA 1
ATOM 11079 C C . PHE B 1 711 ? 14.922 19.062 -1.883 1 98.88 711 PHE B C 1
ATOM 11081 O O . PHE B 1 711 ? 14.633 20.219 -2.186 1 98.88 711 PHE B O 1
ATOM 11088 N N . PRO B 1 712 ? 15.188 18.125 -2.814 1 98.44 712 PRO B N 1
ATOM 11089 C CA . PRO B 1 712 ? 15.102 18.469 -4.234 1 98.44 712 PRO B CA 1
ATOM 11090 C C . PRO B 1 712 ? 13.672 18.781 -4.672 1 98.44 712 PRO B C 1
ATOM 11092 O O . PRO B 1 712 ? 13.461 19.594 -5.586 1 98.44 712 PRO B O 1
ATOM 11095 N N . SER B 1 713 ? 12.719 18.141 -4.141 1 98.19 713 SER B N 1
ATOM 11096 C CA . SER B 1 713 ? 11.281 18.328 -4.359 1 98.19 713 SER B CA 1
ATOM 11097 C C . SER B 1 713 ? 10.477 17.844 -3.166 1 98.19 713 SER B C 1
ATOM 11099 O O . SER B 1 713 ? 11.039 17.469 -2.135 1 98.19 713 SER B O 1
ATOM 11101 N N . ALA B 1 714 ? 9.141 17.891 -3.289 1 98.56 714 ALA B N 1
ATOM 11102 C CA . ALA B 1 714 ? 8.273 17.438 -2.203 1 98.56 714 ALA B CA 1
ATOM 11103 C C . ALA B 1 714 ? 8.477 15.953 -1.923 1 98.56 714 ALA B C 1
ATOM 11105 O O . ALA B 1 714 ? 8.617 15.156 -2.852 1 98.56 714 ALA B O 1
ATOM 11106 N N . SER B 1 715 ? 8.531 15.57 -0.686 1 97.94 715 SER B N 1
ATOM 11107 C CA . SER B 1 715 ? 8.812 14.195 -0.294 1 97.94 715 SER B CA 1
ATOM 11108 C C . SER B 1 715 ? 7.582 13.312 -0.476 1 97.94 715 SER B C 1
ATOM 11110 O O . SER B 1 715 ? 7.703 12.102 -0.667 1 97.94 715 SER B O 1
ATOM 11112 N N . GLY B 1 716 ? 6.352 13.914 -0.344 1 97.56 716 GLY B N 1
ATOM 11113 C CA . GLY B 1 716 ? 5.129 13.141 -0.44 1 97.56 716 GLY B CA 1
ATOM 11114 C C . GLY B 1 716 ? 4.754 12.453 0.859 1 97.56 716 GLY B C 1
ATOM 11115 O O . GLY B 1 716 ? 3.631 11.961 1.008 1 97.56 716 GLY B O 1
ATOM 11116 N N . VAL B 1 717 ? 5.641 12.375 1.774 1 97.56 717 VAL B N 1
ATOM 11117 C CA . VAL B 1 717 ? 5.418 11.93 3.148 1 97.56 717 VAL B CA 1
ATOM 11118 C C . VAL B 1 717 ? 5.906 13.008 4.117 1 97.56 717 VAL B C 1
ATOM 11120 O O . VAL B 1 717 ? 6.555 13.977 3.711 1 97.56 717 VAL B O 1
ATOM 11123 N N . ASN B 1 718 ? 5.523 12.828 5.398 1 97.06 718 ASN B N 1
ATOM 11124 C CA . ASN B 1 718 ? 6.047 13.75 6.406 1 97.06 718 ASN B CA 1
ATOM 11125 C C . ASN B 1 718 ? 7.57 13.844 6.34 1 97.06 718 ASN B C 1
ATOM 11127 O O . ASN B 1 718 ? 8.258 12.82 6.309 1 97.06 718 ASN B O 1
ATOM 11131 N N . PRO B 1 719 ? 8.078 15.008 6.34 1 98 719 PRO B N 1
ATOM 11132 C CA . PRO B 1 719 ? 9.477 15.211 5.961 1 98 719 PRO B CA 1
ATOM 11133 C C . PRO B 1 719 ? 10.445 14.898 7.102 1 98 719 PRO B C 1
ATOM 11135 O O . PRO B 1 719 ? 11.656 14.828 6.887 1 98 719 PRO B O 1
ATOM 11138 N N . MET B 1 720 ? 9.977 14.688 8.328 1 98.25 720 MET B N 1
ATOM 11139 C CA . MET B 1 720 ? 10.859 14.617 9.492 1 98.25 720 MET B CA 1
ATOM 11140 C C . MET B 1 720 ? 11.914 13.531 9.305 1 98.25 720 MET B C 1
ATOM 11142 O O . MET B 1 720 ? 13.109 13.805 9.383 1 98.25 720 MET B O 1
ATOM 11146 N N . VAL B 1 721 ? 11.492 12.32 8.977 1 98.69 721 VAL B N 1
ATOM 11147 C CA . VAL B 1 721 ? 12.398 11.18 8.883 1 98.69 721 VAL B CA 1
ATOM 11148 C C . VAL B 1 721 ? 13.391 11.398 7.738 1 98.69 721 VAL B C 1
ATOM 11150 O O . VAL B 1 721 ? 14.586 11.141 7.883 1 98.69 721 VAL B O 1
ATOM 11153 N N . THR B 1 722 ? 12.93 11.875 6.598 1 98.81 722 THR B N 1
ATOM 11154 C CA . THR B 1 722 ? 13.781 12.156 5.445 1 98.81 722 THR B CA 1
ATOM 11155 C C . THR B 1 722 ? 14.836 13.203 5.801 1 98.81 722 THR B C 1
ATOM 11157 O O . THR B 1 722 ? 16.016 13.031 5.484 1 98.81 722 THR B O 1
ATOM 11160 N N . ASN B 1 723 ? 14.359 14.281 6.449 1 98.75 723 ASN B N 1
ATOM 11161 C CA . ASN B 1 723 ? 15.25 15.352 6.895 1 98.75 723 ASN B CA 1
ATOM 11162 C C . ASN B 1 723 ? 16.328 14.828 7.828 1 98.75 723 ASN B C 1
ATOM 11164 O O . ASN B 1 723 ? 17.516 15.109 7.625 1 98.75 723 ASN B O 1
ATOM 11168 N N . MET B 1 724 ? 15.938 14.078 8.773 1 98.88 724 MET B N 1
ATOM 11169 C CA . MET B 1 724 ? 16.875 13.562 9.773 1 98.88 724 MET B CA 1
ATOM 11170 C C . MET B 1 724 ? 17.844 12.57 9.148 1 98.88 724 MET B C 1
ATOM 11172 O O . MET B 1 724 ? 19.016 12.508 9.539 1 98.88 724 MET B O 1
ATOM 11176 N N . ALA B 1 725 ? 17.375 11.812 8.172 1 98.88 725 ALA B N 1
ATOM 11177 C CA . ALA B 1 725 ? 18.25 10.867 7.492 1 98.88 725 ALA B CA 1
ATOM 11178 C C . ALA B 1 725 ? 19.312 11.594 6.688 1 98.88 725 ALA B C 1
ATOM 11180 O O . ALA B 1 725 ? 20.484 11.18 6.68 1 98.88 725 ALA B O 1
ATOM 11181 N N . ILE B 1 726 ? 18.953 12.602 5.965 1 98.88 726 ILE B N 1
ATOM 11182 C CA . ILE B 1 726 ? 19.922 13.406 5.234 1 98.88 726 ILE B CA 1
ATOM 11183 C C . ILE B 1 726 ? 20.922 14.016 6.211 1 98.88 726 ILE B C 1
ATOM 11185 O O . ILE B 1 726 ? 22.125 14.008 5.957 1 98.88 726 ILE B O 1
ATOM 11189 N N . ALA B 1 727 ? 20.422 14.523 7.355 1 98.88 727 ALA B N 1
ATOM 11190 C CA . ALA B 1 727 ? 21.281 15.109 8.383 1 98.88 727 ALA B CA 1
ATOM 11191 C C . ALA B 1 727 ? 22.266 14.078 8.922 1 98.88 727 ALA B C 1
ATOM 11193 O O . ALA B 1 727 ? 23.422 14.398 9.188 1 98.88 727 ALA B O 1
ATOM 11194 N N . ASP B 1 728 ? 21.734 12.859 9.117 1 98.81 728 ASP B N 1
ATOM 11195 C CA . ASP B 1 728 ? 22.562 11.766 9.594 1 98.81 728 ASP B CA 1
ATOM 11196 C C . ASP B 1 728 ? 23.75 11.539 8.672 1 98.81 728 ASP B C 1
ATOM 11198 O O . ASP B 1 728 ? 24.906 11.461 9.125 1 98.81 728 ASP B O 1
ATOM 11202 N N . TRP B 1 729 ? 23.531 11.461 7.434 1 98.12 729 TRP B N 1
ATOM 11203 C CA . TRP B 1 729 ? 24.578 11.219 6.441 1 98.12 729 TRP B CA 1
ATOM 11204 C C . TRP B 1 729 ? 25.5 12.422 6.305 1 98.12 729 TRP B C 1
ATOM 11206 O O . TRP B 1 729 ? 26.719 12.289 6.324 1 98.12 729 TRP B O 1
ATOM 11216 N N . ALA B 1 730 ? 24.953 13.625 6.191 1 98.25 730 ALA B N 1
ATOM 11217 C CA . ALA B 1 730 ? 25.719 14.852 5.973 1 98.25 730 ALA B CA 1
ATOM 11218 C C . ALA B 1 730 ? 26.641 15.141 7.145 1 98.25 730 ALA B C 1
ATOM 11220 O O . ALA B 1 730 ? 27.797 15.555 6.953 1 98.25 730 ALA B O 1
ATOM 11221 N N . SER B 1 731 ? 26.172 14.977 8.336 1 98.44 731 SER B N 1
ATOM 11222 C CA . SER B 1 731 ? 26.969 15.289 9.523 1 98.44 731 SER B CA 1
ATOM 11223 C C . SER B 1 731 ? 28.156 14.328 9.664 1 98.44 731 SER B C 1
ATOM 11225 O O . SER B 1 731 ? 29.219 14.711 10.156 1 98.44 731 SER B O 1
ATOM 11227 N N . GLN B 1 732 ? 27.953 13.125 9.25 1 96.75 732 GLN B N 1
ATOM 11228 C CA . GLN B 1 732 ? 29.078 12.18 9.258 1 96.75 732 GLN B CA 1
ATOM 11229 C C . GLN B 1 732 ? 30.156 12.594 8.258 1 96.75 732 GLN B C 1
ATOM 11231 O O . GLN B 1 732 ? 31.344 12.445 8.531 1 96.75 732 GLN B O 1
ATOM 11236 N N . ASN B 1 733 ? 29.719 13.086 7.152 1 96.31 733 ASN B N 1
ATOM 11237 C CA . ASN B 1 733 ? 30.672 13.586 6.16 1 96.31 733 ASN B CA 1
ATOM 11238 C C . ASN B 1 733 ? 31.391 14.828 6.664 1 96.31 733 ASN B C 1
ATOM 11240 O O . ASN B 1 733 ? 32.594 15.008 6.391 1 96.31 733 ASN B O 1
ATOM 11244 N N . ILE B 1 734 ? 30.672 15.672 7.332 1 97.5 734 ILE B N 1
ATOM 11245 C CA . ILE B 1 734 ? 31.281 16.859 7.93 1 97.5 734 ILE B CA 1
ATOM 11246 C C . ILE B 1 734 ? 32.344 16.438 8.953 1 97.5 734 ILE B C 1
ATOM 11248 O O . ILE B 1 734 ? 33.438 17 8.984 1 97.5 734 ILE B O 1
ATOM 11252 N N . ALA B 1 735 ? 32.031 15.477 9.766 1 97.19 735 ALA B N 1
ATOM 11253 C CA . ALA B 1 735 ? 32.969 14.961 10.758 1 97.19 735 ALA B CA 1
ATOM 11254 C C . ALA B 1 735 ? 34.25 14.453 10.094 1 97.19 735 ALA B C 1
ATOM 11256 O O . ALA B 1 735 ? 35.375 14.727 10.562 1 97.19 735 ALA B O 1
ATOM 11257 N N . ARG B 1 736 ? 34.094 13.727 9 1 93.94 736 ARG B N 1
ATOM 11258 C CA . ARG B 1 736 ? 35.219 13.188 8.273 1 93.94 736 ARG B CA 1
ATOM 11259 C C . ARG B 1 736 ? 36.094 14.312 7.684 1 93.94 736 ARG B C 1
ATOM 11261 O O . ARG B 1 736 ? 37.312 14.219 7.668 1 93.94 736 ARG B O 1
ATOM 11268 N N . SER B 1 737 ? 35.375 15.289 7.188 1 91.38 737 SER B N 1
ATOM 11269 C CA . SER B 1 737 ? 36.094 16.422 6.594 1 91.38 737 SER B CA 1
ATOM 11270 C C . SER B 1 737 ? 36.906 17.172 7.641 1 91.38 737 SER B C 1
ATOM 11272 O O . SER B 1 737 ? 38 17.688 7.344 1 91.38 737 SER B O 1
ATOM 11274 N N . LEU B 1 738 ? 36.438 17.344 8.859 1 93.31 738 LEU B N 1
ATOM 11275 C CA . LEU B 1 738 ? 37.156 17.984 9.969 1 93.31 738 LEU B CA 1
ATOM 11276 C C . LEU B 1 738 ? 38.344 17.172 10.398 1 93.31 738 LEU B C 1
ATOM 11278 O O . LEU B 1 738 ? 39.406 17.719 10.742 1 93.31 738 LEU B O 1
ATOM 11282 N N . GLY B 1 739 ? 38.219 15.859 10.398 1 87.56 739 GLY B N 1
ATOM 11283 C CA . GLY B 1 739 ? 39.312 14.977 10.766 1 87.56 739 GLY B CA 1
ATOM 11284 C C . GLY B 1 739 ? 40.5 15.047 9.812 1 87.56 739 GLY B C 1
ATOM 11285 O O . GLY B 1 739 ? 41.656 14.969 10.234 1 87.56 739 GLY B O 1
ATOM 11286 N N . LYS B 1 740 ? 40.281 15.133 8.625 1 75.44 740 LYS B N 1
ATOM 11287 C CA . LYS B 1 740 ? 41.344 15.219 7.625 1 75.44 740 LYS B CA 1
ATOM 11288 C C . LYS B 1 740 ? 42.156 16.484 7.809 1 75.44 740 LYS B C 1
ATOM 11290 O O . LYS B 1 740 ? 43.375 16.484 7.543 1 75.44 740 LYS B O 1
ATOM 11295 N N . GLU B 1 741 ? 41.5 17.453 8.266 1 70.06 741 GLU B N 1
ATOM 11296 C CA . GLU B 1 741 ? 42.219 18.719 8.484 1 70.06 741 GLU B CA 1
ATOM 11297 C C . GLU B 1 741 ? 43 18.688 9.781 1 70.06 741 GLU B C 1
ATOM 11299 O O . GLU B 1 741 ? 44.094 19.281 9.883 1 70.06 741 GLU B O 1
ATOM 11304 N N . GLY B 1 742 ? 42.312 18.172 10.891 1 58.41 742 GLY B N 1
ATOM 11305 C CA . GLY B 1 742 ? 43 18.125 12.188 1 58.41 742 GLY B CA 1
ATOM 11306 C C . GLY B 1 742 ? 44 17 12.305 1 58.41 742 GLY B C 1
ATOM 11307 O O . GLY B 1 742 ? 44.719 16.922 13.281 1 58.41 742 GLY B O 1
ATOM 11308 N N . GLY B 1 743 ? 44.5 16.359 11.312 1 47.94 743 GLY B N 1
ATOM 11309 C CA . GLY B 1 743 ? 45.438 15.25 11.438 1 47.94 743 GLY B CA 1
ATOM 11310 C C . GLY B 1 743 ? 44.875 14.086 12.242 1 47.94 743 GLY B C 1
ATOM 11311 O O . GLY B 1 743 ? 45.594 13.141 12.547 1 47.94 743 GLY B O 1
ATOM 11312 N N . VAL B 1 744 ? 43.688 14.133 13.094 1 39.03 744 VAL B N 1
ATOM 11313 C CA . VAL B 1 744 ? 43.312 13.062 14.008 1 39.03 744 VAL B CA 1
ATOM 11314 C C . VAL B 1 744 ? 42.438 12.055 13.289 1 39.03 744 VAL B C 1
ATOM 11316 O O . VAL B 1 744 ? 41.438 12.422 12.664 1 39.03 744 VAL B O 1
ATOM 11319 N N . MET B 1 745 ? 42.844 10.859 12.992 1 37.06 745 MET B N 1
ATOM 11320 C CA . MET B 1 745 ? 42.094 9.703 12.5 1 37.06 745 MET B CA 1
ATOM 11321 C C . MET B 1 745 ? 40.844 9.484 13.312 1 37.06 745 MET B C 1
ATOM 11323 O O . MET B 1 745 ? 40.906 9.312 14.531 1 37.06 745 MET B O 1
ATOM 11327 N N . ALA B 1 746 ? 39.719 9.969 13.086 1 34.62 746 ALA B N 1
ATOM 11328 C CA . ALA B 1 746 ? 38.469 9.648 13.719 1 34.62 746 ALA B CA 1
ATOM 11329 C C . ALA B 1 746 ? 38.219 8.141 13.727 1 34.62 746 ALA B C 1
ATOM 11331 O O . ALA B 1 746 ? 38.406 7.469 12.703 1 34.62 746 ALA B O 1
ATOM 11332 N N . ARG B 1 747 ? 38.375 7.457 14.883 1 31.56 747 ARG B N 1
ATOM 11333 C CA . ARG B 1 747 ? 37.844 6.121 15.094 1 31.56 747 ARG B CA 1
ATOM 11334 C C . ARG B 1 747 ? 36.375 6.074 14.734 1 31.56 747 ARG B C 1
ATOM 11336 O O . ARG B 1 747 ? 35.531 6.621 15.453 1 31.56 747 ARG B O 1
ATOM 11343 N N . LEU B 1 748 ? 35.75 6.25 13.594 1 25.42 748 LEU B N 1
ATOM 11344 C CA . LEU B 1 748 ? 34.344 5.855 13.391 1 25.42 748 LEU B CA 1
ATOM 11345 C C . LEU B 1 748 ? 34.125 4.418 13.844 1 25.42 748 LEU B C 1
ATOM 11347 O O . LEU B 1 748 ? 34.906 3.525 13.5 1 25.42 748 LEU B O 1
#

Sequence (1496 aa):
MAEQAVAYTPLEVPIPPVPTKEIFSELQWATLMSIADTVIPSIRGPNAPKSFTTKVIPQAQFDASLSSLAASIPGSDATSLATQYLEENASSNPRFRLGLQRLISEYVHEEGRNGLGFILNTLNSKAGSLILTGSTTPIQDQPFHVRERIFCSWETSRLKPLRVIYRALSAICKRTWLTYSPTLCPTIGFPRVPVHGSPADGFGYEFLQIPPGDGPETIETDVVIVGSGCGGSVTAKNLAEAGYKVVVVEKAYQYSTKYFPMNFSEGSVSMFEGGGAVSTNDGSIGIFAGATWGGGGTVNWSAALQTQNYVREEWAKGGLPFFTSLEFQNSLDRVCDRMGVSADHTTHNKQNRVLLEGAHKLGYAANPVPQNTGGTEHYCGHCTMGCHSAGKKGPTESFLVDAAQAGATFVEGFRAEKVLFTETKGGRVASGVEGTWTSRDAYLGVSGVGAVKRKLIIKAKRVVVSCGTLQSPLLLLRSGLKNPQIGRNLHLHPVVISGAVFDEQTRPWEGAALTAVVNEFENLDKQGHGVKIECVTMLPPAFLPAFPWRDGLEWKRFVAKLPHMTGFISLTKDRDSGRVYPDPVDGRPRVDYTVSAFDRKHILEALVATAKMAYISGAKEFHTSSREIPPFIRPEDASDAALAEGTNNAALQAWIAEARSKTLDPEKTTFAAAHQMGTCRMGSSPRTSVVDPDCQVWGTRGLYVVDASVFPSASGVNPMVTNMAIADWASQNIARSLGKEGGVMARLMAEQAVAYTPLEVPIPPVPTKEIFSELQWATLMSIADTVIPSIRGPNAPKSFTTKVIPQAQFDASLSSLAASIPGSDATSLATQYLEENASSNPRFRLGLQRLISEYVHEEGRNGLGFILNTLNSKAGSLILTGSTTPIQDQPFHVRERIFCSWETSRLKPLRVIYRALSAICKRTWLTYSPTLCPTIGFPRVPVHGSPADGFGYEFLQIPPGDGPETIETDVVIVGSGCGGSVTAKNLAEAGYKVVVVEKAYQYSTKYFPMNFSEGSVSMFEGGGAVSTNDGSIGIFAGATWGGGGTVNWSAALQTQNYVREEWAKGGLPFFTSLEFQNSLDRVCDRMGVSADHTTHNKQNRVLLEGAHKLGYAANPVPQNTGGTEHYCGHCTMGCHSAGKKGPTESFLVDAAQAGATFVEGFRAEKVLFTETKGGRVASGVEGTWTSRDAYLGVSGVGAVKRKLIIKAKRVVVSCGTLQSPLLLLRSGLKNPQIGRNLHLHPVVISGAVFDEQTRPWEGAALTAVVNEFENLDKQGHGVKIECVTMLPPAFLPAFPWRDGLEWKRFVAKLPHMTGFISLTKDRDSGRVYPDPVDGRPRVDYTVSAFDRKHILEALVATAKMAYISGAKEFHTSSREIPPFIRPEDASDAALAEGTNNAALQAWIAEARSKTLDPEKTTFAAAHQMGTCRMGSSPRTSVVDPDCQVWGTRGLYVVDASVFPSASGVNPMVTNMAIADWASQNIARSLGKEGGVMARL

Foldseek 3Di:
DPPPQPDADFDAFDDAAQDPDDLADPLLLLLLQLLLLFLAAQEDEPPDDFDQSYDYDHPVVVVVQLVVLLVQADDDCSSVLSNCLNGDGQVVFPVNSRLLSNLLVQQNDPVRSVVSRVLSVLLVAQNSVCVQQVGSDRLSPDRSVSNNVSLLCLCPDPDPVSVVVSLVSSLSSQLSCLQRPPSQCNSLVPDPFASDDDFDKFDDDDADDDDFDDAAAEAEFAEEEEAQALLSLLLLLVQLLLPTAYEYEAQAEDDILSNPLDRLQNLLRRFFDSSQADAAPSRLARETWTRHRHTLLQQDQQFQDDFDDLQLVVAVVQVQVCSVDVLLVVLLCVVCVQLLWDLPAEDDADLQVLVVVLCVVVVFDKDWGTGSQNVHYDKALSSNSGDRHLRRRGSRRTRNSSSVVSPYHYHYSWDWQEFDWDQDPVFTATFWTKTKHWAQAPVSHNNPHRIHIHIYTYTHRFYEYAHAQQCSLLRCVSHPDDLVLFFWQKDFQKKKKKKFFAPDFRQQSITRFWTMKGCRFQQVPVSRWAWIKTGGRLSLSVHLSLADRDGNSVSSSVSSRSRGMTMMITGTQADDIWGWFADPPPGGIHTHDDRDLVRLLRNLVVLLSVVLSSQLSQTQWMGISFPQQDIQGHDPVSNDSPDPCRCVDPSNVVSSVSSNVDRCDSSGGRMYGHDIAASQAEGCDSNNGQAYSLQAGPRYHNYGYQARNHHNGGSSDHCSSVSSSSSNRSSVVVSVVSCVVVVHDRPD/DPPPQPDADFDAFDDAAQDPDDLADPLLLLLLQLLLLFLAAQEDEPPDDFDQSYDYDHPVVVVVQLVVLLVQADDDCSSVLSNCLNGDGQVVFPVNSRLVSNLLVQQNDPVRSVLSRVLSVLLVAQNSVCVQQVGSDRLSPDHSVSNNVSLLCLCPDPDPVSVVVSLVSSLSSQLSCLQRPPSQCNSLVPDPFASDDDFDKFDDDDADDDDFDDAAAEAEFAEEEEAQALLSLLLLLVQLLLPTAYEYEAQAEDDILSNPLDRLQNLLRRFFDSSQADAAPSRLARETWTRHRHTLLQQDQQFQDDFDDLQLVVAVVQVQVCSVDVLLVVLLCVVCVQLLWDLPAEDDADLQVLVVVLCVVVVFDKDWTTGSQNVHYDKALSSNSGDRHLRRRGSRRTRNSSSVVSPYHYHYSWDWQEFDWDQDPVFTATFWTKTKHWAQAPVSHNNRHRIHIHIYTYTHRFYEYAHAQQCSLLRCVSHPDDLVLFFWQKDFQKKKKKKFFAPDFRQQSITRFWTMKGCRFQQVPVSRWAWIKTGGRLSLSVHLSLADRDGNSVSSSVSSRSRGMTMMITGTQADDIWGWFADPPPGGIHTHDDRDLVRLLRNLVVLLSVVLSSQLSQTQWMGISFPQQDIQGHDPVSNDSPDPCRCVDPSNVVSSVSSNVDRCDSSGGRIYGHDIAASQAEGCDSNNGQAYSLQAGPRYHNYGYQARNHHNGGSSGHCSSVSSSSSNRSSVVVSVVSCVVVVHDRPD